Protein AF-0000000073371705 (afdb_homodimer)

Radius of gyration: 41.93 Å; Cα contacts (8 Å, |Δi|>4): 1401; chains: 2; bounding box: 91×128×104 Å

Sequence (944 aa):
MEKTKNKLKYVVRLFSLLFLFGFSTSYGQDFNKEELSYSEFLGYVKKYHPLVKQANLEISNAQAALMAARGGFDPKIEVDYSKKEFKGTEYYSLLNSSFKIPTWYGIEIKAGFDDTDGQYYNPQNRTPEAGLTSLGISVALGQGMFINQRMADVREGKLQLKLSDAQRKLKAIEVLYKASEAYFEWRKSYNEAELYKRYLGFASTRFQGVKKLIELGDAPAIDSVEAGITVRNRELNVENGNLKLAKAQLYLSNYLWIENVPVELGEMVKPEENLILTLEGTLKTDAMMVDVESLESHPKIQALETKMDMLEIGRKLKANSLLPKLNVGYNYISEPAYFDSFNADDYKFNVDFSIPIFLRKERGSLKIAKLKIQDLKFDIEQQRLELKNKIKAQQTEIASLKRQKRVIDNLVKDYTTMLNSEEKLFSFGESSIFLINSRENNLVSAKLSQIGIENQFYISNAELYKILANPDMEKTKNKLKYVVRLFSLLFLFGFSTSYGQDFNKEELSYSEFLGYVKKYHPLVKQANLEISNAQAALMAARGGFDPKIEVDYSKKEFKGTEYYSLLNSSFKIPTWYGIEIKAGFDDTDGQYYNPQNRTPEAGLTSLGISVALGQGMFINQRMADVREGKLQLKLSDAQRKLKAIEVLYKASEAYFEWRKSYNEAELYKRYLGFASTRFQGVKKLIELGDAPAIDSVEAGITVRNRELNVENGNLKLAKAQLYLSNYLWIENVPVELGEMVKPEENLILTLEGTLKTDAMMVDVESLESHPKIQALETKMDMLEIGRKLKANSLLPKLNVGYNYISEPAYFDSFNADDYKFNVDFSIPIFLRKERGSLKIAKLKIQDLKFDIEQQRLELKNKIKAQQTEIASLKRQKRVIDNLVKDYTTMLNSEEKLFSFGESSIFLINSRENNLVSAKLSQIGIENQFYISNAELYKILANPD

Nearest PDB structures (foldseek):
  4k7r-assembly1_A  TM=7.709E-01  e=4.529E-15  Escherichia coli K-12
  5azs-assembly1_B  TM=7.765E-01  e=9.349E-14  Pseudomonas aeruginosa PAO1
  5azs-assembly1_C  TM=7.388E-01  e=6.263E-14  Pseudomonas aeruginosa PAO1
  5azs-assembly1_A  TM=7.423E-01  e=3.252E-13  Pseudomonas aeruginosa PAO1
  7ng9-assembly1_A  TM=7.449E-01  e=7.248E-13  Klebsiella quasipneumoniae

InterPro domains:
  IPR003423 Outer membrane efflux protein [PF02321] (293-469)
  IPR051906 Outer membrane protein TolC-like [PTHR30026] (11-466)

Foldseek 3Di:
DPVVVVVVVVVVVVVVVVVVVPPPPLAFAAPPDLADEPLNQLVQLCPAPVQLVVLVVLLVVLVVQLVVLLCVQDKDKDWDWDWDDDPNFTAKTKIKIKIWGDDAQAKIKMKIWIDMDGDNDDPVRDADHLTKIKIKMKGWPAQRRHHDDSRLSNVLSVLSSQLSVLSSLLSNLVLSLQLLLLLLQLQLLVVQLVLLVVVLVVLVVVLVVQVVCVVVVNDDPVQNVVSVVLNVVSVVSNVVSVVSNVVSQVSSQSSRDDPNRRHGYDPSYHYDDPCVVCQCVSLVLPPVRDDLPDCCPNSVLSSLVSVLVSLVSVLVSLVSLQIKGKMKMKMAMDRPVCPVVDDPVHIDIDIDTDDDDPCCVSVVSSVVSVVVSVVSVVVSVVVSVVLSVLLVVLVVLLVVLVVVLVVLVVVLVVLVVVLVVQVVCVVVVNHDPVSNSVSVVSNSVSVSVSSVSVSVSSSSSSVSSSSSSPDD/DPVVVPVVVVVVVVVVVVVVVPPPPLPFAAPPDLADEPLNQLVQLCPAFVQLVVLVVLLVVLVVQLVVLLCVQDKDKDWDWDWDDDPRFTQKIKIKIKIWGDDAQAKIKMKIWIDMDGDNDDPVRDAPNLTKIKIKMKGWPAQPRHHDDSNLSNVLSVLSSQLSVLSSLLSNLVLSLQLLLLQLLLQLLVVQLVLLVVVLVVLVVVLVVVVVCVVVVNDDPVVNVVSVVLNVVSVVSNVVSVVSNVVSQVSSQSSRDDPNRGHGYDPSYHYDDPCVVCLCVSLVLPPVRDDLPDCCPNSVLSSLVSVLVSLVSVLVSLVSLQIKGKMKMKMAMDRPVCPVVGDPVHIDIDIDTDDDDPCCVSVVSSVVSVVVSVVSVVVSVVVSVVLSVLLVVLVVLLVVLVVVLVVLVVVLVVLVVVLVVQVVCVVVVNHDPVVNSVSVVSNSVSVSVNSVSVSVSSSSSSVSSSSSSPDD

Secondary structure (DSSP, 8-state):
--TTSHHHHHHHHHHHHHHTS-------EEE--SEE-HHHHHHHHHHH-HHHHHHHHHHHHHHHHHHHHHGGG--EEEEEEEEEEETTEEEEEEEEEEEEEE-STTEEEEEEEEEEESSSS-GGG---TT-EEEEEEEEESSTTSS--HHHHHHHHHHHHHHHHHHHHHHHHHHHHHHHHHHHHHHHHHHHHHHHHHHHHHHHHHHHHHHHHHHHTTSS-THHHHHHHHHHHHHHHHHHHHHHHHHHHHHHHHTT-EETTEEEEEPTT-EE-TTHHHHHHHHHT--GGG---S-GGG-HHHHHHHHHHHHHHHHHHHHHHTTS-EEEEEEEEEE-GGGTTS--TT-EEEEEEEEEESS-HHHHHHHHHHHHHHHHHHHHHHHHHHHHHHHHHHHHHHHHHHHHHHHHHHHHHHHHHHHHHHHHHHHHTT-S-HHHHHHHHHHHHHHHHHHHHHHHHHHHHHHHHHHHHT---/-GGGSHHHHHHHHHHHHHHT--------EEE--SEE-HHHHHHHHHHH-HHHHHHHHHHHHHHHHHHHHHGGG--EEEEEEEEEEETTEEEEEEEEEEEEEE-STTEEEEEEEEEEESSSS-GGG---TT-EEEEEEEEESSTTSS--HHHHHHHHHHHHHHHHHHHHHHHHHHHHHHHHHHHHHHHHHHHHHHHHHHHHHHHHHHHHHHHHHHHTTSS-THHHHHHHHHHHHHHHHHHHHHHHHHHHHHHHHTT-EETTEEEEEPTT-EE-TTHHHHHHHHHT--GGG--TT-GGG-HHHHHHHHHHHHHHHHHHHHHHTTS-EEEEEEEEEE-GGGTTS--TT-EEEEEEEE--SS-HHHHHHHHHHHHHHHHHHHHHHHHHHHHHHHHHHHHHHHHHHHHHHHHHHHHHHHHHHHHHHHHHHHHTT---HHHHHHHHHHHHHHHHHHHHHHHHHHHHHHHHHHHHT---

Structure (mmCIF, N/CA/C/O backbone):
data_AF-0000000073371705-model_v1
#
loop_
_entity.id
_entity.type
_entity.pdbx_description
1 polymer 'Outer membrane protein-like protein'
#
loop_
_atom_site.group_PDB
_atom_site.id
_atom_site.type_symbol
_atom_site.label_atom_id
_atom_site.label_alt_id
_atom_site.label_comp_id
_atom_site.label_asym_id
_atom_site.label_entity_id
_atom_site.label_seq_id
_atom_site.pdbx_PDB_ins_code
_atom_site.Cartn_x
_atom_site.Cartn_y
_atom_site.Cartn_z
_atom_site.occupancy
_atom_site.B_iso_or_equiv
_atom_site.auth_seq_id
_atom_site.auth_comp_id
_atom_site.auth_asym_id
_atom_site.auth_atom_id
_atom_site.pdbx_PDB_model_num
ATOM 1 N N . MET A 1 1 ? 61.812 -26.297 17.125 1 28.5 1 MET A N 1
ATOM 2 C CA . MET A 1 1 ? 61.562 -24.969 17.703 1 28.5 1 MET A CA 1
ATOM 3 C C . MET A 1 1 ? 61.688 -23.891 16.641 1 28.5 1 MET A C 1
ATOM 5 O O . MET A 1 1 ? 61.406 -22.719 16.922 1 28.5 1 MET A O 1
ATOM 9 N N . GLU A 1 2 ? 62.219 -24.188 15.461 1 32.72 2 GLU A N 1
ATOM 10 C CA . GLU A 1 2 ? 62.625 -23.188 14.477 1 32.72 2 GLU A CA 1
ATOM 11 C C . GLU A 1 2 ? 61.438 -22.688 13.672 1 32.72 2 GLU A C 1
ATOM 13 O O . GLU A 1 2 ? 61.406 -21.547 13.219 1 32.72 2 GLU A O 1
ATOM 18 N N . LYS A 1 3 ? 60.562 -23.641 13.25 1 38.38 3 LYS A N 1
ATOM 19 C CA . LYS A 1 3 ? 59.594 -23.297 12.203 1 38.38 3 LYS A CA 1
ATOM 20 C C . LYS A 1 3 ? 58.5 -22.359 12.734 1 38.38 3 LYS A C 1
ATOM 22 O O . LYS A 1 3 ? 57.562 -22.031 12.016 1 38.38 3 LYS A O 1
ATOM 27 N N . THR A 1 4 ? 58.5 -22.094 14.062 1 35.97 4 THR A N 1
ATOM 28 C CA . THR A 1 4 ? 57.438 -21.266 14.617 1 35.97 4 THR A CA 1
ATOM 29 C C . THR A 1 4 ? 57.688 -19.781 14.359 1 35.97 4 THR A C 1
ATOM 31 O O . THR A 1 4 ? 56.844 -18.953 14.609 1 35.97 4 THR A O 1
ATOM 34 N N . LYS A 1 5 ? 59.125 -19.438 14.047 1 43.66 5 LYS A N 1
ATOM 35 C CA . LYS A 1 5 ? 59.438 -18.016 14.008 1 43.66 5 LYS A CA 1
ATOM 36 C C . LYS A 1 5 ? 58.938 -17.391 12.711 1 43.66 5 LYS A C 1
ATOM 38 O O . LYS A 1 5 ? 58.688 -16.172 12.648 1 43.66 5 LYS A O 1
ATOM 43 N N . ASN A 1 6 ? 58.875 -18.188 11.609 1 41.41 6 ASN A N 1
ATOM 44 C CA . ASN A 1 6 ? 58.625 -17.547 10.336 1 41.41 6 ASN A CA 1
ATOM 45 C C . ASN A 1 6 ? 57.156 -17.156 10.188 1 41.41 6 ASN A C 1
ATOM 47 O O . ASN A 1 6 ? 56.812 -16.375 9.305 1 41.41 6 ASN A O 1
ATOM 51 N N . LYS A 1 7 ? 56.25 -17.906 10.938 1 46.19 7 LYS A N 1
ATOM 52 C CA . LYS A 1 7 ? 54.844 -17.609 10.82 1 46.19 7 LYS A CA 1
ATOM 53 C C . LYS A 1 7 ? 54.469 -16.312 11.523 1 46.19 7 LYS A C 1
ATOM 55 O O . LYS A 1 7 ? 53.438 -15.695 11.234 1 46.19 7 LYS A O 1
ATOM 60 N N . LEU A 1 8 ? 55.406 -15.867 12.477 1 44 8 LEU A N 1
ATOM 61 C CA . LEU A 1 8 ? 55.062 -14.656 13.219 1 44 8 LEU A CA 1
ATOM 62 C C . LEU A 1 8 ? 55.312 -13.414 12.383 1 44 8 LEU A C 1
ATOM 64 O O . LEU A 1 8 ? 54.594 -12.422 12.477 1 44 8 LEU A O 1
ATOM 68 N N . LYS A 1 9 ? 56.469 -13.523 11.523 1 49.81 9 LYS A N 1
ATOM 69 C CA . LYS A 1 9 ? 56.781 -12.344 10.727 1 49.81 9 LYS A CA 1
ATOM 70 C C . LYS A 1 9 ? 55.688 -12.086 9.68 1 49.81 9 LYS A C 1
ATOM 72 O O . LYS A 1 9 ? 55.344 -10.938 9.391 1 49.81 9 LYS A O 1
ATOM 77 N N . TYR A 1 10 ? 55.125 -13.203 9.078 1 52.78 10 TYR A N 1
ATOM 78 C CA . TYR A 1 10 ? 54.062 -13.008 8.109 1 52.78 10 TYR A CA 1
ATOM 79 C C . TYR A 1 10 ? 52.781 -12.516 8.797 1 52.78 10 TYR A C 1
ATOM 81 O O . TYR A 1 10 ? 52.062 -11.68 8.25 1 52.78 10 TYR A O 1
ATOM 89 N N . VAL A 1 11 ? 52.562 -12.961 10.086 1 53.47 11 VAL A N 1
ATOM 90 C CA . VAL A 1 11 ? 51.375 -12.508 10.812 1 53.47 11 VAL A CA 1
ATOM 91 C C . VAL A 1 11 ? 51.531 -11.047 11.211 1 53.47 11 VAL A C 1
ATOM 93 O O . VAL A 1 11 ? 50.594 -10.25 11.086 1 53.47 11 VAL A O 1
ATOM 96 N N . VAL A 1 12 ? 52.875 -10.664 11.609 1 52.84 12 VAL A N 1
ATOM 97 C CA . VAL A 1 12 ? 53.094 -9.266 11.961 1 52.84 12 VAL A CA 1
ATOM 98 C C . VAL A 1 12 ? 53 -8.391 10.711 1 52.84 12 VAL A C 1
ATOM 100 O O . VAL A 1 12 ? 52.438 -7.289 10.766 1 52.84 12 VAL A O 1
ATOM 103 N N . ARG A 1 13 ? 53.531 -8.828 9.492 1 55.62 13 ARG A N 1
ATOM 104 C CA . ARG A 1 13 ? 53.344 -8.07 8.258 1 55.62 13 ARG A CA 1
ATOM 105 C C . ARG A 1 13 ? 51.875 -8.008 7.84 1 55.62 13 ARG A C 1
ATOM 107 O O . ARG A 1 13 ? 51.406 -6.969 7.367 1 55.62 13 ARG A O 1
ATOM 114 N N . LEU A 1 14 ? 51.156 -9.148 8.086 1 50.59 14 LEU A N 1
ATOM 115 C CA . LEU A 1 14 ? 49.75 -9.102 7.809 1 50.59 14 LEU A CA 1
ATOM 116 C C . LEU A 1 14 ? 49.031 -8.18 8.789 1 50.59 14 LEU A C 1
ATOM 118 O O . LEU A 1 14 ? 48.125 -7.426 8.406 1 50.59 14 LEU A O 1
ATOM 122 N N . PHE A 1 15 ? 49.5 -8.234 10.117 1 52.16 15 PHE A N 1
ATOM 123 C CA . PHE A 1 15 ? 48.875 -7.344 11.078 1 52.16 15 PHE A CA 1
ATOM 124 C C . PHE A 1 15 ? 49.219 -5.891 10.789 1 52.16 15 PHE A C 1
ATOM 126 O O . PHE A 1 15 ? 48.375 -4.996 10.969 1 52.16 15 PHE A O 1
ATOM 133 N N . SER A 1 16 ? 50.5 -5.652 10.297 1 50.31 16 SER A N 1
ATOM 134 C CA . SER A 1 16 ? 50.844 -4.281 9.922 1 50.31 16 SER A CA 1
ATOM 135 C C . SER A 1 16 ? 50.031 -3.836 8.695 1 50.31 16 SER A C 1
ATOM 137 O O . SER A 1 16 ? 49.656 -2.67 8.594 1 50.31 16 SER A O 1
ATOM 139 N N . LEU A 1 17 ? 49.812 -4.754 7.711 1 51.16 17 LEU A N 1
ATOM 140 C CA . LEU A 1 17 ? 48.969 -4.371 6.574 1 51.16 17 LEU A CA 1
ATOM 141 C C . LEU A 1 17 ? 47.531 -4.113 7.016 1 51.16 17 LEU A C 1
ATOM 143 O O . LEU A 1 17 ? 46.875 -3.207 6.5 1 51.16 17 LEU A O 1
ATOM 147 N N . LEU A 1 18 ? 47.062 -4.918 8.016 1 47.97 18 LEU A N 1
ATOM 148 C CA . LEU A 1 18 ? 45.688 -4.656 8.461 1 47.97 18 LEU A CA 1
ATOM 149 C C . LEU A 1 18 ? 45.594 -3.295 9.148 1 47.97 18 LEU A C 1
ATOM 151 O O . LEU A 1 18 ? 44.594 -2.615 9.047 1 47.97 18 LEU A O 1
ATOM 155 N N . PHE A 1 19 ? 46.719 -2.885 9.906 1 46.97 19 PHE A N 1
ATOM 156 C CA . PHE A 1 19 ? 46.625 -1.578 10.547 1 46.97 19 PHE A CA 1
ATOM 157 C C . PHE A 1 19 ? 46.594 -0.465 9.508 1 46.97 19 PHE A C 1
ATOM 159 O O . PHE A 1 19 ? 46.281 0.678 9.828 1 46.97 19 PHE A O 1
ATOM 166 N N . LEU A 1 20 ? 47.25 -0.756 8.336 1 43.28 20 LEU A N 1
ATOM 167 C CA . LEU A 1 20 ? 47.219 0.324 7.355 1 43.28 20 LEU A CA 1
ATOM 168 C C . LEU A 1 20 ? 45.781 0.518 6.824 1 43.28 20 LEU A C 1
ATOM 170 O O . LEU A 1 20 ? 45.531 1.428 6.031 1 43.28 20 LEU A O 1
ATOM 174 N N . PHE A 1 21 ? 45.031 -0.586 6.887 1 43.16 21 PHE A N 1
ATOM 175 C CA . PHE A 1 21 ? 43.688 -0.181 6.453 1 43.16 21 PHE A CA 1
ATOM 176 C C . PHE A 1 21 ? 43.062 0.802 7.441 1 43.16 21 PHE A C 1
ATOM 178 O O . PHE A 1 21 ? 42.438 0.394 8.414 1 43.16 21 PHE A O 1
ATOM 185 N N . GLY A 1 22 ? 43.906 1.743 7.941 1 36.06 22 GLY A N 1
ATOM 186 C CA . GLY A 1 22 ? 43.344 2.883 8.641 1 36.06 22 GLY A CA 1
ATOM 187 C C . GLY A 1 22 ? 42.031 3.357 8.031 1 36.06 22 GLY A C 1
ATOM 188 O O . GLY A 1 22 ? 41.812 3.24 6.816 1 36.06 22 GLY A O 1
ATOM 189 N N . PHE A 1 23 ? 41.031 3.395 8.906 1 39.12 23 PHE A N 1
ATOM 190 C CA . PHE A 1 23 ? 39.719 4.039 8.695 1 39.12 23 PHE A CA 1
ATOM 191 C C . PHE A 1 23 ? 39.906 5.391 8 1 39.12 23 PHE A C 1
ATOM 193 O O . PHE A 1 23 ? 40.438 6.328 8.594 1 39.12 23 PHE A O 1
ATOM 200 N N . SER A 1 24 ? 40.219 5.41 6.734 1 36.81 24 SER A N 1
ATOM 201 C CA . SER A 1 24 ? 39.938 6.688 6.094 1 36.81 24 SER A CA 1
ATOM 202 C C . SER A 1 24 ? 38.625 7.289 6.613 1 36.81 24 SER A C 1
ATOM 204 O O . SER A 1 24 ? 37.562 6.723 6.406 1 36.81 24 SER A O 1
ATOM 206 N N . THR A 1 25 ? 38.656 7.84 7.77 1 39.16 25 THR A N 1
ATOM 207 C CA . THR A 1 25 ? 37.562 8.773 8.047 1 39.16 25 THR A CA 1
ATOM 208 C C . THR A 1 25 ? 37.25 9.625 6.824 1 39.16 25 THR A C 1
ATOM 210 O O . THR A 1 25 ? 38.094 10.391 6.359 1 39.16 25 THR A O 1
ATOM 213 N N . SER A 1 26 ? 36.594 9.086 5.879 1 40.72 26 SER A N 1
ATOM 214 C CA . SER A 1 26 ? 36.031 9.969 4.863 1 40.72 26 SER A CA 1
ATOM 215 C C . SER A 1 26 ? 35.562 11.281 5.473 1 40.72 26 SER A C 1
ATOM 217 O O . SER A 1 26 ? 34.562 11.32 6.18 1 40.72 26 SER A O 1
ATOM 219 N N . TYR A 1 27 ? 36.5 12.109 5.922 1 41.44 27 TYR A N 1
ATOM 220 C CA . TYR A 1 27 ? 36.094 13.477 6.234 1 41.44 27 TYR A CA 1
ATOM 221 C C . TYR A 1 27 ? 35.188 14.055 5.141 1 41.44 27 TYR A C 1
ATOM 223 O O . TYR A 1 27 ? 35.562 14.016 3.959 1 41.44 27 TYR A O 1
ATOM 231 N N . GLY A 1 28 ? 33.938 14.047 5.367 1 48.97 28 GLY A N 1
ATOM 232 C CA . GLY A 1 28 ? 33.094 14.844 4.508 1 48.97 28 GLY A CA 1
ATOM 233 C C . GLY A 1 28 ? 33.719 16.156 4.086 1 48.97 28 GLY A C 1
ATOM 234 O O . GLY A 1 28 ? 34.438 16.797 4.871 1 48.97 28 GLY A O 1
ATOM 235 N N . GLN A 1 29 ? 34.094 16.281 2.842 1 57.56 29 GLN A N 1
ATOM 236 C CA . GLN A 1 29 ? 34.656 17.5 2.275 1 57.56 29 GLN A CA 1
ATOM 237 C C . GLN A 1 29 ? 33.812 18.719 2.621 1 57.56 29 GLN A C 1
ATOM 239 O O . GLN A 1 29 ? 32.562 18.641 2.57 1 57.56 29 GLN A O 1
ATOM 244 N N . ASP A 1 30 ? 34.406 19.672 3.342 1 57.03 30 ASP A N 1
ATOM 245 C CA . ASP A 1 30 ? 33.75 20.922 3.729 1 57.03 30 ASP A CA 1
ATOM 246 C C . ASP A 1 30 ? 33.375 21.75 2.502 1 57.03 30 ASP A C 1
ATOM 248 O O . ASP A 1 30 ? 34.219 21.906 1.591 1 57.03 30 ASP A O 1
ATOM 252 N N . PHE A 1 31 ? 32.156 21.969 2.236 1 59.09 31 PHE A N 1
ATOM 253 C CA . PHE A 1 31 ? 31.688 22.906 1.233 1 59.09 31 PHE A CA 1
ATOM 254 C C . PHE A 1 31 ? 31.922 24.344 1.696 1 59.09 31 PHE A C 1
ATOM 256 O O . PHE A 1 31 ? 31.375 24.766 2.717 1 59.09 31 PHE A O 1
ATOM 263 N N . ASN A 1 32 ? 33.031 25.062 1.223 1 60.81 32 ASN A N 1
ATOM 264 C CA . ASN A 1 32 ? 33.469 26.359 1.749 1 60.81 32 ASN A CA 1
ATOM 265 C C . ASN A 1 32 ? 33.062 27.5 0.81 1 60.81 32 ASN A C 1
ATOM 267 O O . ASN A 1 32 ? 33.906 28.047 0.106 1 60.81 32 ASN A O 1
ATOM 271 N N . LYS A 1 33 ? 31.844 27.531 0.355 1 68.5 33 LYS A N 1
ATOM 272 C CA . LYS A 1 33 ? 31.375 28.734 -0.338 1 68.5 33 LYS A CA 1
ATOM 273 C C . LYS A 1 33 ? 30.656 29.672 0.622 1 68.5 33 LYS A C 1
ATOM 275 O O . LYS A 1 33 ? 30.188 29.25 1.684 1 68.5 33 LYS A O 1
ATOM 280 N N . GLU A 1 34 ? 30.719 30.938 0.308 1 79.25 34 GLU A N 1
ATOM 281 C CA . GLU A 1 34 ? 30.094 31.938 1.167 1 79.25 34 GLU A CA 1
ATOM 282 C C . GLU A 1 34 ? 28.578 31.766 1.21 1 79.25 34 GLU A C 1
ATOM 284 O O . GLU A 1 34 ? 27.969 31.906 2.27 1 79.25 34 GLU A O 1
ATOM 289 N N . GLU A 1 35 ? 27.984 31.375 0.061 1 90.75 35 GLU A N 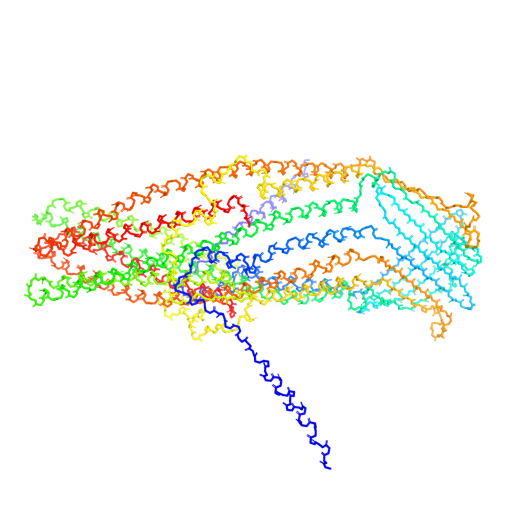1
ATOM 290 C CA . GLU A 1 35 ? 26.531 31.203 -0.01 1 90.75 35 GLU A CA 1
ATOM 291 C C . GLU A 1 35 ? 26.172 29.984 -0.849 1 90.75 35 GLU A C 1
ATOM 293 O O . GLU A 1 35 ? 26.797 29.719 -1.881 1 90.75 35 GLU A O 1
ATOM 298 N N . LEU A 1 36 ? 25.375 29.141 -0.37 1 93.38 36 LEU A N 1
ATOM 299 C CA . LEU A 1 36 ? 24.844 28 -1.107 1 93.38 36 LEU A CA 1
ATOM 300 C C . LEU A 1 36 ? 23.438 28.281 -1.603 1 93.38 36 LEU A C 1
ATOM 302 O O . LEU A 1 36 ? 22.484 28.281 -0.815 1 93.38 36 LEU A O 1
ATOM 306 N N . SER A 1 37 ? 23.281 28.469 -2.871 1 93.94 37 SER A N 1
ATOM 307 C CA . SER A 1 37 ? 21.969 28.75 -3.438 1 93.94 37 SER A CA 1
ATOM 308 C C . SER A 1 37 ? 21.125 27.484 -3.506 1 93.94 37 SER A C 1
ATOM 310 O O . SER A 1 37 ? 21.656 26.375 -3.531 1 93.94 37 SER A O 1
ATOM 312 N N . TYR A 1 38 ? 19.875 27.703 -3.512 1 96 38 TYR A N 1
ATOM 313 C CA . TYR A 1 38 ? 18.938 26.578 -3.562 1 96 38 TYR A CA 1
ATOM 314 C C . TYR A 1 38 ? 19.094 25.797 -4.863 1 96 38 TYR A C 1
ATOM 316 O O . TYR A 1 38 ? 19.109 24.578 -4.859 1 96 38 TYR A O 1
ATOM 324 N N . SER A 1 39 ? 19.219 26.453 -5.996 1 93.81 39 SER A N 1
ATOM 325 C CA . SER A 1 39 ? 19.359 25.797 -7.297 1 93.81 39 SER A CA 1
ATOM 326 C C . SER A 1 39 ? 20.625 24.953 -7.355 1 93.81 39 SER A C 1
ATOM 328 O O . SER A 1 39 ? 20.609 23.844 -7.887 1 93.81 39 SER A O 1
ATOM 330 N N . GLU A 1 40 ? 21.703 25.516 -6.766 1 93.06 40 GLU A N 1
ATOM 331 C CA . GLU A 1 40 ? 22.969 24.766 -6.711 1 93.06 40 GLU A CA 1
ATOM 332 C C . GLU A 1 40 ? 22.828 23.531 -5.836 1 93.06 40 GLU A C 1
ATOM 334 O O . GLU A 1 40 ? 23.281 22.438 -6.219 1 93.06 40 GLU A O 1
ATOM 339 N N . PHE A 1 41 ? 22.266 23.781 -4.699 1 94.69 41 PHE A N 1
ATOM 340 C CA . PHE A 1 41 ? 22.062 22.672 -3.771 1 94.69 41 PHE A CA 1
ATOM 341 C C . PHE A 1 41 ? 21.25 21.562 -4.426 1 94.69 41 PHE A C 1
ATOM 343 O O . PHE A 1 41 ? 21.641 20.391 -4.391 1 94.69 41 PHE A O 1
ATOM 350 N N . LEU A 1 42 ? 20.109 21.938 -5.051 1 94.5 42 LEU A N 1
ATOM 351 C CA . LEU A 1 42 ? 19.234 20.969 -5.699 1 94.5 42 LEU A CA 1
ATOM 352 C C . LEU A 1 42 ? 19.969 20.25 -6.832 1 94.5 42 LEU A C 1
ATOM 354 O O . LEU A 1 42 ? 19.734 19.062 -7.062 1 94.5 42 LEU A O 1
ATOM 358 N N . GLY A 1 43 ? 20.844 20.922 -7.555 1 92.94 43 GLY A N 1
ATOM 359 C CA . GLY A 1 43 ? 21.656 20.328 -8.602 1 92.94 43 GLY A CA 1
ATOM 360 C C . GLY A 1 43 ? 22.594 19.234 -8.086 1 92.94 43 GLY A C 1
ATOM 361 O O . GLY A 1 43 ? 22.719 18.188 -8.703 1 92.94 43 GLY A O 1
ATOM 362 N N . TYR A 1 44 ? 23.188 19.562 -6.914 1 92.88 44 TYR A N 1
ATOM 363 C CA . TYR A 1 44 ? 24.062 18.578 -6.293 1 92.88 44 TYR A CA 1
ATOM 364 C C . TYR A 1 44 ? 23.297 17.312 -5.918 1 92.88 44 TYR A C 1
ATOM 366 O O . TYR A 1 44 ? 23.766 16.203 -6.152 1 92.88 44 TYR A O 1
ATOM 374 N N . VAL A 1 45 ? 22.109 17.5 -5.324 1 94.81 45 VAL A N 1
ATOM 375 C CA . VAL A 1 45 ? 21.312 16.375 -4.883 1 94.81 45 VAL A CA 1
ATOM 376 C C . VAL A 1 45 ? 20.891 15.539 -6.094 1 94.81 45 VAL A C 1
ATOM 378 O O . VAL A 1 45 ? 21.031 14.312 -6.082 1 94.81 45 VAL A O 1
ATOM 381 N N . LYS A 1 46 ? 20.484 16.172 -7.16 1 92.44 46 LYS A N 1
ATOM 382 C CA . LYS A 1 46 ? 20.031 15.5 -8.367 1 92.44 46 LYS A CA 1
ATOM 383 C C . LYS A 1 46 ? 21.156 14.672 -8.992 1 92.44 46 LYS A C 1
ATOM 385 O O . LYS A 1 46 ? 20.938 13.539 -9.43 1 92.44 46 LYS A O 1
ATOM 390 N N . LYS A 1 47 ? 22.312 15.125 -8.906 1 91.69 47 LYS A N 1
ATOM 391 C CA . LYS A 1 47 ? 23.438 14.539 -9.648 1 91.69 47 LYS A CA 1
ATOM 392 C C . LYS A 1 47 ? 24.141 13.484 -8.805 1 91.69 47 LYS A C 1
ATOM 394 O O . LYS A 1 47 ? 24.578 12.453 -9.328 1 91.69 47 LYS A O 1
ATOM 399 N N . TYR A 1 48 ? 24.203 13.75 -7.449 1 92.94 48 TYR A N 1
ATOM 400 C CA . TYR A 1 48 ? 25.188 12.961 -6.711 1 92.94 48 TYR A CA 1
ATOM 401 C C . TYR A 1 48 ? 24.516 12.172 -5.594 1 92.94 48 TYR A C 1
ATOM 403 O O . TYR A 1 48 ? 25.125 11.25 -5.035 1 92.94 48 TYR A O 1
ATOM 411 N N . HIS A 1 49 ? 23.328 12.469 -5.199 1 94.25 49 HIS A N 1
ATOM 412 C CA . HIS A 1 49 ? 22.75 11.812 -4.035 1 94.25 49 HIS A CA 1
ATOM 413 C C . HIS A 1 49 ? 22.5 10.336 -4.301 1 94.25 49 HIS A C 1
ATOM 415 O O . HIS A 1 49 ? 21.906 9.977 -5.324 1 94.25 49 HIS A O 1
ATOM 421 N N . PRO A 1 50 ? 22.812 9.469 -3.35 1 94.06 50 PRO A N 1
ATOM 422 C CA . PRO A 1 50 ? 22.703 8.023 -3.566 1 94.06 50 PRO A CA 1
ATOM 423 C C . PRO A 1 50 ? 21.266 7.559 -3.781 1 94.06 50 PRO A C 1
ATOM 425 O O . PRO A 1 50 ? 21.016 6.629 -4.555 1 94.06 50 PRO A O 1
ATOM 428 N N . LEU A 1 51 ? 20.344 8.141 -3.143 1 92.88 51 LEU A N 1
ATOM 429 C CA . LEU A 1 51 ? 18.969 7.719 -3.279 1 92.88 51 LEU A CA 1
ATOM 430 C C . LEU A 1 51 ? 18.422 8.086 -4.656 1 92.88 51 LEU A C 1
ATOM 432 O O . LEU A 1 51 ? 17.516 7.41 -5.172 1 92.88 51 LEU A O 1
ATOM 436 N N . VAL A 1 52 ? 18.922 9.141 -5.227 1 92.5 52 VAL A N 1
ATOM 437 C CA . VAL A 1 52 ? 18.547 9.461 -6.598 1 92.5 52 VAL A CA 1
ATOM 438 C C . VAL A 1 52 ? 19.156 8.453 -7.559 1 92.5 52 VAL A C 1
ATOM 440 O O . VAL A 1 52 ? 18.5 8 -8.5 1 92.5 52 VAL A O 1
ATOM 443 N N . LYS A 1 53 ? 20.344 8.039 -7.254 1 92 53 LYS A N 1
ATOM 444 C CA . LYS A 1 53 ? 21.016 7.012 -8.047 1 92 53 LYS A CA 1
ATOM 445 C C . LYS A 1 53 ? 20.297 5.672 -7.922 1 92 53 LYS A C 1
ATOM 447 O O . LYS A 1 53 ? 20.203 4.918 -8.891 1 92 53 LYS A O 1
ATOM 452 N N . GLN A 1 54 ? 19.875 5.43 -6.703 1 93.25 54 GLN A N 1
ATOM 453 C CA . GLN A 1 54 ? 19.141 4.203 -6.449 1 93.25 54 GLN A CA 1
ATOM 454 C C . GLN A 1 54 ? 17.859 4.145 -7.289 1 93.25 54 GLN A C 1
ATOM 456 O O . GLN A 1 54 ? 17.453 3.072 -7.738 1 93.25 54 GLN A O 1
ATOM 461 N N . ALA A 1 55 ? 17.219 5.223 -7.523 1 91.81 55 ALA A N 1
ATOM 462 C CA . ALA A 1 55 ? 16.016 5.277 -8.344 1 91.81 55 ALA A CA 1
ATOM 463 C C . ALA A 1 55 ? 16.312 4.832 -9.773 1 91.81 55 ALA A C 1
ATOM 465 O O . ALA A 1 55 ? 15.461 4.195 -10.414 1 91.81 55 ALA A O 1
ATOM 466 N N . ASN A 1 56 ? 17.547 5.078 -10.195 1 90.44 56 ASN A N 1
ATOM 467 C CA . ASN A 1 56 ? 17.922 4.688 -11.555 1 90.44 56 ASN A CA 1
ATOM 468 C C . ASN A 1 56 ? 18.031 3.174 -11.688 1 90.44 56 ASN A C 1
ATOM 470 O O . ASN A 1 56 ? 17.938 2.641 -12.797 1 90.44 56 ASN A O 1
ATOM 474 N N . LEU A 1 57 ? 18.219 2.521 -10.547 1 93.94 57 LEU A N 1
ATOM 475 C CA . LEU A 1 57 ? 18.344 1.068 -10.578 1 93.94 57 LEU A CA 1
ATOM 476 C C . LEU A 1 57 ? 17.016 0.415 -10.93 1 93.94 57 LEU A C 1
ATOM 478 O O . LEU A 1 57 ? 16.984 -0.753 -11.32 1 93.94 57 LEU A O 1
ATOM 482 N N . GLU A 1 58 ? 15.922 1.194 -10.82 1 93.06 58 GLU A N 1
ATOM 483 C CA . GLU A 1 58 ? 14.617 0.675 -11.211 1 93.06 58 GLU A CA 1
ATOM 484 C C . GLU A 1 58 ? 14.609 0.266 -12.68 1 93.06 58 GLU A C 1
ATOM 486 O O . GLU A 1 58 ? 14.086 -0.793 -13.031 1 93.06 58 GLU A O 1
ATOM 491 N N . ILE A 1 59 ? 15.227 1.055 -13.523 1 94.06 59 ILE A N 1
ATOM 492 C CA . ILE A 1 59 ? 15.258 0.79 -14.953 1 94.06 59 ILE A CA 1
ATOM 493 C C . ILE A 1 59 ? 16.172 -0.403 -15.242 1 94.06 59 ILE A C 1
ATOM 495 O O . ILE A 1 59 ? 15.812 -1.3 -16 1 94.06 59 ILE A O 1
ATOM 499 N N . SER A 1 60 ? 17.297 -0.46 -14.508 1 94.81 60 SER A N 1
ATOM 500 C CA . SER A 1 60 ? 18.234 -1.559 -14.688 1 94.81 60 SER A CA 1
ATOM 501 C C . SER A 1 60 ? 17.625 -2.889 -14.266 1 94.81 60 SER A C 1
ATOM 503 O O . SER A 1 60 ? 17.797 -3.904 -14.945 1 94.81 60 SER A O 1
ATOM 505 N N . ASN A 1 61 ? 16.953 -2.82 -13.203 1 95.38 61 ASN A N 1
ATOM 506 C CA . ASN A 1 61 ? 16.266 -4.027 -12.734 1 95.38 61 ASN A CA 1
ATOM 507 C C . ASN A 1 61 ? 15.234 -4.516 -13.742 1 95.38 61 ASN A C 1
ATOM 509 O O . ASN A 1 61 ? 15.141 -5.711 -14.008 1 95.38 61 ASN A O 1
ATOM 513 N N . ALA A 1 62 ? 14.477 -3.586 -14.328 1 96.38 62 ALA A N 1
ATOM 514 C CA . ALA A 1 62 ? 13.453 -3.932 -15.312 1 96.38 62 ALA A CA 1
ATOM 515 C C . ALA A 1 62 ? 14.078 -4.488 -16.594 1 96.38 62 ALA A C 1
ATOM 517 O O . ALA A 1 62 ? 13.562 -5.438 -17.188 1 96.38 62 ALA A O 1
ATOM 518 N N . GLN A 1 63 ? 15.234 -3.938 -16.938 1 96.25 63 GLN A N 1
ATOM 519 C CA . GLN A 1 63 ? 15.953 -4.422 -18.109 1 96.25 63 GLN A CA 1
ATOM 520 C C . GLN A 1 63 ? 16.453 -5.848 -17.891 1 96.25 63 GLN A C 1
ATOM 522 O O . GLN A 1 63 ? 16.359 -6.688 -18.781 1 96.25 63 GLN A O 1
ATOM 527 N N . ALA A 1 64 ? 16.938 -6.113 -16.688 1 96.44 64 ALA A N 1
ATOM 528 C CA . ALA A 1 64 ? 17.422 -7.453 -16.359 1 96.44 64 ALA A CA 1
ATOM 529 C C . ALA A 1 64 ? 16.266 -8.453 -16.328 1 96.44 64 ALA A C 1
ATOM 531 O O . ALA A 1 64 ? 16.406 -9.586 -16.797 1 96.44 64 ALA A O 1
ATOM 532 N N . ALA A 1 65 ? 15.195 -8 -15.836 1 95.19 65 ALA A N 1
ATOM 533 C CA . ALA A 1 65 ? 14.031 -8.875 -15.789 1 95.19 65 ALA A CA 1
ATOM 534 C C . ALA A 1 65 ? 13.523 -9.188 -17.188 1 95.19 65 ALA A C 1
ATOM 536 O O . ALA A 1 65 ? 13.102 -10.312 -17.484 1 95.19 65 ALA A O 1
ATOM 537 N N . LEU A 1 66 ? 13.539 -8.164 -18.094 1 96.44 66 LEU A N 1
ATOM 538 C CA . LEU A 1 66 ? 13.148 -8.367 -19.484 1 96.44 66 LEU A CA 1
ATOM 539 C C . LEU A 1 66 ? 14.094 -9.352 -20.172 1 96.44 66 LEU A C 1
ATOM 541 O O . LEU A 1 66 ? 13.648 -10.219 -20.938 1 96.44 66 LEU A O 1
ATOM 545 N N . MET A 1 67 ? 15.375 -9.25 -19.797 1 96.62 67 MET A N 1
ATOM 546 C CA . MET A 1 67 ? 16.359 -10.188 -20.344 1 96.62 67 MET A CA 1
ATOM 547 C C . MET A 1 67 ? 16.047 -11.617 -19.891 1 96.62 67 MET A C 1
ATOM 549 O O . MET A 1 67 ? 16.109 -12.547 -20.688 1 96.62 67 MET A O 1
ATOM 553 N N . ALA A 1 68 ? 15.711 -11.742 -18.625 1 96.62 68 ALA A N 1
ATOM 554 C CA . ALA A 1 68 ? 15.367 -13.055 -18.109 1 96.62 68 ALA A CA 1
ATOM 555 C C . ALA A 1 68 ? 14.117 -13.609 -18.781 1 96.62 68 ALA A C 1
ATOM 557 O O . ALA A 1 68 ? 14.047 -14.805 -19.094 1 96.62 68 ALA A O 1
ATOM 558 N N . ALA A 1 69 ? 13.133 -12.727 -19.062 1 95.88 69 ALA A N 1
ATOM 559 C CA . ALA A 1 69 ? 11.898 -13.141 -19.734 1 95.88 69 ALA A CA 1
ATOM 560 C C . ALA A 1 69 ? 12.172 -13.602 -21.156 1 95.88 69 ALA A C 1
ATOM 562 O O . ALA A 1 69 ? 11.578 -14.578 -21.625 1 95.88 69 ALA A O 1
ATOM 563 N N . ARG A 1 70 ? 13.078 -12.984 -21.828 1 96.44 70 ARG A N 1
ATOM 564 C CA . ARG A 1 70 ? 13.438 -13.352 -23.188 1 96.44 70 ARG A CA 1
ATOM 565 C C . ARG A 1 70 ? 14.086 -14.727 -23.234 1 96.44 70 ARG A C 1
ATOM 567 O O . ARG A 1 70 ? 14.031 -15.414 -24.266 1 96.44 70 ARG A O 1
ATOM 574 N N . GLY A 1 71 ? 14.641 -15.086 -22.094 1 96.12 71 GLY A N 1
ATOM 575 C CA . GLY A 1 71 ? 15.266 -16.406 -22 1 96.12 71 GLY A CA 1
ATOM 576 C C . GLY A 1 71 ? 14.281 -17.547 -22.188 1 96.12 71 GLY A C 1
ATOM 577 O O . GLY A 1 71 ? 14.68 -18.672 -22.453 1 96.12 71 GLY A O 1
ATOM 578 N N . GLY A 1 72 ? 13.016 -17.266 -22.125 1 94.62 72 GLY A N 1
ATOM 579 C CA . GLY A 1 72 ? 12.008 -18.281 -22.359 1 94.62 72 GLY A CA 1
ATOM 580 C C . GLY A 1 72 ? 11.953 -18.734 -23.812 1 94.62 72 GLY A C 1
ATOM 581 O O . GLY A 1 72 ? 11.406 -19.797 -24.109 1 94.62 72 GLY A O 1
ATOM 582 N N . PHE A 1 73 ? 12.594 -18.031 -24.75 1 95.94 73 PHE A N 1
ATOM 583 C CA . PHE A 1 73 ? 12.594 -18.359 -26.172 1 95.94 73 PHE A CA 1
ATOM 584 C C . PHE A 1 73 ? 13.953 -18.875 -26.609 1 95.94 73 PHE A C 1
ATOM 586 O O . PHE A 1 73 ? 14.195 -19.062 -27.812 1 95.94 73 PHE A O 1
ATOM 593 N N . ASP A 1 74 ? 14.836 -19.156 -25.578 1 96.75 74 ASP A N 1
ATOM 594 C CA . ASP A 1 74 ? 16.172 -19.641 -25.938 1 96.75 74 ASP A CA 1
ATOM 595 C C . ASP A 1 74 ? 16.109 -21.078 -26.453 1 96.75 74 ASP A C 1
ATOM 597 O O . ASP A 1 74 ? 15.422 -21.922 -25.859 1 96.75 74 ASP A O 1
ATOM 601 N N . PRO A 1 75 ? 16.828 -21.391 -27.547 1 96.88 75 PRO A N 1
ATOM 602 C CA . PRO A 1 75 ? 16.969 -22.781 -27.953 1 96.88 75 PRO A CA 1
ATOM 603 C C . PRO A 1 75 ? 17.641 -23.641 -26.875 1 96.88 75 PRO A C 1
ATOM 605 O O . PRO A 1 75 ? 18.469 -23.141 -26.109 1 96.88 75 PRO A O 1
ATOM 608 N N . LYS A 1 76 ? 17.297 -24.875 -26.859 1 96.81 76 LYS A N 1
ATOM 609 C CA . LYS A 1 76 ? 17.859 -25.797 -25.875 1 96.81 76 LYS A CA 1
ATOM 610 C C . LYS A 1 76 ? 18.391 -27.062 -26.531 1 96.81 76 LYS A C 1
ATOM 612 O O . LYS A 1 76 ? 17.766 -27.609 -27.438 1 96.81 76 LYS A O 1
ATOM 617 N N . ILE A 1 77 ? 19.547 -27.516 -26.109 1 96.94 77 ILE A N 1
ATOM 618 C CA . ILE A 1 77 ? 20.141 -28.781 -26.547 1 96.94 77 ILE A CA 1
ATOM 619 C C . ILE A 1 77 ? 20.047 -29.797 -25.406 1 96.94 77 ILE A C 1
ATOM 621 O O . ILE A 1 77 ? 20.375 -29.484 -24.266 1 96.94 77 ILE A O 1
ATOM 625 N N . GLU A 1 78 ? 19.547 -30.953 -25.734 1 96.88 78 GLU A N 1
ATOM 626 C CA . GLU A 1 78 ? 19.453 -32.031 -24.766 1 96.88 78 GLU A CA 1
ATOM 627 C C . GLU A 1 78 ? 20.047 -33.312 -25.312 1 96.88 78 GLU A C 1
ATOM 629 O O . GLU A 1 78 ? 19.766 -33.719 -26.453 1 96.88 78 GLU A O 1
ATOM 634 N N . VAL A 1 79 ? 20.875 -34 -24.469 1 96.75 79 VAL A N 1
ATOM 635 C CA . VAL A 1 79 ? 21.484 -35.281 -24.844 1 96.75 79 VAL A CA 1
ATOM 636 C C . VAL A 1 79 ? 21.312 -36.281 -23.703 1 96.75 79 VAL A C 1
ATOM 638 O O . VAL A 1 79 ? 21.672 -36 -22.562 1 96.75 79 VAL A O 1
ATOM 641 N N . ASP A 1 80 ? 20.688 -37.375 -24.047 1 96.81 80 ASP A N 1
ATOM 642 C CA . ASP A 1 80 ? 20.516 -38.469 -23.094 1 96.81 80 ASP A CA 1
ATOM 643 C C . ASP A 1 80 ? 21.172 -39.75 -23.609 1 96.81 80 ASP A C 1
ATOM 645 O O . ASP A 1 80 ? 20.922 -40.188 -24.734 1 96.81 80 ASP A O 1
ATOM 649 N N . TYR A 1 81 ? 21.953 -40.375 -22.703 1 96.5 81 TYR A N 1
ATOM 650 C CA . TYR A 1 81 ? 22.625 -41.625 -23.047 1 96.5 81 TYR A CA 1
ATOM 651 C C . TYR A 1 81 ? 22.469 -42.656 -21.922 1 96.5 81 TYR A C 1
ATOM 653 O O . TYR A 1 81 ? 22.719 -42.344 -20.75 1 96.5 81 TYR A O 1
ATOM 661 N N . SER A 1 82 ? 21.938 -43.812 -22.344 1 96.75 82 SER A N 1
ATOM 662 C CA . SER A 1 82 ? 21.75 -44.906 -21.391 1 96.75 82 SER A CA 1
ATOM 663 C C . SER A 1 82 ? 22.281 -46.219 -21.938 1 96.75 82 SER A C 1
ATOM 665 O O . SER A 1 82 ? 21.969 -46.594 -23.078 1 96.75 82 SER A O 1
ATOM 667 N N . LYS A 1 83 ? 22.984 -46.938 -21.109 1 96.31 83 LYS A N 1
ATOM 668 C CA . LYS A 1 83 ? 23.547 -48.219 -21.516 1 96.31 83 LYS A CA 1
ATOM 669 C C . LYS A 1 83 ? 23.484 -49.25 -20.375 1 96.31 83 LYS A C 1
ATOM 671 O O . LYS A 1 83 ? 23.688 -48.906 -19.203 1 96.31 83 LYS A O 1
ATOM 676 N N . LYS A 1 84 ? 23.062 -50.438 -20.781 1 96.5 84 LYS A N 1
ATOM 677 C CA . LYS A 1 84 ? 23.031 -51.531 -19.844 1 96.5 84 LYS A CA 1
ATOM 678 C C . LYS A 1 84 ? 23.766 -52.75 -20.391 1 96.5 84 LYS A C 1
ATOM 680 O O . LYS A 1 84 ? 23.406 -53.25 -21.469 1 96.5 84 LYS A O 1
ATOM 685 N N . GLU A 1 85 ? 24.641 -53.25 -19.656 1 95.94 85 GLU A N 1
ATOM 686 C CA . GLU A 1 85 ? 25.406 -54.438 -19.984 1 95.94 85 GLU A CA 1
ATOM 687 C C . GLU A 1 85 ? 25.359 -55.438 -18.844 1 95.94 85 GLU A C 1
ATOM 689 O O . GLU A 1 85 ? 25.609 -55.094 -17.688 1 95.94 85 GLU A O 1
ATOM 694 N N . PHE A 1 86 ? 24.938 -56.625 -19.312 1 96.19 86 PHE A N 1
ATOM 695 C CA . PHE A 1 86 ? 24.859 -57.688 -18.297 1 96.19 86 PHE A CA 1
ATOM 696 C C . PHE A 1 86 ? 25.281 -59.031 -18.844 1 96.19 86 PHE A C 1
ATOM 698 O O . PHE A 1 86 ? 24.797 -59.469 -19.891 1 96.19 86 PHE A O 1
ATOM 705 N N . LYS A 1 87 ? 26.125 -59.781 -18.203 1 96.5 87 LYS A N 1
ATOM 706 C CA . LYS A 1 87 ? 26.641 -61.094 -18.531 1 96.5 87 LYS A CA 1
ATOM 707 C C . LYS A 1 87 ? 27.172 -61.156 -19.953 1 96.5 87 LYS A C 1
ATOM 709 O O . LYS A 1 87 ? 26.828 -62.062 -20.719 1 96.5 87 LYS A O 1
ATOM 714 N N . GLY A 1 88 ? 27.859 -60.031 -20.375 1 93.75 88 GLY A N 1
ATOM 715 C CA . GLY A 1 88 ? 28.516 -60 -21.672 1 93.75 88 GLY A CA 1
ATOM 716 C C . GLY A 1 88 ? 27.578 -59.594 -22.812 1 93.75 88 GLY A C 1
ATOM 717 O O . GLY A 1 88 ? 27.984 -59.562 -23.969 1 93.75 88 GLY A O 1
ATOM 718 N N . THR A 1 89 ? 26.391 -59.438 -22.406 1 95.69 89 THR A N 1
ATOM 719 C CA . THR A 1 89 ? 25.391 -59.062 -23.406 1 95.69 89 THR A CA 1
ATOM 720 C C . THR A 1 89 ? 25.016 -57.594 -23.266 1 95.69 89 THR A C 1
ATOM 722 O O . THR A 1 89 ? 24.719 -57.125 -22.172 1 95.69 89 THR A O 1
ATOM 725 N N . GLU A 1 90 ? 25.109 -56.969 -24.375 1 95.75 90 GLU A N 1
ATOM 726 C CA . GLU A 1 90 ? 24.578 -55.594 -24.406 1 95.75 90 GLU A CA 1
ATOM 727 C C . GLU A 1 90 ? 23.047 -55.594 -24.453 1 95.75 90 GLU A C 1
ATOM 729 O O . GLU A 1 90 ? 22.453 -55.875 -25.5 1 95.75 90 GLU A O 1
ATOM 734 N N . TYR A 1 91 ? 22.562 -55.25 -23.312 1 96.31 91 TYR A N 1
ATOM 735 C CA . TYR A 1 91 ? 21.109 -55.25 -23.25 1 96.31 91 TYR A CA 1
ATOM 736 C C . TYR A 1 91 ? 20.531 -54.125 -24.125 1 96.31 91 TYR A C 1
ATOM 738 O O . TYR A 1 91 ? 19.672 -54.375 -24.969 1 96.31 91 TYR A O 1
ATOM 746 N N . TYR A 1 92 ? 21.078 -52.969 -23.859 1 96 92 TYR A N 1
ATOM 747 C CA . TYR A 1 92 ? 20.672 -51.844 -24.719 1 96 92 TYR A CA 1
ATOM 748 C C . TYR A 1 92 ? 21.688 -50.719 -24.641 1 96 92 TYR A C 1
ATOM 750 O O . TYR A 1 92 ? 22.422 -50.594 -23.656 1 96 92 TYR A O 1
ATOM 758 N N . SER A 1 93 ? 21.75 -49.906 -25.688 1 96.5 93 SER A N 1
ATOM 759 C CA . SER A 1 93 ? 22.438 -48.625 -25.828 1 96.5 93 SER A CA 1
ATOM 760 C C . SER A 1 93 ? 21.578 -47.594 -26.547 1 96.5 93 SER A C 1
ATOM 762 O O . SER A 1 93 ? 21.328 -47.719 -27.75 1 96.5 93 SER A O 1
ATOM 764 N N . LEU A 1 94 ? 21.219 -46.688 -25.766 1 96.94 94 LEU A N 1
ATOM 765 C CA . LEU A 1 94 ? 20.266 -45.719 -26.281 1 96.94 94 LEU A CA 1
ATOM 766 C C . LEU A 1 94 ? 20.844 -44.312 -26.25 1 96.94 94 LEU A C 1
ATOM 768 O O . LEU A 1 94 ? 21.219 -43.812 -25.188 1 96.94 94 LEU A O 1
ATOM 772 N N . LEU A 1 95 ? 20.953 -43.719 -27.422 1 97.06 95 LEU A N 1
ATOM 773 C CA . LEU A 1 95 ? 21.359 -42.344 -27.547 1 97.06 95 LEU A CA 1
ATOM 774 C C . LEU A 1 95 ? 20.219 -41.5 -28.141 1 97.06 95 LEU A C 1
ATOM 776 O O . LEU A 1 95 ? 19.719 -41.781 -29.219 1 97.06 95 LEU A O 1
ATOM 780 N N . ASN A 1 96 ? 19.906 -40.5 -27.391 1 96.44 96 ASN A N 1
ATOM 781 C CA . ASN A 1 96 ? 18.922 -39.562 -27.859 1 96.44 96 ASN A CA 1
ATOM 782 C C . ASN A 1 96 ? 19.438 -38.125 -27.781 1 96.44 96 ASN A C 1
ATOM 784 O O . ASN A 1 96 ? 19.906 -37.688 -26.734 1 96.44 96 ASN A O 1
ATOM 788 N N . SER A 1 97 ? 19.406 -37.406 -28.859 1 95.81 97 SER A N 1
ATOM 789 C CA . SER A 1 97 ? 19.797 -36 -28.906 1 95.81 97 SER A CA 1
ATOM 790 C C . SER A 1 97 ? 18.703 -35.156 -29.547 1 95.81 97 SER A C 1
ATOM 792 O O . SER A 1 97 ? 18.062 -35.562 -30.516 1 95.81 97 SER A O 1
ATOM 794 N N . SER A 1 98 ? 18.547 -34.031 -28.875 1 96.06 98 SER A N 1
ATOM 795 C CA . SER A 1 98 ? 17.516 -33.188 -29.422 1 96.06 98 SER A CA 1
ATOM 796 C C . SER A 1 98 ? 17.891 -31.703 -29.281 1 96.06 98 SER A C 1
ATOM 798 O O . SER A 1 98 ? 18.625 -31.328 -28.359 1 96.06 98 SER A O 1
ATOM 800 N N . PHE A 1 99 ? 17.547 -30.891 -30.297 1 96.75 99 PHE A N 1
ATOM 801 C CA . PHE A 1 99 ? 17.641 -29.438 -30.344 1 96.75 99 PHE A CA 1
ATOM 802 C C . PHE A 1 99 ? 16.266 -28.812 -30.531 1 96.75 99 PHE A C 1
ATOM 804 O O . PHE A 1 99 ? 15.617 -29.016 -31.547 1 96.75 99 PHE A O 1
ATOM 811 N N . LYS A 1 100 ? 15.891 -28.109 -29.5 1 96.81 100 LYS A N 1
ATOM 812 C CA . LYS A 1 100 ? 14.547 -27.531 -29.516 1 96.81 100 LYS A CA 1
ATOM 813 C C . LYS A 1 100 ? 14.594 -26.016 -29.547 1 96.81 100 LYS A C 1
ATOM 815 O O . LYS A 1 100 ? 15.43 -25.391 -28.891 1 96.81 100 LYS A O 1
ATOM 820 N N . ILE A 1 101 ? 13.711 -25.344 -30.344 1 96.88 101 ILE A N 1
ATOM 821 C CA . ILE A 1 101 ? 13.602 -23.891 -30.438 1 96.88 101 ILE A CA 1
ATOM 822 C C . ILE A 1 101 ? 12.148 -23.484 -30.188 1 96.88 101 ILE A C 1
ATOM 824 O O . ILE A 1 101 ? 11.312 -23.547 -31.094 1 96.88 101 ILE A O 1
ATOM 828 N N . PRO A 1 102 ? 11.969 -22.953 -28.969 1 95.88 102 PRO A N 1
ATOM 829 C CA . PRO A 1 102 ? 10.633 -22.391 -28.734 1 95.88 102 PRO A CA 1
ATOM 830 C C . PRO A 1 102 ? 10.398 -21.078 -29.484 1 95.88 102 PRO A C 1
ATOM 832 O O . PRO A 1 102 ? 11.289 -20.219 -29.516 1 95.88 102 PRO A O 1
ATOM 835 N N . THR A 1 103 ? 9.242 -20.938 -30.125 1 95.5 103 THR A N 1
ATOM 836 C CA . THR A 1 103 ? 8.898 -19.719 -30.844 1 95.5 103 THR A CA 1
ATOM 837 C C . THR A 1 103 ? 7.582 -19.141 -30.328 1 95.5 103 THR A C 1
ATOM 839 O O . THR A 1 103 ? 7.059 -19.578 -29.312 1 95.5 103 THR A O 1
ATOM 842 N N . TRP A 1 104 ? 7.086 -18.047 -31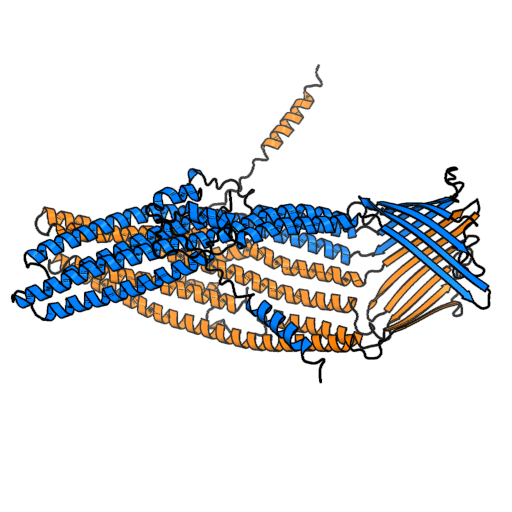.078 1 94.44 104 TRP A N 1
ATOM 843 C CA . TRP A 1 104 ? 5.84 -17.375 -30.703 1 94.44 104 TRP A CA 1
ATOM 844 C C . TRP A 1 104 ? 4.633 -18.188 -31.172 1 94.44 104 TRP A C 1
ATOM 846 O O . TRP A 1 104 ? 4.754 -19.047 -32.062 1 94.44 104 TRP A O 1
ATOM 856 N N . TYR A 1 105 ? 3.5 -18.062 -30.5 1 94.25 105 TYR A N 1
ATOM 857 C CA . TYR A 1 105 ? 2.197 -18.578 -30.891 1 94.25 105 TYR A CA 1
ATOM 858 C C . TYR A 1 105 ? 2.152 -20.094 -30.75 1 94.25 105 TYR A C 1
ATOM 860 O O . TYR A 1 105 ? 1.566 -20.797 -31.578 1 94.25 105 TYR A O 1
ATOM 868 N N . GLY A 1 106 ? 2.965 -20.578 -29.797 1 93.81 106 GLY A N 1
ATOM 869 C CA . GLY A 1 106 ? 2.875 -21.984 -29.422 1 93.81 106 GLY A CA 1
ATOM 870 C C . GLY A 1 106 ? 3.562 -22.922 -30.391 1 93.81 106 GLY A C 1
ATOM 871 O O . GLY A 1 106 ? 3.275 -24.109 -30.422 1 93.81 106 GLY A O 1
ATOM 872 N N . ILE A 1 107 ? 4.391 -22.422 -31.234 1 96.12 107 ILE A N 1
ATOM 873 C CA . ILE A 1 107 ? 5.121 -23.219 -32.219 1 96.12 107 ILE A CA 1
ATOM 874 C C . ILE A 1 107 ? 6.5 -23.578 -31.656 1 96.12 107 ILE A C 1
ATOM 876 O O . ILE A 1 107 ? 7.199 -22.719 -31.125 1 96.12 107 ILE A O 1
ATOM 880 N N . GLU A 1 108 ? 6.816 -24.828 -31.734 1 96.44 108 GLU A N 1
ATOM 881 C CA . GLU A 1 108 ? 8.148 -25.281 -31.359 1 96.44 108 GLU A CA 1
ATOM 882 C C . GLU A 1 108 ? 8.773 -26.125 -32.438 1 96.44 108 GLU A C 1
ATOM 884 O O . GLU A 1 108 ? 8.117 -27 -33.031 1 96.44 108 GLU A O 1
ATOM 889 N N . ILE A 1 109 ? 9.977 -25.812 -32.781 1 97.25 109 ILE A N 1
ATOM 890 C CA . ILE A 1 109 ? 10.742 -26.578 -33.75 1 97.25 109 ILE A CA 1
ATOM 891 C C . ILE A 1 109 ? 11.719 -27.5 -33.031 1 97.25 109 ILE A C 1
ATOM 893 O O . ILE A 1 109 ? 12.359 -27.109 -32.062 1 97.25 109 ILE A O 1
ATOM 897 N N . LYS A 1 110 ? 11.797 -28.672 -33.562 1 96.56 110 LYS A N 1
ATOM 898 C CA . LYS A 1 110 ? 12.656 -29.641 -32.875 1 96.56 110 LYS A CA 1
ATOM 899 C C . LYS A 1 110 ? 13.461 -30.469 -33.906 1 96.56 110 LYS A C 1
ATOM 901 O O . LYS A 1 110 ? 12.93 -30.859 -34.938 1 96.56 110 LYS A O 1
ATOM 906 N N . ALA A 1 111 ? 14.727 -30.547 -33.656 1 95.88 111 ALA A N 1
ATOM 907 C CA . ALA A 1 111 ? 15.617 -31.453 -34.406 1 95.88 111 ALA A CA 1
ATOM 908 C C . ALA A 1 111 ? 16.219 -32.5 -33.469 1 95.88 111 ALA A C 1
ATOM 910 O O . ALA A 1 111 ? 16.516 -32.219 -32.312 1 95.88 111 ALA A O 1
ATOM 911 N N . GLY A 1 112 ? 16.312 -33.719 -34.031 1 95.62 112 GLY A N 1
ATOM 912 C CA . GLY A 1 112 ? 16.812 -34.781 -33.156 1 95.62 112 GLY A CA 1
ATOM 913 C C . GLY A 1 112 ? 17.609 -35.844 -33.906 1 95.62 112 GLY A C 1
ATOM 914 O O . GLY A 1 112 ? 17.641 -35.875 -35.125 1 95.62 112 GLY A O 1
ATOM 915 N N . PHE A 1 113 ? 18.375 -36.594 -33.125 1 96 113 PHE A N 1
ATOM 916 C CA . PHE A 1 113 ? 19.125 -37.75 -33.562 1 96 113 PHE A CA 1
ATOM 917 C C . PHE A 1 113 ? 19.062 -38.875 -32.531 1 96 113 PHE A C 1
ATOM 919 O O . PHE A 1 113 ? 19.422 -38.688 -31.375 1 96 113 PHE A O 1
ATOM 926 N N . ASP A 1 114 ? 18.578 -39.969 -33.031 1 96.5 114 ASP A N 1
ATOM 927 C CA . ASP A 1 114 ? 18.469 -41.156 -32.156 1 96.5 114 ASP A CA 1
ATOM 928 C C . ASP A 1 114 ? 19.328 -42.312 -32.688 1 96.5 114 ASP A C 1
ATOM 930 O O . ASP A 1 114 ? 19.422 -42.5 -33.906 1 96.5 114 ASP A O 1
ATOM 934 N N . ASP A 1 115 ? 19.906 -42.969 -31.719 1 96.19 115 ASP A N 1
ATOM 935 C CA . ASP A 1 115 ? 20.672 -44.156 -32.031 1 96.19 115 ASP A CA 1
ATOM 936 C C . ASP A 1 115 ? 20.453 -45.25 -30.969 1 96.19 115 ASP A C 1
ATOM 938 O O . ASP A 1 115 ? 20.688 -45.031 -29.781 1 96.19 115 ASP A O 1
ATOM 942 N N . THR A 1 116 ? 19.906 -46.312 -31.484 1 96.25 116 THR A N 1
ATOM 943 C CA . THR A 1 116 ? 19.578 -47.406 -30.594 1 96.25 116 THR A CA 1
ATOM 944 C C . THR A 1 116 ? 20.312 -48.688 -31 1 96.25 116 THR A C 1
ATOM 946 O O . THR A 1 116 ? 20.344 -49.031 -32.156 1 96.25 116 THR A O 1
ATOM 949 N N . ASP A 1 117 ? 20.828 -49.375 -29.953 1 95.5 117 ASP A N 1
ATOM 950 C CA . ASP A 1 117 ? 21.516 -50.656 -30.141 1 95.5 117 ASP A CA 1
ATOM 951 C C . ASP A 1 117 ? 21.281 -51.594 -28.969 1 95.5 117 ASP A C 1
ATOM 953 O O . ASP A 1 117 ? 20.781 -51.156 -27.922 1 95.5 117 ASP A O 1
ATOM 957 N N . GLY A 1 118 ? 21.609 -52.906 -29.312 1 95.25 118 GLY A N 1
ATOM 958 C CA . GLY A 1 118 ? 21.484 -53.875 -28.266 1 95.25 118 GLY A CA 1
ATOM 959 C C . GLY A 1 118 ? 20.484 -54.969 -28.594 1 95.25 118 GLY A C 1
ATOM 960 O O . GLY A 1 118 ? 19.812 -54.938 -29.641 1 95.25 118 GLY A O 1
ATOM 961 N N . GLN A 1 119 ? 20.312 -55.844 -27.562 1 94.94 119 GLN A N 1
ATOM 962 C CA . GLN A 1 119 ? 19.5 -57.031 -27.859 1 94.94 119 GLN A CA 1
ATOM 963 C C . GLN A 1 119 ? 18.109 -56.906 -27.25 1 94.94 119 GLN A C 1
ATOM 965 O O . GLN A 1 119 ? 17.156 -57.5 -27.75 1 94.94 119 GLN A O 1
ATOM 970 N N . TYR A 1 120 ? 18 -56.125 -26.125 1 93.94 120 TYR A N 1
ATOM 971 C CA . TYR A 1 120 ? 16.75 -56.156 -25.391 1 93.94 120 TYR A CA 1
ATOM 972 C C . TYR A 1 120 ? 16.188 -54.75 -25.219 1 93.94 120 TYR A C 1
ATOM 974 O O . TYR A 1 120 ? 15.664 -54.406 -24.156 1 93.94 120 TYR A O 1
ATOM 982 N N . TYR A 1 121 ? 16.406 -53.875 -26.188 1 92.56 121 TYR A N 1
ATOM 983 C CA . TYR A 1 121 ? 15.82 -52.531 -26.094 1 92.56 121 TYR A CA 1
ATOM 984 C C . TYR A 1 121 ? 14.336 -52.594 -26.422 1 92.56 121 TYR A C 1
ATOM 986 O O . TYR A 1 121 ? 13.836 -53.562 -26.969 1 92.56 121 TYR A O 1
ATOM 994 N N . ASN A 1 122 ? 13.547 -51.594 -26.031 1 93.31 122 ASN A N 1
ATOM 995 C CA . ASN A 1 122 ? 12.156 -51.438 -26.422 1 93.31 122 ASN A CA 1
ATOM 996 C C . ASN A 1 122 ? 12.008 -51.344 -27.938 1 93.31 122 ASN A C 1
ATOM 998 O O . ASN A 1 122 ? 12.57 -50.438 -28.562 1 93.31 122 ASN A O 1
ATOM 1002 N N . PRO A 1 123 ? 11.211 -52.156 -28.5 1 94.31 123 PRO A N 1
ATOM 1003 C CA . PRO A 1 123 ? 11.125 -52.188 -29.969 1 94.31 123 PRO A CA 1
ATOM 1004 C C . PRO A 1 123 ? 10.664 -50.844 -30.547 1 94.31 123 PRO A C 1
ATOM 1006 O O . PRO A 1 123 ? 10.984 -50.531 -31.703 1 94.31 123 PRO A O 1
ATOM 1009 N N . GLN A 1 124 ? 10.008 -50.188 -29.812 1 92.94 124 GLN A N 1
ATOM 1010 C CA . GLN A 1 124 ? 9.539 -48.875 -30.297 1 92.94 124 GLN A CA 1
ATOM 1011 C C . GLN A 1 124 ? 10.703 -47.938 -30.562 1 92.94 124 GLN A C 1
ATOM 1013 O O . GLN A 1 124 ? 10.562 -46.969 -31.281 1 92.94 124 GLN A O 1
ATOM 1018 N N . ASN A 1 125 ? 11.828 -48.219 -29.969 1 93.12 125 ASN A N 1
ATOM 1019 C CA . ASN A 1 125 ? 13 -47.375 -30.094 1 93.12 125 ASN A CA 1
ATOM 1020 C C . ASN A 1 125 ? 13.906 -47.812 -31.234 1 93.12 125 ASN A C 1
ATOM 1022 O O . ASN A 1 125 ? 14.984 -47.25 -31.438 1 93.12 125 ASN A O 1
ATOM 1026 N N . ARG A 1 126 ? 13.477 -48.656 -31.938 1 93.81 126 ARG A N 1
ATOM 1027 C CA . ARG A 1 126 ? 14.297 -49.25 -33 1 93.81 126 ARG A CA 1
ATOM 1028 C C . ARG A 1 126 ? 14.711 -48.188 -34 1 93.81 126 ARG A C 1
ATOM 1030 O O . ARG A 1 126 ? 13.891 -47.375 -34.406 1 93.81 126 ARG A O 1
ATOM 1037 N N . THR A 1 127 ? 15.992 -48.219 -34.469 1 94.12 127 THR A N 1
ATOM 1038 C CA . THR A 1 127 ? 16.516 -47.344 -35.5 1 94.12 127 THR A CA 1
ATOM 1039 C C . THR A 1 127 ? 17.391 -48.125 -36.5 1 94.12 127 THR A C 1
ATOM 1041 O O . THR A 1 127 ? 17.828 -49.219 -36.188 1 94.12 127 THR A O 1
ATOM 1044 N N . PRO A 1 128 ? 17.609 -47.531 -37.688 1 92.56 128 PRO A N 1
ATOM 1045 C CA . PRO A 1 128 ? 18.609 -48.156 -38.562 1 92.56 128 PRO A CA 1
ATOM 1046 C C . PRO A 1 128 ? 20.031 -48.062 -38 1 92.56 128 PRO A C 1
ATOM 1048 O O . PRO A 1 128 ? 20.266 -47.375 -37.031 1 92.56 128 PRO A O 1
ATOM 1051 N N . GLU A 1 129 ? 20.969 -48.75 -38.656 1 91.44 129 GLU A N 1
ATOM 1052 C CA . GLU A 1 129 ? 22.344 -48.812 -38.156 1 91.44 129 GLU A CA 1
ATOM 1053 C C . GLU A 1 129 ? 22.984 -47.438 -38.094 1 91.44 129 GLU A C 1
ATOM 1055 O O . GLU A 1 129 ? 23.781 -47.156 -37.188 1 91.44 129 GLU A O 1
ATOM 1060 N N . ALA A 1 130 ? 22.578 -46.594 -39 1 91.62 130 ALA A N 1
ATOM 1061 C CA . ALA A 1 130 ? 23.203 -45.281 -39.094 1 91.62 130 ALA A CA 1
ATOM 1062 C C . ALA A 1 130 ? 22.484 -44.281 -38.188 1 91.62 130 ALA A C 1
ATOM 1064 O O . ALA A 1 130 ? 22.828 -43.094 -38.156 1 91.62 130 ALA A O 1
ATOM 1065 N N . GLY A 1 131 ? 21.578 -44.719 -37.5 1 93.75 131 GLY A N 1
ATOM 1066 C CA . GLY A 1 131 ? 20.812 -43.812 -36.688 1 93.75 131 GLY A CA 1
ATOM 1067 C C . GLY A 1 131 ? 19.609 -43.219 -37.406 1 93.75 131 GLY A C 1
ATOM 1068 O O . GLY A 1 131 ? 19.375 -43.5 -38.562 1 93.75 131 GLY A O 1
ATOM 1069 N N . LEU A 1 132 ? 18.922 -42.469 -36.594 1 94.38 132 LEU A N 1
ATOM 1070 C CA . LEU A 1 132 ? 17.703 -41.844 -37.125 1 94.38 132 LEU A CA 1
ATOM 1071 C C . LEU A 1 132 ? 17.656 -40.344 -36.844 1 94.38 132 LEU A C 1
ATOM 1073 O O . LEU A 1 132 ? 17.734 -39.938 -35.656 1 94.38 132 LEU A O 1
ATOM 1077 N N . THR A 1 133 ? 17.609 -39.594 -37.906 1 93.62 133 THR A N 1
ATOM 1078 C CA . THR A 1 133 ? 17.484 -38.156 -37.781 1 93.62 133 THR A CA 1
ATOM 1079 C C . THR A 1 133 ? 16.031 -37.719 -37.875 1 93.62 133 THR A C 1
ATOM 1081 O O . THR A 1 133 ? 15.242 -38.344 -38.594 1 93.62 133 THR A O 1
ATOM 1084 N N . SER A 1 134 ? 15.781 -36.656 -37.125 1 94.19 134 SER A N 1
ATOM 1085 C CA . SER A 1 134 ? 14.406 -36.156 -37.188 1 94.19 134 SER A CA 1
ATOM 1086 C C . SER A 1 134 ? 14.375 -34.656 -37.188 1 94.19 134 SER A C 1
ATOM 1088 O O . SER A 1 134 ? 15.234 -34 -36.594 1 94.19 134 SER A O 1
ATOM 1090 N N . LEU A 1 135 ? 13.453 -34.062 -37.938 1 93.81 135 LEU A N 1
ATOM 1091 C CA . LEU A 1 135 ? 13.102 -32.625 -37.969 1 93.81 135 LEU A CA 1
ATOM 1092 C C . LEU A 1 135 ? 11.594 -32.438 -37.906 1 93.81 135 LEU A C 1
ATOM 1094 O O . LEU A 1 135 ? 10.859 -33 -38.719 1 93.81 135 LEU A O 1
ATOM 1098 N N . GLY A 1 136 ? 11.266 -31.625 -36.875 1 95.75 136 GLY A N 1
ATOM 1099 C CA . GLY A 1 136 ? 9.82 -31.562 -36.719 1 95.75 136 GLY A CA 1
ATOM 1100 C C . GLY A 1 136 ? 9.328 -30.25 -36.156 1 95.75 136 GLY A C 1
ATOM 1101 O O . GLY A 1 136 ? 10.125 -29.344 -35.875 1 95.75 136 GLY A O 1
ATOM 1102 N N . ILE A 1 137 ? 7.926 -30.172 -36.156 1 95.94 137 ILE A N 1
ATOM 1103 C CA . ILE A 1 137 ? 7.219 -29 -35.625 1 95.94 137 ILE A CA 1
ATOM 1104 C C . ILE A 1 137 ? 6.117 -29.453 -34.688 1 95.94 137 ILE A C 1
ATOM 1106 O O . ILE A 1 137 ? 5.461 -30.469 -34.906 1 95.94 137 ILE A O 1
ATOM 1110 N N . SER A 1 138 ? 6.113 -28.812 -33.531 1 96.38 138 SER A N 1
ATOM 1111 C CA . SER A 1 138 ? 5.023 -29.016 -32.594 1 96.38 138 SER A CA 1
ATOM 1112 C C . SER A 1 138 ? 4.234 -27.719 -32.375 1 96.38 138 SER A C 1
ATOM 1114 O O . SER A 1 138 ? 4.82 -26.656 -32.188 1 96.38 138 SER A O 1
ATOM 1116 N N . VAL A 1 139 ? 2.887 -27.828 -32.469 1 96.81 139 VAL A N 1
ATOM 1117 C CA . VAL A 1 139 ? 2.049 -26.641 -32.406 1 96.81 139 VAL A CA 1
ATOM 1118 C C . VAL A 1 139 ? 0.957 -26.844 -31.344 1 96.81 139 VAL A C 1
ATOM 1120 O O . VAL A 1 139 ? 0.326 -27.906 -31.297 1 96.81 139 VAL A O 1
ATOM 1123 N N . ALA A 1 140 ? 0.801 -25.828 -30.531 1 96.31 140 ALA A N 1
ATOM 1124 C CA . ALA A 1 140 ? -0.343 -25.812 -29.625 1 96.31 140 ALA A CA 1
ATOM 1125 C C . ALA A 1 140 ? -1.566 -25.203 -30.297 1 96.31 140 ALA A C 1
ATOM 1127 O O . ALA A 1 140 ? -1.641 -23.984 -30.469 1 96.31 140 ALA A O 1
ATOM 1128 N N . LEU A 1 141 ? -2.584 -25.938 -30.578 1 94.88 141 LEU A N 1
ATOM 1129 C CA . LEU A 1 141 ? -3.734 -25.469 -31.344 1 94.88 141 LEU A CA 1
ATOM 1130 C C . LEU A 1 141 ? -4.828 -24.953 -30.422 1 94.88 141 LEU A C 1
ATOM 1132 O O . LEU A 1 141 ? -5.699 -24.188 -30.844 1 94.88 141 LEU A O 1
ATOM 1136 N N . GLY A 1 142 ? -4.812 -25.141 -29.188 1 94.88 142 GLY A N 1
ATOM 1137 C CA . GLY A 1 142 ? -5.746 -24.641 -28.203 1 94.88 142 GLY A CA 1
ATOM 1138 C C . GLY A 1 142 ? -5.105 -23.672 -27.219 1 94.88 142 GLY A C 1
ATOM 1139 O O . GLY A 1 142 ? -4.695 -22.578 -27.594 1 94.88 142 GLY A O 1
ATOM 1140 N N . GLN A 1 143 ? -4.961 -24.188 -26.016 1 95.81 143 GLN A N 1
ATOM 1141 C CA . GLN A 1 143 ? -4.285 -23.391 -24.984 1 95.81 143 GLN A CA 1
ATOM 1142 C C . GLN A 1 143 ? -2.84 -23.109 -25.375 1 95.81 143 GLN A C 1
ATOM 1144 O O . GLN A 1 143 ? -2.1 -24.031 -25.75 1 95.81 143 GLN A O 1
ATOM 1149 N N . GLY A 1 144 ? -2.469 -21.828 -25.422 1 94.44 144 GLY A N 1
ATOM 1150 C CA . GLY A 1 144 ? -1.085 -21.469 -25.688 1 94.44 144 GLY A CA 1
ATOM 1151 C C . GLY A 1 144 ? -0.87 -20.906 -27.078 1 94.44 144 GLY A C 1
ATOM 115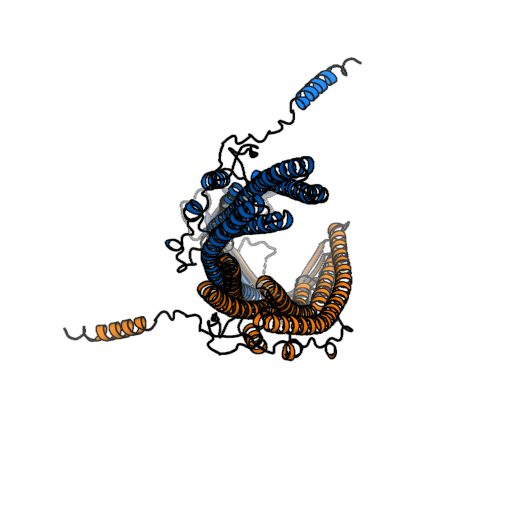2 O O . GLY A 1 144 ? 0.188 -20.359 -27.375 1 94.44 144 GLY A O 1
ATOM 1153 N N . MET A 1 145 ? -1.863 -21.062 -27.906 1 95 145 MET A N 1
ATOM 1154 C CA . MET A 1 145 ? -1.712 -20.656 -29.312 1 95 145 MET A CA 1
ATOM 1155 C C . MET A 1 145 ? -1.607 -19.141 -29.422 1 95 145 MET A C 1
ATOM 1157 O O . MET A 1 145 ? -0.682 -18.625 -30.062 1 95 145 MET A O 1
ATOM 1161 N N . PHE A 1 146 ? -2.529 -18.406 -28.797 1 93.81 146 PHE A N 1
ATOM 1162 C CA . PHE A 1 146 ? -2.602 -16.969 -28.969 1 93.81 146 PHE A CA 1
ATOM 1163 C C . PHE A 1 146 ? -1.748 -16.25 -27.938 1 93.81 146 PHE A C 1
ATOM 1165 O O . PHE A 1 146 ? -1.238 -15.156 -28.188 1 93.81 146 PHE A O 1
ATOM 1172 N N . ILE A 1 147 ? -1.705 -16.891 -26.781 1 95.88 147 ILE A N 1
ATOM 1173 C CA . ILE A 1 147 ? -0.867 -16.375 -25.703 1 95.88 147 ILE A CA 1
ATOM 1174 C C . ILE A 1 147 ? -0.449 -17.516 -24.781 1 95.88 147 ILE A C 1
ATOM 1176 O O . ILE A 1 147 ? -1.227 -18.453 -24.531 1 95.88 147 ILE A O 1
ATOM 1180 N N . ASN A 1 148 ? 0.759 -17.5 -24.328 1 95.94 148 ASN A N 1
ATOM 1181 C CA . ASN A 1 148 ? 1.294 -18.438 -23.344 1 95.94 148 ASN A CA 1
ATOM 1182 C C . ASN A 1 148 ? 2.184 -17.734 -22.328 1 95.94 148 ASN A C 1
ATOM 1184 O O . ASN A 1 148 ? 2.365 -16.516 -22.391 1 95.94 148 ASN A O 1
ATOM 1188 N N . GLN A 1 149 ? 2.645 -18.5 -21.359 1 95.69 149 GLN A N 1
ATOM 1189 C CA . GLN A 1 149 ? 3.367 -17.906 -20.234 1 95.69 149 GLN A CA 1
ATOM 1190 C C . GLN A 1 149 ? 4.621 -17.188 -20.719 1 95.69 149 GLN A C 1
ATOM 1192 O O . GLN A 1 149 ? 4.922 -16.094 -20.25 1 95.69 149 GLN A O 1
ATOM 1197 N N . ARG A 1 150 ? 5.395 -17.75 -21.641 1 95.88 150 ARG A N 1
ATOM 1198 C CA . ARG A 1 150 ? 6.625 -17.125 -22.125 1 95.88 150 ARG A CA 1
ATOM 1199 C C . ARG A 1 150 ? 6.332 -15.805 -22.828 1 95.88 150 ARG A C 1
ATOM 1201 O O . ARG A 1 150 ? 7.035 -14.812 -22.609 1 95.88 150 ARG A O 1
ATOM 1208 N N . MET A 1 151 ? 5.305 -15.82 -23.734 1 96.44 151 MET A N 1
ATOM 1209 C CA . MET A 1 151 ? 4.902 -14.602 -24.422 1 96.44 151 MET A CA 1
ATOM 1210 C C . MET A 1 151 ? 4.453 -13.531 -23.438 1 96.44 151 MET A C 1
ATOM 1212 O O . MET A 1 151 ? 4.84 -12.367 -23.562 1 96.44 151 MET A O 1
ATOM 1216 N N . ALA A 1 152 ? 3.625 -13.945 -22.469 1 97.19 152 ALA A N 1
ATOM 1217 C CA . ALA A 1 152 ? 3.119 -13.023 -21.453 1 97.19 152 ALA A CA 1
ATOM 1218 C C . ALA A 1 152 ? 4.262 -12.422 -20.641 1 97.19 152 ALA A C 1
ATOM 1220 O O . ALA A 1 152 ? 4.254 -11.219 -20.344 1 97.19 152 ALA A O 1
ATOM 1221 N N . ASP A 1 153 ? 5.238 -13.188 -20.312 1 97.19 153 ASP A N 1
ATOM 1222 C CA . ASP A 1 153 ? 6.375 -12.719 -19.531 1 97.19 153 ASP A CA 1
ATOM 1223 C C . ASP A 1 153 ? 7.133 -11.617 -20.266 1 97.19 153 ASP A C 1
ATOM 1225 O O . ASP A 1 153 ? 7.512 -10.602 -19.672 1 97.19 153 ASP A O 1
ATOM 1229 N N . VAL A 1 154 ? 7.379 -11.812 -21.516 1 97.19 154 VAL A N 1
ATOM 1230 C CA . VAL A 1 154 ? 8.109 -10.82 -22.297 1 97.19 154 VAL A CA 1
ATOM 1231 C C . VAL A 1 154 ? 7.277 -9.547 -22.422 1 97.19 154 VAL A C 1
ATOM 1233 O O . VAL A 1 154 ? 7.801 -8.445 -22.25 1 97.19 154 VAL A O 1
ATOM 1236 N N . ARG A 1 155 ? 6.012 -9.766 -22.719 1 97.12 155 ARG A N 1
ATOM 1237 C CA . ARG A 1 155 ? 5.141 -8.594 -22.828 1 97.12 155 ARG A CA 1
ATOM 1238 C C . ARG A 1 155 ? 5.082 -7.836 -21.5 1 97.12 155 ARG A C 1
ATOM 1240 O O . ARG A 1 155 ? 5.145 -6.605 -21.484 1 97.12 155 ARG A O 1
ATOM 1247 N N . GLU A 1 156 ? 4.918 -8.555 -20.422 1 97.19 156 GLU A N 1
ATOM 1248 C CA . GLU A 1 156 ? 4.922 -7.934 -19.094 1 97.19 156 GLU A CA 1
ATOM 1249 C C . GLU A 1 156 ? 6.254 -7.254 -18.812 1 97.19 156 GLU A C 1
ATOM 1251 O O . GLU A 1 156 ? 6.297 -6.195 -18.188 1 97.19 156 GLU A O 1
ATOM 1256 N N . GLY A 1 157 ? 7.316 -7.941 -19.234 1 96.44 157 GLY A N 1
ATOM 1257 C CA . GLY A 1 157 ? 8.633 -7.359 -19.047 1 96.44 157 GLY A CA 1
ATOM 1258 C C . GLY A 1 157 ? 8.797 -6.016 -19.734 1 96.44 157 GLY A C 1
ATOM 1259 O O . GLY A 1 157 ? 9.391 -5.09 -19.188 1 96.44 157 GLY A O 1
ATOM 1260 N N . LYS A 1 158 ? 8.32 -5.875 -20.922 1 97.25 158 LYS A N 1
ATOM 1261 C CA . LYS A 1 158 ? 8.383 -4.613 -21.656 1 97.25 158 LYS A CA 1
ATOM 1262 C C . LYS A 1 158 ? 7.598 -3.52 -20.938 1 97.25 158 LYS A C 1
ATOM 1264 O O . LYS A 1 158 ? 8.055 -2.379 -20.844 1 97.25 158 LYS A O 1
ATOM 1269 N N . LEU A 1 159 ? 6.426 -3.896 -20.469 1 97.44 159 LEU A N 1
ATOM 1270 C CA . LEU A 1 159 ? 5.613 -2.939 -19.719 1 97.44 159 LEU A CA 1
ATOM 1271 C C . LEU A 1 159 ? 6.281 -2.566 -18.406 1 97.44 159 LEU A C 1
ATOM 1273 O O . LEU A 1 159 ? 6.156 -1.431 -17.938 1 97.44 159 LEU A O 1
ATOM 1277 N N . GLN A 1 160 ? 6.977 -3.539 -17.844 1 96.88 160 GLN A N 1
ATOM 1278 C CA . GLN A 1 160 ? 7.688 -3.27 -16.594 1 96.88 160 GLN A CA 1
ATOM 1279 C C . GLN A 1 160 ? 8.758 -2.201 -16.797 1 96.88 160 GLN A C 1
ATOM 1281 O O . GLN A 1 160 ? 9.031 -1.409 -15.891 1 96.88 160 GLN A O 1
ATOM 1286 N N . LEU A 1 161 ? 9.344 -2.203 -17.969 1 95.56 161 LEU A N 1
ATOM 1287 C CA . LEU A 1 161 ? 10.32 -1.17 -18.297 1 95.56 161 LEU A CA 1
ATOM 1288 C C . LEU A 1 161 ? 9.672 0.212 -18.281 1 95.56 161 LEU A C 1
ATOM 1290 O O . LEU A 1 161 ? 10.227 1.154 -17.703 1 95.56 161 LEU A O 1
ATOM 1294 N N . LYS A 1 162 ? 8.531 0.261 -18.859 1 94.06 162 LYS A N 1
ATOM 1295 C CA . LYS A 1 162 ? 7.781 1.515 -18.844 1 94.06 162 LYS A CA 1
ATOM 1296 C C . LYS A 1 162 ? 7.383 1.909 -17.422 1 94.06 162 LYS A C 1
ATOM 1298 O O . LYS A 1 162 ? 7.508 3.074 -17.031 1 94.06 162 LYS A O 1
ATOM 1303 N N . LEU A 1 163 ? 6.895 0.972 -16.656 1 96.25 163 LEU A N 1
ATOM 1304 C CA . LEU A 1 163 ? 6.504 1.188 -15.258 1 96.25 163 LEU A CA 1
ATOM 1305 C C . LEU A 1 163 ? 7.684 1.69 -14.438 1 96.25 163 LEU A C 1
ATOM 1307 O O . LEU A 1 163 ? 7.527 2.584 -13.602 1 96.25 163 LEU A O 1
ATOM 1311 N N . SER A 1 164 ? 8.836 1.128 -14.734 1 95.75 164 SER A N 1
ATOM 1312 C CA . SER A 1 164 ? 10.023 1.469 -13.961 1 95.75 164 SER A CA 1
ATOM 1313 C C . SER A 1 164 ? 10.453 2.912 -14.211 1 95.75 164 SER A C 1
ATOM 1315 O O . SER A 1 164 ? 10.984 3.568 -13.32 1 95.75 164 SER A O 1
ATOM 1317 N N . ASP A 1 165 ? 10.242 3.406 -15.344 1 93.88 165 ASP A N 1
ATOM 1318 C CA . ASP A 1 165 ? 10.547 4.801 -15.641 1 93.88 165 ASP A CA 1
ATOM 1319 C C . ASP A 1 165 ? 9.695 5.742 -14.797 1 93.88 165 ASP A C 1
ATOM 1321 O O . ASP A 1 165 ? 10.203 6.715 -14.234 1 93.88 165 ASP A O 1
ATOM 1325 N N . ALA A 1 166 ? 8.398 5.43 -14.758 1 93.75 166 ALA A N 1
ATOM 1326 C CA . ALA A 1 166 ? 7.5 6.227 -13.93 1 93.75 166 ALA A CA 1
ATOM 1327 C C . ALA A 1 166 ? 7.895 6.137 -12.453 1 93.75 166 ALA A C 1
ATOM 1329 O O . ALA A 1 166 ? 7.902 7.145 -11.75 1 93.75 166 ALA A O 1
ATOM 1330 N N . GLN A 1 167 ? 8.234 5.004 -12.016 1 95.06 167 GLN A N 1
ATOM 1331 C CA . GLN A 1 167 ? 8.609 4.785 -10.625 1 95.06 167 GLN A CA 1
ATOM 1332 C C . GLN A 1 167 ? 9.906 5.516 -10.289 1 95.06 167 GLN A C 1
ATOM 1334 O O . GLN A 1 167 ? 10.047 6.055 -9.188 1 95.06 167 GLN A O 1
ATOM 1339 N N . ARG A 1 168 ? 10.844 5.469 -11.242 1 94.44 168 ARG A N 1
ATOM 1340 C CA . ARG A 1 168 ? 12.094 6.195 -11.062 1 94.44 168 ARG A CA 1
ATOM 1341 C C . ARG A 1 168 ? 11.844 7.68 -10.82 1 94.44 168 ARG A C 1
ATOM 1343 O O . ARG A 1 168 ? 12.398 8.266 -9.898 1 94.44 168 ARG A O 1
ATOM 1350 N N . LYS A 1 169 ? 11.008 8.266 -11.594 1 93.25 169 LYS A N 1
ATOM 1351 C CA . LYS A 1 169 ? 10.68 9.688 -11.461 1 93.25 169 LYS A CA 1
ATOM 1352 C C . LYS A 1 169 ? 10.055 9.984 -10.109 1 93.25 169 LYS A C 1
ATOM 1354 O O . LYS A 1 169 ? 10.414 10.961 -9.453 1 93.25 169 LYS A O 1
ATOM 1359 N N . LEU A 1 170 ? 9.125 9.141 -9.688 1 94.94 170 LEU A N 1
ATOM 1360 C CA . LEU A 1 170 ? 8.43 9.344 -8.422 1 94.94 170 LEU A CA 1
ATOM 1361 C C . LEU A 1 170 ? 9.398 9.227 -7.246 1 94.94 170 LEU A C 1
ATOM 1363 O O . LEU A 1 170 ? 9.328 10.016 -6.301 1 94.94 170 LEU A O 1
ATOM 1367 N N . LYS A 1 171 ? 10.297 8.32 -7.344 1 94.44 171 LYS A N 1
ATOM 1368 C CA . LYS A 1 171 ? 11.281 8.156 -6.277 1 94.44 171 LYS A CA 1
ATOM 1369 C C . LYS A 1 171 ? 12.242 9.336 -6.227 1 94.44 171 LYS A C 1
ATOM 1371 O O . LYS A 1 171 ? 12.57 9.836 -5.148 1 94.44 171 LYS A O 1
ATOM 1376 N N . ALA A 1 172 ? 12.695 9.75 -7.398 1 93.62 172 ALA A N 1
ATOM 1377 C CA . ALA A 1 172 ? 13.617 10.883 -7.473 1 93.62 172 ALA A CA 1
ATOM 1378 C C . ALA A 1 172 ? 12.977 12.148 -6.91 1 93.62 172 ALA A C 1
ATOM 1380 O O . ALA A 1 172 ? 13.609 12.883 -6.145 1 93.62 172 ALA A O 1
ATOM 1381 N N . ILE A 1 173 ? 11.781 12.359 -7.23 1 94.06 173 ILE A N 1
ATOM 1382 C CA . ILE A 1 173 ? 11.086 13.57 -6.812 1 94.06 173 ILE A CA 1
ATOM 1383 C C . ILE A 1 173 ? 10.898 13.555 -5.297 1 94.06 173 ILE A C 1
ATOM 1385 O O . ILE A 1 173 ? 10.961 14.602 -4.648 1 94.06 173 ILE A O 1
ATOM 1389 N N . GLU A 1 174 ? 10.594 12.414 -4.734 1 95.06 174 GLU A N 1
ATOM 1390 C CA . GLU A 1 174 ? 10.445 12.305 -3.287 1 95.06 174 GLU A CA 1
ATOM 1391 C C . GLU A 1 174 ? 11.727 12.719 -2.57 1 95.06 174 GLU A C 1
ATOM 1393 O O . GLU A 1 174 ? 11.68 13.414 -1.553 1 95.06 174 GLU A O 1
ATOM 1398 N N . VAL A 1 175 ? 12.852 12.359 -3.152 1 94.94 175 VAL A N 1
ATOM 1399 C CA . VAL A 1 175 ? 14.141 12.719 -2.57 1 94.94 175 VAL A CA 1
ATOM 1400 C C . VAL A 1 175 ? 14.367 14.227 -2.707 1 94.94 175 VAL A C 1
ATOM 1402 O O . VAL A 1 175 ? 14.789 14.883 -1.755 1 94.94 175 VAL A O 1
ATOM 1405 N N . LEU A 1 176 ? 14.078 14.727 -3.838 1 95.75 176 LEU A N 1
ATOM 1406 C CA . LEU A 1 176 ? 14.266 16.156 -4.086 1 95.75 176 LEU A CA 1
ATOM 1407 C C . LEU A 1 176 ? 13.367 16.984 -3.182 1 95.75 176 LEU A C 1
ATOM 1409 O O . LEU A 1 176 ? 13.766 18.047 -2.709 1 95.75 176 LEU A O 1
ATOM 1413 N N . TYR A 1 177 ? 12.156 16.5 -2.877 1 96.88 177 TYR A N 1
ATOM 1414 C CA . TYR A 1 177 ? 11.25 17.203 -1.974 1 96.88 177 TYR A CA 1
ATOM 1415 C C . TYR A 1 177 ? 11.805 17.219 -0.555 1 96.88 177 TYR A C 1
ATOM 1417 O O . TYR A 1 177 ? 11.852 18.281 0.081 1 96.88 177 TYR A O 1
ATOM 1425 N N . LYS A 1 178 ? 12.258 16.109 -0.106 1 97.12 178 LYS A N 1
ATOM 1426 C CA . LYS A 1 178 ? 12.797 16.031 1.247 1 97.12 178 LYS A CA 1
ATOM 1427 C C . LYS A 1 178 ? 14.055 16.891 1.384 1 97.12 178 LYS A C 1
ATOM 1429 O O . LYS A 1 178 ? 14.258 17.547 2.412 1 97.12 178 LYS A O 1
ATOM 1434 N N . ALA A 1 179 ? 14.852 16.859 0.327 1 97.12 179 ALA A N 1
ATOM 1435 C CA . ALA A 1 179 ? 16.031 17.703 0.315 1 97.12 179 ALA A CA 1
ATOM 1436 C C . ALA A 1 179 ? 15.648 19.188 0.348 1 97.12 179 ALA A C 1
ATOM 1438 O O . ALA A 1 179 ? 16.281 19.984 1.048 1 97.12 179 ALA A O 1
ATOM 1439 N N . SER A 1 180 ? 14.617 19.516 -0.413 1 97.44 180 SER A N 1
ATOM 1440 C CA . SER A 1 180 ? 14.141 20.906 -0.418 1 97.44 180 SER A CA 1
ATOM 1441 C C . SER A 1 180 ? 13.656 21.328 0.964 1 97.44 180 SER A C 1
ATOM 1443 O O . SER A 1 180 ? 13.977 22.422 1.437 1 97.44 180 SER A O 1
ATOM 1445 N N . GLU A 1 181 ? 12.906 20.438 1.604 1 97.62 181 GLU A N 1
ATOM 1446 C CA . GLU A 1 181 ? 12.445 20.719 2.959 1 97.62 181 GLU A CA 1
ATOM 1447 C C . GLU A 1 181 ? 13.617 20.969 3.904 1 97.62 181 GLU A C 1
ATOM 1449 O O . GLU A 1 181 ? 13.562 21.844 4.762 1 97.62 181 GLU A O 1
ATOM 1454 N N . ALA A 1 182 ? 14.641 20.203 3.688 1 97.44 182 ALA A N 1
ATOM 1455 C CA . ALA A 1 182 ? 15.828 20.344 4.527 1 97.44 182 ALA A CA 1
ATOM 1456 C C . ALA A 1 182 ? 16.5 21.703 4.305 1 97.44 182 ALA A C 1
ATOM 1458 O O . ALA A 1 182 ? 16.875 22.375 5.266 1 97.44 182 ALA A O 1
ATOM 1459 N N . TYR A 1 183 ? 16.656 22.109 3.111 1 98 183 TYR A N 1
ATOM 1460 C CA . TYR A 1 183 ? 17.25 23.406 2.795 1 98 183 TYR A CA 1
ATOM 1461 C C . TYR A 1 183 ? 16.438 24.547 3.387 1 98 183 TYR A C 1
ATOM 1463 O O . TYR A 1 183 ? 16.984 25.484 3.969 1 98 183 TYR A O 1
ATOM 1471 N N . PHE A 1 184 ? 15.117 24.438 3.221 1 98.38 184 PHE A N 1
ATOM 1472 C CA . PHE A 1 184 ? 14.25 25.516 3.713 1 98.38 184 PHE A CA 1
ATOM 1473 C C . PHE A 1 184 ? 14.305 25.594 5.234 1 98.38 184 PHE A C 1
ATOM 1475 O O . PHE A 1 184 ? 14.273 26.688 5.805 1 98.38 184 PHE A O 1
ATOM 1482 N N . GLU A 1 185 ? 14.352 24.453 5.863 1 97.88 185 GLU A N 1
ATOM 1483 C CA . GLU A 1 185 ? 14.469 24.438 7.32 1 97.88 185 GLU A CA 1
ATOM 1484 C C . GLU A 1 185 ? 15.797 25.047 7.77 1 97.88 185 GLU A C 1
ATOM 1486 O O . GLU A 1 185 ? 15.844 25.766 8.773 1 97.88 185 GLU A O 1
ATOM 1491 N N . TRP A 1 186 ? 16.844 24.797 7.047 1 97.69 186 TRP A N 1
ATOM 1492 C CA . TRP A 1 186 ? 18.141 25.391 7.336 1 97.69 186 TRP A CA 1
ATOM 1493 C C . TRP A 1 186 ? 18.078 26.906 7.188 1 97.69 186 TRP A C 1
ATOM 1495 O O . TRP A 1 186 ? 18.547 27.641 8.062 1 97.69 186 TRP A O 1
ATOM 1505 N N . ARG A 1 187 ? 17.484 27.344 6.137 1 97.62 187 ARG A N 1
ATOM 1506 C CA . ARG A 1 187 ? 17.359 28.781 5.902 1 97.62 187 ARG A CA 1
ATOM 1507 C C . ARG A 1 187 ? 16.531 29.438 6.996 1 97.62 187 ARG A C 1
ATOM 1509 O O . ARG A 1 187 ? 16.891 30.5 7.5 1 97.62 187 ARG A O 1
ATOM 1516 N N . LYS A 1 188 ? 15.367 28.828 7.34 1 98.12 188 LYS A N 1
ATOM 1517 C CA . LYS A 1 188 ? 14.508 29.344 8.398 1 98.12 188 LYS A CA 1
ATOM 1518 C C . LYS A 1 188 ? 15.266 29.453 9.719 1 98.12 188 LYS A C 1
ATOM 1520 O O . LYS A 1 188 ? 15.25 30.5 10.367 1 98.12 188 LYS A O 1
ATOM 1525 N N . SER A 1 189 ? 15.961 28.391 10.016 1 97.88 189 SER A N 1
ATOM 1526 C CA . SER A 1 189 ? 16.688 28.359 11.281 1 97.88 189 SER A CA 1
ATOM 1527 C C . SER A 1 189 ? 17.828 29.375 11.281 1 97.88 189 SER A C 1
ATOM 1529 O O . SER A 1 189 ? 18.125 29.984 12.312 1 97.88 189 SER A O 1
ATOM 1531 N N . TYR A 1 190 ? 18.469 29.547 10.188 1 97.31 190 TYR A N 1
ATOM 1532 C CA . TYR A 1 190 ? 19.531 30.531 10.055 1 97.31 190 TYR A CA 1
ATOM 1533 C C . TYR A 1 190 ? 19 31.938 10.305 1 97.31 190 TYR A C 1
ATOM 1535 O O . TYR A 1 190 ? 19.578 32.719 11.078 1 97.31 190 TYR A O 1
ATOM 1543 N N . ASN A 1 191 ? 17.891 32.219 9.648 1 97.44 191 ASN A N 1
ATOM 1544 C CA . ASN A 1 191 ? 17.297 33.562 9.797 1 97.44 191 ASN A CA 1
ATOM 1545 C C . ASN A 1 191 ? 16.812 33.812 11.227 1 97.44 191 ASN A C 1
ATOM 1547 O O . ASN A 1 191 ? 16.938 34.906 11.742 1 97.44 191 ASN A O 1
ATOM 1551 N N . GLU A 1 192 ? 16.266 32.781 11.844 1 97.75 192 GLU A N 1
ATOM 1552 C CA . GLU A 1 192 ? 15.82 32.906 13.234 1 97.75 192 GLU A CA 1
ATOM 1553 C C . GLU A 1 192 ? 17 33.125 14.164 1 97.75 192 GLU A C 1
ATOM 1555 O O . GLU A 1 192 ? 16.953 33.969 15.055 1 97.75 192 GLU A O 1
ATOM 1560 N N . ALA A 1 193 ? 18.062 32.406 13.945 1 97 193 ALA A N 1
ATOM 1561 C CA . ALA A 1 193 ? 19.25 32.562 14.789 1 97 193 ALA A CA 1
ATOM 1562 C C . ALA A 1 193 ? 19.859 33.938 14.648 1 97 193 ALA A C 1
ATOM 1564 O O . ALA A 1 193 ? 20.25 34.562 15.641 1 97 193 ALA A O 1
ATOM 1565 N N . GLU A 1 194 ? 19.906 34.375 13.445 1 96.75 194 GLU A N 1
ATOM 1566 C CA . GLU A 1 194 ? 20.438 35.719 13.203 1 96.75 194 GLU A CA 1
ATOM 1567 C C . GLU A 1 194 ? 19.562 36.781 13.883 1 96.75 194 GLU A C 1
ATOM 1569 O O . GLU A 1 194 ? 20.094 37.75 14.43 1 96.75 194 GLU A O 1
ATOM 1574 N N . LEU A 1 195 ? 18.281 36.562 13.789 1 97.38 195 LEU A N 1
ATOM 1575 C CA . LEU A 1 195 ? 17.344 37.469 14.414 1 97.38 195 LEU A CA 1
ATOM 1576 C C . LEU A 1 195 ? 17.547 37.5 15.93 1 97.38 195 LEU A C 1
ATOM 1578 O O . LEU A 1 195 ? 17.625 38.594 16.516 1 97.38 195 LEU A O 1
ATOM 1582 N N . TYR A 1 196 ? 17.656 36.375 16.578 1 97.5 196 TYR A N 1
ATOM 1583 C CA . TYR A 1 196 ? 17.844 36.281 18.016 1 97.5 196 TYR A CA 1
ATOM 1584 C C . TYR A 1 196 ? 19.156 36.938 18.438 1 97.5 196 TYR A C 1
ATOM 1586 O O . TYR A 1 196 ? 19.234 37.625 19.453 1 97.5 196 TYR A O 1
ATOM 1594 N N . LYS A 1 197 ? 20.188 36.719 17.641 1 96.69 197 LYS A N 1
ATOM 1595 C CA . LYS A 1 197 ? 21.484 37.281 17.953 1 96.69 197 LYS A CA 1
ATOM 1596 C C . LYS A 1 197 ? 21.438 38.812 17.906 1 96.69 197 LYS A C 1
ATOM 1598 O O . LYS A 1 197 ? 21.984 39.469 18.797 1 96.69 197 LYS A O 1
ATOM 1603 N N . ARG A 1 198 ? 20.766 39.312 16.922 1 96.44 198 ARG A N 1
ATOM 1604 C CA . ARG A 1 198 ? 20.625 40.75 16.766 1 96.44 198 ARG A CA 1
ATOM 1605 C C . ARG A 1 198 ? 19.906 41.344 17.969 1 96.44 198 ARG A C 1
ATOM 1607 O O . ARG A 1 198 ? 20.328 42.375 18.5 1 96.44 198 ARG A O 1
ATOM 1614 N N . TYR A 1 199 ? 18.906 40.75 18.422 1 95.94 199 TYR A N 1
ATOM 1615 C CA . TYR A 1 199 ? 18.078 41.375 19.469 1 95.94 199 TYR A CA 1
ATOM 1616 C C . TYR A 1 199 ? 18.688 41.125 20.844 1 95.94 199 TYR A C 1
ATOM 1618 O O . TYR A 1 199 ? 18.359 41.812 21.812 1 95.94 199 TYR A O 1
ATOM 1626 N N . LEU A 1 200 ? 19.516 40.094 20.953 1 96.44 200 LEU A N 1
ATOM 1627 C CA . LEU A 1 200 ? 20.344 40.031 22.156 1 96.44 200 LEU A CA 1
ATOM 1628 C C . LEU A 1 200 ? 21.297 41.219 22.234 1 96.44 200 LEU A C 1
ATOM 1630 O O . LEU A 1 200 ? 21.5 41.781 23.328 1 96.44 200 LEU A O 1
ATOM 1634 N N . GLY A 1 201 ? 21.844 41.594 21.141 1 95.62 201 GLY A N 1
ATOM 1635 C CA . GLY A 1 201 ? 22.672 42.781 21.094 1 95.62 201 GLY A CA 1
ATOM 1636 C C . GLY A 1 201 ? 21.953 44.031 21.562 1 95.62 201 GLY A C 1
ATOM 1637 O O . GLY A 1 201 ? 22.484 44.812 22.359 1 95.62 201 GLY A O 1
ATOM 1638 N N . PHE A 1 202 ? 20.734 44.188 21.109 1 92.94 202 PHE A N 1
ATOM 1639 C CA . PHE A 1 202 ? 19.938 45.312 21.5 1 92.94 202 PHE A CA 1
ATOM 1640 C C . PHE A 1 202 ? 19.656 45.312 23 1 92.94 202 PHE A C 1
ATOM 1642 O O . PHE A 1 202 ? 19.781 46.312 23.672 1 92.94 202 PHE A O 1
ATOM 1649 N N . ALA A 1 203 ? 19.266 44.125 23.469 1 94 203 ALA A N 1
ATOM 1650 C CA . ALA A 1 203 ? 18.953 44 24.891 1 94 203 ALA A CA 1
ATOM 1651 C C . ALA A 1 203 ? 20.188 44.25 25.766 1 94 203 ALA A C 1
ATOM 1653 O O . ALA A 1 203 ? 20.078 44.875 26.812 1 94 203 ALA A O 1
ATOM 1654 N N . SER A 1 204 ? 21.328 43.844 25.344 1 95.06 204 SER A N 1
ATOM 1655 C CA . SER A 1 204 ? 22.562 44.031 26.094 1 95.06 204 SER A CA 1
ATOM 1656 C C . SER A 1 204 ? 22.953 45.5 26.125 1 95.06 204 SER A C 1
ATOM 1658 O O . SER A 1 204 ? 23.375 46 27.172 1 95.06 204 SER A O 1
ATOM 1660 N N . THR A 1 205 ? 22.797 46.156 25.062 1 93.94 205 THR A N 1
ATOM 1661 C CA . THR A 1 205 ? 23.094 47.562 25 1 93.94 205 THR A CA 1
ATOM 1662 C C . THR A 1 205 ? 22.156 48.375 25.906 1 93.94 205 THR A C 1
ATOM 1664 O O . THR A 1 205 ? 22.594 49.281 26.594 1 93.94 205 THR A O 1
ATOM 1667 N N . ARG A 1 206 ? 20.953 47.969 25.891 1 92.12 206 ARG A N 1
ATOM 1668 C CA . ARG A 1 206 ? 19.969 48.625 26.734 1 92.12 206 ARG A CA 1
ATOM 1669 C C . ARG A 1 206 ? 20.25 48.406 28.219 1 92.12 206 ARG A C 1
ATOM 1671 O O . ARG A 1 206 ? 20.094 49.312 29.031 1 92.12 206 ARG A O 1
ATOM 1678 N N . PHE A 1 207 ? 20.609 47.188 28.547 1 94.06 207 PHE A N 1
ATOM 1679 C CA . PHE A 1 207 ? 20.953 46.844 29.922 1 94.06 207 PHE A CA 1
ATOM 1680 C C . PHE A 1 207 ? 22.094 47.75 30.438 1 94.06 207 PHE A C 1
ATOM 1682 O O . PHE A 1 207 ? 22.016 48.281 31.531 1 94.06 207 PHE A O 1
ATOM 1689 N N . GLN A 1 208 ? 23.094 47.938 29.625 1 93.88 208 GLN A N 1
ATOM 1690 C CA . GLN A 1 208 ? 24.219 48.781 29.984 1 93.88 208 GLN A CA 1
ATOM 1691 C C . GLN A 1 208 ? 23.781 50.25 30.141 1 93.88 208 GLN A C 1
ATOM 1693 O O . GLN A 1 208 ? 24.25 50.969 31.016 1 93.88 208 GLN A O 1
ATOM 1698 N N . GLY A 1 209 ? 22.875 50.656 29.281 1 90.06 209 GLY A N 1
ATOM 1699 C CA . GLY A 1 209 ? 22.328 52 29.375 1 90.06 209 GLY A CA 1
ATOM 1700 C C . GLY A 1 209 ? 21.547 52.25 30.656 1 90.06 209 GLY A C 1
ATOM 1701 O O . GLY A 1 209 ? 21.688 53.281 31.281 1 90.06 209 GLY A O 1
ATOM 1702 N N . VAL A 1 210 ? 20.75 51.281 31.047 1 91 210 VAL A N 1
ATOM 1703 C CA . VAL A 1 210 ? 19.938 51.375 32.25 1 91 210 VAL A CA 1
ATOM 1704 C C . VAL A 1 210 ? 20.859 51.406 33.5 1 91 210 VAL A C 1
ATOM 1706 O O . VAL A 1 210 ? 20.609 52.156 34.438 1 91 210 VAL A O 1
ATOM 1709 N N . LYS A 1 211 ? 21.891 50.656 33.5 1 92 211 LYS A N 1
ATOM 1710 C CA . LYS A 1 211 ? 22.859 50.656 34.594 1 92 211 LYS A CA 1
ATOM 1711 C C . LYS A 1 211 ? 23.484 52.031 34.781 1 92 211 LYS A C 1
ATOM 1713 O O . LYS A 1 211 ? 23.672 52.5 35.906 1 92 211 LYS A O 1
ATOM 1718 N N . LYS A 1 212 ? 23.766 52.656 33.688 1 91.62 212 LYS A N 1
ATOM 1719 C CA . LYS A 1 212 ? 24.359 54 33.719 1 91.62 212 LYS A CA 1
ATOM 1720 C C . LYS A 1 212 ? 23.359 55.031 34.281 1 91.62 212 LYS A C 1
ATOM 1722 O O . LYS A 1 212 ? 23.734 55.938 35.031 1 91.62 212 LYS A O 1
ATOM 1727 N N . LEU A 1 213 ? 22.109 54.938 33.875 1 89.56 213 LEU A N 1
ATOM 1728 C CA . LEU A 1 213 ? 21.062 55.844 34.375 1 89.56 213 LEU A CA 1
ATOM 1729 C C . LEU A 1 213 ? 20.891 55.688 35.875 1 89.56 213 LEU A C 1
ATOM 1731 O O . LEU A 1 213 ? 20.656 56.688 36.562 1 89.56 213 LEU A O 1
ATOM 1735 N N . ILE A 1 214 ? 20.984 54.5 36.344 1 90.06 214 ILE A N 1
ATOM 1736 C CA . ILE A 1 214 ? 20.844 54.25 37.781 1 90.06 214 ILE A CA 1
ATOM 1737 C C . ILE A 1 214 ? 22.016 54.875 38.531 1 90.06 214 ILE A C 1
ATOM 1739 O O . ILE A 1 214 ? 21.828 55.469 39.562 1 90.06 214 ILE A O 1
ATOM 1743 N N . GLU A 1 215 ? 23.141 54.719 37.969 1 91 215 GLU A N 1
ATOM 1744 C CA . GLU A 1 215 ? 24.328 55.312 38.594 1 91 215 GLU A CA 1
ATOM 1745 C C . GLU A 1 215 ? 24.234 56.844 38.656 1 91 215 GLU A C 1
ATOM 1747 O O . GLU A 1 215 ? 24.719 57.438 39.625 1 91 215 GLU A O 1
ATOM 1752 N N . LEU A 1 216 ? 23.438 57.406 37.75 1 90.56 216 LEU A N 1
ATOM 1753 C CA . LEU A 1 216 ? 23.266 58.875 37.688 1 90.56 216 LEU A CA 1
ATOM 1754 C C . LEU A 1 216 ? 22.062 59.312 38.531 1 90.56 216 LEU A C 1
ATOM 1756 O O . LEU A 1 216 ? 21.828 60.5 38.688 1 90.56 216 LEU A O 1
ATOM 1760 N N . GLY A 1 217 ? 21.219 58.344 39.062 1 87.38 217 GLY A N 1
ATOM 1761 C CA . GLY A 1 217 ? 20.062 58.625 39.906 1 87.38 217 GLY A CA 1
ATOM 1762 C C . GLY A 1 217 ? 18.797 58.875 39.094 1 87.38 217 GLY A C 1
ATOM 1763 O O . GLY A 1 217 ? 17.781 59.312 39.656 1 87.38 217 GLY A O 1
ATOM 1764 N N . ASP A 1 218 ? 18.844 58.594 37.781 1 85.69 218 ASP A N 1
ATOM 1765 C CA . ASP A 1 218 ? 17.734 58.938 36.906 1 85.69 218 ASP A CA 1
ATOM 1766 C C . ASP A 1 218 ? 16.797 57.781 36.688 1 85.69 218 ASP A C 1
ATOM 1768 O O . ASP A 1 218 ? 15.844 57.875 35.906 1 85.69 218 ASP A O 1
ATOM 1772 N N . ALA A 1 219 ? 17.188 56.594 37.312 1 86.19 219 ALA A N 1
ATOM 1773 C CA . ALA A 1 219 ? 16.328 55.406 37.219 1 86.19 219 ALA A CA 1
ATOM 1774 C C . ALA A 1 219 ? 16.359 54.594 38.469 1 86.19 219 ALA A C 1
ATOM 1776 O O . ALA A 1 219 ? 17.375 54.562 39.188 1 86.19 219 ALA A O 1
ATOM 1777 N N . PRO A 1 220 ? 15.258 54 38.781 1 88.56 220 PRO A N 1
ATOM 1778 C CA . PRO A 1 220 ? 15.266 53.156 39.969 1 88.56 220 PRO A CA 1
ATOM 1779 C C . PRO A 1 220 ? 16.109 51.906 39.812 1 88.56 220 PRO A C 1
ATOM 1781 O O . PRO A 1 220 ? 16.266 51.406 38.688 1 88.56 220 PRO A O 1
ATOM 1784 N N . ALA A 1 221 ? 16.484 51.281 40.875 1 87.88 221 ALA A N 1
ATOM 1785 C CA . ALA A 1 221 ? 17.359 50.094 40.875 1 87.88 221 ALA A CA 1
ATOM 1786 C C . ALA A 1 221 ? 16.656 48.875 40.312 1 87.88 221 ALA A C 1
ATOM 1788 O O . ALA A 1 221 ? 17.297 48.031 39.688 1 87.88 221 ALA A O 1
ATOM 1789 N N . ILE A 1 222 ? 15.359 48.844 40.438 1 89.62 222 ILE A N 1
ATOM 1790 C CA . ILE A 1 222 ? 14.578 47.688 40.031 1 89.62 222 ILE A CA 1
ATOM 1791 C C . ILE A 1 222 ? 14.586 47.562 38.531 1 89.62 222 ILE A C 1
ATOM 1793 O O . ILE A 1 222 ? 14.375 46.469 37.969 1 89.62 222 ILE A O 1
ATOM 1797 N N . ASP A 1 223 ? 14.922 48.656 37.875 1 89 223 ASP A N 1
ATOM 1798 C CA . ASP A 1 223 ? 14.961 48.625 36.406 1 89 223 ASP A CA 1
ATOM 1799 C C . ASP A 1 223 ? 16.109 47.781 35.875 1 89 223 ASP A C 1
ATOM 1801 O O . ASP A 1 223 ? 16.047 47.219 34.781 1 89 223 ASP A O 1
ATOM 1805 N N . SER A 1 224 ? 17.109 47.656 36.688 1 90.62 224 SER A N 1
ATOM 1806 C CA . SER A 1 224 ? 18.234 46.812 36.312 1 90.62 224 SER A CA 1
ATOM 1807 C C . SER A 1 224 ? 17.859 45.344 36.312 1 90.62 224 SER A C 1
ATOM 1809 O O . SER A 1 224 ? 18.312 44.562 35.469 1 90.62 224 SER A O 1
ATOM 1811 N N . VAL A 1 225 ? 17 44.969 37.188 1 91.81 225 VAL A N 1
ATOM 1812 C CA . VAL A 1 225 ? 16.516 43.594 37.25 1 91.81 225 VAL A CA 1
ATOM 1813 C C . VAL A 1 225 ? 15.641 43.312 36.062 1 91.81 225 VAL A C 1
ATOM 1815 O O . VAL A 1 225 ? 15.781 42.25 35.406 1 91.81 225 VAL A O 1
ATOM 1818 N N . GLU A 1 226 ? 14.82 44.188 35.688 1 90.75 226 GLU A N 1
ATOM 1819 C CA . GLU A 1 226 ? 13.938 44.031 34.531 1 90.75 226 GLU A CA 1
ATOM 1820 C C . GLU A 1 226 ? 14.742 43.906 33.25 1 90.75 226 GLU A C 1
ATOM 1822 O O . GLU A 1 226 ? 14.469 43.031 32.406 1 90.75 226 GLU A O 1
ATOM 1827 N N . ALA A 1 227 ? 15.656 44.781 33.094 1 91.31 227 ALA A N 1
ATOM 1828 C CA . ALA A 1 227 ? 16.5 44.75 31.906 1 91.31 227 ALA A CA 1
ATOM 1829 C C . ALA A 1 227 ? 17.328 43.469 31.875 1 91.31 227 ALA A C 1
ATOM 1831 O O . ALA A 1 227 ? 17.562 42.906 30.797 1 91.31 227 ALA A O 1
ATOM 1832 N N . GLY A 1 228 ? 17.75 43.062 33.062 1 93.31 228 GLY A N 1
ATOM 1833 C CA . GLY A 1 228 ? 18.5 41.812 33.156 1 93.31 228 GLY A CA 1
ATOM 1834 C C . GLY A 1 228 ? 17.688 40.594 32.75 1 93.31 228 GLY A C 1
ATOM 1835 O O . GLY A 1 228 ? 18.219 39.688 32.094 1 93.31 228 GLY A O 1
ATOM 1836 N N . ILE A 1 229 ? 16.469 40.5 33.094 1 93.69 229 ILE A N 1
ATOM 1837 C CA . ILE A 1 229 ? 15.547 39.438 32.719 1 93.69 229 ILE A CA 1
ATOM 1838 C C . ILE A 1 229 ? 15.422 39.375 31.219 1 93.69 229 ILE A C 1
ATOM 1840 O O . ILE A 1 229 ? 15.438 38.281 30.625 1 93.69 229 ILE A O 1
ATOM 1844 N N . THR A 1 230 ? 15.328 40.469 30.578 1 93.94 230 THR A N 1
ATOM 1845 C CA . THR A 1 230 ? 15.211 40.531 29.125 1 93.94 230 THR A CA 1
ATOM 1846 C C . THR A 1 230 ? 16.469 39.969 28.469 1 93.94 230 THR A C 1
ATOM 1848 O O . THR A 1 230 ? 16.359 39.219 27.5 1 93.94 230 THR A O 1
ATOM 1851 N N . VAL A 1 231 ? 17.625 40.375 29.016 1 94.69 231 VAL A N 1
ATOM 1852 C CA . VAL A 1 231 ? 18.875 39.875 28.469 1 94.69 231 VAL A CA 1
ATOM 1853 C C . VAL A 1 231 ? 18.938 38.344 28.609 1 94.69 231 VAL A C 1
ATOM 1855 O O . VAL A 1 231 ? 19.297 37.656 27.656 1 94.69 231 VAL A O 1
ATOM 1858 N N . ARG A 1 232 ? 18.547 37.812 29.734 1 96.12 232 ARG A N 1
ATOM 1859 C CA . ARG A 1 232 ? 18.578 36.375 29.969 1 96.12 232 ARG A CA 1
ATOM 1860 C C . ARG A 1 232 ? 17.578 35.656 29.062 1 96.12 232 ARG A C 1
ATOM 1862 O O . ARG A 1 232 ? 17.875 34.562 28.562 1 96.12 232 ARG A O 1
ATOM 1869 N N . ASN A 1 233 ? 16.406 36.188 28.875 1 94 233 ASN A N 1
ATOM 1870 C CA . ASN A 1 233 ? 15.43 35.625 27.953 1 94 233 ASN A CA 1
ATOM 1871 C C . ASN A 1 233 ? 15.984 35.562 26.531 1 94 233 ASN A C 1
ATOM 1873 O O . ASN A 1 233 ? 15.789 34.594 25.812 1 94 233 ASN A O 1
ATOM 1877 N N . ARG A 1 234 ? 16.656 36.656 26.109 1 96.62 234 ARG A N 1
ATOM 1878 C CA . ARG A 1 234 ? 17.234 36.688 24.766 1 96.62 234 ARG A CA 1
ATOM 1879 C C . ARG A 1 234 ? 18.375 35.688 24.641 1 96.62 234 ARG A C 1
ATOM 1881 O O . ARG A 1 234 ? 18.562 35.094 23.562 1 96.62 234 ARG A O 1
ATOM 1888 N N . GLU A 1 235 ? 19.062 35.5 25.734 1 96.38 235 GLU A N 1
ATOM 1889 C CA . GLU A 1 235 ? 20.125 34.5 25.734 1 96.38 235 GLU A CA 1
ATOM 1890 C C . GLU A 1 235 ? 19.562 33.125 25.516 1 96.38 235 GLU A C 1
ATOM 1892 O O . GLU A 1 235 ? 20.141 32.312 24.766 1 96.38 235 GLU A O 1
ATOM 1897 N N . LEU A 1 236 ? 18.5 32.844 26.156 1 96.19 236 LEU A N 1
ATOM 1898 C CA . LEU A 1 236 ? 17.828 31.562 25.953 1 96.19 236 LEU A CA 1
ATOM 1899 C C . LEU A 1 236 ? 17.359 31.406 24.516 1 96.19 236 LEU A C 1
ATOM 1901 O O . LEU A 1 236 ? 17.484 30.312 23.938 1 96.19 236 LEU A O 1
ATOM 1905 N N . ASN A 1 237 ? 16.812 32.406 23.938 1 96.5 237 ASN A N 1
ATOM 1906 C CA . ASN A 1 237 ? 16.359 32.375 22.547 1 96.5 237 ASN A CA 1
ATOM 1907 C C . ASN A 1 237 ? 17.531 32.125 21.578 1 96.5 237 ASN A C 1
ATOM 1909 O O . ASN A 1 237 ? 17.375 31.344 20.641 1 96.5 237 ASN A O 1
ATOM 1913 N N . VAL A 1 238 ? 18.641 32.781 21.844 1 97.06 238 VAL A N 1
ATOM 1914 C CA . VAL A 1 238 ? 19.812 32.625 21 1 97.06 238 VAL A CA 1
ATOM 1915 C C . VAL A 1 238 ? 20.312 31.172 21.078 1 97.06 238 VAL A C 1
ATOM 1917 O O . VAL A 1 238 ? 20.609 30.547 20.062 1 97.06 238 VAL A O 1
ATOM 1920 N N . GLU A 1 239 ? 20.312 30.641 22.297 1 96.94 239 GLU A N 1
ATOM 1921 C CA . GLU A 1 239 ? 20.75 29.266 22.484 1 96.94 239 GLU A CA 1
ATOM 1922 C C . GLU A 1 239 ? 19.812 28.297 21.766 1 96.94 239 GLU A C 1
ATOM 1924 O O . GLU A 1 239 ? 20.266 27.359 21.109 1 96.94 239 GLU A O 1
ATOM 1929 N N . ASN A 1 240 ? 18.578 28.469 21.891 1 96.25 240 ASN A N 1
ATOM 1930 C CA . ASN A 1 240 ? 17.594 27.641 21.203 1 96.25 240 ASN A CA 1
ATOM 1931 C C . ASN A 1 240 ? 17.703 27.797 19.688 1 96.25 240 ASN A C 1
ATOM 1933 O O . ASN A 1 240 ? 17.594 26.797 18.953 1 96.25 240 ASN A O 1
ATOM 1937 N N . GLY A 1 241 ? 17.812 29 19.219 1 97 241 GLY A N 1
ATOM 1938 C CA . GLY A 1 241 ? 18 29.25 17.797 1 97 241 GLY A CA 1
ATOM 1939 C C . GLY A 1 241 ? 19.234 28.578 17.219 1 97 241 GLY A C 1
ATOM 1940 O O . GLY A 1 241 ? 19.188 27.984 16.141 1 97 241 GLY A O 1
ATOM 1941 N N . ASN A 1 242 ? 20.297 28.688 18.031 1 96.12 242 ASN A N 1
ATOM 1942 C CA . ASN A 1 242 ? 21.531 28.047 17.609 1 96.12 242 ASN A CA 1
ATOM 1943 C C . ASN A 1 242 ? 21.406 26.531 17.562 1 96.12 242 ASN A C 1
ATOM 1945 O O . ASN A 1 242 ? 21.969 25.875 16.688 1 96.12 242 ASN A O 1
ATOM 1949 N N . LEU A 1 243 ? 20.75 26 18.5 1 96.62 243 LEU A N 1
ATOM 1950 C CA . LEU A 1 243 ? 20.5 24.562 18.516 1 96.62 243 LEU A CA 1
ATOM 1951 C C . LEU A 1 243 ? 19.719 24.125 17.281 1 96.62 243 LEU A C 1
ATOM 1953 O O . LEU A 1 243 ? 20.078 23.156 16.609 1 96.62 243 LEU A O 1
ATOM 1957 N N . LYS A 1 244 ? 18.641 24.766 16.969 1 96.81 244 LYS A N 1
ATOM 1958 C CA . LYS A 1 244 ? 17.828 24.453 15.797 1 96.81 244 LYS A CA 1
ATOM 1959 C C . LYS A 1 244 ? 18.656 24.578 14.516 1 96.81 244 LYS A C 1
ATOM 1961 O O . LYS A 1 244 ? 18.516 23.75 13.602 1 96.81 244 LYS A O 1
ATOM 1966 N N . LEU A 1 245 ? 19.453 25.609 14.461 1 96.88 245 LEU A N 1
ATOM 1967 C CA . LEU A 1 245 ? 20.312 25.812 13.297 1 96.88 245 LEU A CA 1
ATOM 1968 C C . LEU A 1 245 ? 21.297 24.672 13.133 1 96.88 245 LEU A C 1
ATOM 1970 O O . LEU A 1 245 ? 21.469 24.141 12.031 1 96.88 245 LEU A O 1
ATOM 1974 N N . ALA A 1 246 ? 21.891 24.281 14.242 1 95.44 246 ALA A N 1
ATOM 1975 C CA . ALA A 1 246 ? 22.859 23.188 14.203 1 95.44 246 ALA A CA 1
ATOM 1976 C C . ALA A 1 246 ? 22.188 21.891 13.742 1 95.44 246 ALA A C 1
ATOM 1978 O O . ALA A 1 246 ? 22.75 21.156 12.914 1 95.44 246 ALA A O 1
ATOM 1979 N N . LYS A 1 247 ? 21.047 21.609 14.266 1 95.69 247 LYS A N 1
ATOM 1980 C CA . LYS A 1 247 ? 20.297 20.422 13.875 1 95.69 247 LYS A CA 1
ATOM 1981 C C . LYS A 1 247 ? 19.922 20.469 12.391 1 95.69 247 LYS A C 1
ATOM 1983 O O . LYS A 1 247 ? 20.016 19.453 11.688 1 95.69 247 LYS A O 1
ATOM 1988 N N . ALA A 1 248 ? 19.422 21.594 11.922 1 96.88 248 ALA A N 1
ATOM 1989 C CA . ALA A 1 248 ? 19.031 21.75 10.523 1 96.88 248 ALA A CA 1
ATOM 1990 C C . ALA A 1 248 ? 20.219 21.562 9.586 1 96.88 248 ALA A C 1
ATOM 1992 O O . ALA A 1 248 ? 20.078 20.984 8.516 1 96.88 248 ALA A O 1
ATOM 1993 N N . GLN A 1 249 ? 21.391 22.078 10.023 1 94.81 249 GLN A N 1
ATOM 1994 C CA . GLN A 1 249 ? 22.594 21.938 9.227 1 94.81 249 GLN A CA 1
ATOM 1995 C C . GLN A 1 249 ? 23 20.484 9.086 1 94.81 249 GLN A C 1
ATOM 1997 O O . GLN A 1 249 ? 23.375 20.031 7.996 1 94.81 249 GLN A O 1
ATOM 2002 N N . LEU A 1 250 ? 22.891 19.812 10.156 1 93.75 250 LEU A N 1
ATOM 2003 C CA . LEU A 1 250 ? 23.219 18.391 10.133 1 93.75 250 LEU A CA 1
ATOM 2004 C C . LEU A 1 250 ? 22.219 17.625 9.258 1 93.75 250 LEU A C 1
ATOM 2006 O O . LEU A 1 250 ? 22.609 16.734 8.508 1 93.75 250 LEU A O 1
ATOM 2010 N N . TYR A 1 251 ? 21.016 17.906 9.414 1 95.06 251 TYR A N 1
ATOM 2011 C CA . TYR A 1 251 ? 19.984 17.234 8.625 1 95.06 251 TYR A CA 1
ATOM 2012 C C . TYR A 1 251 ? 20.172 17.5 7.137 1 95.06 251 TYR A C 1
ATOM 2014 O O . TYR A 1 251 ? 20.016 16.594 6.316 1 95.06 251 TYR A O 1
ATOM 2022 N N . LEU A 1 252 ? 20.484 18.734 6.758 1 95.75 252 LEU A N 1
ATOM 2023 C CA . LEU A 1 252 ? 20.75 19.109 5.367 1 95.75 252 LEU A CA 1
ATOM 2024 C C . LEU A 1 252 ? 21.938 18.328 4.812 1 95.75 252 LEU A C 1
ATOM 2026 O O . LEU A 1 252 ? 21.938 17.938 3.641 1 95.75 252 LEU A O 1
ATOM 2030 N N . SER A 1 253 ? 22.875 18.078 5.641 1 93.19 253 SER A N 1
ATOM 2031 C CA . SER A 1 253 ? 24.109 17.406 5.223 1 93.19 253 SER A CA 1
ATOM 2032 C C . SER A 1 253 ? 23.828 15.969 4.773 1 93.19 253 SER A C 1
ATOM 2034 O O . SER A 1 253 ? 24.609 15.391 4.016 1 93.19 253 SER A O 1
ATOM 2036 N N . ASN A 1 254 ? 22.703 15.398 5.234 1 93.44 254 ASN A N 1
ATOM 2037 C CA . ASN A 1 254 ? 22.312 14.062 4.785 1 93.44 254 ASN A CA 1
ATOM 2038 C C . ASN A 1 254 ? 22.047 14.031 3.283 1 93.44 254 ASN A C 1
ATOM 2040 O O . ASN A 1 254 ? 22.094 12.969 2.66 1 93.44 254 ASN A O 1
ATOM 2044 N N . TYR A 1 255 ? 21.828 15.188 2.65 1 95.5 255 TYR A N 1
ATOM 2045 C CA . TYR A 1 255 ? 21.422 15.242 1.249 1 95.5 255 TYR A CA 1
ATOM 2046 C C . TYR A 1 255 ? 22.531 15.82 0.383 1 95.5 255 TYR A C 1
ATOM 2048 O O . TYR A 1 255 ? 22.422 15.828 -0.846 1 95.5 255 TYR A O 1
ATOM 2056 N N . LEU A 1 256 ? 23.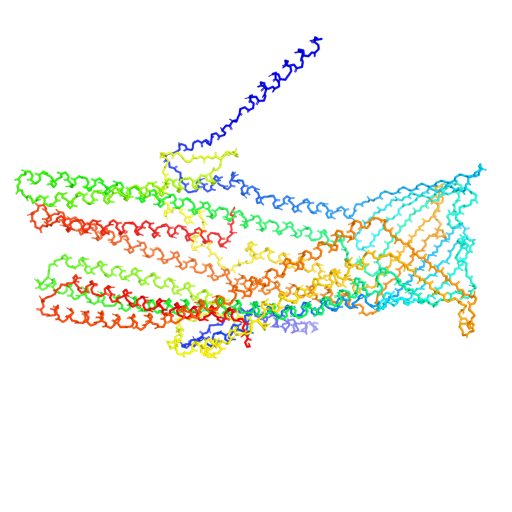547 16.281 1.017 1 93 256 LEU A N 1
ATOM 2057 C CA . LEU A 1 256 ? 24.625 16.938 0.285 1 93 256 LEU A CA 1
ATOM 2058 C C . LEU A 1 256 ? 25.75 15.938 -0.021 1 93 256 LEU A C 1
ATOM 2060 O O . LEU A 1 256 ? 26.484 15.531 0.879 1 93 256 LEU A O 1
ATOM 2064 N N . TRP A 1 257 ? 25.828 15.555 -1.252 1 91.56 257 TRP A N 1
ATOM 2065 C CA . TRP A 1 257 ? 26.844 14.633 -1.761 1 91.56 257 TRP A CA 1
ATOM 2066 C C . TRP A 1 257 ? 27.562 15.234 -2.961 1 91.56 257 TRP A C 1
ATOM 2068 O O . TRP A 1 257 ? 26.953 15.906 -3.791 1 91.56 257 TRP A O 1
ATOM 2078 N N . ILE A 1 258 ? 28.938 15.078 -3.021 1 87.44 258 ILE A N 1
ATOM 2079 C CA . ILE A 1 258 ? 29.719 15.484 -4.18 1 87.44 258 ILE A CA 1
ATOM 2080 C C . ILE A 1 258 ? 30.656 14.352 -4.602 1 87.44 258 ILE A C 1
ATOM 2082 O O . ILE A 1 258 ? 31.469 13.883 -3.809 1 87.44 258 ILE A O 1
ATOM 2086 N N . GLU A 1 259 ? 30.516 13.961 -5.812 1 86.56 259 GLU A N 1
ATOM 2087 C CA . GLU A 1 259 ? 31.297 12.883 -6.406 1 86.56 259 GLU A CA 1
ATOM 2088 C C . GLU A 1 259 ? 31.297 11.641 -5.523 1 86.56 259 GLU A C 1
ATOM 2090 O O . GLU A 1 259 ? 32.344 11.094 -5.207 1 86.56 259 GLU A O 1
ATOM 2095 N N . ASN A 1 260 ? 30.25 11.297 -4.949 1 81.62 260 ASN A N 1
ATOM 2096 C CA . ASN A 1 260 ? 29.953 10.062 -4.223 1 81.62 260 ASN A CA 1
ATOM 2097 C C . ASN A 1 260 ? 30.5 10.102 -2.803 1 81.62 260 ASN A C 1
ATOM 2099 O O . ASN A 1 260 ? 30.688 9.062 -2.176 1 81.62 260 ASN A O 1
ATOM 2103 N N . VAL A 1 261 ? 30.812 11.344 -2.367 1 89.75 261 VAL A N 1
ATOM 2104 C CA . VAL A 1 261 ? 31.266 11.547 -0.995 1 89.75 261 VAL A CA 1
ATOM 2105 C C . VAL A 1 261 ? 30.328 12.516 -0.275 1 89.75 261 VAL A C 1
ATOM 2107 O O . VAL A 1 261 ? 29.969 13.562 -0.816 1 89.75 261 VAL A O 1
ATOM 2110 N N . PRO A 1 262 ? 29.828 12.031 0.852 1 91 262 PRO A N 1
ATOM 2111 C CA . PRO A 1 262 ? 29.016 12.977 1.617 1 91 262 PRO A CA 1
ATOM 2112 C C . PRO A 1 262 ? 29.812 14.195 2.076 1 91 262 PRO A C 1
ATOM 2114 O O . PRO A 1 262 ? 30.984 14.086 2.428 1 91 262 PRO A O 1
ATOM 2117 N N . VAL A 1 263 ? 29.156 15.414 1.979 1 88.06 263 VAL A N 1
ATOM 2118 C CA . VAL A 1 263 ? 29.797 16.672 2.334 1 88.06 263 VAL A CA 1
ATOM 2119 C C . VAL A 1 263 ? 29.031 17.344 3.469 1 88.06 263 VAL A C 1
ATOM 2121 O O . VAL A 1 263 ? 27.797 17.219 3.557 1 88.06 263 VAL A O 1
ATOM 2124 N N . GLU A 1 264 ? 29.766 17.906 4.375 1 87 264 GLU A N 1
ATOM 2125 C CA . GLU A 1 264 ? 29.156 18.688 5.445 1 87 264 GLU A CA 1
ATOM 2126 C C . GLU A 1 264 ? 29.234 20.188 5.16 1 87 264 GLU A C 1
ATOM 2128 O O . GLU A 1 264 ? 30.203 20.656 4.566 1 87 264 GLU A O 1
ATOM 2133 N N . LEU A 1 265 ? 28.156 20.875 5.562 1 87.75 265 LEU A N 1
ATOM 2134 C CA . LEU A 1 265 ? 28.109 22.312 5.355 1 87.75 265 LEU A CA 1
ATOM 2135 C C . LEU A 1 265 ? 29.094 23.031 6.27 1 87.75 265 LEU A C 1
ATOM 2137 O O . LEU A 1 265 ? 29.172 22.734 7.465 1 87.75 265 LEU A O 1
ATOM 2141 N N . GLY A 1 266 ? 29.844 23.938 5.719 1 84.75 266 GLY A N 1
ATOM 2142 C CA . GLY A 1 266 ? 30.75 24.734 6.527 1 84.75 266 GLY A CA 1
ATOM 2143 C C . GLY A 1 266 ? 30.031 25.688 7.453 1 84.75 266 GLY A C 1
ATOM 2144 O O . GLY A 1 266 ? 28.906 26.125 7.16 1 84.75 266 GLY A O 1
ATOM 2145 N N . GLU A 1 267 ? 30.688 26.094 8.43 1 81.62 267 GLU A N 1
ATOM 2146 C CA . GLU A 1 267 ? 30.094 26.953 9.453 1 81.62 267 GLU A CA 1
ATOM 2147 C C . GLU A 1 267 ? 29.844 28.359 8.906 1 81.62 267 GLU A C 1
ATOM 2149 O O . GLU A 1 267 ? 28.938 29.047 9.375 1 81.62 267 GLU A O 1
ATOM 2154 N N . MET A 1 268 ? 30.547 28.672 7.863 1 86.31 268 MET A N 1
ATOM 2155 C CA . MET A 1 268 ? 30.453 30.047 7.395 1 86.31 268 MET A CA 1
ATOM 2156 C C . MET A 1 268 ? 29.547 30.156 6.176 1 86.31 268 MET A C 1
ATOM 2158 O O . MET A 1 268 ? 29.281 31.25 5.676 1 86.31 268 MET A O 1
ATOM 2162 N N . VAL A 1 269 ? 29.047 29.031 5.793 1 91.81 269 VAL A N 1
ATOM 2163 C CA . VAL A 1 269 ? 28.203 29.031 4.609 1 91.81 269 VAL A CA 1
ATOM 2164 C C . VAL A 1 269 ? 26.812 29.547 4.973 1 91.81 269 VAL A C 1
ATOM 2166 O O . VAL A 1 269 ? 26.25 29.156 6 1 91.81 269 VAL A O 1
ATOM 2169 N N . LYS A 1 270 ? 26.25 30.469 4.188 1 94.31 270 LYS A N 1
ATOM 2170 C CA . LYS A 1 270 ? 24.906 31.016 4.426 1 94.31 270 LYS A CA 1
ATOM 2171 C C . LYS A 1 270 ? 23.938 30.609 3.322 1 94.31 270 LYS A C 1
ATOM 2173 O O . LYS A 1 270 ? 24.359 30.328 2.197 1 94.31 270 LYS A O 1
ATOM 2178 N N . PRO A 1 271 ? 22.672 30.469 3.672 1 96 271 PRO A N 1
ATOM 2179 C CA . PRO A 1 271 ? 21.672 30.188 2.635 1 96 271 PRO A CA 1
ATOM 2180 C C . PRO A 1 271 ? 21.406 31.391 1.731 1 96 271 PRO A C 1
ATOM 2182 O O . PRO A 1 271 ? 21.875 32.5 2.016 1 96 271 PRO A O 1
ATOM 2185 N N . GLU A 1 272 ? 20.688 31.125 0.692 1 94.25 272 GLU A N 1
ATOM 2186 C CA . GLU A 1 272 ? 20.359 32.156 -0.281 1 94.25 272 GLU A CA 1
ATOM 2187 C C . GLU A 1 272 ? 19.453 33.219 0.334 1 94.25 272 GLU A C 1
ATOM 2189 O O . GLU A 1 272 ? 18.438 32.906 0.948 1 94.25 272 GLU A O 1
ATOM 2194 N N . GLU A 1 273 ? 19.797 34.469 0.135 1 90.38 273 GLU A N 1
ATOM 2195 C CA . GLU A 1 273 ? 19.078 35.594 0.762 1 90.38 273 GLU A CA 1
ATOM 2196 C C . GLU A 1 273 ? 17.781 35.906 0.021 1 90.38 273 GLU A C 1
ATOM 2198 O O . GLU A 1 273 ? 16.719 36.062 0.643 1 90.38 273 GLU A O 1
ATOM 2203 N N . ASN A 1 274 ? 17.797 35.906 -1.323 1 90.81 274 ASN A N 1
ATOM 2204 C CA . ASN A 1 274 ? 16.625 36.312 -2.098 1 90.81 274 ASN A CA 1
ATOM 2205 C C . ASN A 1 274 ? 15.945 35.094 -2.727 1 90.81 274 ASN A C 1
ATOM 2207 O O . ASN A 1 274 ? 15.617 35.094 -3.914 1 90.81 274 ASN A O 1
ATOM 2211 N N . LEU A 1 275 ? 15.758 34.062 -1.912 1 93.5 275 LEU A N 1
ATOM 2212 C CA . LEU A 1 275 ? 15.164 32.812 -2.369 1 93.5 275 LEU A CA 1
ATOM 2213 C C . LEU A 1 275 ? 13.758 33.062 -2.912 1 93.5 275 LEU A C 1
ATOM 2215 O O . LEU A 1 275 ? 13.336 32.375 -3.857 1 93.5 275 LEU A O 1
ATOM 2219 N N . ILE A 1 276 ? 12.992 34 -2.385 1 91.69 276 ILE A N 1
ATOM 2220 C CA . ILE A 1 276 ? 11.594 34.281 -2.717 1 91.69 276 ILE A CA 1
ATOM 2221 C C . ILE A 1 276 ? 11.477 34.656 -4.195 1 91.69 276 ILE A C 1
ATOM 2223 O O . ILE A 1 276 ? 10.461 34.344 -4.832 1 91.69 276 ILE A O 1
ATOM 2227 N N . LEU A 1 277 ? 12.5 35.156 -4.777 1 89.75 277 LEU A N 1
ATOM 2228 C CA . LEU A 1 277 ? 12.469 35.656 -6.156 1 89.75 277 LEU A CA 1
ATOM 2229 C C . LEU A 1 277 ? 12.859 34.531 -7.125 1 89.75 277 LEU A C 1
ATOM 2231 O O . LEU A 1 277 ? 12.445 34.562 -8.289 1 89.75 277 LEU A O 1
ATOM 2235 N N . THR A 1 278 ? 13.578 33.531 -6.688 1 91.12 278 THR A N 1
ATOM 2236 C CA . THR A 1 278 ? 14.164 32.562 -7.602 1 91.12 278 THR A CA 1
ATOM 2237 C C . THR A 1 278 ? 13.469 31.219 -7.465 1 91.12 278 THR A C 1
ATOM 2239 O O . THR A 1 278 ? 13.539 30.391 -8.367 1 91.12 278 THR A O 1
ATOM 2242 N N . LEU A 1 279 ? 12.773 30.969 -6.449 1 93.25 279 LEU A N 1
ATOM 2243 C CA . LEU A 1 279 ? 12.281 29.656 -6.074 1 93.25 279 LEU A CA 1
ATOM 2244 C C . LEU A 1 279 ? 11.297 29.125 -7.117 1 93.25 279 LEU A C 1
ATOM 2246 O O . LEU A 1 279 ? 11.438 28 -7.59 1 93.25 279 LEU A O 1
ATOM 2250 N N . GLU A 1 280 ? 10.305 29.938 -7.496 1 90.38 280 GLU A N 1
ATOM 2251 C CA . GLU A 1 280 ? 9.258 29.484 -8.414 1 90.38 280 GLU A CA 1
ATOM 2252 C C . GLU A 1 280 ? 9.836 29.172 -9.797 1 90.38 280 GLU A C 1
ATOM 2254 O O . GLU A 1 280 ? 9.336 28.297 -10.5 1 90.38 280 GLU A O 1
ATOM 2259 N N . GLY A 1 281 ? 10.922 29.891 -10.125 1 86.06 281 GLY A N 1
ATOM 2260 C CA . GLY A 1 281 ? 11.617 29.594 -11.367 1 86.06 281 GLY A CA 1
ATOM 2261 C C . GLY A 1 281 ? 12.391 28.281 -11.32 1 86.06 281 GLY A C 1
ATOM 2262 O O . GLY A 1 281 ? 12.391 27.516 -12.289 1 86.06 281 GLY A O 1
ATOM 2263 N N . THR A 1 282 ? 12.961 28.047 -10.195 1 88.88 282 THR A N 1
ATOM 2264 C CA . THR A 1 282 ? 13.766 26.844 -10.023 1 88.88 282 THR A CA 1
ATOM 2265 C C . THR A 1 282 ? 12.883 25.594 -10.016 1 88.88 282 THR A C 1
ATOM 2267 O O . THR A 1 282 ? 13.219 24.594 -10.648 1 88.88 282 THR A O 1
ATOM 2270 N N . LEU A 1 283 ? 11.727 25.719 -9.359 1 90.12 283 LEU A N 1
ATOM 2271 C CA . LEU A 1 283 ? 10.844 24.562 -9.219 1 90.12 283 LEU A CA 1
ATOM 2272 C C . LEU A 1 283 ? 9.805 24.531 -10.328 1 90.12 283 LEU A C 1
ATOM 2274 O O . LEU A 1 283 ? 9.047 23.562 -10.445 1 90.12 283 LEU A O 1
ATOM 2278 N N . LYS A 1 284 ? 9.758 25.609 -11.195 1 84.31 284 LYS A N 1
ATOM 2279 C CA . LYS A 1 284 ? 8.789 25.719 -12.281 1 84.31 284 LYS A CA 1
ATOM 2280 C C . LYS A 1 284 ? 7.363 25.625 -11.758 1 84.31 284 LYS A C 1
ATOM 2282 O O . LYS A 1 284 ? 6.539 24.891 -12.297 1 84.31 284 LYS A O 1
ATOM 2287 N N . THR A 1 285 ? 7.012 26.25 -10.672 1 82.88 285 THR A N 1
ATOM 2288 C CA . THR A 1 285 ? 5.699 26.203 -10.031 1 82.88 285 THR A CA 1
ATOM 2289 C C . THR A 1 285 ? 4.918 27.484 -10.297 1 82.88 285 THR A C 1
ATOM 2291 O O . THR A 1 285 ? 3.822 27.672 -9.758 1 82.88 285 THR A O 1
ATOM 2294 N N . ASP A 1 286 ? 5.523 28.234 -11.148 1 75.5 286 ASP A N 1
ATOM 2295 C CA . ASP A 1 286 ? 4.793 29.453 -11.5 1 75.5 286 ASP A CA 1
ATOM 2296 C C . ASP A 1 286 ? 3.484 29.125 -12.211 1 75.5 286 ASP A C 1
ATOM 2298 O O . ASP A 1 286 ? 3.414 28.156 -12.977 1 75.5 286 ASP A O 1
ATOM 2302 N N . ALA A 1 287 ? 2.398 29.688 -11.773 1 63.28 287 ALA A N 1
ATOM 2303 C CA . ALA A 1 287 ? 1.031 29.453 -12.227 1 63.28 287 ALA A CA 1
ATOM 2304 C C . ALA A 1 287 ? 0.982 29.234 -13.734 1 63.28 287 ALA A C 1
ATOM 2306 O O . ALA A 1 287 ? 0.214 28.406 -14.234 1 63.28 287 ALA A O 1
ATOM 2307 N N . MET A 1 288 ? 1.763 29.984 -14.391 1 50.88 288 MET A N 1
ATOM 2308 C CA . MET A 1 288 ? 1.763 29.938 -15.852 1 50.88 288 MET A CA 1
ATOM 2309 C C . MET A 1 288 ? 2.289 28.609 -16.359 1 50.88 288 MET A C 1
ATOM 2311 O O . MET A 1 288 ? 1.981 28.203 -17.484 1 50.88 288 MET A O 1
ATOM 2315 N N . MET A 1 289 ? 2.926 27.922 -15.531 1 56.72 289 MET A N 1
ATOM 2316 C CA . MET A 1 289 ? 3.613 26.719 -15.977 1 56.72 289 MET A CA 1
ATOM 2317 C C . MET A 1 289 ? 2.865 25.469 -15.539 1 56.72 289 MET A C 1
ATOM 2319 O O . MET A 1 289 ? 3.207 24.359 -15.945 1 56.72 289 MET A O 1
ATOM 2323 N N . VAL A 1 290 ? 1.871 25.703 -14.656 1 62.06 290 VAL A N 1
ATOM 2324 C CA . VAL A 1 290 ? 1.204 24.516 -14.125 1 62.06 290 VAL A CA 1
ATOM 2325 C C . VAL A 1 290 ? -0.139 24.328 -14.828 1 62.06 290 VAL A C 1
ATOM 2327 O O . VAL A 1 290 ? -1.042 25.156 -14.695 1 62.06 290 VAL A O 1
ATOM 2330 N N . ASP A 1 291 ? -0.057 23.688 -16.094 1 59.16 291 ASP A N 1
ATOM 2331 C CA . ASP A 1 291 ? -1.294 23.297 -16.75 1 59.16 291 ASP A CA 1
ATOM 2332 C C . ASP A 1 291 ? -1.881 22.031 -16.125 1 59.16 291 ASP A C 1
ATOM 2334 O O . ASP A 1 291 ? -1.239 20.984 -16.125 1 59.16 291 ASP A O 1
ATOM 2338 N N . VAL A 1 292 ? -2.98 22.203 -15.305 1 58.91 292 VAL A N 1
ATOM 2339 C CA . VAL A 1 292 ? -3.643 21.109 -14.609 1 58.91 292 VAL A CA 1
ATOM 2340 C C . VAL A 1 292 ? -4.32 20.188 -15.617 1 58.91 292 VAL A C 1
ATOM 2342 O O . VAL A 1 292 ? -4.785 19.094 -15.266 1 58.91 292 VAL A O 1
ATOM 2345 N N . GLU A 1 293 ? -4.395 20.516 -16.938 1 58.03 293 GLU A N 1
ATOM 2346 C CA . GLU A 1 293 ? -5.402 19.875 -17.781 1 58.03 293 GLU A CA 1
ATOM 2347 C C . GLU A 1 293 ? -5.035 18.422 -18.062 1 58.03 293 GLU A C 1
ATOM 2349 O O . GLU A 1 293 ? -5.914 17.578 -18.219 1 58.03 293 GLU A O 1
ATOM 2354 N N . SER A 1 294 ? -3.742 18.141 -18.172 1 67.44 294 SER A N 1
ATOM 2355 C CA . SER A 1 294 ? -3.674 16.734 -18.578 1 67.44 294 SER A CA 1
ATOM 2356 C C . SER A 1 294 ? -2.814 15.922 -17.609 1 67.44 294 SER A C 1
ATOM 2358 O O . SER A 1 294 ? -1.601 16.125 -17.531 1 67.44 294 SER A O 1
ATOM 2360 N N . LEU A 1 295 ? -3.566 15.18 -16.594 1 82.75 295 LEU A N 1
ATOM 2361 C CA . LEU A 1 295 ? -2.918 14.328 -15.594 1 82.75 295 LEU A CA 1
ATOM 2362 C C . LEU A 1 295 ? -2.48 13.008 -16.219 1 82.75 295 LEU A C 1
ATOM 2364 O O . LEU A 1 295 ? -1.879 12.164 -15.539 1 82.75 295 LEU A O 1
ATOM 2368 N N . GLU A 1 296 ? -2.693 12.914 -17.562 1 83.38 296 GLU A N 1
ATOM 2369 C CA . GLU A 1 296 ? -2.398 11.641 -18.219 1 83.38 296 GLU A CA 1
ATOM 2370 C C . GLU A 1 296 ? -0.895 11.383 -18.25 1 83.38 296 GLU A C 1
ATOM 2372 O O . GLU A 1 296 ? -0.46 10.227 -18.219 1 83.38 296 GLU A O 1
ATOM 2377 N N . SER A 1 297 ? -0.163 12.422 -18.234 1 85.06 297 SER A N 1
ATOM 2378 C CA . SER A 1 297 ? 1.283 12.258 -18.328 1 85.06 297 SER A CA 1
ATOM 2379 C C . SER A 1 297 ? 1.925 12.203 -16.938 1 85.06 297 SER A C 1
ATOM 2381 O O . SER A 1 297 ? 3.145 12.055 -16.828 1 85.06 297 SER A O 1
ATOM 2383 N N . HIS A 1 298 ? 1.073 12.336 -15.906 1 91.5 298 HIS A N 1
ATOM 2384 C CA . HIS A 1 298 ? 1.609 12.273 -14.555 1 91.5 298 HIS A CA 1
ATOM 2385 C C . HIS A 1 298 ? 2.195 10.891 -14.266 1 91.5 298 HIS A C 1
ATOM 2387 O O . HIS A 1 298 ? 1.552 9.875 -14.516 1 91.5 298 HIS A O 1
ATOM 2393 N N . PRO A 1 299 ? 3.408 10.852 -13.719 1 92.38 299 PRO A N 1
ATOM 2394 C CA . PRO A 1 299 ? 4.086 9.57 -13.508 1 92.38 299 PRO A CA 1
ATOM 2395 C C . PRO A 1 299 ? 3.258 8.602 -12.664 1 92.38 299 PRO A C 1
ATOM 2397 O O . PRO A 1 299 ? 3.268 7.391 -12.922 1 92.38 299 PRO A O 1
ATOM 2400 N N . LYS A 1 300 ? 2.564 9.023 -11.695 1 94.06 300 LYS A N 1
ATOM 2401 C CA . LYS A 1 300 ? 1.746 8.148 -10.867 1 94.06 300 LYS A CA 1
ATOM 2402 C C . LYS A 1 300 ? 0.614 7.523 -11.68 1 94.06 300 LYS A C 1
ATOM 2404 O O . LYS A 1 300 ? 0.331 6.332 -11.539 1 94.06 300 LYS A O 1
ATOM 2409 N N . ILE A 1 301 ? -0.038 8.359 -12.492 1 94.31 301 ILE A N 1
ATOM 2410 C CA . ILE A 1 301 ? -1.127 7.871 -13.328 1 94.31 301 ILE A CA 1
ATOM 2411 C C . ILE A 1 301 ? -0.574 6.918 -14.391 1 94.31 301 ILE A C 1
ATOM 2413 O O . ILE A 1 301 ? -1.161 5.867 -14.656 1 94.31 301 ILE A O 1
ATOM 2417 N N . GLN A 1 302 ? 0.594 7.281 -14.922 1 93.69 302 GLN A N 1
ATOM 2418 C CA . GLN A 1 302 ? 1.246 6.41 -15.891 1 93.69 302 GLN A CA 1
ATOM 2419 C C . GLN A 1 302 ? 1.592 5.059 -15.273 1 93.69 302 GLN A C 1
ATOM 2421 O O . GLN A 1 302 ? 1.421 4.016 -15.906 1 93.69 302 GLN A O 1
ATOM 2426 N N . ALA A 1 303 ? 2.068 5.066 -14.078 1 95.81 303 ALA A N 1
ATOM 2427 C CA . ALA A 1 303 ? 2.4 3.83 -13.367 1 95.81 303 ALA A CA 1
ATOM 2428 C C . ALA A 1 303 ? 1.164 2.955 -13.18 1 95.81 303 ALA A C 1
ATOM 2430 O O . ALA A 1 303 ? 1.193 1.757 -13.469 1 95.81 303 ALA A O 1
ATOM 2431 N N . LEU A 1 304 ? 0.054 3.578 -12.797 1 96.62 304 LEU A N 1
ATOM 2432 C CA . LEU A 1 304 ? -1.175 2.834 -12.547 1 96.62 304 LEU A CA 1
ATOM 2433 C C . LEU A 1 304 ? -1.758 2.295 -13.852 1 96.62 304 LEU A C 1
ATOM 2435 O O . LEU A 1 304 ? -2.219 1.152 -13.906 1 96.62 304 LEU A O 1
ATOM 2439 N N . GLU A 1 305 ? -1.695 3.115 -14.875 1 96.12 305 GLU A N 1
ATOM 2440 C CA . GLU A 1 305 ? -2.201 2.682 -16.172 1 96.12 305 GLU A CA 1
ATOM 2441 C C . GLU A 1 305 ? -1.358 1.543 -16.734 1 96.12 305 GLU A C 1
ATOM 2443 O O . GLU A 1 305 ? -1.894 0.603 -17.328 1 96.12 305 GLU A O 1
ATOM 2448 N N . THR A 1 306 ? -0.063 1.643 -16.594 1 97.25 306 THR A N 1
ATOM 2449 C CA . THR A 1 306 ? 0.813 0.566 -17.047 1 97.25 306 THR A CA 1
ATOM 2450 C C . THR A 1 306 ? 0.535 -0.718 -16.266 1 97.25 306 THR A C 1
ATOM 2452 O O . THR A 1 306 ? 0.522 -1.808 -16.844 1 97.25 306 THR A O 1
ATOM 2455 N N . LYS A 1 307 ? 0.311 -0.595 -14.984 1 97.19 307 LYS A N 1
ATOM 2456 C CA . LYS A 1 307 ? -0.061 -1.751 -14.18 1 97.19 307 LYS A CA 1
ATOM 2457 C C . LYS A 1 307 ? -1.367 -2.369 -14.672 1 97.19 307 LYS A C 1
ATOM 2459 O O . LYS A 1 307 ? -1.52 -3.594 -14.664 1 97.19 307 LYS A O 1
ATOM 2464 N N . MET A 1 308 ? -2.281 -1.529 -15.086 1 97.25 308 MET A N 1
ATOM 2465 C CA . MET A 1 308 ? -3.539 -2.01 -15.648 1 97.25 308 MET A CA 1
ATOM 2466 C C . MET A 1 308 ? -3.295 -2.82 -16.922 1 97.25 308 MET A C 1
ATOM 2468 O O . MET A 1 308 ? -3.885 -3.885 -17.094 1 97.25 308 MET A O 1
ATOM 2472 N N . ASP A 1 309 ? -2.355 -2.342 -17.703 1 97.56 309 ASP A N 1
ATOM 2473 C CA . ASP A 1 309 ? -1.99 -3.057 -18.922 1 97.56 309 ASP A CA 1
ATOM 2474 C C . ASP A 1 309 ? -1.37 -4.414 -18.594 1 97.56 309 ASP A C 1
ATOM 2476 O O . ASP A 1 309 ? -1.616 -5.398 -19.297 1 97.56 309 ASP A O 1
ATOM 2480 N N . MET A 1 310 ? -0.605 -4.41 -17.609 1 97.56 310 MET A N 1
ATOM 2481 C CA . MET A 1 310 ? 0.001 -5.664 -17.188 1 97.56 310 MET A CA 1
ATOM 2482 C C . MET A 1 310 ? -1.066 -6.652 -16.719 1 97.56 310 MET A C 1
ATOM 2484 O O . MET A 1 310 ? -1.007 -7.84 -17.062 1 97.56 310 MET A O 1
ATOM 2488 N N . LEU A 1 311 ? -2.08 -6.152 -15.961 1 97.62 311 LEU A N 1
ATOM 2489 C CA . LEU A 1 311 ? -3.174 -7.004 -15.508 1 97.62 311 LEU A CA 1
ATOM 2490 C C . LEU A 1 311 ? -3.99 -7.52 -16.688 1 97.62 311 LEU A C 1
ATOM 2492 O O . LEU A 1 311 ? -4.504 -8.641 -16.656 1 97.62 311 LEU A O 1
ATOM 2496 N N . GLU A 1 312 ? -4.055 -6.723 -17.75 1 98.06 312 GLU A N 1
ATOM 2497 C CA . GLU A 1 312 ? -4.781 -7.137 -18.938 1 98.06 312 GLU A CA 1
ATOM 2498 C C . GLU A 1 312 ? -4.09 -8.32 -19.625 1 98.06 312 GLU A C 1
ATOM 2500 O O . GLU A 1 312 ? -4.754 -9.203 -20.156 1 98.06 312 GLU A O 1
ATOM 2505 N N . ILE A 1 313 ? -2.785 -8.312 -19.578 1 97.5 313 ILE A N 1
ATOM 2506 C CA . ILE A 1 313 ? -2.043 -9.461 -20.094 1 97.5 313 ILE A CA 1
ATOM 2507 C C . ILE A 1 313 ? -2.367 -10.703 -19.281 1 97.5 313 ILE A C 1
ATOM 2509 O O . ILE A 1 313 ? -2.613 -11.773 -19.828 1 97.5 313 ILE A O 1
ATOM 2513 N N . GLY A 1 314 ? -2.367 -10.539 -17.969 1 97.12 314 GLY A N 1
ATOM 2514 C CA . GLY A 1 314 ? -2.746 -11.633 -17.078 1 97.12 314 GLY A CA 1
ATOM 2515 C C . GLY A 1 314 ? -4.152 -12.141 -17.344 1 97.12 314 GLY A C 1
ATOM 2516 O O . GLY A 1 314 ? -4.391 -13.352 -17.328 1 97.12 314 GLY A O 1
ATOM 2517 N N . ARG A 1 315 ? -5.07 -11.227 -17.625 1 98 315 ARG A N 1
ATOM 2518 C CA . ARG A 1 315 ? -6.449 -11.594 -17.938 1 98 315 ARG A CA 1
ATOM 2519 C C . ARG A 1 315 ? -6.52 -12.414 -19.219 1 98 315 ARG A C 1
ATOM 2521 O O . ARG A 1 315 ? -7.227 -13.422 -19.281 1 98 315 ARG A O 1
ATOM 2528 N N . LYS A 1 316 ? -5.766 -12.031 -20.203 1 97.75 316 LYS A N 1
ATOM 2529 C CA . LYS A 1 316 ? -5.73 -12.766 -21.453 1 97.75 316 LYS A CA 1
ATOM 2530 C C . LYS A 1 316 ? -5.164 -14.164 -21.266 1 97.75 316 LYS A C 1
ATOM 2532 O O . LYS A 1 316 ? -5.652 -15.125 -21.875 1 97.75 316 LYS A O 1
ATOM 2537 N N . LEU A 1 317 ? -4.16 -14.242 -20.453 1 97.25 317 LEU A N 1
ATOM 2538 C CA . LEU A 1 317 ? -3.574 -15.539 -20.156 1 97.25 317 LEU A CA 1
ATOM 2539 C C . LEU A 1 317 ? -4.586 -16.453 -19.469 1 97.25 317 LEU A C 1
ATOM 2541 O O . LEU A 1 317 ? -4.703 -17.625 -19.812 1 97.25 317 LEU A O 1
ATOM 2545 N N . LYS A 1 318 ? -5.32 -15.898 -18.516 1 97.5 318 LYS A N 1
ATOM 2546 C CA . LYS A 1 318 ? -6.348 -16.672 -17.828 1 97.5 318 LYS A CA 1
ATOM 2547 C C . LYS A 1 318 ? -7.48 -17.047 -18.766 1 97.5 318 LYS A C 1
ATOM 2549 O O . LYS A 1 318 ? -8.031 -18.156 -18.672 1 97.5 318 LYS A O 1
ATOM 2554 N N . ALA A 1 319 ? -7.824 -16.188 -19.719 1 97.69 319 ALA A N 1
ATOM 2555 C CA . ALA A 1 319 ? -8.836 -16.484 -20.719 1 97.69 319 ALA A CA 1
ATOM 2556 C C . ALA A 1 319 ? -8.383 -17.625 -21.625 1 97.69 319 ALA A C 1
ATOM 2558 O O . ALA A 1 319 ? -9.18 -18.5 -21.984 1 97.69 319 ALA A O 1
ATOM 2559 N N . ASN A 1 320 ? -7.129 -17.562 -21.906 1 96.69 320 ASN A N 1
ATOM 2560 C CA . ASN A 1 320 ? -6.57 -18.625 -22.75 1 96.69 320 ASN A CA 1
ATOM 2561 C C . ASN A 1 320 ? -6.629 -19.984 -22.047 1 96.69 320 ASN A C 1
ATOM 2563 O O . ASN A 1 320 ? -6.691 -21.016 -22.719 1 96.69 320 ASN A O 1
ATOM 2567 N N . SER A 1 321 ? -6.648 -20 -20.766 1 96.06 321 SER A N 1
ATOM 2568 C CA . SER A 1 321 ? -6.668 -21.25 -20 1 96.06 321 SER A CA 1
ATOM 2569 C C . SER A 1 321 ? -8.023 -21.938 -20.109 1 96.06 321 SER A C 1
ATOM 2571 O O . SER A 1 321 ? -8.156 -23.109 -19.75 1 96.06 321 SER A O 1
ATOM 2573 N N . LEU A 1 322 ? -9.047 -21.25 -20.688 1 96.75 322 LEU A N 1
ATOM 2574 C CA . LEU A 1 322 ? -10.367 -21.844 -20.906 1 96.75 322 LEU A CA 1
ATOM 2575 C C . LEU A 1 322 ? -10.352 -22.797 -22.094 1 96.75 322 LEU A C 1
ATOM 2577 O O . LEU A 1 322 ? -11.242 -23.625 -22.234 1 96.75 322 LEU A O 1
ATOM 2581 N N . LEU A 1 323 ? -9.344 -22.656 -22.906 1 96.75 323 LEU A N 1
ATOM 2582 C CA . LEU A 1 323 ? -9.242 -23.484 -24.094 1 96.75 323 LEU A CA 1
ATOM 2583 C C . LEU A 1 323 ? -8.648 -24.844 -23.75 1 96.75 323 LEU A C 1
ATOM 2585 O O . LEU A 1 323 ? -7.875 -24.969 -22.797 1 96.75 323 LEU A O 1
ATOM 2589 N N . PRO A 1 324 ? -9.055 -25.906 -24.547 1 96.5 324 PRO A N 1
ATOM 2590 C CA . PRO A 1 324 ? -8.438 -27.219 -24.312 1 96.5 324 PRO A CA 1
ATOM 2591 C C . PRO A 1 324 ? -6.949 -27.234 -24.656 1 96.5 324 PRO A C 1
ATOM 2593 O O . PRO A 1 324 ? -6.5 -26.469 -25.516 1 96.5 324 PRO A O 1
ATOM 2596 N N . LYS A 1 325 ? -6.25 -28 -23.922 1 96.88 325 LYS A N 1
ATOM 2597 C CA . LYS A 1 325 ? -4.867 -28.25 -24.328 1 96.88 325 LYS A CA 1
ATOM 2598 C C . LYS A 1 325 ? -4.801 -29.234 -25.484 1 96.88 325 LYS A C 1
ATOM 2600 O O . LYS A 1 325 ? -5.152 -30.406 -25.328 1 96.88 325 LYS A O 1
ATOM 2605 N N . LEU A 1 326 ? -4.5 -28.766 -26.656 1 97.38 326 LEU A N 1
ATOM 2606 C CA . LEU A 1 326 ? -4.383 -29.578 -27.859 1 97.38 326 LEU A CA 1
ATOM 2607 C C . LEU A 1 326 ? -3.025 -29.359 -28.531 1 97.38 326 LEU A C 1
ATOM 2609 O O . LEU A 1 326 ? -2.812 -28.344 -29.203 1 97.38 326 LEU A O 1
ATOM 2613 N N . ASN A 1 327 ? -2.143 -30.266 -28.344 1 96.69 327 ASN A N 1
ATOM 2614 C CA . ASN A 1 327 ? -0.812 -30.203 -28.938 1 96.69 327 ASN A CA 1
ATOM 2615 C C . ASN A 1 327 ? -0.658 -31.203 -30.078 1 96.69 327 ASN A C 1
ATOM 2617 O O . ASN A 1 327 ? -0.956 -32.375 -29.906 1 96.69 327 ASN A O 1
ATOM 2621 N N . VAL A 1 328 ? -0.219 -30.719 -31.219 1 97.44 328 VAL A N 1
ATOM 2622 C CA . VAL A 1 328 ? -0.015 -31.547 -32.406 1 97.44 328 VAL A CA 1
ATOM 2623 C C . VAL A 1 328 ? 1.442 -31.469 -32.844 1 97.44 328 VAL A C 1
ATOM 2625 O O . VAL A 1 328 ? 2.006 -30.375 -32.938 1 97.44 328 VAL A O 1
ATOM 2628 N N . GLY A 1 329 ? 2.002 -32.625 -33.031 1 96.69 329 GLY A N 1
ATOM 2629 C CA . GLY A 1 329 ? 3.391 -32.656 -33.469 1 96.69 329 GLY A CA 1
ATOM 2630 C C . GLY A 1 329 ? 3.611 -33.531 -34.688 1 96.69 329 GLY A C 1
ATOM 2631 O O . GLY A 1 329 ? 2.988 -34.594 -34.844 1 96.69 329 GLY A O 1
ATOM 2632 N N . TYR A 1 330 ? 4.395 -33.031 -35.562 1 95.81 330 TYR A N 1
ATOM 2633 C CA . TYR A 1 330 ? 4.812 -33.781 -36.75 1 95.81 330 TYR A CA 1
ATOM 2634 C C . TYR A 1 330 ? 6.328 -33.719 -36.906 1 95.81 330 TYR A C 1
ATOM 2636 O O . TYR A 1 330 ? 6.938 -32.656 -36.875 1 95.81 330 TYR A O 1
ATOM 2644 N N . ASN A 1 331 ? 6.891 -34.875 -37.031 1 94.38 331 ASN A N 1
ATOM 2645 C CA . ASN A 1 331 ? 8.328 -35 -37.25 1 94.38 331 ASN A CA 1
ATOM 2646 C C . ASN A 1 331 ? 8.656 -35.812 -38.469 1 94.38 331 ASN A C 1
ATOM 2648 O O . ASN A 1 331 ? 8.297 -37 -38.562 1 94.38 331 ASN A O 1
ATOM 2652 N N . TYR A 1 332 ? 9.383 -35.219 -39.344 1 94.25 332 TYR A N 1
ATOM 2653 C CA . TYR A 1 332 ? 9.969 -35.969 -40.469 1 94.25 332 TYR A CA 1
ATOM 2654 C C . TYR A 1 332 ? 11.195 -36.75 -40 1 94.25 332 TYR A C 1
ATOM 2656 O O . TYR A 1 332 ? 12.031 -36.25 -39.25 1 94.25 332 TYR A O 1
ATOM 2664 N N . ILE A 1 333 ? 11.258 -37.969 -40.375 1 93.25 333 ILE A N 1
ATOM 2665 C CA . ILE A 1 333 ? 12.391 -38.781 -39.938 1 93.25 333 ILE A CA 1
ATOM 2666 C C . ILE A 1 333 ? 13.094 -39.375 -41.156 1 93.25 333 ILE A C 1
ATOM 2668 O O . ILE A 1 333 ? 12.469 -39.625 -42.188 1 93.25 333 ILE A O 1
ATOM 2672 N N . SER A 1 334 ? 14.406 -39.594 -41 1 91.56 334 SER A N 1
ATOM 2673 C CA . SER A 1 334 ? 15.219 -40.156 -42.062 1 91.56 334 SER A CA 1
ATOM 2674 C C . SER A 1 334 ? 16.578 -40.625 -41.531 1 91.56 334 SER A C 1
ATOM 2676 O O . SER A 1 334 ? 16.984 -40.25 -40.438 1 91.56 334 SER A O 1
ATOM 2678 N N . GLU A 1 335 ? 17.125 -41.5 -42.312 1 90.81 335 GLU A N 1
ATOM 2679 C CA . GLU A 1 335 ? 18.531 -41.75 -42.031 1 90.81 335 GLU A CA 1
ATOM 2680 C C . GLU A 1 335 ? 19.391 -40.562 -42.375 1 90.81 335 GLU A C 1
ATOM 2682 O O . GLU A 1 335 ? 19.078 -39.812 -43.312 1 90.81 335 GLU A O 1
ATOM 2687 N N . PRO A 1 336 ? 20.5 -40.5 -41.75 1 85.88 336 PRO A N 1
ATOM 2688 C CA . PRO A 1 336 ? 21.328 -39.312 -41.969 1 85.88 336 PRO A CA 1
ATOM 2689 C C . PRO A 1 336 ? 21.781 -39.156 -43.406 1 85.88 336 PRO A C 1
ATOM 2691 O O . PRO A 1 336 ? 21.828 -38.062 -43.938 1 85.88 336 PRO A O 1
ATOM 2694 N N . ALA A 1 337 ? 22.094 -40.25 -44.062 1 78.81 337 ALA A N 1
ATOM 2695 C CA . ALA A 1 337 ? 22.625 -40.219 -45.438 1 78.81 337 ALA A CA 1
ATOM 2696 C C . ALA A 1 337 ? 21.562 -39.844 -46.438 1 78.81 337 ALA A C 1
ATOM 2698 O O . ALA A 1 337 ? 21.859 -39.344 -47.531 1 78.81 337 ALA A O 1
ATOM 2699 N N . TYR A 1 338 ? 20.406 -40.031 -46.125 1 75.38 338 TYR A N 1
ATOM 2700 C CA . TYR A 1 338 ? 19.328 -39.844 -47.094 1 75.38 338 TYR A CA 1
ATOM 2701 C C . TYR A 1 338 ? 18.453 -38.656 -46.656 1 75.38 338 TYR A C 1
ATOM 2703 O O . TYR A 1 338 ? 17.281 -38.594 -47.062 1 75.38 338 TYR A O 1
ATOM 2711 N N . PHE A 1 339 ? 18.969 -37.812 -46 1 72.38 339 PHE A N 1
ATOM 2712 C CA . PHE A 1 339 ? 18.156 -36.75 -45.438 1 72.38 339 PHE A CA 1
ATOM 2713 C C . PHE A 1 339 ? 17.656 -35.812 -46.531 1 72.38 339 PHE A C 1
ATOM 2715 O O . PHE A 1 339 ? 16.562 -35.25 -46.406 1 72.38 339 PHE A O 1
ATOM 2722 N N . ASP A 1 340 ? 18.422 -35.875 -47.688 1 70.25 340 ASP A N 1
ATOM 2723 C CA . ASP A 1 340 ? 18.078 -34.969 -48.781 1 70.25 340 ASP A CA 1
ATOM 2724 C C . ASP A 1 340 ? 17 -35.594 -49.688 1 70.25 340 ASP A C 1
ATOM 2726 O O . ASP A 1 340 ? 16.422 -34.906 -50.531 1 70.25 340 ASP A O 1
ATOM 2730 N N . SER A 1 341 ? 16.859 -36.875 -49.531 1 73.69 341 SER A N 1
ATOM 2731 C CA . SER A 1 341 ? 15.805 -37.531 -50.312 1 73.69 341 SER A CA 1
ATOM 2732 C C . SER A 1 341 ? 14.484 -37.562 -49.562 1 73.69 341 SER A C 1
ATOM 2734 O O . SER A 1 341 ? 14.156 -38.531 -48.875 1 73.69 341 SER A O 1
ATOM 2736 N N . PHE A 1 342 ? 13.867 -36.438 -49.531 1 75.19 342 PHE A N 1
ATOM 2737 C CA . PHE A 1 342 ? 12.656 -36.25 -48.75 1 75.19 342 PHE A CA 1
ATOM 2738 C C . PHE A 1 342 ? 11.609 -37.312 -49.094 1 75.19 342 PHE A C 1
ATOM 2740 O O . PHE A 1 342 ? 11.273 -37.469 -50.281 1 75.19 342 PHE A O 1
ATOM 2747 N N . ASN A 1 343 ? 11.32 -38.156 -48.156 1 78.62 343 ASN A N 1
ATOM 2748 C CA . ASN A 1 343 ? 10.211 -39.094 -48.25 1 78.62 343 ASN A CA 1
ATOM 2749 C C . ASN A 1 343 ? 9.117 -38.781 -47.219 1 78.62 343 ASN A C 1
ATOM 2751 O O . ASN A 1 343 ? 9.281 -39.031 -46.031 1 78.62 343 ASN A O 1
ATOM 2755 N N . ALA A 1 344 ? 7.996 -38.375 -47.625 1 82 344 ALA A N 1
ATOM 2756 C CA . ALA A 1 344 ? 6.902 -37.906 -46.781 1 82 344 ALA A CA 1
ATOM 2757 C C . ALA A 1 344 ? 6.285 -39.062 -46 1 82 344 ALA A C 1
ATOM 2759 O O . ALA A 1 344 ? 5.578 -38.844 -45.031 1 82 344 ALA A O 1
ATOM 2760 N N . ASP A 1 345 ? 6.645 -40.25 -46.375 1 85.5 345 ASP A N 1
ATOM 2761 C CA . ASP A 1 345 ? 5.988 -41.406 -45.781 1 85.5 345 ASP A CA 1
ATOM 2762 C C . ASP A 1 345 ? 6.703 -41.812 -44.5 1 85.5 345 ASP A C 1
ATOM 2764 O O . ASP A 1 345 ? 6.195 -42.656 -43.75 1 85.5 345 ASP A O 1
ATOM 2768 N N . ASP A 1 346 ? 7.844 -41.219 -44.156 1 91.25 346 ASP A N 1
ATOM 2769 C CA . ASP A 1 346 ? 8.586 -41.469 -42.938 1 91.25 346 ASP A CA 1
ATOM 2770 C C . ASP A 1 346 ? 8.398 -40.344 -41.938 1 91.25 346 ASP A C 1
ATOM 2772 O O . ASP A 1 346 ? 8.977 -39.281 -42.062 1 91.25 346 ASP A O 1
ATOM 2776 N N . TYR A 1 347 ? 7.504 -40.656 -40.969 1 93.56 347 TYR A N 1
ATOM 2777 C CA . TYR A 1 347 ? 7.168 -39.562 -40.031 1 93.56 347 TYR A CA 1
ATOM 2778 C C . TYR A 1 347 ? 6.777 -40.094 -38.688 1 93.56 347 TYR A C 1
ATOM 2780 O O . TYR A 1 347 ? 6.492 -41.281 -38.531 1 93.56 347 TYR A O 1
ATOM 2788 N N . LYS A 1 348 ? 6.902 -39.219 -37.719 1 94.94 348 LYS A N 1
ATOM 2789 C CA . LYS A 1 348 ? 6.281 -39.375 -36.406 1 94.94 348 LYS A CA 1
ATOM 2790 C C . LYS A 1 348 ? 5.203 -38.312 -36.188 1 94.94 348 LYS A C 1
ATOM 2792 O O . LYS A 1 348 ? 5.406 -37.156 -36.469 1 94.94 348 LYS A O 1
ATOM 2797 N N . PHE A 1 349 ? 4.023 -38.812 -35.75 1 95.56 349 PHE A N 1
ATOM 2798 C CA . PHE A 1 349 ? 2.889 -37.938 -35.531 1 95.56 349 PHE A CA 1
ATOM 2799 C C . PHE A 1 349 ? 2.342 -38.125 -34.125 1 95.56 349 PHE A C 1
ATOM 2801 O O . PHE A 1 349 ? 2.264 -39.25 -33.625 1 95.56 349 PHE A O 1
ATOM 2808 N N . ASN A 1 350 ? 2.094 -37.031 -33.438 1 96.31 350 ASN A N 1
ATOM 2809 C CA . ASN A 1 350 ? 1.55 -37.125 -32.094 1 96.31 350 ASN A CA 1
ATOM 2810 C C . ASN A 1 350 ? 0.481 -36.062 -31.844 1 96.31 350 ASN A C 1
ATOM 2812 O O . ASN A 1 350 ? 0.593 -34.938 -32.344 1 96.31 350 ASN A O 1
ATOM 2816 N N . VAL A 1 351 ? -0.533 -36.469 -31.078 1 96.94 351 VAL A N 1
ATOM 2817 C CA . VAL A 1 351 ? -1.603 -35.562 -30.641 1 96.94 351 VAL A CA 1
ATOM 2818 C C . VAL A 1 351 ? -1.863 -35.75 -29.156 1 96.94 351 VAL A C 1
ATOM 2820 O O . VAL A 1 351 ? -2.037 -36.875 -28.688 1 96.94 351 VAL A O 1
ATOM 2823 N N . ASP A 1 352 ? -1.823 -34.688 -28.422 1 96.75 352 ASP A N 1
ATOM 2824 C CA . ASP A 1 352 ? -2.16 -34.688 -27 1 96.75 352 ASP A CA 1
ATOM 2825 C C . ASP A 1 352 ? -3.311 -33.719 -26.703 1 96.75 352 ASP A C 1
ATOM 2827 O O . ASP A 1 352 ? -3.199 -32.5 -26.953 1 96.75 352 ASP A O 1
ATOM 2831 N N . PHE A 1 353 ? -4.387 -34.281 -26.203 1 97 353 PHE A N 1
ATOM 2832 C CA . PHE A 1 353 ? -5.574 -33.5 -25.906 1 97 353 PHE A CA 1
ATOM 2833 C C . PHE A 1 353 ? -5.977 -33.656 -24.453 1 97 353 PHE A C 1
ATOM 2835 O O . PHE A 1 353 ? -5.926 -34.75 -23.891 1 97 353 PHE A O 1
ATOM 2842 N N . SER A 1 354 ? -6.27 -32.562 -23.75 1 96.94 354 SER A N 1
ATOM 2843 C CA . SER A 1 354 ? -6.742 -32.594 -22.375 1 96.94 354 SER A CA 1
ATOM 2844 C C . SER A 1 354 ? -7.637 -31.406 -22.062 1 96.94 354 SER A C 1
ATOM 2846 O O . SER A 1 354 ? -7.375 -30.297 -22.5 1 96.94 354 SER A O 1
ATOM 2848 N N . ILE A 1 355 ? -8.727 -31.656 -21.297 1 95.69 355 ILE A N 1
ATOM 2849 C CA . ILE A 1 355 ? -9.617 -30.562 -20.938 1 95.69 355 ILE A CA 1
ATOM 2850 C C . ILE A 1 355 ? -10.461 -30.969 -19.719 1 95.69 355 ILE A C 1
ATOM 2852 O O . ILE A 1 355 ? -10.969 -32.094 -19.656 1 95.69 355 ILE A O 1
ATOM 2856 N N . PRO A 1 356 ? -10.539 -30.109 -18.781 1 94.94 356 PRO A N 1
ATOM 2857 C CA . PRO A 1 356 ? -11.531 -30.359 -17.734 1 94.94 356 PRO A CA 1
ATOM 2858 C C . PRO A 1 356 ? -12.953 -30.016 -18.188 1 94.94 356 PRO A C 1
ATOM 2860 O O . PRO A 1 356 ? -13.156 -29.078 -18.969 1 94.94 356 PRO A O 1
ATOM 2863 N N . ILE A 1 357 ? -13.938 -30.672 -17.734 1 94.38 357 ILE A N 1
ATOM 2864 C CA . ILE A 1 357 ? -15.297 -30.594 -18.281 1 94.38 357 ILE A CA 1
ATOM 2865 C C . ILE A 1 357 ? -15.984 -29.328 -17.781 1 94.38 357 ILE A C 1
ATOM 2867 O O . ILE A 1 357 ? -16.609 -28.609 -18.547 1 94.38 357 ILE A O 1
ATOM 2871 N N . PHE A 1 358 ? -15.922 -28.875 -16.5 1 94.75 358 PHE A N 1
ATOM 2872 C CA . PHE A 1 358 ? -16.688 -27.734 -15.992 1 94.75 358 PHE A CA 1
ATOM 2873 C C . PHE A 1 358 ? -15.828 -26.469 -15.992 1 94.75 358 PHE A C 1
ATOM 2875 O O . PHE A 1 358 ? -16.359 -25.359 -15.93 1 94.75 358 PHE A O 1
ATOM 2882 N N . LEU A 1 359 ? -14.578 -26.594 -16.125 1 97 359 LEU A N 1
ATOM 2883 C CA . LEU A 1 359 ? -13.641 -25.484 -16.234 1 97 359 LEU A CA 1
ATOM 2884 C C . LEU A 1 359 ? -13.82 -24.516 -15.07 1 97 359 LEU A C 1
ATOM 2886 O O . LEU A 1 359 ? -13.648 -23.297 -15.242 1 97 359 LEU A O 1
ATOM 2890 N N . ARG A 1 360 ? -14.234 -24.969 -13.867 1 94.5 360 ARG A N 1
ATOM 2891 C CA . ARG A 1 360 ? -14.531 -24.078 -12.75 1 94.5 360 ARG A CA 1
ATOM 2892 C C . ARG A 1 360 ? -13.273 -23.375 -12.273 1 94.5 360 ARG A C 1
ATOM 2894 O O . ARG A 1 360 ? -13.32 -22.188 -11.898 1 94.5 360 ARG A O 1
ATOM 2901 N N . LYS A 1 361 ? -12.094 -24.047 -12.266 1 96.94 361 LYS A N 1
ATOM 2902 C CA . LYS A 1 361 ? -10.828 -23.438 -11.883 1 96.94 361 LYS A CA 1
ATOM 2903 C C . LYS A 1 361 ? -10.469 -22.281 -12.812 1 96.94 361 LYS A C 1
ATOM 2905 O O . LYS A 1 361 ? -10.102 -21.203 -12.359 1 96.94 361 LYS A O 1
ATOM 2910 N N . GLU A 1 362 ? -10.602 -22.531 -14.125 1 97.38 362 GLU A N 1
ATOM 2911 C CA . GLU A 1 362 ? -10.234 -21.547 -15.141 1 97.38 362 GLU A CA 1
ATOM 2912 C C . GLU A 1 362 ? -11.195 -20.359 -15.117 1 97.38 362 GLU A C 1
ATOM 2914 O O . GLU A 1 362 ? -10.758 -19.219 -15.211 1 97.38 362 GLU A O 1
ATOM 2919 N N . ARG A 1 363 ? -12.453 -20.688 -14.938 1 97.62 363 ARG A N 1
ATOM 2920 C CA . ARG A 1 363 ? -13.453 -19.625 -14.883 1 97.62 363 ARG A CA 1
ATOM 2921 C C . ARG A 1 363 ? -13.258 -18.766 -13.633 1 97.62 363 ARG A C 1
ATOM 2923 O O . ARG A 1 363 ? -13.367 -17.531 -13.695 1 97.62 363 ARG A O 1
ATOM 2930 N N . GLY A 1 364 ? -13.047 -19.453 -12.562 1 97.56 364 GLY A N 1
ATOM 2931 C CA . GLY A 1 364 ? -12.773 -18.719 -11.336 1 97.56 364 GLY A CA 1
ATOM 2932 C C . GLY A 1 364 ? -11.547 -17.812 -11.438 1 97.56 364 GLY A C 1
ATOM 2933 O O . GLY A 1 364 ? -11.586 -16.656 -11.023 1 97.56 364 GLY A O 1
ATOM 2934 N N . SER A 1 365 ? -10.547 -18.297 -12.008 1 97.44 365 SER A N 1
ATOM 2935 C CA . SER A 1 365 ? -9.312 -17.547 -12.156 1 97.44 365 SER A CA 1
ATOM 2936 C C . SER A 1 365 ? -9.5 -16.344 -13.078 1 97.44 365 SER A C 1
ATOM 2938 O O . SER A 1 365 ? -8.938 -15.281 -12.836 1 97.44 365 SER A O 1
ATOM 2940 N N . LEU A 1 366 ? -10.203 -16.578 -14.164 1 97.94 366 LEU A N 1
ATOM 2941 C CA . LEU A 1 366 ? -10.492 -15.484 -15.078 1 97.94 366 LEU A CA 1
ATOM 2942 C C . LEU A 1 366 ? -11.312 -14.398 -14.391 1 97.94 366 LEU A C 1
ATOM 2944 O O . LEU A 1 366 ? -11.039 -13.203 -14.562 1 97.94 366 LEU A O 1
ATOM 2948 N N . LYS A 1 367 ? -12.273 -14.836 -13.586 1 97.56 367 LYS A N 1
ATOM 2949 C CA . LYS A 1 367 ? -13.102 -13.875 -12.859 1 97.56 367 LYS A CA 1
ATOM 2950 C C . LYS A 1 367 ? -12.266 -13.07 -11.867 1 97.56 367 LYS A C 1
ATOM 2952 O O . LYS A 1 367 ? -12.438 -11.852 -11.742 1 97.56 367 LYS A O 1
ATOM 2957 N N . ILE A 1 368 ? -11.375 -13.719 -11.156 1 97.44 368 ILE A N 1
ATOM 2958 C CA . ILE A 1 368 ? -10.484 -13.031 -10.227 1 97.44 368 ILE A CA 1
ATOM 2959 C C . ILE A 1 368 ? -9.672 -11.977 -10.969 1 97.44 368 ILE A C 1
ATOM 2961 O O . ILE A 1 368 ? -9.508 -10.852 -10.492 1 97.44 368 ILE A O 1
ATOM 2965 N N . ALA A 1 369 ? -9.148 -12.352 -12.141 1 97.56 369 ALA A N 1
ATOM 2966 C CA . ALA A 1 369 ? -8.352 -11.422 -12.938 1 97.56 369 ALA A CA 1
ATOM 2967 C C . ALA A 1 369 ? -9.172 -10.203 -13.344 1 97.56 369 ALA A C 1
ATOM 2969 O O . ALA A 1 369 ? -8.68 -9.07 -13.297 1 97.56 369 ALA A O 1
ATOM 2970 N N . LYS A 1 370 ? -10.367 -10.453 -13.711 1 97.62 370 LYS A N 1
ATOM 2971 C CA . LYS A 1 370 ? -11.25 -9.359 -14.094 1 97.62 370 LYS A CA 1
ATOM 2972 C C . LYS A 1 370 ? -11.531 -8.43 -12.914 1 97.62 370 LYS A C 1
ATOM 2974 O O . LYS A 1 370 ? -11.555 -7.211 -13.07 1 97.62 370 LYS A O 1
ATOM 2979 N N . LEU A 1 371 ? -11.758 -9 -11.789 1 97 371 LEU A N 1
ATOM 2980 C CA . LEU A 1 371 ? -12.055 -8.227 -10.586 1 97 371 LEU A CA 1
ATOM 2981 C C . LEU A 1 371 ? -10.844 -7.387 -10.18 1 97 371 LEU A C 1
ATOM 2983 O O . LEU A 1 371 ? -11 -6.262 -9.695 1 97 371 LEU A O 1
ATOM 2987 N N . LYS A 1 372 ? -9.664 -7.844 -10.383 1 96.38 372 LYS A N 1
ATOM 2988 C CA . LYS A 1 372 ? -8.453 -7.078 -10.094 1 96.38 372 LYS A CA 1
ATOM 2989 C C . LYS A 1 372 ? -8.359 -5.84 -10.977 1 96.38 372 LYS A C 1
ATOM 2991 O O . LYS A 1 372 ? -7.949 -4.773 -10.516 1 96.38 372 LYS A O 1
ATOM 2996 N N . ILE A 1 373 ? -8.688 -6.039 -12.219 1 97.25 373 ILE A N 1
ATOM 2997 C CA . ILE A 1 373 ? -8.68 -4.918 -13.156 1 97.25 373 ILE A CA 1
ATOM 2998 C C . ILE A 1 373 ? -9.719 -3.881 -12.734 1 97.25 373 ILE A C 1
ATOM 3000 O O . ILE A 1 373 ? -9.438 -2.68 -12.727 1 97.25 373 ILE A O 1
ATOM 3004 N N . GLN A 1 374 ? -10.867 -4.359 -12.328 1 95.69 374 GLN A N 1
ATOM 3005 C CA . GLN A 1 374 ? -11.914 -3.459 -11.875 1 95.69 374 GLN A CA 1
ATOM 3006 C C . GLN A 1 374 ? -11.477 -2.689 -10.633 1 95.69 374 GLN A C 1
ATOM 3008 O O . GLN A 1 374 ? -11.719 -1.485 -10.523 1 95.69 374 GLN A O 1
ATOM 3013 N N . ASP A 1 375 ? -10.875 -3.377 -9.75 1 95.31 375 ASP A N 1
ATOM 3014 C CA . ASP A 1 375 ? -10.344 -2.768 -8.531 1 95.31 375 ASP A CA 1
ATOM 3015 C C . ASP A 1 375 ? -9.359 -1.649 -8.867 1 95.31 375 ASP A C 1
ATOM 3017 O O . ASP A 1 375 ? -9.461 -0.547 -8.32 1 95.31 375 ASP A O 1
ATOM 3021 N N . LEU A 1 376 ? -8.461 -1.885 -9.781 1 95.19 376 LEU A N 1
ATOM 3022 C CA . LEU A 1 376 ? -7.441 -0.908 -10.156 1 95.19 376 LEU A CA 1
ATOM 3023 C C . LEU A 1 376 ? -8.07 0.281 -10.875 1 95.19 376 LEU A C 1
ATOM 3025 O O . LEU A 1 376 ? -7.602 1.414 -10.734 1 95.19 376 LEU A O 1
ATOM 3029 N N . LYS A 1 377 ? -9.094 0.005 -11.562 1 94.44 377 LYS A N 1
ATOM 3030 C CA . LYS A 1 377 ? -9.805 1.095 -12.234 1 94.44 377 LYS A CA 1
ATOM 3031 C C . LYS A 1 377 ? -10.383 2.076 -11.219 1 94.44 377 LYS A C 1
ATOM 3033 O O . LYS A 1 377 ? -10.281 3.291 -11.391 1 94.44 377 LYS A O 1
ATOM 3038 N N . PHE A 1 378 ? -10.953 1.576 -10.125 1 92.5 378 PHE A N 1
ATOM 3039 C CA . PHE A 1 378 ? -11.461 2.422 -9.047 1 92.5 378 PHE A CA 1
ATOM 3040 C C . PHE A 1 378 ? -10.328 3.234 -8.43 1 92.5 378 PHE A C 1
ATOM 3042 O O . PHE A 1 378 ? -10.492 4.426 -8.156 1 92.5 378 PHE A O 1
ATOM 3049 N N . ASP A 1 379 ? -9.234 2.631 -8.305 1 93.06 379 ASP A N 1
ATOM 3050 C CA . ASP A 1 379 ? -8.078 3.307 -7.723 1 93.06 379 ASP A CA 1
ATOM 3051 C C . ASP A 1 379 ? -7.613 4.457 -8.609 1 93.06 379 ASP A C 1
ATOM 3053 O O . ASP A 1 379 ? -7.281 5.535 -8.117 1 93.06 379 ASP A O 1
ATOM 3057 N N . ILE A 1 380 ? -7.551 4.172 -9.906 1 93.56 380 ILE A N 1
ATOM 3058 C CA . ILE A 1 380 ? -7.09 5.176 -10.859 1 93.56 380 ILE A CA 1
ATOM 3059 C C . ILE A 1 380 ? -8.031 6.383 -10.836 1 93.56 380 ILE A C 1
ATOM 3061 O O . ILE A 1 380 ? -7.574 7.527 -10.797 1 93.56 380 ILE A O 1
ATOM 3065 N N . GLU A 1 381 ? -9.297 6.117 -10.766 1 91 381 GLU A N 1
ATOM 3066 C CA . GLU A 1 381 ? -10.266 7.203 -10.727 1 91 381 GLU A CA 1
ATOM 3067 C C . GLU A 1 381 ? -10.125 8.023 -9.445 1 91 381 GLU A C 1
ATOM 3069 O O . GLU A 1 381 ? -10.125 9.258 -9.492 1 91 381 GLU A O 1
ATOM 3074 N N . GLN A 1 382 ? -10.008 7.34 -8.375 1 92.44 382 GLN A N 1
ATOM 3075 C CA . GLN A 1 382 ? -9.836 8.016 -7.09 1 92.44 382 GLN A CA 1
ATOM 3076 C C . GLN A 1 382 ? -8.547 8.828 -7.062 1 92.44 382 GLN A C 1
ATOM 3078 O O . GLN A 1 382 ? -8.531 9.961 -6.59 1 92.44 382 GLN A O 1
ATOM 3083 N N . GLN A 1 383 ? -7.492 8.305 -7.602 1 92.88 383 GLN A N 1
ATOM 3084 C CA . GLN A 1 383 ? -6.199 8.977 -7.598 1 92.88 383 GLN A CA 1
ATOM 3085 C C . GLN A 1 383 ? -6.215 10.211 -8.492 1 92.88 383 GLN A C 1
ATOM 3087 O O . GLN A 1 383 ? -5.609 11.227 -8.164 1 92.88 383 GLN A O 1
ATOM 3092 N N . ARG A 1 384 ? -6.848 10.109 -9.609 1 91.12 384 ARG A N 1
ATOM 3093 C CA . ARG A 1 384 ? -6.977 11.25 -10.508 1 91.12 384 ARG A CA 1
ATOM 3094 C C . ARG A 1 384 ? -7.66 12.422 -9.805 1 91.12 384 ARG A C 1
ATOM 3096 O O . ARG A 1 384 ? -7.191 13.555 -9.883 1 91.12 384 ARG A O 1
ATOM 3103 N N . LEU A 1 385 ? -8.75 12.078 -9.109 1 91.31 385 LEU A N 1
ATOM 3104 C CA . LEU A 1 385 ? -9.492 13.102 -8.391 1 91.31 385 LEU A CA 1
ATOM 3105 C C . LEU A 1 385 ? -8.648 13.703 -7.27 1 91.31 385 LEU A C 1
ATOM 3107 O O . LEU A 1 385 ? -8.57 14.93 -7.133 1 91.31 385 LEU A O 1
ATOM 3111 N N . GLU A 1 386 ? -7.996 12.867 -6.543 1 93.19 386 GLU A N 1
ATOM 3112 C CA . GLU A 1 386 ? -7.184 13.328 -5.422 1 93.19 386 GLU A CA 1
ATOM 3113 C C . GLU A 1 386 ? -6.035 14.211 -5.906 1 93.19 386 GLU A C 1
ATOM 3115 O O . GLU A 1 386 ? -5.711 15.219 -5.273 1 93.19 386 GLU A O 1
ATOM 3120 N N . LEU A 1 387 ? -5.402 13.844 -7.027 1 92.25 387 LEU A N 1
ATOM 3121 C CA . LEU A 1 387 ? -4.309 14.633 -7.582 1 92.25 387 LEU A CA 1
ATOM 3122 C C . LEU A 1 387 ? -4.797 16 -8.031 1 92.25 387 LEU A C 1
ATOM 3124 O O . LEU A 1 387 ? -4.16 17.016 -7.742 1 92.25 387 LEU A O 1
ATOM 3128 N N . LYS A 1 388 ? -5.902 16.016 -8.633 1 90.56 388 LYS A N 1
ATOM 3129 C CA . LYS A 1 388 ? -6.488 17.266 -9.086 1 90.56 388 LYS A CA 1
ATOM 3130 C C . LYS A 1 388 ? -6.766 18.203 -7.91 1 90.56 388 LYS A C 1
ATOM 3132 O O . LYS A 1 388 ? -6.383 19.375 -7.934 1 90.56 388 LYS A O 1
ATOM 3137 N N . ASN A 1 389 ? -7.402 17.672 -6.859 1 91.38 389 ASN A N 1
ATOM 3138 C CA . ASN A 1 389 ? -7.746 18.469 -5.688 1 91.38 389 ASN A CA 1
ATOM 3139 C C . ASN A 1 389 ? -6.504 18.906 -4.914 1 91.38 389 ASN A C 1
ATOM 3141 O O . ASN A 1 389 ? -6.445 20.016 -4.391 1 91.38 389 ASN A O 1
ATOM 3145 N N . LYS A 1 390 ? -5.527 18.078 -4.875 1 92.19 390 LYS A N 1
ATOM 3146 C CA . LYS A 1 390 ? -4.285 18.422 -4.188 1 92.19 390 LYS A CA 1
ATOM 3147 C C . LYS A 1 390 ? -3.559 19.547 -4.895 1 92.19 390 LYS A C 1
ATOM 3149 O O . LYS A 1 390 ? -2.998 20.438 -4.246 1 92.19 390 LYS A O 1
ATOM 3154 N N . ILE A 1 391 ? -3.51 19.484 -6.238 1 91.06 391 ILE A N 1
ATOM 3155 C CA . ILE A 1 391 ? -2.877 20.547 -7.016 1 91.06 391 ILE A CA 1
ATOM 3156 C C . ILE A 1 391 ? -3.6 21.875 -6.77 1 91.06 391 ILE A C 1
ATOM 3158 O O . ILE A 1 391 ? -2.965 22.875 -6.461 1 91.06 391 ILE A O 1
ATOM 3162 N N . LYS A 1 392 ? -4.922 21.828 -6.773 1 90.56 392 LYS A N 1
ATOM 3163 C CA . LYS A 1 392 ? -5.711 23.031 -6.539 1 90.56 392 LYS A CA 1
ATOM 3164 C C . LYS A 1 392 ? -5.504 23.562 -5.125 1 90.56 392 LYS A C 1
ATOM 3166 O O . LYS A 1 392 ? -5.371 24.766 -4.922 1 90.56 392 LYS A O 1
ATOM 3171 N N . ALA A 1 393 ? -5.469 22.656 -4.195 1 92.81 393 ALA A N 1
ATOM 3172 C CA . ALA A 1 393 ? -5.262 23.031 -2.801 1 92.81 393 ALA A CA 1
ATOM 3173 C C . ALA A 1 393 ? -3.9 23.703 -2.611 1 92.81 393 ALA A C 1
ATOM 3175 O O . ALA A 1 393 ? -3.789 24.719 -1.916 1 92.81 393 ALA A O 1
ATOM 3176 N N . GLN A 1 394 ? -2.922 23.156 -3.234 1 93.19 394 GLN A N 1
ATOM 3177 C CA . GLN A 1 394 ? -1.575 23.703 -3.098 1 93.19 394 GLN A CA 1
ATOM 3178 C C . GLN A 1 394 ? -1.454 25.047 -3.795 1 93.19 394 GLN A C 1
ATOM 3180 O O . GLN A 1 394 ? -0.791 25.953 -3.289 1 93.19 394 GLN A O 1
ATOM 3185 N N . GLN A 1 395 ? -2.045 25.219 -4.926 1 91.94 395 GLN A N 1
ATOM 3186 C CA . GLN A 1 395 ? -2.061 26.516 -5.609 1 91.94 395 GLN A CA 1
ATOM 3187 C C . GLN A 1 395 ? -2.777 27.562 -4.777 1 91.94 395 GLN A C 1
ATOM 3189 O O . GLN A 1 395 ? -2.316 28.703 -4.684 1 91.94 395 GLN A O 1
ATOM 3194 N N . THR A 1 396 ? -3.875 27.141 -4.16 1 93.06 396 THR A N 1
ATOM 3195 C CA . THR A 1 396 ? -4.617 28.031 -3.281 1 93.06 396 THR A CA 1
ATOM 3196 C C . THR A 1 396 ? -3.766 28.453 -2.088 1 93.06 396 THR A C 1
ATOM 3198 O O . THR A 1 396 ? -3.766 29.625 -1.693 1 93.06 396 THR A O 1
ATOM 3201 N N . GLU A 1 397 ? -3.035 27.484 -1.596 1 95.12 397 GLU A N 1
ATOM 3202 C CA . GLU A 1 397 ? -2.17 27.781 -0.456 1 95.12 397 GLU A CA 1
ATOM 3203 C C . GLU A 1 397 ? -1.064 28.75 -0.833 1 95.12 397 GLU A C 1
ATOM 3205 O O . GLU A 1 397 ? -0.801 29.719 -0.103 1 95.12 397 GLU A O 1
ATOM 3210 N N . ILE A 1 398 ? -0.462 28.594 -1.98 1 94.81 398 ILE A N 1
ATOM 3211 C CA . ILE A 1 398 ? 0.617 29.469 -2.443 1 94.81 398 ILE A CA 1
ATOM 3212 C C . ILE A 1 398 ? 0.089 30.875 -2.646 1 94.81 398 ILE A C 1
ATOM 3214 O O . ILE A 1 398 ? 0.708 31.859 -2.205 1 94.81 398 ILE A O 1
ATOM 3218 N N . ALA A 1 399 ? -1.062 31.031 -3.191 1 93.94 399 ALA A N 1
ATOM 3219 C CA . ALA A 1 399 ? -1.667 32.344 -3.416 1 93.94 399 ALA A CA 1
ATOM 3220 C C . ALA A 1 399 ? -1.99 33.031 -2.094 1 93.94 399 ALA A C 1
ATOM 3222 O O . ALA A 1 399 ? -1.75 34.219 -1.938 1 93.94 399 ALA A O 1
ATOM 3223 N N . SER A 1 400 ? -2.504 32.219 -1.206 1 95.88 400 SER A N 1
ATOM 3224 C CA . SER A 1 400 ? -2.846 32.75 0.104 1 95.88 400 SER A CA 1
ATOM 3225 C C . SER A 1 400 ? -1.6 33.219 0.857 1 95.88 400 SER A C 1
ATOM 3227 O O . SER A 1 400 ? -1.597 34.281 1.482 1 95.88 400 SER A O 1
ATOM 3229 N N . LEU A 1 401 ? -0.559 32.469 0.77 1 96.31 401 LEU A N 1
ATOM 3230 C CA . LEU A 1 401 ? 0.672 32.781 1.483 1 96.31 401 LEU A CA 1
ATOM 3231 C C . LEU A 1 401 ? 1.313 34.062 0.917 1 96.31 401 LEU A C 1
ATOM 3233 O O . LEU A 1 401 ? 1.926 34.812 1.655 1 96.31 401 LEU A O 1
ATOM 3237 N N . LYS A 1 402 ? 1.167 34.312 -0.362 1 95 402 LYS A N 1
ATOM 3238 C CA . LYS A 1 402 ? 1.633 35.562 -0.952 1 95 402 LYS A CA 1
ATOM 3239 C C . LYS A 1 402 ? 0.883 36.75 -0.37 1 95 402 LYS A C 1
ATOM 3241 O O . LYS A 1 402 ? 1.49 37.781 -0.047 1 95 402 LYS A O 1
ATOM 3246 N N . ARG A 1 403 ? -0.404 36.594 -0.137 1 95.94 403 ARG A N 1
ATOM 3247 C CA . ARG A 1 403 ? -1.202 37.656 0.465 1 95.94 403 ARG A CA 1
ATOM 3248 C C . ARG A 1 403 ? -0.833 37.844 1.932 1 95.94 403 ARG A C 1
ATOM 3250 O O . ARG A 1 403 ? -0.716 38.969 2.4 1 95.94 403 ARG A O 1
ATOM 3257 N N . GLN A 1 404 ? -0.617 36.719 2.594 1 96.44 404 GLN A N 1
ATOM 3258 C CA . GLN A 1 404 ? -0.228 36.812 3.998 1 96.44 404 GLN A CA 1
ATOM 3259 C C . GLN A 1 404 ? 1.126 37.5 4.156 1 96.44 404 GLN A C 1
ATOM 3261 O O . GLN A 1 404 ? 1.334 38.25 5.102 1 96.44 404 GLN A O 1
ATOM 3266 N N . LYS A 1 405 ? 2.01 37.219 3.227 1 96.19 405 LYS A N 1
ATOM 3267 C CA . LYS A 1 405 ? 3.336 37.844 3.254 1 96.19 405 LYS A CA 1
ATOM 3268 C C . LYS A 1 405 ? 3.244 39.344 3.143 1 96.19 405 LYS A C 1
ATOM 3270 O O . LYS A 1 405 ? 3.932 40.062 3.867 1 96.19 405 LYS A O 1
ATOM 3275 N N . ARG A 1 406 ? 2.367 39.844 2.35 1 95.31 406 ARG A N 1
ATOM 3276 C CA . ARG A 1 406 ? 2.184 41.281 2.201 1 95.31 406 ARG A CA 1
ATOM 3277 C C . ARG A 1 406 ? 1.654 41.906 3.49 1 95.31 406 ARG A C 1
ATOM 3279 O O . ARG A 1 406 ? 2.141 42.938 3.928 1 95.31 406 ARG A O 1
ATOM 3286 N N . VAL A 1 407 ? 0.732 41.188 4.086 1 95.62 407 VAL A N 1
ATOM 3287 C CA . VAL A 1 407 ? 0.119 41.688 5.309 1 95.62 407 VAL A CA 1
ATOM 3288 C C . VAL A 1 407 ? 1.148 41.688 6.434 1 95.62 407 VAL A C 1
ATOM 3290 O O . VAL A 1 407 ? 1.293 42.688 7.141 1 95.62 407 VAL A O 1
ATOM 3293 N N . ILE A 1 408 ? 1.894 40.625 6.562 1 96 408 ILE A N 1
ATOM 3294 C CA . ILE A 1 408 ? 2.836 40.5 7.672 1 96 408 ILE A CA 1
ATOM 3295 C C . ILE A 1 408 ? 3.988 41.5 7.469 1 96 408 ILE A C 1
ATOM 3297 O O . ILE A 1 408 ? 4.52 42.031 8.438 1 96 408 ILE A O 1
ATOM 3301 N N . ASP A 1 409 ? 4.406 41.75 6.211 1 95.94 409 ASP A N 1
ATOM 3302 C CA . ASP A 1 409 ? 5.426 42.75 5.941 1 95.94 409 ASP A CA 1
ATOM 3303 C C . ASP A 1 409 ? 4.988 44.125 6.441 1 95.94 409 ASP A C 1
ATOM 3305 O O . ASP A 1 409 ? 5.781 44.875 7.039 1 95.94 409 ASP A O 1
ATOM 3309 N N . ASN A 1 410 ? 3.764 44.406 6.27 1 94.75 410 ASN A N 1
ATOM 3310 C CA . ASN A 1 410 ? 3.225 45.688 6.746 1 94.75 410 ASN A CA 1
ATOM 3311 C C . ASN A 1 410 ? 3.133 45.719 8.273 1 94.75 410 ASN A C 1
ATOM 3313 O O . ASN A 1 410 ? 3.357 46.75 8.891 1 94.75 410 ASN A O 1
ATOM 3317 N N . LEU A 1 411 ? 2.818 44.594 8.828 1 94.5 411 LEU A N 1
ATOM 3318 C CA . LEU A 1 411 ? 2.76 44.5 10.281 1 94.5 411 LEU A CA 1
ATOM 3319 C C . LEU A 1 411 ? 4.133 44.75 10.898 1 94.5 411 LEU A C 1
ATOM 3321 O O . LEU A 1 411 ? 4.246 45.438 11.906 1 94.5 411 LEU A O 1
ATOM 3325 N N . VAL A 1 412 ? 5.113 44.188 10.289 1 95.25 412 VAL A N 1
ATOM 3326 C CA . VAL A 1 412 ? 6.477 44.406 10.773 1 95.25 412 VAL A CA 1
ATOM 3327 C C . VAL A 1 412 ? 6.844 45.875 10.695 1 95.25 412 VAL A C 1
ATOM 3329 O O . VAL A 1 412 ? 7.441 46.438 11.625 1 95.25 412 VAL A O 1
ATOM 3332 N N . LYS A 1 413 ? 6.457 46.562 9.664 1 95.12 413 LYS A N 1
ATOM 3333 C CA . LYS A 1 413 ? 6.703 48 9.516 1 95.12 413 LYS A CA 1
ATOM 3334 C C . LYS A 1 413 ? 5.988 48.812 10.609 1 95.12 413 LYS A C 1
ATOM 3336 O O . LYS A 1 413 ? 6.562 49.719 11.195 1 95.12 413 LYS A O 1
ATOM 3341 N N . ASP A 1 414 ? 4.766 48.375 10.875 1 92.62 414 ASP A N 1
ATOM 3342 C CA . ASP A 1 414 ? 3.979 49.062 11.898 1 92.62 414 ASP A CA 1
ATOM 3343 C C . ASP A 1 414 ? 4.605 48.875 13.281 1 92.62 414 ASP A C 1
ATOM 3345 O O . ASP A 1 414 ? 4.73 49.844 14.039 1 92.62 414 ASP A O 1
ATOM 3349 N N . TYR A 1 415 ? 4.969 47.656 13.609 1 94.31 415 TYR A N 1
ATOM 3350 C CA . TYR A 1 415 ? 5.578 47.375 14.906 1 94.31 415 TYR A CA 1
ATOM 3351 C C . TYR A 1 415 ? 6.914 48.094 15.039 1 94.31 415 TYR A C 1
ATOM 3353 O O . TYR A 1 415 ? 7.285 48.531 16.125 1 94.31 415 TYR A O 1
ATOM 3361 N N . THR A 1 416 ? 7.684 48.219 13.906 1 94.12 416 THR A N 1
ATOM 3362 C CA . THR A 1 416 ? 8.93 49 13.914 1 94.12 416 THR A CA 1
ATOM 3363 C C . THR A 1 416 ? 8.672 50.469 14.211 1 94.12 416 THR A C 1
ATOM 3365 O O . THR A 1 416 ? 9.383 51.062 15.016 1 94.12 416 THR A O 1
ATOM 3368 N N . THR A 1 417 ? 7.641 50.969 13.617 1 92.25 417 THR A N 1
ATOM 3369 C CA . THR A 1 417 ? 7.262 52.375 13.859 1 92.25 417 THR A CA 1
ATOM 3370 C C . THR A 1 417 ? 6.879 52.594 15.32 1 92.25 417 THR A C 1
ATOM 3372 O O . THR A 1 417 ? 7.27 53.562 15.93 1 92.25 417 THR A O 1
ATOM 3375 N N . MET A 1 418 ? 6.145 51.594 15.891 1 90.56 418 MET A N 1
ATOM 3376 C CA . MET A 1 418 ? 5.734 51.688 17.297 1 90.56 418 MET A CA 1
ATOM 3377 C C . MET A 1 418 ? 6.945 51.656 18.219 1 90.56 418 MET A C 1
ATOM 3379 O O . MET A 1 418 ? 7 52.406 19.188 1 90.56 418 MET A O 1
ATOM 3383 N N . LEU A 1 419 ? 7.883 50.812 17.875 1 92.31 419 LEU A N 1
ATOM 3384 C CA . LEU A 1 419 ? 9.086 50.688 18.703 1 92.31 419 LEU A CA 1
ATOM 3385 C C . LEU A 1 419 ? 9.914 51.969 18.625 1 92.31 419 LEU A C 1
ATOM 3387 O O . LEU A 1 419 ? 10.375 52.469 19.641 1 92.31 419 LEU A O 1
ATOM 3391 N N . ASN A 1 420 ? 10.102 52.562 17.438 1 91.94 420 ASN A N 1
ATOM 3392 C CA . ASN A 1 420 ? 10.867 53.781 17.25 1 91.94 420 ASN A CA 1
ATOM 3393 C C . ASN A 1 420 ? 10.242 54.938 18.016 1 91.94 420 ASN A C 1
ATOM 3395 O O . ASN A 1 420 ? 10.953 55.75 18.625 1 91.94 420 ASN A O 1
ATOM 3399 N N . SER A 1 421 ? 8.922 55 17.969 1 89.56 421 SER A N 1
ATOM 3400 C CA . SER A 1 421 ? 8.211 56.062 18.688 1 89.56 421 SER A CA 1
ATOM 3401 C C . SER A 1 421 ? 8.383 55.906 20.188 1 89.56 421 SER A C 1
ATOM 3403 O O . SER A 1 421 ? 8.539 56.906 20.891 1 89.56 421 SER A O 1
ATOM 3405 N N . GLU A 1 422 ? 8.406 54.656 20.656 1 89.75 422 GLU A N 1
ATOM 3406 C CA . GLU A 1 422 ? 8.562 54.406 22.094 1 89.75 422 GLU A CA 1
ATOM 3407 C C . GLU A 1 422 ? 9.977 54.75 22.562 1 89.75 422 GLU A C 1
ATOM 3409 O O . GLU A 1 422 ? 10.164 55.25 23.672 1 89.75 422 GLU A O 1
ATOM 3414 N N . GLU A 1 423 ? 10.883 54.5 21.75 1 89.5 423 GLU A N 1
ATOM 3415 C CA . GLU A 1 423 ? 12.266 54.844 22.078 1 89.5 423 GLU A CA 1
ATOM 3416 C C . GLU A 1 423 ? 12.477 56.344 22.156 1 89.5 423 GLU A C 1
ATOM 3418 O O . GLU A 1 423 ? 13.211 56.812 23.016 1 89.5 423 GLU A O 1
ATOM 3423 N N . LYS A 1 424 ? 11.789 57.031 21.312 1 89.94 424 LYS A N 1
ATOM 3424 C CA . LYS A 1 424 ? 11.852 58.469 21.344 1 89.94 424 LYS A CA 1
ATOM 3425 C C . LYS A 1 424 ? 11.227 59.031 22.641 1 89.94 424 LYS A C 1
ATOM 3427 O O . LYS A 1 424 ? 11.805 59.875 23.297 1 89.94 424 LYS A O 1
ATOM 3432 N N . LEU A 1 425 ? 10.117 58.5 23.031 1 89.81 425 LEU A N 1
ATOM 3433 C CA . LEU A 1 425 ? 9.453 58.906 24.25 1 89.81 425 LEU A CA 1
ATOM 3434 C C . LEU A 1 425 ? 10.312 58.594 25.484 1 89.81 425 LEU A C 1
ATOM 3436 O O . LEU A 1 425 ? 10.352 59.375 26.422 1 89.81 425 LEU A O 1
ATOM 3440 N N . PHE A 1 426 ? 10.922 57.469 25.469 1 86.12 426 PHE A N 1
ATOM 3441 C CA . PHE A 1 426 ? 11.789 57.062 26.562 1 86.12 426 PHE A CA 1
ATOM 3442 C C . PHE A 1 426 ? 12.961 58.031 26.719 1 86.12 426 PHE A C 1
ATOM 3444 O O . PHE A 1 426 ? 13.375 58.344 27.828 1 86.12 426 PHE A O 1
ATOM 3451 N N . SER A 1 427 ? 13.438 58.531 25.609 1 85.44 427 SER A N 1
ATOM 3452 C CA . SER A 1 427 ? 14.555 59.469 25.641 1 85.44 427 SER A CA 1
ATOM 3453 C C . SER A 1 427 ? 14.148 60.781 26.281 1 85.44 427 SER A C 1
ATOM 3455 O O . SER A 1 427 ? 14.984 61.5 26.844 1 85.44 427 SER A O 1
ATOM 3457 N N . PHE A 1 428 ? 12.781 61.062 26.312 1 86.06 428 PHE A N 1
ATOM 3458 C CA . PHE A 1 428 ? 12.258 62.281 26.922 1 86.06 428 PHE A CA 1
ATOM 3459 C C . PHE A 1 428 ? 11.812 62 28.359 1 86.06 428 PHE A C 1
ATOM 3461 O O . PHE A 1 428 ? 11.336 62.906 29.031 1 86.06 428 PHE A O 1
ATOM 3468 N N . GLY A 1 429 ? 11.961 60.75 28.812 1 82.56 429 GLY A N 1
ATOM 3469 C CA . GLY A 1 429 ? 11.555 60.406 30.156 1 82.56 429 GLY A CA 1
ATOM 3470 C C . GLY A 1 429 ? 10.062 60.156 30.281 1 82.56 429 GLY A C 1
ATOM 3471 O O . GLY A 1 429 ? 9.531 60.094 31.391 1 82.56 429 GLY A O 1
ATOM 3472 N N . GLU A 1 430 ? 9.406 59.938 29.141 1 83.75 430 GLU A N 1
ATOM 3473 C CA . GLU A 1 430 ? 7.949 59.812 29.125 1 83.75 430 GLU A CA 1
ATOM 3474 C C . GLU A 1 430 ? 7.516 58.375 28.891 1 83.75 430 GLU A C 1
ATOM 3476 O O . GLU A 1 430 ? 6.355 58.125 28.547 1 83.75 430 GLU A O 1
ATOM 3481 N N . SER A 1 431 ? 8.531 57.469 28.875 1 86.75 431 SER A N 1
ATOM 3482 C CA . SER A 1 431 ? 8.234 56.031 28.719 1 86.75 431 SER A CA 1
ATOM 3483 C C . SER A 1 431 ? 8.984 55.188 29.734 1 86.75 431 SER A C 1
ATOM 3485 O O . SER A 1 431 ? 9.68 55.719 30.594 1 86.75 431 SER A O 1
ATOM 3487 N N . SER A 1 432 ? 8.602 53.875 29.719 1 86.12 432 SER A N 1
ATOM 3488 C CA . SER A 1 432 ? 9.242 52.969 30.656 1 86.12 432 SER A CA 1
ATOM 3489 C C . SER A 1 432 ? 9.93 51.812 29.922 1 86.12 432 SER A C 1
ATOM 3491 O O . SER A 1 432 ? 9.609 51.531 28.766 1 86.12 432 SER A O 1
ATOM 3493 N N . ILE A 1 433 ? 10.766 51.219 30.578 1 85.69 433 ILE A N 1
ATOM 3494 C CA . ILE A 1 433 ? 11.492 50.094 30.031 1 85.69 433 ILE A CA 1
ATOM 3495 C C . ILE A 1 433 ? 10.516 48.938 29.75 1 85.69 433 ILE A C 1
ATOM 3497 O O . ILE A 1 433 ? 10.711 48.156 28.812 1 85.69 433 ILE A O 1
ATOM 3501 N N . PHE A 1 434 ? 9.562 48.875 30.547 1 85.44 434 PHE A N 1
ATOM 3502 C CA . PHE A 1 434 ? 8.547 47.844 30.359 1 85.44 434 PHE A CA 1
ATOM 3503 C C . PHE A 1 434 ? 7.867 48 29 1 85.44 434 PHE A C 1
ATOM 3505 O O . PHE A 1 434 ? 7.684 47 28.281 1 85.44 434 PHE A O 1
ATOM 3512 N N . LEU A 1 435 ? 7.555 49.188 28.625 1 88.06 435 LEU A N 1
ATOM 3513 C CA . LEU A 1 435 ? 6.855 49.438 27.359 1 88.06 435 LEU A CA 1
ATOM 3514 C C . LEU A 1 435 ? 7.77 49.188 26.172 1 88.06 435 LEU A C 1
ATOM 3516 O O . LEU A 1 435 ? 7.34 48.625 25.156 1 88.06 435 LEU A O 1
ATOM 3520 N N . ILE A 1 436 ? 8.977 49.531 26.281 1 89.25 436 ILE A N 1
ATOM 3521 C CA . ILE A 1 436 ? 9.945 49.281 25.219 1 89.25 436 ILE A CA 1
ATOM 3522 C C . ILE A 1 436 ? 10.109 47.781 25.016 1 89.25 436 ILE A C 1
ATOM 3524 O O . ILE A 1 436 ? 10.094 47.312 23.875 1 89.25 436 ILE A O 1
ATOM 3528 N N . ASN A 1 437 ? 10.195 47.094 26.109 1 88.38 437 ASN A N 1
ATOM 3529 C CA . ASN A 1 437 ? 10.344 45.625 26.016 1 88.38 437 ASN A CA 1
ATOM 3530 C C . ASN A 1 437 ? 9.117 45 25.375 1 88.38 437 ASN A C 1
ATOM 3532 O O . ASN A 1 437 ? 9.25 44.062 24.578 1 88.38 437 ASN A O 1
ATOM 3536 N N . SER A 1 438 ? 8.039 45.469 25.766 1 88.94 438 SER A N 1
ATOM 3537 C CA . SER A 1 438 ? 6.797 44.938 25.203 1 88.94 438 SER A CA 1
ATOM 3538 C C . SER A 1 438 ? 6.715 45.156 23.703 1 88.94 438 SER A C 1
ATOM 3540 O O . SER A 1 438 ? 6.371 44.25 22.938 1 88.94 438 SER A O 1
ATOM 3542 N N . ARG A 1 439 ? 7.059 46.375 23.25 1 90.88 439 ARG A N 1
ATOM 3543 C CA . ARG A 1 439 ? 7.047 46.719 21.828 1 90.88 439 ARG A CA 1
ATOM 3544 C C . ARG A 1 439 ? 8.086 45.906 21.062 1 90.88 439 ARG A C 1
ATOM 3546 O O . ARG A 1 439 ? 7.82 45.406 19.969 1 90.88 439 ARG A O 1
ATOM 3553 N N . GLU A 1 440 ? 9.203 45.75 21.672 1 92.88 440 GLU A N 1
ATOM 3554 C CA . GLU A 1 440 ? 10.266 44.969 21.031 1 92.88 440 GLU A CA 1
ATOM 3555 C C . GLU A 1 440 ? 9.875 43.5 20.891 1 92.88 440 GLU A C 1
ATOM 3557 O O . GLU A 1 440 ? 10.148 42.875 19.875 1 92.88 440 GLU A O 1
ATOM 3562 N N . ASN A 1 441 ? 9.234 43.031 21.969 1 92.88 441 ASN A N 1
ATOM 3563 C CA . ASN A 1 441 ? 8.773 41.625 21.922 1 92.88 441 ASN A CA 1
ATOM 3564 C C . ASN A 1 441 ? 7.742 41.438 20.812 1 92.88 441 ASN A C 1
ATOM 3566 O O . ASN A 1 441 ? 7.766 40.406 20.125 1 92.88 441 ASN A O 1
ATOM 3570 N N . ASN A 1 442 ? 6.891 42.344 20.641 1 92.19 442 ASN A N 1
ATOM 3571 C CA . ASN A 1 442 ? 5.895 42.25 19.578 1 92.19 442 ASN A CA 1
ATOM 3572 C C . ASN A 1 442 ? 6.543 42.312 18.203 1 92.19 442 ASN A C 1
ATOM 3574 O O . ASN A 1 442 ? 6.129 41.594 17.281 1 92.19 442 ASN A O 1
ATOM 3578 N N . LEU A 1 443 ? 7.543 43.156 18.062 1 93.81 443 LEU A N 1
ATOM 3579 C CA . LEU A 1 443 ? 8.258 43.25 16.797 1 93.81 443 LEU A CA 1
ATOM 3580 C C . LEU A 1 443 ? 8.984 41.938 16.5 1 93.81 443 LEU A C 1
ATOM 3582 O O . LEU A 1 443 ? 8.906 41.406 15.375 1 93.81 443 LEU A O 1
ATOM 3586 N N . VAL A 1 444 ? 9.633 41.375 17.5 1 95 444 VAL A N 1
ATOM 3587 C CA . VAL A 1 444 ? 10.352 40.125 17.328 1 95 444 VAL A CA 1
ATOM 3588 C C . VAL A 1 444 ? 9.375 39 16.938 1 95 444 VAL A C 1
ATOM 3590 O O . VAL A 1 444 ? 9.641 38.219 16.016 1 95 444 VAL A O 1
ATOM 3593 N N . SER A 1 445 ? 8.234 39 17.625 1 94.94 445 SER A N 1
ATOM 3594 C CA . SER A 1 445 ? 7.207 38 17.312 1 94.94 445 SER A CA 1
ATOM 3595 C C . SER A 1 445 ? 6.715 38.156 15.875 1 94.94 445 SER A C 1
ATOM 3597 O O . SER A 1 445 ? 6.512 37.156 15.18 1 94.94 445 SER A O 1
ATOM 3599 N N . ALA A 1 446 ? 6.508 39.281 15.438 1 94.88 446 ALA A N 1
ATOM 3600 C CA . ALA A 1 446 ? 6.062 39.562 14.07 1 94.88 446 ALA A CA 1
ATOM 3601 C C . ALA A 1 446 ? 7.117 39.125 13.062 1 94.88 446 ALA A C 1
ATOM 3603 O O . ALA A 1 446 ? 6.789 38.531 12.023 1 94.88 446 ALA A O 1
ATOM 3604 N N . LYS A 1 447 ? 8.359 39.438 13.383 1 96.75 447 LYS A N 1
ATOM 3605 C CA . LYS A 1 447 ? 9.453 39.062 12.492 1 96.75 447 LYS A CA 1
ATOM 3606 C C . LYS A 1 447 ? 9.578 37.531 12.398 1 96.75 447 LYS A C 1
ATOM 3608 O O . LYS A 1 447 ? 9.844 37 11.328 1 96.75 447 LYS A O 1
ATOM 3613 N N . LEU A 1 448 ? 9.422 36.875 13.531 1 97 448 LEU A N 1
ATOM 3614 C CA . LEU A 1 448 ? 9.438 35.406 13.531 1 97 448 LEU A CA 1
ATOM 3615 C C . LEU A 1 448 ? 8.289 34.844 12.688 1 97 448 LEU A C 1
ATOM 3617 O O . LEU A 1 448 ? 8.477 33.906 11.945 1 97 448 LEU A O 1
ATOM 3621 N N . SER A 1 449 ? 7.113 35.438 12.789 1 96.31 449 SER A N 1
ATOM 3622 C CA . SER A 1 449 ? 5.969 35.031 11.969 1 96.31 449 SER A CA 1
ATOM 3623 C C . SER A 1 449 ? 6.242 35.281 10.492 1 96.31 449 SER A C 1
ATOM 3625 O O . SER A 1 449 ? 5.84 34.469 9.648 1 96.31 449 SER A O 1
ATOM 3627 N N . GLN A 1 450 ? 6.91 36.406 10.211 1 96.44 450 GLN A N 1
ATOM 3628 C CA . GLN A 1 450 ? 7.301 36.719 8.836 1 96.44 450 GLN A CA 1
ATOM 3629 C C . GLN A 1 450 ? 8.211 35.625 8.273 1 96.44 450 GLN A C 1
ATOM 3631 O O . GLN A 1 450 ? 7.977 35.125 7.176 1 96.44 450 GLN A O 1
ATOM 3636 N N . ILE A 1 451 ? 9.18 35.156 9.07 1 96.94 451 ILE A N 1
ATOM 3637 C CA . ILE A 1 451 ? 10.086 34.094 8.688 1 96.94 451 ILE A CA 1
ATOM 3638 C C . ILE A 1 451 ? 9.305 32.781 8.5 1 96.94 451 ILE A C 1
ATOM 3640 O O . ILE A 1 451 ? 9.539 32.062 7.539 1 96.94 451 ILE A O 1
ATOM 3644 N N . GLY A 1 452 ? 8.391 32.531 9.352 1 97.12 452 GLY A N 1
ATOM 3645 C CA . GLY A 1 452 ? 7.559 31.359 9.281 1 97.12 452 GLY A CA 1
ATOM 3646 C C . GLY A 1 452 ? 6.707 31.297 8.031 1 97.12 452 GLY A C 1
ATOM 3647 O O . GLY A 1 452 ? 6.641 30.266 7.367 1 97.12 452 GLY A O 1
ATOM 3648 N N . ILE A 1 453 ? 6.039 32.406 7.707 1 96.88 453 ILE A N 1
ATOM 3649 C CA . ILE A 1 453 ? 5.176 32.469 6.531 1 96.88 453 ILE A CA 1
ATOM 3650 C C . ILE A 1 453 ? 6.012 32.281 5.266 1 96.88 453 ILE A C 1
ATOM 3652 O O . ILE A 1 453 ? 5.59 31.594 4.336 1 96.88 453 ILE A O 1
ATOM 3656 N N . GLU A 1 454 ? 7.199 32.906 5.234 1 96.44 454 GLU A N 1
ATOM 3657 C CA . GLU A 1 454 ? 8.102 32.75 4.098 1 96.44 454 GLU A CA 1
ATOM 3658 C C . GLU A 1 454 ? 8.5 31.281 3.924 1 96.44 454 GLU A C 1
ATOM 3660 O O . GLU A 1 454 ? 8.477 30.75 2.809 1 96.44 454 GLU A O 1
ATOM 3665 N N . ASN A 1 455 ? 8.844 30.688 5 1 97.5 455 ASN A N 1
ATOM 3666 C CA . ASN A 1 455 ? 9.227 29.281 4.941 1 97.5 455 ASN A CA 1
ATOM 3667 C C . ASN A 1 455 ? 8.07 28.406 4.465 1 97.5 455 ASN A C 1
ATOM 3669 O O . ASN A 1 455 ? 8.273 27.469 3.686 1 97.5 455 ASN A O 1
ATOM 3673 N N . GLN A 1 456 ? 6.859 28.688 4.973 1 97.31 456 GLN A N 1
ATOM 3674 C CA . GLN A 1 456 ? 5.688 27.953 4.52 1 97.31 456 GLN A CA 1
ATOM 3675 C C . GLN A 1 456 ? 5.477 28.109 3.018 1 97.31 456 GLN A C 1
ATOM 3677 O O . GLN A 1 456 ? 5.059 27.172 2.336 1 97.31 456 GLN A O 1
ATOM 3682 N N . PHE A 1 457 ? 5.707 29.359 2.568 1 96.56 457 PHE A N 1
ATOM 3683 C CA . PHE A 1 457 ? 5.621 29.625 1.14 1 96.56 457 PHE A CA 1
ATOM 3684 C C . PHE A 1 457 ? 6.586 28.75 0.359 1 96.56 457 PHE A C 1
ATOM 3686 O O . PHE A 1 457 ? 6.215 28.156 -0.659 1 96.56 457 PHE A O 1
ATOM 3693 N N . TYR A 1 458 ? 7.824 28.578 0.826 1 97.38 458 TYR A N 1
ATOM 3694 C CA . TYR A 1 458 ? 8.828 27.75 0.171 1 97.38 458 TYR A CA 1
ATOM 3695 C C . TYR A 1 458 ? 8.406 26.281 0.187 1 97.38 458 TYR A C 1
ATOM 3697 O O . TYR A 1 458 ? 8.438 25.609 -0.846 1 97.38 458 TYR A O 1
ATOM 3705 N N . ILE A 1 459 ? 7.965 25.797 1.321 1 97.25 459 ILE A N 1
ATOM 3706 C CA . ILE A 1 459 ? 7.574 24.391 1.482 1 97.25 459 ILE A CA 1
ATOM 3707 C C . ILE A 1 459 ? 6.379 24.094 0.582 1 97.25 459 ILE A C 1
ATOM 3709 O O . ILE A 1 459 ? 6.32 23.016 -0.038 1 97.25 459 ILE A O 1
ATOM 3713 N N . SER A 1 460 ? 5.449 25.016 0.514 1 95.94 460 SER A N 1
ATOM 3714 C CA . SER A 1 460 ? 4.258 24.812 -0.306 1 95.94 460 SER A CA 1
ATOM 3715 C C . SER A 1 460 ? 4.617 24.703 -1.783 1 95.94 460 SER A C 1
ATOM 3717 O O . SER A 1 460 ? 4.027 23.891 -2.506 1 95.94 460 SER A O 1
ATOM 3719 N N . ASN A 1 461 ? 5.539 25.531 -2.211 1 94.44 461 ASN A N 1
ATOM 3720 C CA . ASN A 1 461 ? 6.008 25.422 -3.59 1 94.44 461 ASN A CA 1
ATOM 3721 C C . ASN A 1 461 ? 6.688 24.078 -3.846 1 94.44 461 ASN A C 1
ATOM 3723 O O . ASN A 1 461 ? 6.473 23.453 -4.891 1 94.44 461 ASN A O 1
ATOM 3727 N N . ALA A 1 462 ? 7.504 23.625 -2.904 1 95.38 462 ALA A N 1
ATOM 3728 C CA . ALA A 1 462 ? 8.148 22.328 -3.035 1 95.38 462 ALA A CA 1
ATOM 3729 C C . ALA A 1 462 ? 7.121 21.203 -3.07 1 95.38 462 ALA A C 1
ATOM 3731 O O . ALA A 1 462 ? 7.285 20.219 -3.803 1 95.38 462 ALA A O 1
ATOM 3732 N N . GLU A 1 463 ? 6.074 21.344 -2.262 1 95.19 463 GLU A N 1
ATOM 3733 C CA . GLU A 1 463 ? 5.004 20.344 -2.256 1 95.19 463 GLU A CA 1
ATOM 3734 C C . GLU A 1 463 ? 4.301 20.281 -3.609 1 95.19 463 GLU A C 1
ATOM 3736 O O . GLU A 1 463 ? 3.971 19.203 -4.094 1 95.19 463 GLU A O 1
ATOM 3741 N N . LEU A 1 464 ? 4.043 21.469 -4.168 1 92.88 464 LEU A N 1
ATOM 3742 C CA . LEU A 1 464 ? 3.443 21.516 -5.496 1 92.88 464 LEU A CA 1
ATOM 3743 C C . LEU A 1 464 ? 4.344 20.828 -6.52 1 92.88 464 LEU A C 1
ATOM 3745 O O . LEU A 1 464 ? 3.863 20.047 -7.355 1 92.88 464 LEU A O 1
ATOM 3749 N N . TYR A 1 465 ? 5.645 21.109 -6.41 1 91.31 465 TYR A N 1
ATOM 3750 C CA . TYR A 1 465 ? 6.637 20.453 -7.262 1 91.31 465 TYR A CA 1
ATOM 3751 C C . TYR A 1 465 ? 6.551 18.938 -7.133 1 91.31 465 TYR A C 1
ATOM 3753 O O . TYR A 1 465 ? 6.566 18.234 -8.141 1 91.31 465 TYR A O 1
ATOM 3761 N N . LYS A 1 466 ? 6.406 18.453 -5.961 1 93.06 466 LYS A N 1
ATOM 3762 C CA . LYS A 1 466 ? 6.297 17.031 -5.684 1 93.06 466 LYS A CA 1
ATOM 3763 C C . LYS A 1 466 ? 5.016 16.453 -6.273 1 93.06 466 LYS A C 1
ATOM 3765 O O . LYS A 1 466 ? 5.035 15.391 -6.898 1 93.06 466 LYS A O 1
ATOM 3770 N N . ILE A 1 467 ? 3.916 17.188 -6.098 1 92 467 ILE A N 1
ATOM 3771 C CA . ILE A 1 467 ? 2.611 16.719 -6.559 1 92 467 ILE A CA 1
ATOM 3772 C C . ILE A 1 467 ? 2.6 16.656 -8.086 1 92 467 ILE A C 1
ATOM 3774 O O . ILE A 1 467 ? 2.037 15.727 -8.664 1 92 467 ILE A O 1
ATOM 3778 N N . LEU A 1 468 ? 3.219 17.609 -8.742 1 87.88 468 LEU A N 1
ATOM 3779 C CA . LEU A 1 468 ? 3.24 17.656 -10.195 1 87.88 468 LEU A CA 1
ATOM 3780 C C . LEU A 1 468 ? 4.145 16.562 -10.766 1 87.88 468 LEU A C 1
ATOM 3782 O O . LEU A 1 468 ? 3.922 16.094 -11.883 1 87.88 468 LEU A O 1
ATOM 3786 N N . ALA A 1 469 ? 5.168 16.172 -9.977 1 82.12 469 ALA A N 1
ATOM 3787 C CA . ALA A 1 469 ? 6.094 15.086 -10.281 1 82.12 469 ALA A CA 1
ATOM 3788 C C . ALA A 1 469 ? 6.68 15.25 -11.68 1 82.12 469 ALA A C 1
ATOM 3790 O O . ALA A 1 469 ? 6.77 14.273 -12.438 1 82.12 469 ALA A O 1
ATOM 3791 N N . ASN A 1 470 ? 6.914 16.422 -12.266 1 69.69 470 ASN A N 1
ATOM 3792 C CA . ASN A 1 470 ? 7.566 16.609 -13.555 1 69.69 470 ASN A CA 1
ATOM 3793 C C . ASN A 1 470 ? 9.062 16.891 -13.391 1 69.69 470 ASN A C 1
ATOM 3795 O O . ASN A 1 470 ? 9.492 18.047 -13.461 1 69.69 470 ASN A O 1
ATOM 3799 N N . PRO A 1 471 ? 9.852 15.766 -13 1 56.34 471 PRO A N 1
ATOM 3800 C CA . PRO A 1 471 ? 11.266 16.094 -12.805 1 56.34 471 PRO A CA 1
ATOM 3801 C C . PRO A 1 471 ? 11.977 16.438 -14.117 1 56.34 471 PRO A C 1
ATOM 3803 O O . PRO A 1 471 ? 11.625 15.906 -15.172 1 56.34 471 PRO A O 1
ATOM 3806 N N . ASP A 1 472 ? 12.109 17.656 -14.531 1 53.16 472 ASP A N 1
ATOM 3807 C CA . ASP A 1 472 ? 12.969 17.828 -15.695 1 53.16 472 ASP A CA 1
ATOM 3808 C C . ASP A 1 472 ? 14.172 16.891 -15.633 1 53.16 472 ASP A C 1
ATOM 3810 O O . ASP A 1 472 ? 14.594 16.469 -14.555 1 53.16 472 ASP A O 1
ATOM 3814 N N . MET B 1 1 ? -24.922 9.422 -63.844 1 24.61 1 MET B N 1
ATOM 3815 C CA . MET B 1 1 ? -24.578 10.508 -62.938 1 24.61 1 MET B CA 1
ATOM 3816 C C . MET B 1 1 ? -25.375 10.406 -61.656 1 24.61 1 MET B C 1
ATOM 3818 O O . MET B 1 1 ? -25.094 11.109 -60.688 1 24.61 1 MET B O 1
ATOM 3822 N N . GLU B 1 2 ? -26.469 9.648 -61.594 1 28.09 2 GLU B N 1
ATOM 3823 C CA . GLU B 1 2 ? -27.469 9.836 -60.562 1 28.09 2 GLU B CA 1
ATOM 3824 C C . GLU B 1 2 ? -27.094 9.094 -59.281 1 28.09 2 GLU B C 1
ATOM 3826 O O . GLU B 1 2 ? -27.609 9.398 -58.219 1 28.09 2 GLU B O 1
ATOM 3831 N N . LYS B 1 3 ? -26.453 7.906 -59.438 1 35 3 LYS B N 1
ATOM 3832 C CA . LYS B 1 3 ? -26.375 6.984 -58.281 1 35 3 LYS B CA 1
ATOM 3833 C C . LYS B 1 3 ? -25.391 7.484 -57.25 1 35 3 LYS B C 1
ATOM 3835 O O . LYS B 1 3 ? -25.094 6.77 -56.281 1 35 3 LYS B O 1
ATOM 3840 N N . THR B 1 4 ? -24.734 8.672 -57.469 1 32.31 4 THR B N 1
ATOM 3841 C CA . THR B 1 4 ? -23.734 9.195 -56.562 1 32.31 4 THR B CA 1
ATOM 3842 C C . THR B 1 4 ? -24.406 9.859 -55.344 1 32.31 4 THR B C 1
ATOM 3844 O O . THR B 1 4 ? -23.734 10.367 -54.469 1 32.31 4 THR B O 1
ATOM 3847 N N . LYS B 1 5 ? -25.844 10.188 -55.531 1 41.34 5 LYS B N 1
ATOM 3848 C CA . LYS B 1 5 ? -26.453 11.047 -54.531 1 41.34 5 LYS B CA 1
ATOM 3849 C C . LYS B 1 5 ? -26.703 10.273 -53.219 1 41.34 5 LYS B C 1
ATOM 3851 O O . LYS B 1 5 ? -26.875 10.883 -52.156 1 41.34 5 LYS B O 1
ATOM 3856 N N . ASN B 1 6 ? -26.891 8.898 -53.312 1 37.59 6 ASN B N 1
ATOM 3857 C CA . ASN B 1 6 ? -27.406 8.227 -52.125 1 37.59 6 ASN B CA 1
ATOM 3858 C C . ASN B 1 6 ? -26.312 8.008 -51.094 1 37.59 6 ASN B C 1
ATOM 3860 O O . ASN B 1 6 ? -26.594 7.656 -49.938 1 37.59 6 ASN B O 1
ATOM 3864 N N . LYS B 1 7 ? -25.016 7.918 -51.562 1 43.66 7 LYS B N 1
ATOM 3865 C CA . LYS B 1 7 ? -23.938 7.613 -50.625 1 43.66 7 LYS B CA 1
ATOM 3866 C C . LYS B 1 7 ? -23.625 8.805 -49.719 1 43.66 7 LYS B C 1
ATOM 3868 O O . LYS B 1 7 ? -22.969 8.656 -48.688 1 43.66 7 LYS B O 1
ATOM 3873 N N . LEU B 1 8 ? -24.047 10.055 -50.219 1 41.16 8 LEU B N 1
ATOM 3874 C CA . LEU B 1 8 ? -23.672 11.227 -49.438 1 41.16 8 LEU B CA 1
ATOM 3875 C C . LEU B 1 8 ? -24.562 11.367 -48.219 1 41.16 8 LEU B C 1
ATOM 3877 O O . LEU B 1 8 ? -24.125 11.852 -47.156 1 41.16 8 LEU B O 1
ATOM 3881 N N . LYS B 1 9 ? -25.922 10.898 -48.406 1 47.84 9 LYS B N 1
ATOM 3882 C CA . LYS B 1 9 ? -26.812 11.078 -47.25 1 47.84 9 LYS B CA 1
ATOM 3883 C C . LYS B 1 9 ? -26.422 10.172 -46.094 1 47.84 9 LYS B C 1
ATOM 3885 O O . LYS B 1 9 ? -26.547 10.562 -44.938 1 47.84 9 LYS B O 1
ATOM 3890 N N . TYR B 1 10 ? -25.938 8.898 -46.469 1 49.19 10 TYR B N 1
ATOM 3891 C CA . TYR B 1 10 ? -25.547 8.023 -45.344 1 49.19 10 TYR B CA 1
ATOM 3892 C C . TYR B 1 10 ? -24.297 8.539 -44.656 1 49.19 10 TYR B C 1
ATOM 3894 O O . TYR B 1 10 ? -24.156 8.438 -43.438 1 49.19 10 TYR B O 1
ATOM 3902 N N . VAL B 1 11 ? -23.344 9.18 -45.5 1 49.28 11 VAL B N 1
ATOM 3903 C CA . VAL B 1 11 ? -22.125 9.688 -44.875 1 49.28 11 VAL B CA 1
ATOM 3904 C C . VAL B 1 11 ? -22.438 10.891 -44 1 49.28 11 VAL B C 1
ATOM 3906 O O . VAL B 1 11 ? -21.906 11.023 -42.906 1 49.28 11 VAL B O 1
ATOM 3909 N N . VAL B 1 12 ? -23.453 11.766 -44.5 1 50.12 12 VAL B N 1
ATOM 3910 C CA . VAL B 1 12 ? -23.812 12.914 -43.688 1 50.12 12 VAL B CA 1
ATOM 3911 C C . VAL B 1 12 ? -24.516 12.445 -42.406 1 50.12 12 VAL B C 1
ATOM 3913 O O . VAL B 1 12 ? -24.297 12.992 -41.344 1 50.12 12 VAL B O 1
ATOM 3916 N N . ARG B 1 13 ? -25.406 11.352 -42.469 1 53.22 13 ARG B N 1
ATOM 3917 C CA . ARG B 1 13 ? -26.047 10.828 -41.25 1 53.22 13 ARG B CA 1
ATOM 3918 C C . ARG B 1 13 ? -25.016 10.203 -40.312 1 53.22 13 ARG B C 1
ATOM 3920 O O . ARG B 1 13 ? -25.109 10.336 -39.094 1 53.22 13 ARG B O 1
ATOM 3927 N N . LEU B 1 14 ? -23.984 9.516 -41 1 47.06 14 LEU B N 1
ATOM 3928 C CA . LEU B 1 14 ? -22.938 8.969 -40.125 1 47.06 14 LEU B CA 1
ATOM 3929 C C . LEU B 1 14 ? -22.109 10.086 -39.5 1 47.06 14 LEU B C 1
ATOM 3931 O O . LEU B 1 14 ? -21.766 10.008 -38.312 1 47.06 14 LEU B O 1
ATOM 3935 N N . PHE B 1 15 ? -21.812 11.188 -40.375 1 48.19 15 PHE B N 1
ATOM 3936 C CA . PHE B 1 15 ? -21.031 12.258 -39.781 1 48.19 15 PHE B CA 1
ATOM 3937 C C . PHE B 1 15 ? -21.828 12.992 -38.719 1 48.19 15 PHE B C 1
ATOM 3939 O O . PHE B 1 15 ? -21.266 13.469 -37.719 1 48.19 15 PHE B O 1
ATOM 3946 N N . SER B 1 16 ? -23.219 13.102 -38.938 1 46.88 16 SER B N 1
ATOM 3947 C CA . SER B 1 16 ? -24 13.742 -37.875 1 46.88 16 SER B CA 1
ATOM 3948 C C . SER B 1 16 ? -24.016 12.883 -36.594 1 46.88 16 SER B C 1
ATOM 3950 O O . SER B 1 16 ? -24.094 13.414 -35.5 1 46.88 16 SER B O 1
ATOM 3952 N N . LEU B 1 17 ? -24.016 11.523 -36.719 1 47.75 17 LEU B N 1
ATOM 3953 C CA . LEU B 1 17 ? -24 10.695 -35.531 1 47.75 17 LEU B CA 1
ATOM 3954 C C . LEU B 1 17 ? -22.672 10.82 -34.812 1 47.75 17 LEU B C 1
ATOM 3956 O O . LEU B 1 17 ? -22.625 10.797 -33.562 1 47.75 17 LEU B O 1
ATOM 3960 N N . LEU B 1 18 ? -21.578 11.016 -35.594 1 43.78 18 LEU B N 1
ATOM 3961 C CA . LEU B 1 18 ? -20.297 11.141 -34.906 1 43.78 18 LEU B CA 1
ATOM 3962 C C . LEU B 1 18 ? -20.219 12.43 -34.094 1 43.78 18 LEU B C 1
ATOM 3964 O O . LEU B 1 18 ? -19.531 12.5 -33.094 1 43.78 18 LEU B O 1
ATOM 3968 N N . PHE B 1 19 ? -20.891 13.539 -34.594 1 43.5 19 PHE B N 1
ATOM 3969 C CA . PHE B 1 19 ? -20.812 14.781 -33.844 1 43.5 19 PHE B CA 1
ATOM 3970 C C . PHE B 1 19 ? -21.516 14.641 -32.5 1 43.5 19 PHE B C 1
ATOM 3972 O O . PHE B 1 19 ? -21.391 15.492 -31.625 1 43.5 19 PHE B O 1
ATOM 3979 N N . LEU B 1 20 ? -22.516 13.703 -32.469 1 39.69 20 LEU B N 1
ATOM 3980 C CA . LEU B 1 20 ? -23.234 13.672 -31.203 1 39.69 20 LEU B CA 1
ATOM 3981 C C . LEU B 1 20 ? -22.375 13.047 -30.109 1 39.69 20 LEU B C 1
ATOM 3983 O O . LEU B 1 20 ? -22.812 12.93 -28.953 1 39.69 20 LEU B O 1
ATOM 3987 N N . PHE B 1 21 ? -21.375 12.258 -30.547 1 40.12 21 PHE B N 1
ATOM 3988 C CA . PHE B 1 21 ? -20.656 11.789 -29.375 1 40.12 21 PHE B CA 1
ATOM 3989 C C . PHE B 1 21 ? -19.906 12.93 -28.703 1 40.12 21 PHE B C 1
ATOM 3991 O O . PHE B 1 21 ? -18.766 13.234 -29.062 1 40.12 21 PHE B O 1
ATOM 3998 N N . GLY B 1 22 ? -20.578 14.086 -28.594 1 34.03 22 GLY B N 1
ATOM 3999 C CA . GLY B 1 22 ? -20.016 15.109 -27.734 1 34.03 22 GLY B CA 1
ATOM 4000 C C . GLY B 1 22 ? -19.453 14.555 -26.438 1 34.03 22 GLY B C 1
ATOM 4001 O O . GLY B 1 22 ? -20 13.609 -25.875 1 34.03 22 GLY B O 1
ATOM 4002 N N . PHE B 1 23 ? -18.172 14.75 -26.281 1 36.16 23 PHE B N 1
ATOM 4003 C CA . PHE B 1 23 ? -17.406 14.57 -25.047 1 36.16 23 PHE B CA 1
ATOM 4004 C C . PHE B 1 23 ? -18.172 15.125 -23.859 1 36.16 23 PHE B C 1
ATOM 4006 O O . PHE B 1 23 ? -18.422 16.328 -23.766 1 36.16 23 PHE B O 1
ATOM 4013 N N . SER B 1 24 ? -19.156 14.375 -23.391 1 34.62 24 SER B N 1
ATOM 4014 C CA . SER B 1 24 ? -19.625 14.758 -22.062 1 34.62 24 SER B CA 1
ATOM 4015 C C . SER B 1 24 ? -18.469 15.031 -21.125 1 34.62 24 SER B C 1
ATOM 4017 O O . SER B 1 24 ? -17.688 14.125 -20.797 1 34.62 24 SER B O 1
ATOM 4019 N N . THR B 1 25 ? -17.812 16.125 -21.266 1 37.56 25 THR B N 1
ATOM 4020 C CA . THR B 1 25 ? -17.016 16.578 -20.141 1 37.56 25 THR B CA 1
ATOM 4021 C C . THR B 1 25 ? -17.766 16.375 -18.828 1 37.56 25 THR B C 1
ATOM 4023 O O . THR B 1 25 ? -18.844 16.922 -18.625 1 37.56 25 THR B O 1
ATOM 4026 N N . SER B 1 26 ? -17.734 15.227 -18.328 1 38.03 26 SER B N 1
ATOM 4027 C CA . SER B 1 26 ? -18.234 15 -16.984 1 38.03 26 SER B CA 1
ATOM 4028 C C . SER B 1 26 ? -17.812 16.141 -16.047 1 38.03 26 SER B C 1
ATOM 4030 O O . SER B 1 26 ? -16.656 16.219 -15.656 1 38.03 26 SER B O 1
ATOM 4032 N N . TYR B 1 27 ? -18.312 17.328 -16.312 1 39.72 27 TYR B N 1
ATOM 4033 C CA . TYR B 1 27 ? -18.203 18.344 -15.273 1 39.72 27 TYR B CA 1
ATOM 4034 C C . TYR B 1 27 ? -18.641 17.797 -13.922 1 39.72 27 TYR B C 1
ATOM 4036 O O . TYR B 1 27 ? -19.641 17.078 -13.836 1 39.72 27 TYR B O 1
ATOM 4044 N N . GLY B 1 28 ? -17.734 17.594 -13.078 1 47.53 28 GLY B N 1
ATOM 4045 C CA . GLY B 1 28 ? -18.156 17.375 -11.703 1 47.53 28 GLY B CA 1
ATOM 4046 C C . GLY B 1 28 ? -19.391 18.172 -11.312 1 47.53 28 GLY B C 1
ATOM 4047 O O . GLY B 1 28 ? -19.516 19.344 -11.68 1 47.53 28 GLY B O 1
ATOM 4048 N N . GLN B 1 29 ? -20.5 17.547 -11.258 1 57.56 29 GLN B N 1
ATOM 4049 C CA . GLN B 1 29 ? -21.766 18.141 -10.875 1 57.56 29 GLN B CA 1
ATOM 4050 C C . GLN B 1 29 ? -21.641 18.891 -9.547 1 57.56 29 GLN B C 1
ATOM 4052 O O . GLN B 1 29 ? -21.031 18.391 -8.602 1 57.56 29 GLN B O 1
ATOM 4057 N N . ASP B 1 30 ? -21.891 20.25 -9.586 1 58.34 30 ASP B N 1
ATOM 4058 C CA . ASP B 1 30 ? -21.906 21.094 -8.406 1 58.34 30 ASP B CA 1
ATOM 4059 C C . ASP B 1 30 ? -23.078 20.734 -7.488 1 58.34 30 ASP B C 1
ATOM 4061 O O . ASP B 1 30 ? -24.203 20.562 -7.957 1 58.34 30 ASP B O 1
ATOM 4065 N N . PHE B 1 31 ? -22.766 20.266 -6.328 1 62.25 31 PHE B N 1
ATOM 4066 C CA . PHE B 1 31 ? -23.797 20.125 -5.293 1 62.25 31 PHE B CA 1
ATOM 4067 C C . PHE B 1 31 ? -24.281 21.484 -4.812 1 62.25 31 PHE B C 1
ATOM 4069 O O . PHE B 1 31 ? -23.5 22.266 -4.273 1 62.25 31 PHE B O 1
ATOM 4076 N N . ASN B 1 32 ? -25.469 22.031 -5.27 1 62.5 32 ASN B N 1
ATOM 4077 C CA . ASN B 1 32 ? -25.891 23.406 -5.043 1 62.5 32 ASN B CA 1
ATOM 4078 C C . ASN B 1 32 ? -27.016 23.484 -3.998 1 62.5 32 ASN B C 1
ATOM 4080 O O . ASN B 1 32 ? -27.781 24.438 -3.975 1 62.5 32 ASN B O 1
ATOM 4084 N N . LYS B 1 33 ? -26.969 22.625 -3.061 1 70.19 33 LYS B N 1
ATOM 4085 C CA . LYS B 1 33 ? -27.906 22.812 -1.958 1 70.19 33 LYS B CA 1
ATOM 4086 C C . LYS B 1 33 ? -27.391 23.844 -0.958 1 70.19 33 LYS B C 1
ATOM 4088 O O . LYS B 1 33 ? -26.188 24.109 -0.908 1 70.19 33 LYS B O 1
ATOM 4093 N N . GLU B 1 34 ? -28.281 24.5 -0.283 1 80.5 34 GLU B N 1
ATOM 4094 C CA . GLU B 1 34 ? -27.906 25.531 0.68 1 80.5 34 GLU B CA 1
ATOM 4095 C C . GLU B 1 34 ? -27.141 24.938 1.854 1 80.5 34 GLU B C 1
ATOM 4097 O O . GLU B 1 34 ? -26.188 25.547 2.346 1 80.5 34 GLU B O 1
ATOM 4102 N N . GLU B 1 35 ? -27.516 23.719 2.234 1 91.25 35 GLU B N 1
ATOM 4103 C CA . GLU B 1 35 ? -26.844 23.062 3.363 1 91.25 35 GLU B CA 1
ATOM 4104 C C . GLU B 1 35 ? -26.641 21.578 3.1 1 91.25 35 GLU B C 1
ATOM 4106 O O . GLU B 1 35 ? -27.5 20.922 2.523 1 91.25 35 GLU B O 1
ATOM 4111 N N . LEU B 1 36 ? -25.516 21.078 3.334 1 94.06 36 LEU B N 1
ATOM 4112 C CA . LEU B 1 36 ? -25.203 19.656 3.25 1 94.06 36 LEU B CA 1
ATOM 4113 C C . LEU B 1 36 ? -25.125 19.031 4.641 1 94.06 36 LEU B C 1
ATOM 4115 O O . LEU B 1 36 ? -24.156 19.25 5.367 1 94.06 36 LEU B O 1
ATOM 4119 N N . SER B 1 37 ? -26.125 18.25 5 1 94.5 37 SER B N 1
ATOM 4120 C CA . SER B 1 37 ? -26.141 17.625 6.316 1 94.5 37 SER B CA 1
ATOM 4121 C C . SER B 1 37 ? -25.141 16.469 6.375 1 94.5 37 SER B C 1
ATOM 4123 O O . SER B 1 37 ? -24.781 15.898 5.344 1 94.5 37 SER B O 1
ATOM 4125 N N . TYR B 1 38 ? -24.703 16.203 7.52 1 96.25 38 TYR B N 1
ATOM 4126 C CA . TYR B 1 38 ? -23.75 15.117 7.723 1 96.25 38 TYR B CA 1
ATOM 4127 C C . TYR B 1 38 ? -24.344 13.781 7.309 1 96.25 38 TYR B C 1
ATOM 4129 O O . TYR B 1 38 ? -23.688 12.977 6.645 1 96.25 38 TYR B O 1
ATOM 4137 N N . SER B 1 39 ? -25.578 13.5 7.684 1 94.25 39 SER B N 1
ATOM 4138 C CA . SER B 1 39 ? -26.25 12.242 7.355 1 94.25 39 SER B CA 1
ATOM 4139 C C . SER B 1 39 ? -26.359 12.055 5.844 1 94.25 39 SER B C 1
ATOM 4141 O O . SER B 1 39 ? -26.141 10.961 5.328 1 94.25 39 SER B O 1
ATOM 4143 N N . GLU B 1 40 ? -26.719 13.156 5.18 1 93.62 40 GLU B N 1
ATOM 4144 C CA . GLU B 1 40 ? -26.797 13.109 3.723 1 93.62 40 GLU B CA 1
ATOM 4145 C C . GLU B 1 40 ? -25.438 12.836 3.09 1 93.62 40 GLU B C 1
ATOM 4147 O O . GLU B 1 40 ? -25.328 12.008 2.188 1 93.62 40 GLU B O 1
ATOM 4152 N N . PHE B 1 41 ? -24.5 13.586 3.535 1 94.88 41 PHE B N 1
ATOM 4153 C CA . PHE B 1 41 ? -23.156 13.422 3.031 1 94.88 41 PHE B CA 1
ATOM 4154 C C . PHE B 1 41 ? -22.688 11.977 3.197 1 94.88 41 PHE B C 1
ATOM 4156 O O . PHE B 1 41 ? -22.203 11.367 2.244 1 94.88 41 PHE B O 1
ATOM 4163 N N . LEU B 1 42 ? -22.875 11.43 4.441 1 94.81 42 LEU B N 1
ATOM 4164 C CA . LEU B 1 42 ? -22.453 10.062 4.738 1 94.81 42 LEU B CA 1
ATOM 4165 C C . LEU B 1 42 ? -23.203 9.062 3.867 1 94.81 42 LEU B C 1
ATOM 4167 O O . LEU B 1 42 ? -22.641 8.047 3.449 1 94.81 42 LEU B O 1
ATOM 4171 N N . GLY B 1 43 ? -24.453 9.305 3.586 1 93.62 43 GLY B N 1
ATOM 4172 C CA . GLY B 1 43 ? -25.25 8.469 2.693 1 93.62 43 GLY B CA 1
ATOM 4173 C C . GLY B 1 43 ? -24.688 8.414 1.282 1 93.62 43 GLY B C 1
ATOM 4174 O O . GLY B 1 43 ? -24.641 7.34 0.672 1 93.62 43 GLY B O 1
ATOM 4175 N N . TYR B 1 44 ? -24.266 9.602 0.795 1 93.44 44 TYR B N 1
ATOM 4176 C CA . TYR B 1 44 ? -23.656 9.656 -0.529 1 93.44 44 TYR B CA 1
ATOM 4177 C C . TYR B 1 44 ? -22.375 8.828 -0.578 1 93.44 44 TYR B C 1
ATOM 4179 O O . TYR B 1 44 ? -22.141 8.086 -1.535 1 93.44 44 TYR B O 1
ATOM 4187 N N . VAL B 1 45 ? -21.547 8.945 0.464 1 94.69 45 VAL B N 1
ATOM 4188 C CA . VAL B 1 45 ? -20.266 8.227 0.512 1 94.69 45 VAL B CA 1
ATOM 4189 C C . VAL B 1 45 ? -20.531 6.723 0.536 1 94.69 45 VAL B C 1
ATOM 4191 O O . VAL B 1 45 ? -19.922 5.969 -0.232 1 94.69 45 VAL B O 1
ATOM 4194 N N . LYS B 1 46 ? -21.5 6.305 1.313 1 92.94 46 LYS B N 1
ATOM 4195 C CA . LYS B 1 46 ? -21.828 4.891 1.448 1 92.94 46 LYS B CA 1
ATOM 4196 C C . LYS B 1 46 ? -22.312 4.309 0.124 1 92.94 46 LYS B C 1
ATOM 4198 O O . LYS B 1 46 ? -21.938 3.197 -0.249 1 92.94 46 LYS B O 1
ATOM 4203 N N . LYS B 1 47 ? -22.969 5.043 -0.607 1 92.25 47 LYS B N 1
ATOM 4204 C CA . LYS B 1 47 ? -23.672 4.531 -1.783 1 92.25 47 LYS B CA 1
ATOM 4205 C C . LYS B 1 47 ? -22.797 4.641 -3.031 1 92.25 47 LYS B C 1
ATOM 4207 O O . LYS B 1 47 ? -22.812 3.762 -3.893 1 92.25 47 LYS B O 1
ATOM 4212 N N . TYR B 1 48 ? -21.969 5.73 -3.084 1 92.69 48 TYR B N 1
ATOM 4213 C CA . TYR B 1 48 ? -21.438 6.043 -4.406 1 92.69 48 TYR B CA 1
ATOM 4214 C C . TYR B 1 48 ? -19.922 6.051 -4.387 1 92.69 48 TYR B C 1
ATOM 4216 O O . TYR B 1 48 ? -19.281 6.02 -5.438 1 92.69 48 TYR B O 1
ATOM 4224 N N . HIS B 1 49 ? -19.281 6.141 -3.262 1 93.69 49 HIS B N 1
ATOM 4225 C CA . HIS B 1 49 ? -17.828 6.312 -3.227 1 93.69 49 HIS B CA 1
ATOM 4226 C C . HIS B 1 49 ? -17.125 5.078 -3.77 1 93.69 49 HIS B C 1
ATOM 4228 O O . HIS B 1 49 ? -17.422 3.953 -3.357 1 93.69 49 HIS B O 1
ATOM 4234 N N . PRO B 1 50 ? -16.109 5.266 -4.633 1 92.69 50 PRO B N 1
ATOM 4235 C CA . PRO B 1 50 ? -15.445 4.141 -5.289 1 92.69 50 PRO B CA 1
ATOM 4236 C C . PRO B 1 50 ? -14.766 3.197 -4.293 1 92.69 50 PRO B C 1
ATOM 4238 O O . PRO B 1 50 ? -14.781 1.979 -4.492 1 92.69 50 PRO B O 1
ATOM 4241 N N . LEU B 1 51 ? -14.211 3.684 -3.277 1 91.44 51 LEU B N 1
ATOM 4242 C CA . LEU B 1 51 ? -13.492 2.844 -2.324 1 91.44 51 LEU B CA 1
ATOM 4243 C C . LEU B 1 51 ? -14.461 1.994 -1.512 1 91.44 51 LEU B C 1
ATOM 4245 O O . LEU B 1 51 ? -14.094 0.926 -1.017 1 91.44 51 LEU B O 1
ATOM 4249 N N . VAL B 1 52 ? -15.68 2.482 -1.324 1 91.94 52 VAL B N 1
ATOM 4250 C CA . VAL B 1 52 ? -16.688 1.65 -0.687 1 91.94 52 VAL B CA 1
ATOM 4251 C C . VAL B 1 52 ? -17.125 0.536 -1.64 1 91.94 52 VAL B C 1
ATOM 4253 O O . VAL B 1 52 ? -17.297 -0.611 -1.223 1 91.94 52 VAL B O 1
ATOM 4256 N N . LYS B 1 53 ? -17.172 0.863 -2.881 1 91.56 53 LYS B N 1
ATOM 4257 C CA . LYS B 1 53 ? -17.484 -0.139 -3.895 1 91.56 53 LYS B CA 1
ATOM 4258 C C . LYS B 1 53 ? -16.375 -1.188 -3.992 1 91.56 53 LYS B C 1
ATOM 4260 O O . LYS B 1 53 ? -16.656 -2.373 -4.191 1 91.56 53 LYS B O 1
ATOM 4265 N N . GLN B 1 54 ? -15.211 -0.668 -3.887 1 92.31 54 GLN B N 1
ATOM 4266 C CA . GLN B 1 54 ? -14.047 -1.55 -3.906 1 92.31 54 GLN B CA 1
ATOM 4267 C C . GLN B 1 54 ? -14.117 -2.57 -2.773 1 92.31 54 GLN B C 1
ATOM 4269 O O . GLN B 1 54 ? -13.703 -3.721 -2.943 1 92.31 54 GLN B O 1
ATOM 4274 N N . ALA B 1 55 ? -14.617 -2.223 -1.68 1 91.56 55 ALA B N 1
ATOM 4275 C CA . ALA B 1 55 ? -14.734 -3.125 -0.538 1 91.56 55 ALA B CA 1
ATOM 4276 C C . ALA B 1 55 ? -15.664 -4.297 -0.858 1 91.56 55 ALA B C 1
ATOM 4278 O O . ALA B 1 55 ? -15.422 -5.422 -0.416 1 91.56 55 ALA B O 1
ATOM 4279 N N . ASN B 1 56 ? -16.625 -4.059 -1.702 1 90.38 56 ASN B N 1
ATOM 4280 C CA . ASN B 1 56 ? -17.562 -5.113 -2.078 1 90.38 56 ASN B CA 1
ATOM 4281 C C . ASN B 1 56 ? -16.891 -6.164 -2.961 1 90.38 56 ASN B C 1
ATOM 4283 O O . ASN B 1 56 ? -17.391 -7.293 -3.064 1 90.38 56 ASN B O 1
ATOM 4287 N N . LEU B 1 57 ? -15.828 -5.738 -3.592 1 94.19 57 LEU B N 1
ATOM 4288 C CA . LEU B 1 57 ? -15.133 -6.668 -4.469 1 94.19 57 LEU B CA 1
ATOM 4289 C C . LEU B 1 57 ? -14.461 -7.777 -3.662 1 94.19 57 LEU B C 1
ATOM 4291 O O . LEU B 1 57 ? -14.102 -8.82 -4.211 1 94.19 57 LEU B O 1
ATOM 4295 N N . GLU B 1 58 ? -14.367 -7.59 -2.342 1 93.25 58 GLU B N 1
ATOM 4296 C CA . GLU B 1 58 ? -13.789 -8.617 -1.479 1 93.25 58 GLU B CA 1
ATOM 4297 C C . GLU B 1 58 ? -14.617 -9.898 -1.513 1 93.25 58 GLU B C 1
ATOM 4299 O O . GLU B 1 58 ? -14.07 -11 -1.617 1 93.25 58 GLU B O 1
ATOM 4304 N N . ILE B 1 59 ? -15.906 -9.734 -1.508 1 94.38 59 ILE B N 1
ATOM 4305 C CA . ILE B 1 59 ? -16.812 -10.875 -1.518 1 94.38 59 ILE B CA 1
ATOM 4306 C C . ILE B 1 59 ? -16.766 -11.555 -2.885 1 94.38 59 ILE B C 1
ATOM 4308 O O . ILE B 1 59 ? -16.672 -12.781 -2.975 1 94.38 59 ILE B O 1
ATOM 4312 N N . SER B 1 60 ? -16.734 -10.75 -3.918 1 95.12 60 SER B N 1
ATOM 4313 C CA . SER B 1 60 ? -16.688 -11.289 -5.273 1 95.12 60 SER B CA 1
ATOM 4314 C C . SER B 1 60 ? -15.391 -12.055 -5.508 1 95.12 60 SER B C 1
ATOM 4316 O O . SER B 1 60 ? -15.398 -13.125 -6.129 1 95.12 60 SER B O 1
ATOM 4318 N N . ASN B 1 61 ? -14.336 -11.516 -4.996 1 95.94 61 ASN B N 1
ATOM 4319 C CA . ASN B 1 61 ? -13.047 -12.195 -5.113 1 95.94 61 ASN B CA 1
ATOM 4320 C C . ASN B 1 61 ? -13.047 -13.531 -4.387 1 95.94 61 ASN B C 1
ATOM 4322 O O . ASN B 1 61 ? -12.555 -14.531 -4.914 1 95.94 61 ASN B O 1
ATOM 4326 N N . ALA B 1 62 ? -13.617 -13.539 -3.215 1 96.5 62 ALA B N 1
ATOM 4327 C CA . ALA B 1 62 ? -13.68 -14.766 -2.428 1 96.5 62 ALA B CA 1
ATOM 4328 C C . ALA B 1 62 ? -14.562 -15.812 -3.105 1 96.5 62 ALA B C 1
ATOM 4330 O O . ALA B 1 62 ? -14.234 -17 -3.111 1 96.5 62 ALA B O 1
ATOM 4331 N N . GLN B 1 63 ? -15.641 -15.367 -3.727 1 96.69 63 GLN B N 1
ATOM 4332 C CA . GLN B 1 63 ? -16.531 -16.266 -4.453 1 96.69 63 GLN B CA 1
ATOM 4333 C C . GLN B 1 63 ? -15.82 -16.875 -5.664 1 96.69 63 GLN B C 1
ATOM 4335 O O . GLN B 1 63 ? -15.953 -18.078 -5.926 1 96.69 63 GLN B O 1
ATOM 4340 N N . ALA B 1 64 ? -15.117 -16.031 -6.316 1 96.88 64 ALA B N 1
ATOM 4341 C CA . ALA B 1 64 ? -14.367 -16.516 -7.473 1 96.88 64 ALA B CA 1
ATOM 4342 C C . ALA B 1 64 ? -13.281 -17.484 -7.051 1 96.88 64 ALA B C 1
ATOM 4344 O O . ALA B 1 64 ? -13.055 -18.5 -7.715 1 96.88 64 ALA B O 1
ATOM 4345 N N . ALA B 1 65 ? -12.617 -17.234 -5.98 1 95.88 65 ALA B N 1
ATOM 4346 C CA . ALA B 1 65 ? -11.586 -18.125 -5.465 1 95.88 65 ALA B CA 1
ATOM 4347 C C . ALA B 1 65 ? -12.18 -19.469 -5.043 1 95.88 65 ALA B C 1
ATOM 4349 O O . ALA B 1 65 ? -11.57 -20.516 -5.258 1 95.88 65 ALA B O 1
ATOM 4350 N N . LEU B 1 66 ? -13.406 -19.438 -4.438 1 96.75 66 LEU B N 1
ATOM 4351 C CA . LEU B 1 66 ? -14.094 -20.672 -4.07 1 96.75 66 LEU B CA 1
ATOM 4352 C C . LEU B 1 66 ? -14.461 -21.484 -5.309 1 96.75 66 LEU B C 1
ATOM 4354 O O . LEU B 1 66 ? -14.305 -22.703 -5.32 1 96.75 66 LEU B O 1
ATOM 4358 N N . MET B 1 67 ? -14.852 -20.766 -6.293 1 96.69 67 MET B N 1
ATOM 4359 C CA . MET B 1 67 ? -15.141 -21.438 -7.555 1 96.69 67 MET B CA 1
ATOM 4360 C C . MET B 1 67 ? -13.898 -22.109 -8.117 1 96.69 67 MET B C 1
ATOM 4362 O O . MET B 1 67 ? -13.945 -23.266 -8.555 1 96.69 67 MET B O 1
ATOM 4366 N N . ALA B 1 68 ? -12.758 -21.406 -8.102 1 96.62 68 ALA B N 1
ATOM 4367 C CA . ALA B 1 68 ? -11.5 -21.969 -8.578 1 96.62 68 ALA B CA 1
ATOM 4368 C C . ALA B 1 68 ? -11.109 -23.203 -7.762 1 96.62 68 ALA B C 1
ATOM 4370 O O . ALA B 1 68 ? -10.641 -24.203 -8.312 1 96.62 68 ALA B O 1
ATOM 4371 N N . ALA B 1 69 ? -11.359 -23.094 -6.484 1 96.38 69 ALA B N 1
ATOM 4372 C CA . ALA B 1 69 ? -11.039 -24.219 -5.605 1 96.38 69 ALA B CA 1
ATOM 4373 C C . ALA B 1 69 ? -11.898 -25.438 -5.918 1 96.38 69 ALA B C 1
ATOM 4375 O O . ALA B 1 69 ? -11.414 -26.562 -5.926 1 96.38 69 ALA B O 1
ATOM 4376 N N . ARG B 1 70 ? -13.125 -25.234 -6.23 1 96.56 70 ARG B N 1
ATOM 4377 C CA . ARG B 1 70 ? -14.039 -26.328 -6.574 1 96.56 70 ARG B CA 1
ATOM 4378 C C . ARG B 1 70 ? -13.617 -27 -7.875 1 96.56 70 ARG B C 1
ATOM 4380 O O . ARG B 1 70 ? -13.961 -28.156 -8.117 1 96.56 70 ARG B O 1
ATOM 4387 N N . GLY B 1 71 ? -12.836 -26.25 -8.609 1 96.38 71 GLY B N 1
ATOM 4388 C CA . GLY B 1 71 ? -12.352 -26.797 -9.859 1 96.38 71 GLY B CA 1
ATOM 4389 C C . GLY B 1 71 ? -11.383 -27.938 -9.68 1 96.38 71 GLY B C 1
ATOM 4390 O O . GLY B 1 71 ? -11.117 -28.703 -10.617 1 96.38 71 GLY B O 1
ATOM 4391 N N . GLY B 1 72 ? -10.883 -28.109 -8.492 1 95 72 GLY B N 1
ATOM 4392 C CA . GLY B 1 72 ? -10.016 -29.25 -8.195 1 95 72 GLY B CA 1
ATOM 4393 C C . GLY B 1 72 ? -10.734 -30.578 -8.266 1 95 72 GLY B C 1
ATOM 4394 O O . GLY B 1 72 ? -10.094 -31.625 -8.367 1 95 72 GLY B O 1
ATOM 4395 N N . PHE B 1 73 ? -12.117 -30.609 -8.32 1 96.31 73 PHE B N 1
ATOM 4396 C CA . PHE B 1 73 ? -12.93 -31.812 -8.359 1 96.31 73 PHE B CA 1
ATOM 4397 C C . PHE B 1 73 ? -13.562 -32 -9.734 1 96.31 73 PHE B C 1
ATOM 4399 O O . PHE B 1 73 ? -14.398 -32.875 -9.922 1 96.31 73 PHE B O 1
ATOM 4406 N N . ASP B 1 74 ? -13.109 -31.234 -10.727 1 96.69 74 ASP B N 1
ATOM 4407 C CA . ASP B 1 74 ? -13.688 -31.359 -12.062 1 96.69 74 ASP B CA 1
ATOM 4408 C C . ASP B 1 74 ? -13.188 -32.625 -12.766 1 96.69 74 ASP B C 1
ATOM 4410 O O . ASP B 1 74 ? -11.992 -32.906 -12.742 1 96.69 74 ASP B O 1
ATOM 4414 N N . PRO B 1 75 ? -14.102 -33.312 -13.438 1 97.38 75 PRO B N 1
ATOM 4415 C CA . PRO B 1 75 ? -13.641 -34.438 -14.289 1 97.38 75 PRO B CA 1
ATOM 4416 C C . PRO B 1 75 ? -12.742 -33.969 -15.43 1 97.38 75 PRO B C 1
ATOM 4418 O O . PRO B 1 75 ? -12.914 -32.844 -15.945 1 97.38 75 PRO B O 1
ATOM 4421 N N . LYS B 1 76 ? -11.828 -34.844 -15.797 1 96.62 76 LYS B N 1
ATOM 4422 C CA . LYS B 1 76 ? -10.883 -34.5 -16.844 1 96.62 76 LYS B CA 1
ATOM 4423 C C . LYS B 1 76 ? -10.828 -35.562 -17.938 1 96.62 76 LYS B C 1
ATOM 4425 O O . LYS B 1 76 ? -10.844 -36.75 -17.625 1 96.62 76 LYS B O 1
ATOM 4430 N N . ILE B 1 77 ? -10.805 -35.094 -19.156 1 97.62 77 ILE B N 1
ATOM 4431 C CA . ILE B 1 77 ? -10.648 -35.969 -20.312 1 97.62 77 ILE B CA 1
ATOM 4432 C C . ILE B 1 77 ? -9.242 -35.812 -20.891 1 97.62 77 ILE B C 1
ATOM 4434 O O . ILE B 1 77 ? -8.75 -34.688 -21.047 1 97.62 77 ILE B O 1
ATOM 4438 N N . GLU B 1 78 ? -8.625 -36.906 -21.156 1 97.12 78 GLU B N 1
ATOM 4439 C CA . GLU B 1 78 ? -7.293 -36.906 -21.75 1 97.12 78 GLU B CA 1
ATOM 4440 C C . GLU B 1 78 ? -7.207 -37.906 -22.906 1 97.12 78 GLU B C 1
ATOM 4442 O O . GLU B 1 78 ? -7.695 -39.031 -22.797 1 97.12 78 GLU B O 1
ATOM 4447 N N . VAL B 1 79 ? -6.676 -37.469 -24.016 1 97.31 79 VAL B N 1
ATOM 4448 C CA . VAL B 1 79 ? -6.484 -38.312 -25.188 1 97.31 79 VAL B CA 1
ATOM 4449 C C . VAL B 1 79 ? -5.062 -38.125 -25.719 1 97.31 79 VAL B C 1
ATOM 4451 O O . VAL B 1 79 ? -4.625 -37 -25.984 1 97.31 79 VAL B O 1
ATOM 4454 N N . ASP B 1 80 ? -4.367 -39.188 -25.812 1 97.06 80 ASP B N 1
ATOM 4455 C CA . ASP B 1 80 ? -3.021 -39.188 -26.375 1 97.06 80 ASP B CA 1
ATOM 4456 C C . ASP B 1 80 ? -2.938 -40.125 -27.578 1 97.06 80 ASP B C 1
ATOM 4458 O O . ASP B 1 80 ? -3.314 -41.312 -27.484 1 97.06 80 ASP B O 1
ATOM 4462 N N . TYR B 1 81 ? -2.438 -39.656 -28.672 1 97.44 81 TYR B N 1
ATOM 4463 C CA . TYR B 1 81 ? -2.26 -40.438 -29.891 1 97.44 81 TYR B CA 1
ATOM 4464 C C . TYR B 1 81 ? -0.846 -40.281 -30.438 1 97.44 81 TYR B C 1
ATOM 4466 O O . TYR B 1 81 ? -0.333 -39.156 -30.531 1 97.44 81 TYR B O 1
ATOM 4474 N N . SER B 1 82 ? -0.2 -41.375 -30.688 1 96.44 82 SER B N 1
ATOM 4475 C CA . SER B 1 82 ? 1.147 -41.375 -31.234 1 96.44 82 SER B CA 1
ATOM 4476 C C . SER B 1 82 ? 1.289 -42.406 -32.344 1 96.44 82 SER B C 1
ATOM 4478 O O . SER B 1 82 ? 0.908 -43.562 -32.156 1 96.44 82 SER B O 1
ATOM 4480 N N . LYS B 1 83 ? 1.896 -42 -33.5 1 96.5 83 LYS B N 1
ATOM 4481 C CA . LYS B 1 83 ? 2.098 -42.875 -34.625 1 96.5 83 LYS B CA 1
ATOM 4482 C C . LYS B 1 83 ? 3.477 -42.688 -35.25 1 96.5 83 LYS B C 1
ATOM 4484 O O . LYS B 1 83 ? 3.959 -41.531 -35.344 1 96.5 83 LYS B O 1
ATOM 4489 N N . LYS B 1 84 ? 4.133 -43.719 -35.562 1 95.12 84 LYS B N 1
ATOM 4490 C CA . LYS B 1 84 ? 5.418 -43.688 -36.25 1 95.12 84 LYS B CA 1
ATOM 4491 C C . LYS B 1 84 ? 5.406 -44.594 -37.469 1 95.12 84 LYS B C 1
ATOM 4493 O O . LYS B 1 84 ? 5.082 -45.781 -37.375 1 95.12 84 LYS B O 1
ATOM 4498 N N . GLU B 1 85 ? 5.75 -44.062 -38.625 1 94.88 85 GLU B N 1
ATOM 4499 C CA . GLU B 1 85 ? 5.883 -44.781 -39.875 1 94.88 85 GLU B CA 1
ATOM 4500 C C . GLU B 1 85 ? 7.27 -44.594 -40.5 1 94.88 85 GLU B C 1
ATOM 4502 O O . GLU B 1 85 ? 7.738 -43.469 -40.625 1 94.88 85 GLU B O 1
ATOM 4507 N N . PHE B 1 86 ? 7.875 -45.719 -40.781 1 92.25 86 PHE B N 1
ATOM 4508 C CA . PHE B 1 86 ? 9.227 -45.594 -41.312 1 92.25 86 PHE B CA 1
ATOM 4509 C C . PHE B 1 86 ? 9.477 -46.688 -42.344 1 92.25 86 PHE B C 1
ATOM 4511 O O . PHE B 1 86 ? 9.273 -47.875 -42.094 1 92.25 86 PHE B O 1
ATOM 4518 N N . LYS B 1 87 ? 9.836 -46.375 -43.594 1 89.69 87 LYS B N 1
ATOM 4519 C CA . LYS B 1 87 ? 10.195 -47.25 -44.719 1 89.69 87 LYS B CA 1
ATOM 4520 C C . LYS B 1 87 ? 9.055 -48.188 -45.062 1 89.69 87 LYS B C 1
ATOM 4522 O O . LYS B 1 87 ? 9.266 -49.406 -45.188 1 89.69 87 LYS B O 1
ATOM 4527 N N . GLY B 1 88 ? 7.898 -47.688 -44.969 1 89.25 88 GLY B N 1
ATOM 4528 C CA . GLY B 1 88 ? 6.711 -48.438 -45.375 1 89.25 88 GLY B CA 1
ATOM 4529 C C . GLY B 1 88 ? 6.148 -49.312 -44.281 1 89.25 88 GLY B C 1
ATOM 4530 O O . GLY B 1 88 ? 5.148 -50 -44.469 1 89.25 88 GLY B O 1
ATOM 4531 N N . THR B 1 89 ? 6.746 -49.219 -43.156 1 93 89 THR B N 1
ATOM 4532 C CA . THR B 1 89 ? 6.301 -50.031 -42.031 1 93 89 THR B CA 1
ATOM 4533 C C . THR B 1 89 ? 5.688 -49.156 -40.938 1 93 89 THR B C 1
ATOM 4535 O O . THR B 1 89 ? 6.266 -48.125 -40.562 1 93 89 THR B O 1
ATOM 4538 N N . GLU B 1 90 ? 4.535 -49.625 -40.562 1 94.62 90 GLU B N 1
ATOM 4539 C CA . GLU B 1 90 ? 3.961 -49 -39.375 1 94.62 90 GLU B CA 1
ATOM 4540 C C . GLU B 1 90 ? 4.629 -49.5 -38.094 1 94.62 90 GLU B C 1
ATOM 4542 O O . GLU B 1 90 ? 4.332 -50.594 -37.625 1 94.62 90 GLU B O 1
ATOM 4547 N N . TYR B 1 91 ? 5.41 -48.656 -37.562 1 94.62 91 TYR B N 1
ATOM 4548 C CA . TYR B 1 91 ? 6.125 -49.062 -36.375 1 94.62 91 TYR B CA 1
ATOM 4549 C C . TYR B 1 91 ? 5.164 -49.25 -35.188 1 94.62 91 TYR B C 1
ATOM 4551 O O . TYR B 1 91 ? 5.129 -50.312 -34.562 1 94.62 91 TYR B O 1
ATOM 4559 N N . TYR B 1 92 ? 4.41 -48.188 -35.031 1 95 92 TYR B N 1
ATOM 4560 C CA . TYR B 1 92 ? 3.389 -48.281 -34 1 95 92 TYR B CA 1
ATOM 4561 C C . TYR B 1 92 ? 2.314 -47.219 -34.188 1 95 92 TYR B C 1
ATOM 4563 O O . TYR B 1 92 ? 2.561 -46.188 -34.812 1 95 92 TYR B O 1
ATOM 4571 N N . SER B 1 93 ? 1.103 -47.438 -33.656 1 96 93 SER B N 1
ATOM 4572 C CA . SER B 1 93 ? -0.047 -46.562 -33.5 1 96 93 SER B CA 1
ATOM 4573 C C . SER B 1 93 ? -0.697 -46.75 -32.125 1 96 93 SER B C 1
ATOM 4575 O O . SER B 1 93 ? -1.321 -47.781 -31.875 1 96 93 SER B O 1
ATOM 4577 N N . LEU B 1 94 ? -0.526 -45.812 -31.375 1 96.81 94 LEU B N 1
ATOM 4578 C CA . LEU B 1 94 ? -0.975 -45.906 -30 1 96.81 94 LEU B CA 1
ATOM 4579 C C . LEU B 1 94 ? -2.029 -44.844 -29.688 1 96.81 94 LEU B C 1
ATOM 4581 O O . LEU B 1 94 ? -1.775 -43.656 -29.828 1 96.81 94 LEU B O 1
ATOM 4585 N N . LEU B 1 95 ? -3.193 -45.281 -29.297 1 97.31 95 LEU B N 1
ATOM 4586 C CA . LEU B 1 95 ? -4.262 -44.406 -28.828 1 97.31 95 LEU B CA 1
ATOM 4587 C C . LEU B 1 95 ? -4.594 -44.688 -27.359 1 97.31 95 LEU B C 1
ATOM 4589 O O . LEU B 1 95 ? -4.902 -45.812 -27 1 97.31 95 LEU B O 1
ATOM 4593 N N . ASN B 1 96 ? -4.496 -43.688 -26.594 1 96.69 96 ASN B N 1
ATOM 4594 C CA . ASN B 1 96 ? -4.891 -43.781 -25.188 1 96.69 96 ASN B CA 1
ATOM 4595 C C . ASN B 1 96 ? -5.887 -42.688 -24.828 1 96.69 96 ASN B C 1
ATOM 4597 O O . ASN B 1 96 ? -5.625 -41.5 -25.047 1 96.69 96 ASN B O 1
ATOM 4601 N N . SER B 1 97 ? -7.02 -43.062 -24.328 1 96.25 97 SER B N 1
ATOM 4602 C CA . SER B 1 97 ? -8.031 -42.125 -23.844 1 96.25 97 SER B CA 1
ATOM 4603 C C . SER B 1 97 ? -8.43 -42.438 -22.406 1 96.25 97 SER B C 1
ATOM 4605 O O . SER B 1 97 ? -8.547 -43.594 -22.016 1 96.25 97 SER B O 1
ATOM 4607 N N . SER B 1 98 ? -8.539 -41.344 -21.672 1 96.44 98 SER B N 1
ATOM 4608 C CA . SER B 1 98 ? -8.898 -41.562 -20.281 1 96.44 98 SER B CA 1
ATOM 4609 C C . SER B 1 98 ? -9.836 -40.469 -19.781 1 96.44 98 SER B C 1
ATOM 4611 O O . SER B 1 98 ? -9.75 -39.312 -20.234 1 96.44 98 SER B O 1
ATOM 4613 N N . PHE B 1 99 ? -10.789 -40.844 -18.953 1 96.69 99 PHE B N 1
ATOM 4614 C CA . PHE B 1 99 ? -11.703 -39.969 -18.234 1 96.69 99 PHE B CA 1
ATOM 4615 C C . PHE B 1 99 ? -11.547 -40.156 -16.734 1 96.69 99 PHE B C 1
ATOM 4617 O O . PHE B 1 99 ? -11.828 -41.219 -16.203 1 96.69 99 PHE B O 1
ATOM 4624 N N . LYS B 1 100 ? -11.086 -39.094 -16.078 1 96.62 100 LYS B N 1
ATOM 4625 C CA . LYS B 1 100 ? -10.797 -39.188 -14.656 1 96.62 100 LYS B CA 1
ATOM 4626 C C . LYS B 1 100 ? -11.727 -38.281 -13.844 1 96.62 100 LYS B C 1
ATOM 4628 O O . LYS B 1 100 ? -12 -37.156 -14.242 1 96.62 100 LYS B O 1
ATOM 4633 N N . ILE B 1 101 ? -12.219 -38.719 -12.711 1 96.88 101 ILE B N 1
ATOM 4634 C CA . ILE B 1 101 ? -13.086 -37.969 -11.812 1 96.88 101 ILE B CA 1
ATOM 4635 C C . ILE B 1 101 ? -12.5 -37.969 -10.406 1 96.88 101 ILE B C 1
ATOM 4637 O O . ILE B 1 101 ? -12.68 -38.938 -9.656 1 96.88 101 ILE B O 1
ATOM 4641 N N . PRO B 1 102 ? -11.898 -36.844 -10.086 1 95.62 102 PRO B N 1
ATOM 4642 C CA . PRO B 1 102 ? -11.445 -36.75 -8.695 1 95.62 102 PRO B CA 1
ATOM 4643 C C . PRO B 1 102 ? -12.586 -36.562 -7.707 1 95.62 102 PRO B C 1
ATOM 4645 O O . PRO B 1 102 ? -13.492 -35.75 -7.961 1 95.62 102 PRO B O 1
ATOM 4648 N N . THR B 1 103 ? -12.594 -37.281 -6.609 1 95.62 103 THR B N 1
ATOM 4649 C CA . THR B 1 103 ? -13.633 -37.156 -5.59 1 95.62 103 THR B CA 1
ATOM 4650 C C . THR B 1 103 ? -13.023 -36.844 -4.227 1 95.62 103 THR B C 1
ATOM 4652 O O . THR B 1 103 ? -11.836 -36.531 -4.133 1 95.62 103 THR B O 1
ATOM 4655 N N . TRP B 1 104 ? -13.914 -36.906 -3.133 1 94.69 104 TRP B N 1
ATOM 4656 C CA . TRP B 1 104 ? -13.477 -36.625 -1.768 1 94.69 104 TRP B CA 1
ATOM 4657 C C . TRP B 1 104 ? -12.781 -37.844 -1.157 1 94.69 104 TRP B C 1
ATOM 4659 O O . TRP B 1 104 ? -12.938 -38.969 -1.641 1 94.69 104 TRP B O 1
ATOM 4669 N N . TYR B 1 105 ? -11.898 -37.625 -0.208 1 94.44 105 TYR B N 1
ATOM 4670 C CA . TYR B 1 105 ? -11.266 -38.656 0.627 1 94.44 105 TYR B CA 1
ATOM 4671 C C . TYR B 1 105 ? -10.281 -39.5 -0.179 1 94.44 105 TYR B C 1
ATOM 4673 O O . TYR B 1 105 ? -10.203 -40.719 0.001 1 94.44 105 TYR B O 1
ATOM 4681 N N . GLY B 1 106 ? -9.695 -38.844 -1.184 1 93.75 106 GLY B N 1
ATOM 4682 C CA . GLY B 1 106 ? -8.602 -39.469 -1.909 1 93.75 106 GLY B CA 1
ATOM 4683 C C . GLY B 1 106 ? -9.055 -40.531 -2.893 1 93.75 106 GLY B C 1
ATOM 4684 O O . GLY B 1 106 ? -8.258 -41.344 -3.326 1 93.75 106 GLY B O 1
ATOM 4685 N N . ILE B 1 107 ? -10.336 -40.531 -3.254 1 96.12 107 ILE B N 1
ATOM 4686 C CA . ILE B 1 107 ? -10.883 -41.5 -4.199 1 96.12 107 ILE B CA 1
ATOM 4687 C C . ILE B 1 107 ? -10.938 -40.875 -5.594 1 96.12 107 ILE B C 1
ATOM 4689 O O . ILE B 1 107 ? -11.383 -39.719 -5.754 1 96.12 107 ILE B O 1
ATOM 4693 N N . GLU B 1 108 ? -10.375 -41.625 -6.559 1 96.38 108 GLU B N 1
ATOM 4694 C CA . GLU B 1 108 ? -10.461 -41.219 -7.953 1 96.38 108 GLU B CA 1
ATOM 4695 C C . GLU B 1 108 ? -11 -42.344 -8.836 1 96.38 108 GLU B C 1
ATOM 4697 O O . GLU B 1 108 ? -10.586 -43.5 -8.703 1 96.38 108 GLU B O 1
ATOM 4702 N N . ILE B 1 109 ? -11.977 -41.969 -9.648 1 97.19 109 ILE B N 1
ATOM 4703 C CA . ILE B 1 109 ? -12.539 -42.906 -10.609 1 97.19 109 ILE B CA 1
ATOM 4704 C C . ILE B 1 109 ? -11.969 -42.625 -11.992 1 97.19 109 ILE B C 1
ATOM 4706 O O . ILE B 1 109 ? -11.828 -41.469 -12.398 1 97.19 109 ILE B O 1
ATOM 4710 N N . LYS B 1 110 ? -11.641 -43.719 -12.664 1 96.38 110 LYS B N 1
ATOM 4711 C CA . LYS B 1 110 ? -11.031 -43.531 -13.977 1 96.38 110 LYS B CA 1
ATOM 4712 C C . LYS B 1 110 ? -11.617 -44.531 -14.992 1 96.38 110 LYS B C 1
ATOM 4714 O O . LYS B 1 110 ? -11.844 -45.688 -14.68 1 96.38 110 LYS B O 1
ATOM 4719 N N . ALA B 1 111 ? -11.992 -43.969 -16.125 1 95.81 111 ALA B N 1
ATOM 4720 C CA . ALA B 1 111 ? -12.375 -44.781 -17.281 1 95.81 111 ALA B CA 1
ATOM 4721 C C . ALA B 1 111 ? -11.422 -44.531 -18.453 1 95.81 111 ALA B C 1
ATOM 4723 O O . ALA B 1 111 ? -10.961 -43.406 -18.672 1 95.81 111 ALA B O 1
ATOM 4724 N N . GLY B 1 112 ? -11.133 -45.688 -19.156 1 95.62 112 GLY B N 1
ATOM 4725 C CA . GLY B 1 112 ? -10.164 -45.531 -20.234 1 95.62 112 GLY B CA 1
ATOM 4726 C C . GLY B 1 112 ? -10.43 -46.438 -21.422 1 95.62 112 GLY B C 1
ATOM 4727 O O . GLY B 1 112 ? -11.25 -47.344 -21.328 1 95.62 112 GLY B O 1
ATOM 4728 N N . PHE B 1 113 ? -9.844 -46.125 -22.547 1 96.06 113 PHE B N 1
ATOM 4729 C CA . PHE B 1 113 ? -9.844 -46.906 -23.766 1 96.06 113 PHE B CA 1
ATOM 4730 C C . PHE B 1 113 ? -8.484 -46.844 -24.453 1 96.06 113 PHE B C 1
ATOM 4732 O O . PHE B 1 113 ? -7.988 -45.781 -24.781 1 96.06 113 PHE B O 1
ATOM 4739 N N . ASP B 1 114 ? -7.918 -48 -24.656 1 96.56 114 ASP B N 1
ATOM 4740 C CA . ASP B 1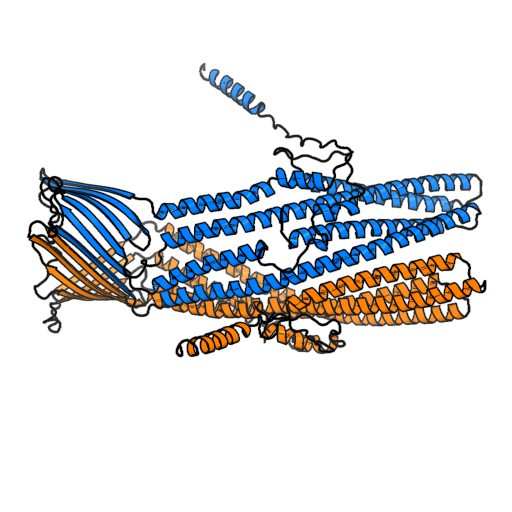 114 ? -6.617 -48.094 -25.312 1 96.56 114 ASP B CA 1
ATOM 4741 C C . ASP B 1 114 ? -6.719 -48.906 -26.609 1 96.56 114 ASP B C 1
ATOM 4743 O O . ASP B 1 114 ? -7.469 -49.875 -26.688 1 96.56 114 ASP B O 1
ATOM 4747 N N . ASP B 1 115 ? -6.012 -48.438 -27.578 1 96.69 115 ASP B N 1
ATOM 4748 C CA . ASP B 1 115 ? -5.918 -49.125 -28.875 1 96.69 115 ASP B CA 1
ATOM 4749 C C . ASP B 1 115 ? -4.492 -49.062 -29.422 1 96.69 115 ASP B C 1
ATOM 4751 O O . ASP B 1 115 ? -3.934 -48 -29.609 1 96.69 115 ASP B O 1
ATOM 4755 N N . THR B 1 116 ? -3.91 -50.188 -29.609 1 96.19 116 THR B N 1
ATOM 4756 C CA . THR B 1 116 ? -2.527 -50.312 -30.062 1 96.19 116 THR B CA 1
ATOM 4757 C C . THR B 1 116 ? -2.436 -51.125 -31.344 1 96.19 116 THR B C 1
ATOM 4759 O O . THR B 1 116 ? -3.045 -52.188 -31.438 1 96.19 116 THR B O 1
ATOM 4762 N N . ASP B 1 117 ? -1.654 -50.688 -32.281 1 95.94 117 ASP B N 1
ATOM 4763 C CA . ASP B 1 117 ? -1.391 -51.375 -33.531 1 95.94 117 ASP B CA 1
ATOM 4764 C C . ASP B 1 117 ? 0.042 -51.125 -34 1 95.94 117 ASP B C 1
ATOM 4766 O O . ASP B 1 117 ? 0.736 -50.25 -33.5 1 95.94 117 ASP B O 1
ATOM 4770 N N . GLY B 1 118 ? 0.488 -52.031 -35 1 95.5 118 GLY B N 1
ATOM 4771 C CA . GLY B 1 118 ? 1.821 -51.875 -35.562 1 95.5 118 GLY B CA 1
ATOM 4772 C C . GLY B 1 118 ? 2.711 -53.094 -35.312 1 95.5 118 GLY B C 1
ATOM 4773 O O . GLY B 1 118 ? 2.303 -54.031 -34.625 1 95.5 118 GLY B O 1
ATOM 4774 N N . GLN B 1 119 ? 4.016 -52.906 -35.75 1 95.38 119 GLN B N 1
ATOM 4775 C CA . GLN B 1 119 ? 4.902 -54.062 -35.688 1 95.38 119 GLN B CA 1
ATOM 4776 C C . GLN B 1 119 ? 5.867 -53.969 -34.5 1 95.38 119 GLN B C 1
ATOM 4778 O O . GLN B 1 119 ? 6.293 -55 -33.969 1 95.38 119 GLN B O 1
ATOM 4783 N N . TYR B 1 120 ? 6.207 -52.75 -34.156 1 95.25 120 TYR B N 1
ATOM 4784 C CA . TYR B 1 120 ? 7.301 -52.625 -33.219 1 95.25 120 TYR B CA 1
ATOM 4785 C C . TYR B 1 120 ? 6.844 -51.875 -31.953 1 95.25 120 TYR B C 1
ATOM 4787 O O . TYR B 1 120 ? 7.586 -51.031 -31.422 1 95.25 120 TYR B O 1
ATOM 4795 N N . TYR B 1 121 ? 5.578 -52 -31.625 1 93.81 121 TYR B N 1
ATOM 4796 C CA . TYR B 1 121 ? 5.125 -51.375 -30.391 1 93.81 121 TYR B CA 1
ATOM 4797 C C . TYR B 1 121 ? 5.664 -52.125 -29.172 1 93.81 121 TYR B C 1
ATOM 4799 O O . TYR B 1 121 ? 6.117 -53.281 -29.297 1 93.81 121 TYR B O 1
ATOM 4807 N N . ASN B 1 122 ? 5.777 -51.469 -28.047 1 93.5 122 ASN B N 1
ATOM 4808 C CA . ASN B 1 122 ? 6.121 -52.125 -26.797 1 93.5 122 ASN B CA 1
ATOM 4809 C C . ASN B 1 122 ? 5.137 -53.25 -26.453 1 93.5 122 ASN B C 1
ATOM 4811 O O . ASN B 1 122 ? 3.936 -53 -26.328 1 93.5 122 ASN B O 1
ATOM 4815 N N . PRO B 1 123 ? 5.594 -54.344 -26.234 1 94.12 123 PRO B N 1
ATOM 4816 C CA . PRO B 1 123 ? 4.684 -55.469 -25.984 1 94.12 123 PRO B CA 1
ATOM 4817 C C . PRO B 1 123 ? 3.795 -55.25 -24.766 1 94.12 123 PRO B C 1
ATOM 4819 O O . PRO B 1 123 ? 2.721 -55.844 -24.672 1 94.12 123 PRO B O 1
ATOM 4822 N N . GLN B 1 124 ? 4.172 -54.438 -23.906 1 92.06 124 GLN B N 1
ATOM 4823 C CA . GLN B 1 124 ? 3.359 -54.156 -22.734 1 92.06 124 GLN B CA 1
ATOM 4824 C C . GLN B 1 124 ? 2.1 -53.375 -23.109 1 92.06 124 GLN B C 1
ATOM 4826 O O . GLN B 1 124 ? 1.15 -53.312 -22.328 1 92.06 124 GLN B O 1
ATOM 4831 N N . ASN B 1 125 ? 2.059 -52.875 -24.328 1 93.44 125 ASN B N 1
ATOM 4832 C CA . ASN B 1 125 ? 0.936 -52.062 -24.766 1 93.44 125 ASN B CA 1
ATOM 4833 C C . ASN B 1 125 ? -0.03 -52.844 -25.641 1 93.44 125 ASN B C 1
ATOM 4835 O O . ASN B 1 125 ? -0.969 -52.281 -26.203 1 93.44 125 ASN B O 1
ATOM 4839 N N . ARG B 1 126 ? 0.136 -54.062 -25.734 1 94.06 126 ARG B N 1
ATOM 4840 C CA . ARG B 1 126 ? -0.667 -54.906 -26.641 1 94.06 126 ARG B CA 1
ATOM 4841 C C . ARG B 1 126 ? -2.137 -54.875 -26.234 1 94.06 126 ARG B C 1
ATOM 4843 O O . ARG B 1 126 ? -2.461 -54.938 -25.047 1 94.06 126 ARG B O 1
ATOM 4850 N N . THR B 1 127 ? -2.998 -54.781 -27.234 1 94.75 127 THR B N 1
ATOM 4851 C CA . THR B 1 127 ? -4.441 -54.812 -27.047 1 94.75 127 THR B CA 1
ATOM 4852 C C . THR B 1 127 ? -5.102 -55.75 -28.062 1 94.75 127 THR B C 1
ATOM 4854 O O . THR B 1 127 ? -4.52 -56.031 -29.109 1 94.75 127 THR B O 1
ATOM 4857 N N . PRO B 1 128 ? -6.391 -56.188 -27.719 1 93.81 128 PRO B N 1
ATOM 4858 C CA . PRO B 1 128 ? -7.137 -56.906 -28.75 1 93.81 128 PRO B CA 1
ATOM 4859 C C . PRO B 1 128 ? -7.496 -56.031 -29.938 1 93.81 128 PRO B C 1
ATOM 4861 O O . PRO B 1 128 ? -7.312 -54.812 -29.875 1 93.81 128 PRO B O 1
ATOM 4864 N N . GLU B 1 129 ? -7.941 -56.562 -31.031 1 91.94 129 GLU B N 1
ATOM 4865 C CA . GLU B 1 129 ? -8.227 -55.844 -32.25 1 91.94 129 GLU B CA 1
ATOM 4866 C C . GLU B 1 129 ? -9.266 -54.75 -32.031 1 91.94 129 GLU B C 1
ATOM 4868 O O . GLU B 1 129 ? -9.18 -53.688 -32.656 1 91.94 129 GLU B O 1
ATOM 4873 N N . ALA B 1 130 ? -10.133 -55.062 -31.109 1 92.44 130 ALA B N 1
ATOM 4874 C CA . ALA B 1 130 ? -11.219 -54.125 -30.891 1 92.44 130 ALA B CA 1
ATOM 4875 C C . ALA B 1 130 ? -10.828 -53.094 -29.844 1 92.44 130 ALA B C 1
ATOM 4877 O O . ALA B 1 130 ? -11.633 -52.219 -29.484 1 92.44 130 ALA B O 1
ATOM 4878 N N . GLY B 1 131 ? -9.688 -53.156 -29.328 1 93.94 131 GLY B N 1
ATOM 4879 C CA . GLY B 1 131 ? -9.266 -52.25 -28.281 1 93.94 131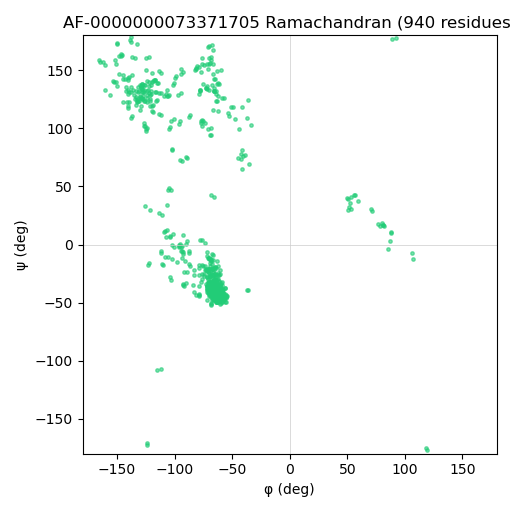 GLY B CA 1
ATOM 4880 C C . GLY B 1 131 ? -9.523 -52.781 -26.891 1 93.94 131 GLY B C 1
ATOM 4881 O O . GLY B 1 131 ? -10.047 -53.875 -26.734 1 93.94 131 GLY B O 1
ATOM 4882 N N . LEU B 1 132 ? -9.07 -51.938 -25.922 1 94.31 132 LEU B N 1
ATOM 4883 C CA . LEU B 1 132 ? -9.188 -52.344 -24.516 1 94.31 132 LEU B CA 1
ATOM 4884 C C . LEU B 1 132 ? -9.82 -51.25 -23.672 1 94.31 132 LEU B C 1
ATOM 4886 O O . LEU B 1 132 ? -9.297 -50.156 -23.609 1 94.31 132 LEU B O 1
ATOM 4890 N N . THR B 1 133 ? -11.023 -51.594 -23.125 1 93.56 133 THR B N 1
ATOM 4891 C CA . THR B 1 133 ? -11.695 -50.656 -22.219 1 93.56 133 THR B CA 1
ATOM 4892 C C . THR B 1 133 ? -11.328 -50.938 -20.766 1 93.56 133 THR B C 1
ATOM 4894 O O . THR B 1 133 ? -11.102 -52.094 -20.391 1 93.56 133 THR B O 1
ATOM 4897 N N . SER B 1 134 ? -11.305 -49.875 -20.016 1 93.88 134 SER B N 1
ATOM 4898 C CA . SER B 1 134 ? -10.984 -50.062 -18.609 1 93.88 134 SER B CA 1
ATOM 4899 C C . SER B 1 134 ? -11.844 -49.156 -17.719 1 93.88 134 SER B C 1
ATOM 4901 O O . SER B 1 134 ? -12.203 -48.062 -18.125 1 93.88 134 SER B O 1
ATOM 4903 N N . LEU B 1 135 ? -12.281 -49.625 -16.578 1 93.56 135 LEU B N 1
ATOM 4904 C CA . LEU B 1 135 ? -12.969 -48.906 -15.508 1 93.56 135 LEU B CA 1
ATOM 4905 C C . LEU B 1 135 ? -12.336 -49.219 -14.156 1 93.56 135 LEU B C 1
ATOM 4907 O O . LEU B 1 135 ? -12.219 -50.406 -13.789 1 93.56 135 LEU B O 1
ATOM 4911 N N . GLY B 1 136 ? -11.922 -48.125 -13.484 1 95.44 136 GLY B N 1
ATOM 4912 C CA . GLY B 1 136 ? -11.188 -48.438 -12.266 1 95.44 136 GLY B CA 1
ATOM 4913 C C . GLY B 1 136 ? -11.344 -47.375 -11.188 1 95.44 136 GLY B C 1
ATOM 4914 O O . GLY B 1 136 ? -12.031 -46.375 -11.391 1 95.44 136 GLY B O 1
ATOM 4915 N N . ILE B 1 137 ? -10.789 -47.75 -9.992 1 95.75 137 ILE B N 1
ATOM 4916 C CA . ILE B 1 137 ? -10.797 -46.875 -8.82 1 95.75 137 ILE B CA 1
ATOM 4917 C C . ILE B 1 137 ? -9.383 -46.812 -8.234 1 95.75 137 ILE B C 1
ATOM 4919 O O . ILE B 1 137 ? -8.656 -47.781 -8.211 1 95.75 137 ILE B O 1
ATOM 4923 N N . SER B 1 138 ? -8.977 -45.594 -7.977 1 96.19 138 SER B N 1
ATOM 4924 C CA . SER B 1 138 ? -7.719 -45.375 -7.27 1 96.19 138 SER B CA 1
ATOM 4925 C C . SER B 1 138 ? -7.961 -44.688 -5.926 1 96.19 138 SER B C 1
ATOM 4927 O O . SER B 1 138 ? -8.703 -43.719 -5.84 1 96.19 138 SER B O 1
ATOM 4929 N N . VAL B 1 139 ? -7.352 -45.25 -4.848 1 96.5 139 VAL B N 1
ATOM 4930 C CA . VAL B 1 139 ? -7.602 -44.75 -3.508 1 96.5 139 VAL B CA 1
ATOM 4931 C C . VAL B 1 139 ? -6.273 -44.469 -2.811 1 96.5 139 VAL B C 1
ATOM 4933 O O . VAL B 1 139 ? -5.344 -45.25 -2.873 1 96.5 139 VAL B O 1
ATOM 4936 N N . ALA B 1 140 ? -6.215 -43.344 -2.209 1 96.12 140 ALA B N 1
ATOM 4937 C CA . ALA B 1 140 ? -5.086 -43.031 -1.333 1 96.12 140 ALA B CA 1
ATOM 4938 C C . ALA B 1 140 ? -5.348 -43.531 0.088 1 96.12 140 ALA B C 1
ATOM 4940 O O . ALA B 1 140 ? -6.105 -42.906 0.837 1 96.12 140 ALA B O 1
ATOM 4941 N N . LEU B 1 141 ? -4.719 -44.5 0.569 1 94.25 141 LEU B N 1
ATOM 4942 C CA . LEU B 1 141 ? -4.996 -45.125 1.856 1 94.25 141 LEU B CA 1
ATOM 4943 C C . LEU B 1 141 ? -4.172 -44.469 2.965 1 94.25 141 LEU B C 1
ATOM 4945 O O . LEU B 1 141 ? -4.523 -44.562 4.145 1 94.25 141 LEU B O 1
ATOM 4949 N N . GLY B 1 142 ? -3.199 -43.719 2.713 1 94.5 142 GLY B N 1
ATOM 4950 C CA . GLY B 1 142 ? -2.385 -42.969 3.666 1 94.5 142 GLY B CA 1
ATOM 4951 C C . GLY B 1 142 ? -2.555 -41.469 3.562 1 94.5 142 GLY B C 1
ATOM 4952 O O . GLY B 1 142 ? -3.635 -40.938 3.83 1 94.5 142 GLY B O 1
ATOM 4953 N N . GLN B 1 143 ? -1.485 -40.875 3.016 1 95.38 143 GLN B N 1
ATOM 4954 C CA . GLN B 1 143 ? -1.538 -39.438 2.797 1 95.38 143 GLN B CA 1
ATOM 4955 C C . GLN B 1 143 ? -2.625 -39.094 1.787 1 95.38 143 GLN B C 1
ATOM 4957 O O . GLN B 1 143 ? -2.686 -39.656 0.699 1 95.38 143 GLN B O 1
ATOM 4962 N N . GLY B 1 144 ? -3.568 -38.219 2.213 1 94.44 144 GLY B N 1
ATOM 4963 C CA . GLY B 1 144 ? -4.582 -37.719 1.284 1 94.44 144 GLY B CA 1
ATOM 4964 C C . GLY B 1 144 ? -5.949 -38.344 1.538 1 94.44 144 GLY B C 1
ATOM 4965 O O . GLY B 1 144 ? -6.949 -37.875 0.985 1 94.44 144 GLY B O 1
ATOM 4966 N N . MET B 1 145 ? -6.027 -39.312 2.395 1 94.69 145 MET B N 1
ATOM 4967 C CA . MET B 1 145 ? -7.281 -40.031 2.629 1 94.69 145 MET B CA 1
ATOM 4968 C C . MET B 1 145 ? -8.273 -39.156 3.381 1 94.69 145 MET B C 1
ATOM 4970 O O . MET B 1 145 ? -9.422 -39 2.967 1 94.69 145 MET B O 1
ATOM 4974 N N . PHE B 1 146 ? -7.805 -38.531 4.43 1 93.38 146 PHE B N 1
ATOM 4975 C CA . PHE B 1 146 ? -8.711 -37.781 5.297 1 93.38 146 PHE B CA 1
ATOM 4976 C C . PHE B 1 146 ? -8.781 -36.312 4.875 1 93.38 146 PHE B C 1
ATOM 4978 O O . PHE B 1 146 ? -9.812 -35.656 5.066 1 93.38 146 PHE B O 1
ATOM 4985 N N . ILE B 1 147 ? -7.652 -35.875 4.41 1 95.88 147 ILE B N 1
ATOM 4986 C CA . ILE B 1 147 ? -7.578 -34.531 3.895 1 95.88 147 ILE B CA 1
ATOM 4987 C C . ILE B 1 147 ? -6.48 -34.438 2.834 1 95.88 147 ILE B C 1
ATOM 4989 O O . ILE B 1 147 ? -5.441 -35.094 2.947 1 95.88 147 ILE B O 1
ATOM 4993 N N . ASN B 1 148 ? -6.699 -33.75 1.802 1 95.62 148 ASN B N 1
ATOM 4994 C CA . ASN B 1 148 ? -5.73 -33.438 0.75 1 95.62 148 ASN B CA 1
ATOM 4995 C C . ASN B 1 148 ? -5.824 -31.984 0.297 1 95.62 148 ASN B C 1
ATOM 4997 O O . ASN B 1 148 ? -6.629 -31.219 0.822 1 95.62 148 ASN B O 1
ATOM 5001 N N . GLN B 1 149 ? -4.953 -31.672 -0.611 1 95.38 149 GLN B N 1
ATOM 5002 C CA . GLN B 1 149 ? -4.836 -30.266 -0.998 1 95.38 149 GLN B CA 1
ATOM 5003 C C . GLN B 1 149 ? -6.145 -29.75 -1.586 1 95.38 149 GLN B C 1
ATOM 5005 O O . GLN B 1 149 ? -6.57 -28.625 -1.278 1 95.38 149 GLN B O 1
ATOM 5010 N N . ARG B 1 150 ? -6.848 -30.5 -2.436 1 95.69 150 ARG B N 1
ATOM 5011 C CA . ARG B 1 150 ? -8.086 -30.062 -3.07 1 95.69 150 ARG B CA 1
ATOM 5012 C C . ARG B 1 150 ? -9.18 -29.844 -2.033 1 95.69 150 ARG B C 1
ATOM 5014 O O . ARG B 1 150 ? -9.914 -28.844 -2.102 1 95.69 150 ARG B O 1
ATOM 5021 N N . MET B 1 151 ? -9.32 -30.797 -1.069 1 96.38 151 MET B N 1
ATOM 5022 C CA . MET B 1 151 ? -10.305 -30.656 0.001 1 96.38 151 MET B CA 1
ATOM 5023 C C . MET B 1 151 ? -10.016 -29.422 0.851 1 96.38 151 MET B C 1
ATOM 5025 O O . MET B 1 151 ? -10.93 -28.656 1.17 1 96.38 151 MET B O 1
ATOM 5029 N N . ALA B 1 152 ? -8.75 -29.266 1.179 1 96.94 152 ALA B N 1
ATOM 5030 C CA . ALA B 1 152 ? -8.32 -28.125 1.99 1 96.94 152 ALA B CA 1
ATOM 5031 C C . ALA B 1 152 ? -8.617 -26.812 1.28 1 96.94 152 ALA B C 1
ATOM 5033 O O . ALA B 1 152 ? -9.078 -25.844 1.905 1 96.94 152 ALA B O 1
ATOM 5034 N N . ASP B 1 153 ? -8.43 -26.734 -0.003 1 96.88 153 ASP B N 1
ATOM 5035 C CA . ASP B 1 153 ? -8.664 -25.531 -0.786 1 96.88 153 ASP B CA 1
ATOM 5036 C C . ASP B 1 153 ? -10.133 -25.109 -0.731 1 96.88 153 ASP B C 1
ATOM 5038 O O . ASP B 1 153 ? -10.438 -23.938 -0.572 1 96.88 153 ASP B O 1
ATOM 5042 N N . VAL B 1 154 ? -11.031 -26.062 -0.89 1 97.12 154 VAL B N 1
ATOM 5043 C CA . VAL B 1 154 ? -12.453 -25.766 -0.866 1 97.12 154 VAL B CA 1
ATOM 5044 C C . VAL B 1 154 ? -12.859 -25.297 0.531 1 97.12 154 VAL B C 1
ATOM 5046 O O . VAL B 1 154 ? -13.594 -24.312 0.677 1 97.12 154 VAL B O 1
ATOM 5049 N N . ARG B 1 155 ? -12.359 -26.016 1.527 1 97.19 155 ARG B N 1
ATOM 5050 C CA . ARG B 1 155 ? -12.68 -25.625 2.896 1 97.19 155 ARG B CA 1
ATOM 5051 C C . ARG B 1 155 ? -12.148 -24.234 3.209 1 97.19 155 ARG B C 1
ATOM 5053 O O . ARG B 1 155 ? -12.852 -23.422 3.812 1 97.19 155 ARG B O 1
ATOM 5060 N N . GLU B 1 156 ? -10.953 -24 2.83 1 96.81 156 GLU B N 1
ATOM 5061 C CA . GLU B 1 156 ? -10.367 -22.688 3.01 1 96.81 156 GLU B CA 1
ATOM 5062 C C . GLU B 1 156 ? -11.148 -21.625 2.232 1 96.81 156 GLU B C 1
ATOM 5064 O O . GLU B 1 156 ? -11.312 -20.5 2.701 1 96.81 156 GLU B O 1
ATOM 5069 N N . GLY B 1 157 ? -11.531 -22.016 1.011 1 96.62 157 GLY B N 1
ATOM 5070 C CA . GLY B 1 157 ? -12.312 -21.109 0.2 1 96.62 157 GLY B CA 1
ATOM 5071 C C . GLY B 1 157 ? -13.609 -20.672 0.866 1 96.62 157 GLY B C 1
ATOM 5072 O O . GLY B 1 157 ? -13.992 -19.516 0.8 1 96.62 157 GLY B O 1
ATOM 5073 N N . LYS B 1 158 ? -14.289 -21.594 1.494 1 97.12 158 LYS B N 1
ATOM 5074 C CA . LYS B 1 158 ? -15.531 -21.281 2.203 1 97.12 158 LYS B CA 1
ATOM 5075 C C . LYS B 1 158 ? -15.273 -20.328 3.367 1 97.12 158 LYS B C 1
ATOM 5077 O O . LYS B 1 158 ? -16.047 -19.391 3.588 1 97.12 158 LYS B O 1
ATOM 5082 N N . LEU B 1 159 ? -14.219 -20.609 4.074 1 97.38 159 LEU B N 1
ATOM 5083 C CA . LEU B 1 159 ? -13.859 -19.734 5.184 1 97.38 159 LEU B CA 1
ATOM 5084 C C . LEU B 1 159 ? -13.438 -18.359 4.676 1 97.38 159 LEU B C 1
ATOM 5086 O O . LEU B 1 159 ? -13.672 -17.344 5.336 1 97.38 159 LEU B O 1
ATOM 5090 N N . GLN B 1 160 ? -12.82 -18.344 3.498 1 96.5 160 GLN B N 1
ATOM 5091 C CA . GLN B 1 160 ? -12.414 -17.078 2.9 1 96.5 160 GLN B CA 1
ATOM 5092 C C . GLN B 1 160 ? -13.625 -16.188 2.604 1 96.5 160 GLN B C 1
ATOM 5094 O O . GLN B 1 160 ? -13.547 -14.969 2.701 1 96.5 160 GLN B O 1
ATOM 5099 N N . LEU B 1 161 ? -14.703 -16.859 2.25 1 95.19 161 LEU B N 1
ATOM 5100 C CA . LEU B 1 161 ? -15.938 -16.109 2.021 1 95.19 161 LEU B CA 1
ATOM 5101 C C . LEU B 1 161 ? -16.406 -15.422 3.301 1 95.19 161 LEU B C 1
ATOM 5103 O O . LEU B 1 161 ? -16.766 -14.242 3.275 1 95.19 161 LEU B O 1
ATOM 5107 N N . LYS B 1 162 ? -16.297 -16.141 4.363 1 93.81 162 LYS B N 1
ATOM 5108 C CA . LYS B 1 162 ? -16.641 -15.57 5.66 1 93.81 162 LYS B CA 1
ATOM 5109 C C . LYS B 1 162 ? -15.68 -14.453 6.043 1 93.81 162 LYS B C 1
ATOM 5111 O O . LYS B 1 162 ? -16.094 -13.391 6.5 1 93.81 162 LYS B O 1
ATOM 5116 N N . LEU B 1 163 ? -14.461 -14.68 5.832 1 96 163 LEU B N 1
ATOM 5117 C CA . LEU B 1 163 ? -13.414 -13.711 6.125 1 96 163 LEU B CA 1
ATOM 5118 C C . LEU B 1 163 ? -13.625 -12.43 5.312 1 96 163 LEU B C 1
ATOM 5120 O O . LEU B 1 163 ? -13.438 -11.328 5.824 1 96 163 LEU B O 1
ATOM 5124 N N . SER B 1 164 ? -14.016 -12.602 4.035 1 95.81 164 SER B N 1
ATOM 5125 C CA . SER B 1 164 ? -14.172 -11.469 3.131 1 95.81 164 SER B CA 1
ATOM 5126 C C . SER B 1 164 ? -15.312 -10.555 3.572 1 95.81 164 SER B C 1
ATOM 5128 O O . SER B 1 164 ? -15.266 -9.344 3.367 1 95.81 164 SER B O 1
ATOM 5130 N N . ASP B 1 165 ? -16.281 -11.133 4.188 1 93.62 165 ASP B N 1
ATOM 5131 C CA . ASP B 1 165 ? -17.375 -10.32 4.703 1 93.62 165 ASP B CA 1
ATOM 5132 C C . ASP B 1 165 ? -16.906 -9.398 5.824 1 93.62 165 ASP B C 1
ATOM 5134 O O . ASP B 1 165 ? -17.234 -8.211 5.836 1 93.62 165 ASP B O 1
ATOM 5138 N N . ALA B 1 166 ? -16.141 -9.945 6.715 1 93.44 166 ALA B N 1
ATOM 5139 C CA . ALA B 1 166 ? -15.578 -9.148 7.793 1 93.44 166 ALA B CA 1
ATOM 5140 C C . ALA B 1 166 ? -14.641 -8.07 7.242 1 93.44 166 ALA B C 1
ATOM 5142 O O . ALA B 1 166 ? -14.672 -6.922 7.688 1 93.44 166 ALA B O 1
ATOM 5143 N N . GLN B 1 167 ? -13.867 -8.383 6.312 1 94.5 167 GLN B N 1
ATOM 5144 C CA . GLN B 1 167 ? -12.914 -7.457 5.715 1 94.5 167 GLN B CA 1
ATOM 5145 C C . GLN B 1 167 ? -13.633 -6.328 4.977 1 94.5 167 GLN B C 1
ATOM 5147 O O . GLN B 1 167 ? -13.188 -5.18 5.02 1 94.5 167 GLN B O 1
ATOM 5152 N N . ARG B 1 168 ? -14.68 -6.715 4.266 1 94.38 168 ARG B N 1
ATOM 5153 C CA . ARG B 1 168 ? -15.492 -5.715 3.572 1 94.38 168 ARG B CA 1
ATOM 5154 C C . ARG B 1 168 ? -16 -4.66 4.543 1 94.38 168 ARG B C 1
ATOM 5156 O O . ARG B 1 168 ? -15.891 -3.461 4.281 1 94.38 168 ARG B O 1
ATOM 5163 N N . LYS B 1 169 ? -16.5 -5.094 5.656 1 93.12 169 LYS B N 1
ATOM 5164 C CA . LYS B 1 169 ? -17.016 -4.184 6.672 1 93.12 169 LYS B CA 1
ATOM 5165 C C . LYS B 1 169 ? -15.922 -3.268 7.207 1 93.12 169 LYS B C 1
ATOM 5167 O O . LYS B 1 169 ? -16.125 -2.059 7.336 1 93.12 169 LYS B O 1
ATOM 5172 N N . LEU B 1 170 ? -14.805 -3.801 7.48 1 94.56 170 LEU B N 1
ATOM 5173 C CA . LEU B 1 170 ? -13.688 -3.033 8.031 1 94.56 170 LEU B CA 1
ATOM 5174 C C . LEU B 1 170 ? -13.195 -1.996 7.027 1 94.56 170 LEU B C 1
ATOM 5176 O O . LEU B 1 170 ? -12.898 -0.857 7.398 1 94.56 170 LEU B O 1
ATOM 5180 N N . LYS B 1 171 ? -13.125 -2.354 5.77 1 94 171 LYS B N 1
ATOM 5181 C CA . LYS B 1 171 ? -12.688 -1.421 4.734 1 94 171 LYS B CA 1
ATOM 5182 C C . LYS B 1 171 ? -13.695 -0.295 4.543 1 94 171 LYS B C 1
ATOM 5184 O O . LYS B 1 171 ? -13.32 0.873 4.43 1 94 171 LYS B O 1
ATOM 5189 N N . ALA B 1 172 ? -14.953 -0.673 4.527 1 93.56 172 ALA B N 1
ATOM 5190 C CA . ALA B 1 172 ? -16 0.321 4.355 1 93.56 172 ALA B CA 1
ATOM 5191 C C . ALA B 1 172 ? -16.016 1.324 5.504 1 93.56 172 ALA B C 1
ATOM 5193 O O . ALA B 1 172 ? -16.109 2.533 5.281 1 93.56 172 ALA B O 1
ATOM 5194 N N . ILE B 1 173 ? -15.828 0.846 6.691 1 93.75 173 ILE B N 1
ATOM 5195 C CA . ILE B 1 173 ? -15.875 1.701 7.871 1 93.75 173 ILE B CA 1
ATOM 5196 C C . ILE B 1 173 ? -14.688 2.658 7.859 1 93.75 173 ILE B C 1
ATOM 5198 O O . ILE B 1 173 ? -14.805 3.814 8.273 1 93.75 173 ILE B O 1
ATOM 5202 N N . GLU B 1 174 ? -13.539 2.223 7.422 1 94.81 174 GLU B N 1
ATOM 5203 C CA . GLU B 1 174 ? -12.367 3.082 7.336 1 94.81 174 GLU B CA 1
ATOM 5204 C C . GLU B 1 174 ? -12.609 4.262 6.398 1 94.81 174 GLU B C 1
ATOM 5206 O O . GLU B 1 174 ? -12.234 5.395 6.707 1 94.81 174 GLU B O 1
ATOM 5211 N N . VAL B 1 175 ? -13.281 3.975 5.262 1 94.56 175 VAL B N 1
ATOM 5212 C CA . VAL B 1 175 ? -13.594 5.031 4.305 1 94.56 175 VAL B CA 1
ATOM 5213 C C . VAL B 1 175 ? -14.602 6 4.918 1 94.56 175 VAL B C 1
ATOM 5215 O O . VAL B 1 175 ? -14.445 7.219 4.809 1 94.56 175 VAL B O 1
ATOM 5218 N N . LEU B 1 176 ? -15.57 5.477 5.641 1 95.56 176 LEU B N 1
ATOM 5219 C CA . LEU B 1 176 ? -16.594 6.309 6.258 1 95.56 176 LEU B CA 1
ATOM 5220 C C . LEU B 1 176 ? -16 7.18 7.359 1 95.56 176 LEU B C 1
ATOM 5222 O O . LEU B 1 176 ? -16.391 8.336 7.523 1 95.56 176 LEU B O 1
ATOM 5226 N N . TYR B 1 177 ? -15.039 6.629 8.086 1 96.19 177 TYR B N 1
ATOM 5227 C CA . TYR B 1 177 ? -14.359 7.398 9.125 1 96.19 177 TYR B CA 1
ATOM 5228 C C . TYR B 1 177 ? -13.578 8.562 8.531 1 96.19 177 TYR B C 1
ATOM 5230 O O . TYR B 1 177 ? -13.711 9.703 8.977 1 96.19 177 TYR B O 1
ATOM 5238 N N . LYS B 1 178 ? -12.805 8.289 7.496 1 97 178 LYS B N 1
ATOM 5239 C CA . LYS B 1 178 ? -12.016 9.336 6.863 1 97 178 LYS B CA 1
ATOM 5240 C C . LYS B 1 178 ? -12.914 10.406 6.242 1 97 178 LYS B C 1
ATOM 5242 O O . LYS B 1 178 ? -12.602 11.602 6.301 1 97 178 LYS B O 1
ATOM 5247 N N . ALA B 1 179 ? -13.992 9.93 5.676 1 96.94 179 ALA B N 1
ATOM 5248 C CA . ALA B 1 179 ? -14.961 10.875 5.125 1 96.94 179 ALA B CA 1
ATOM 5249 C C . ALA B 1 179 ? -15.562 11.742 6.223 1 96.94 179 ALA B C 1
ATOM 5251 O O . ALA B 1 179 ? -15.75 12.953 6.035 1 96.94 179 ALA B O 1
ATOM 5252 N N . SER B 1 180 ? -15.875 11.117 7.363 1 97.31 180 SER B N 1
ATOM 5253 C CA . SER B 1 180 ? -16.406 11.875 8.492 1 97.31 180 SER B CA 1
ATOM 5254 C C . SER B 1 180 ? -15.414 12.93 8.977 1 97.31 180 SER B C 1
ATOM 5256 O O . SER B 1 180 ? -15.789 14.078 9.219 1 97.31 180 SER B O 1
ATOM 5258 N N . GLU B 1 181 ? -14.18 12.539 9.07 1 97.44 181 GLU B N 1
ATOM 5259 C CA . GLU B 1 181 ? -13.141 13.492 9.453 1 97.44 181 GLU B CA 1
ATOM 5260 C C . GLU B 1 181 ? -13.086 14.672 8.492 1 97.44 181 GLU B C 1
ATOM 5262 O O . GLU B 1 181 ? -12.922 15.82 8.922 1 97.44 181 GLU B O 1
ATOM 5267 N N . ALA B 1 182 ? -13.195 14.344 7.227 1 97.38 182 ALA B N 1
ATOM 5268 C CA . ALA B 1 182 ? -13.164 15.398 6.215 1 97.38 182 ALA B CA 1
ATOM 5269 C C . ALA B 1 182 ? -14.336 16.359 6.387 1 97.38 182 ALA B C 1
ATOM 5271 O O . ALA B 1 182 ? -14.164 17.578 6.309 1 97.38 182 ALA B O 1
ATOM 5272 N N . TYR B 1 183 ? -15.523 15.859 6.68 1 98 183 TYR B N 1
ATOM 5273 C CA . TYR B 1 183 ? -16.703 16.703 6.883 1 98 183 TYR B CA 1
ATOM 5274 C C . TYR B 1 183 ? -16.531 17.578 8.109 1 98 183 TYR B C 1
ATOM 5276 O O . TYR B 1 183 ? -16.828 18.781 8.062 1 98 183 TYR B O 1
ATOM 5284 N N . PHE B 1 184 ? -16.062 17 9.188 1 98.31 184 PHE B N 1
ATOM 5285 C CA . PHE B 1 184 ? -15.906 17.75 10.43 1 98.31 184 PHE B CA 1
ATOM 5286 C C . PHE B 1 184 ? -14.859 18.844 10.273 1 98.31 184 PHE B C 1
ATOM 5288 O O . PHE B 1 184 ? -15.016 19.953 10.797 1 98.31 184 PHE B O 1
ATOM 5295 N N . GLU B 1 185 ? -13.797 18.531 9.57 1 97.69 185 GLU B N 1
ATOM 5296 C CA . GLU B 1 185 ? -12.773 19.531 9.305 1 97.69 185 GLU B CA 1
ATOM 5297 C C . GLU B 1 185 ? -13.336 20.688 8.469 1 97.69 185 GLU B C 1
ATOM 5299 O O . GLU B 1 185 ? -12.992 21.844 8.703 1 97.69 185 GLU B O 1
ATOM 5304 N N . TRP B 1 186 ? -14.156 20.359 7.547 1 97.62 186 TRP B N 1
ATOM 5305 C CA . TRP B 1 186 ? -14.812 21.375 6.734 1 97.62 186 TRP B CA 1
ATOM 5306 C C . TRP B 1 186 ? -15.711 22.266 7.59 1 97.62 186 TRP B C 1
ATOM 5308 O O . TRP B 1 186 ? -15.656 23.5 7.496 1 97.62 186 TRP B O 1
ATOM 5318 N N . ARG B 1 187 ? -16.5 21.672 8.438 1 97.44 187 ARG B N 1
ATOM 5319 C CA . ARG B 1 187 ? -17.375 22.422 9.32 1 97.44 187 ARG B CA 1
ATOM 5320 C C . ARG B 1 187 ? -16.578 23.312 10.266 1 97.44 187 ARG B C 1
ATOM 5322 O O . ARG B 1 187 ? -16.922 24.484 10.461 1 97.44 187 ARG B O 1
ATOM 5329 N N . LYS B 1 188 ? -15.508 22.75 10.859 1 97.88 188 LYS B N 1
ATOM 5330 C CA . LYS B 1 188 ? -14.648 23.516 11.758 1 97.88 188 LYS B CA 1
ATOM 5331 C C . LYS B 1 188 ? -14.055 24.734 11.047 1 97.88 188 LYS B C 1
ATOM 5333 O O . LYS B 1 188 ? -14.141 25.859 11.547 1 97.88 188 LYS B O 1
ATOM 5338 N N . SER B 1 189 ? -13.508 24.469 9.883 1 97.75 189 SER B N 1
ATOM 5339 C CA . SER B 1 189 ? -12.875 25.531 9.125 1 97.75 189 SER B CA 1
ATOM 5340 C C . SER B 1 189 ? -13.891 26.578 8.688 1 97.75 189 SER B C 1
ATOM 5342 O O . SER B 1 189 ? -13.578 27.781 8.656 1 97.75 189 SER B O 1
ATOM 5344 N N . TYR B 1 190 ? -15.078 26.156 8.391 1 97.25 190 TYR B N 1
ATOM 5345 C CA . TYR B 1 190 ? -16.141 27.062 8.023 1 97.25 190 TYR B CA 1
ATOM 5346 C C . TYR B 1 190 ? -16.484 28 9.18 1 97.25 190 TYR B C 1
ATOM 5348 O O . TYR B 1 190 ? -16.562 29.219 9.008 1 97.25 190 TYR B O 1
ATOM 5356 N N . ASN B 1 191 ? -16.688 27.422 10.344 1 97.31 191 ASN B N 1
ATOM 5357 C CA . ASN B 1 191 ? -17.031 28.203 11.531 1 97.31 191 ASN B CA 1
ATOM 5358 C C . ASN B 1 191 ? -15.914 29.156 11.914 1 97.31 191 ASN B C 1
ATOM 5360 O O . ASN B 1 191 ? -16.172 30.297 12.328 1 97.31 191 ASN B O 1
ATOM 5364 N N . GLU B 1 192 ? -14.68 28.703 11.766 1 97.44 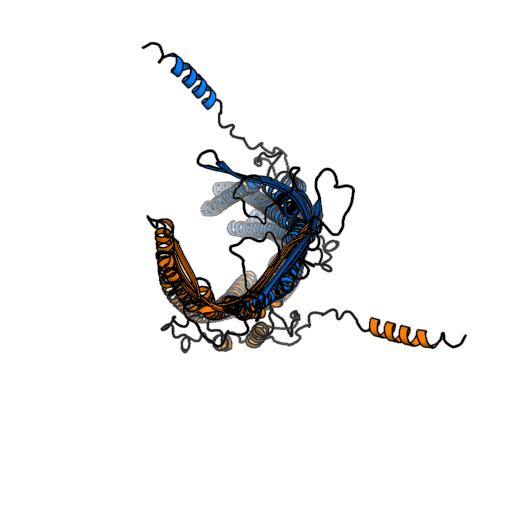192 GLU B N 1
ATOM 5365 C CA . GLU B 1 192 ? -13.547 29.562 12.07 1 97.44 192 GLU B CA 1
ATOM 5366 C C . GLU B 1 192 ? -13.469 30.734 11.094 1 97.44 192 GLU B C 1
ATOM 5368 O O . GLU B 1 192 ? -13.242 31.875 11.5 1 97.44 192 GLU B O 1
ATOM 5373 N N . ALA B 1 193 ? -13.648 30.438 9.836 1 97 193 ALA B N 1
ATOM 5374 C CA . ALA B 1 193 ? -13.594 31.5 8.828 1 97 193 ALA B CA 1
ATOM 5375 C C . ALA B 1 193 ? -14.688 32.531 9.055 1 97 193 ALA B C 1
ATOM 5377 O O . ALA B 1 193 ? -14.445 33.75 8.961 1 97 193 ALA B O 1
ATOM 5378 N N . GLU B 1 194 ? -15.867 32.062 9.406 1 96.56 194 GLU B N 1
ATOM 5379 C CA . GLU B 1 194 ? -16.969 32.969 9.688 1 96.56 194 GLU B CA 1
ATOM 5380 C C . GLU B 1 194 ? -16.672 33.844 10.906 1 96.56 194 GLU B C 1
ATOM 5382 O O . GLU B 1 194 ? -16.984 35.031 10.914 1 96.56 194 GLU B O 1
ATOM 5387 N N . LEU B 1 195 ? -16.078 33.219 11.875 1 97.06 195 LEU B N 1
ATOM 5388 C CA . LEU B 1 195 ? -15.711 33.938 13.086 1 97.06 195 LEU B CA 1
ATOM 5389 C C . LEU B 1 195 ? -14.703 35.031 12.781 1 97.06 195 LEU B C 1
ATOM 5391 O O . LEU B 1 195 ? -14.875 36.188 13.219 1 97.06 195 LEU B O 1
ATOM 5395 N N . TYR B 1 196 ? -13.641 34.719 12.062 1 97.12 196 TYR B N 1
ATOM 5396 C CA . TYR B 1 196 ? -12.609 35.688 11.719 1 97.12 196 TYR B CA 1
ATOM 5397 C C . TYR B 1 196 ? -13.18 36.844 10.891 1 97.12 196 TYR B C 1
ATOM 5399 O O . TYR B 1 196 ? -12.82 38 11.094 1 97.12 196 TYR B O 1
ATOM 5407 N N . LYS B 1 197 ? -14.039 36.5 9.977 1 96.69 197 LYS B N 1
ATOM 5408 C CA . LYS B 1 197 ? -14.656 37.531 9.133 1 96.69 197 LYS B CA 1
ATOM 5409 C C . LYS B 1 197 ? -15.461 38.531 9.969 1 96.69 197 LYS B C 1
ATOM 5411 O O . LYS B 1 197 ? -15.367 39.719 9.758 1 96.69 197 LYS B O 1
ATOM 5416 N N . ARG B 1 198 ? -16.219 38.031 10.922 1 95.94 198 ARG B N 1
ATOM 5417 C CA . ARG B 1 198 ? -17.031 38.875 11.797 1 95.94 198 ARG B CA 1
ATOM 5418 C C . ARG B 1 198 ? -16.156 39.812 12.602 1 95.94 198 ARG B C 1
ATOM 5420 O O . ARG B 1 198 ? -16.453 41 12.711 1 95.94 198 ARG B O 1
ATOM 5427 N N . TYR B 1 199 ? -15.094 39.375 13.086 1 95.19 199 TYR B N 1
ATOM 5428 C CA . TYR B 1 199 ? -14.281 40.188 13.992 1 95.19 199 TYR B CA 1
ATOM 5429 C C . TYR B 1 199 ? -13.375 41.125 13.211 1 95.19 199 TYR B C 1
ATOM 5431 O O . TYR B 1 199 ? -12.883 42.125 13.75 1 95.19 199 TYR B O 1
ATOM 5439 N N . LEU B 1 200 ? -13.039 40.75 11.977 1 95.75 200 LEU B N 1
ATOM 5440 C CA . LEU B 1 200 ? -12.438 41.75 11.109 1 95.75 200 LEU B CA 1
ATOM 5441 C C . LEU B 1 200 ? -13.383 42.938 10.906 1 95.75 200 LEU B C 1
ATOM 5443 O O . LEU B 1 200 ? -12.953 44.094 10.922 1 95.75 200 LEU B O 1
ATOM 5447 N N . GLY B 1 201 ? -14.703 42.688 10.781 1 94.94 201 GLY B N 1
ATOM 5448 C CA . GLY B 1 201 ? -15.695 43.719 10.688 1 94.94 201 GLY B CA 1
ATOM 5449 C C . GLY B 1 201 ? -15.711 44.656 11.898 1 94.94 201 GLY B C 1
ATOM 5450 O O . GLY B 1 201 ? -15.734 45.875 11.758 1 94.94 201 GLY B O 1
ATOM 5451 N N . PHE B 1 202 ? -15.609 44.062 13.086 1 92.06 202 PHE B N 1
ATOM 5452 C CA . PHE B 1 202 ? -15.578 44.844 14.32 1 92.06 202 PHE B CA 1
ATOM 5453 C C . PHE B 1 202 ? -14.336 45.719 14.391 1 92.06 202 PHE B C 1
ATOM 5455 O O . PHE B 1 202 ? -14.414 46.906 14.734 1 92.06 202 PHE B O 1
ATOM 5462 N N . ALA B 1 203 ? -13.188 45.062 14.031 1 93 203 ALA B N 1
ATOM 5463 C CA . ALA B 1 203 ? -11.922 45.812 14.086 1 93 203 ALA B CA 1
ATOM 5464 C C . ALA B 1 203 ? -11.906 46.938 13.078 1 93 203 ALA B C 1
ATOM 5466 O O . ALA B 1 203 ? -11.406 48.031 13.375 1 93 203 ALA B O 1
ATOM 5467 N N . SER B 1 204 ? -12.43 46.781 11.922 1 94.62 204 SER B N 1
ATOM 5468 C CA . SER B 1 204 ? -12.477 47.781 10.891 1 94.62 204 SER B CA 1
ATOM 5469 C C . SER B 1 204 ? -13.375 48.969 11.305 1 94.62 204 SER B C 1
ATOM 5471 O O . SER B 1 204 ? -13.023 50.125 11.094 1 94.62 204 SER B O 1
ATOM 5473 N N . THR B 1 205 ? -14.492 48.688 11.93 1 93.25 205 THR B N 1
ATOM 5474 C CA . THR B 1 205 ? -15.406 49.719 12.422 1 93.25 205 THR B CA 1
ATOM 5475 C C . THR B 1 205 ? -14.758 50.531 13.531 1 93.25 205 THR B C 1
ATOM 5477 O O . THR B 1 205 ? -14.875 51.75 13.562 1 93.25 205 THR B O 1
ATOM 5480 N N . ARG B 1 206 ? -14.07 49.844 14.344 1 91.12 206 ARG B N 1
ATOM 5481 C CA . ARG B 1 206 ? -13.391 50.531 15.445 1 91.12 206 ARG B CA 1
ATOM 5482 C C . ARG B 1 206 ? -12.273 51.438 14.922 1 91.12 206 ARG B C 1
ATOM 5484 O O . ARG B 1 206 ? -12.062 52.531 15.43 1 91.12 206 ARG B O 1
ATOM 5491 N N . PHE B 1 207 ? -11.508 50.938 13.977 1 93.38 207 PHE B N 1
ATOM 5492 C CA . PHE B 1 207 ? -10.438 51.688 13.367 1 93.38 207 PHE B CA 1
ATOM 5493 C C . PHE B 1 207 ? -10.969 53 12.797 1 93.38 207 PHE B C 1
ATOM 5495 O O . PHE B 1 207 ? -10.391 54.062 13.016 1 93.38 207 PHE B O 1
ATOM 5502 N N . GLN B 1 208 ? -12.125 52.969 12.117 1 93.38 208 GLN B N 1
ATOM 5503 C CA . GLN B 1 208 ? -12.75 54.156 11.562 1 93.38 208 GLN B CA 1
ATOM 5504 C C . GLN B 1 208 ? -13.211 55.125 12.672 1 93.38 208 GLN B C 1
ATOM 5506 O O . GLN B 1 208 ? -13.109 56.344 12.539 1 93.38 208 GLN B O 1
ATOM 5511 N N . GLY B 1 209 ? -13.688 54.531 13.766 1 88.81 209 GLY B N 1
ATOM 5512 C CA . GLY B 1 209 ? -14.086 55.344 14.922 1 88.81 209 GLY B CA 1
ATOM 5513 C C . GLY B 1 209 ? -12.922 56.062 15.562 1 88.81 209 GLY B C 1
ATOM 5514 O O . GLY B 1 209 ? -13.047 57.25 15.906 1 88.81 209 GLY B O 1
ATOM 5515 N N . VAL B 1 210 ? -11.781 55.375 15.672 1 89.06 210 VAL B N 1
ATOM 5516 C CA . VAL B 1 210 ? -10.594 55.969 16.266 1 89.06 210 VAL B CA 1
ATOM 5517 C C . VAL B 1 210 ? -10.07 57.094 15.375 1 89.06 210 VAL B C 1
ATOM 5519 O O . VAL B 1 210 ? -9.633 58.156 15.867 1 89.06 210 VAL B O 1
ATOM 5522 N N . LYS B 1 211 ? -10.062 56.938 14.109 1 91.5 211 LYS B N 1
ATOM 5523 C CA . LYS B 1 211 ? -9.633 57.969 13.172 1 91.5 211 LYS B CA 1
ATOM 5524 C C . LYS B 1 211 ? -10.469 59.219 13.328 1 91.5 211 LYS B C 1
ATOM 5526 O O . LYS B 1 211 ? -9.93 60.344 13.273 1 91.5 211 LYS B O 1
ATOM 5531 N N . LYS B 1 212 ? -11.766 59.062 13.555 1 90.94 212 LYS B N 1
ATOM 5532 C CA . LYS B 1 212 ? -12.664 60.219 13.742 1 90.94 212 LYS B CA 1
ATOM 5533 C C . LYS B 1 212 ? -12.359 60.938 15.055 1 90.94 212 LYS B C 1
ATOM 5535 O O . LYS B 1 212 ? -12.398 62.156 15.109 1 90.94 212 LYS B O 1
ATOM 5540 N N . LEU B 1 213 ? -12.016 60.219 16.109 1 87.62 213 LEU B N 1
ATOM 5541 C CA . LEU B 1 213 ? -11.672 60.812 17.406 1 87.62 213 LEU B CA 1
ATOM 5542 C C . LEU B 1 213 ? -10.398 61.656 17.297 1 87.62 213 LEU B C 1
ATOM 5544 O O . LEU B 1 213 ? -10.289 62.719 17.922 1 87.62 213 LEU B O 1
ATOM 5548 N N . ILE B 1 214 ? -9.492 61.156 16.5 1 89.38 214 ILE B N 1
ATOM 5549 C CA . ILE B 1 214 ? -8.219 61.844 16.312 1 89.38 214 ILE B CA 1
ATOM 5550 C C . ILE B 1 214 ? -8.453 63.156 15.547 1 89.38 214 ILE B C 1
ATOM 5552 O O . ILE B 1 214 ? -7.887 64.188 15.891 1 89.38 214 ILE B O 1
ATOM 5556 N N . GLU B 1 215 ? -9.281 63.094 14.609 1 90.88 215 GLU B N 1
ATOM 5557 C CA . GLU B 1 215 ? -9.609 64.312 13.828 1 90.88 215 GLU B CA 1
ATOM 5558 C C . GLU B 1 215 ? -10.273 65.375 14.695 1 90.88 215 GLU B C 1
ATOM 5560 O O . GLU B 1 215 ? -10.062 66.562 14.492 1 90.88 215 GLU B O 1
ATOM 5565 N N . LEU B 1 216 ? -10.922 64.875 15.766 1 90.19 216 LEU B N 1
ATOM 5566 C CA . LEU B 1 216 ? -11.625 65.812 16.672 1 90.19 216 LEU B CA 1
ATOM 5567 C C . LEU B 1 216 ? -10.727 66.25 17.828 1 90.19 216 LEU B C 1
ATOM 5569 O O . LEU B 1 216 ? -11.109 67.062 18.625 1 90.19 216 LEU B O 1
ATOM 5573 N N . GLY B 1 217 ? -9.5 65.625 17.938 1 86.94 217 GLY B N 1
ATOM 5574 C CA . GLY B 1 217 ? -8.531 66 18.969 1 86.94 217 GLY B CA 1
ATOM 5575 C C . GLY B 1 217 ? -8.727 65.25 20.266 1 86.94 217 GLY B C 1
ATOM 5576 O O . GLY B 1 217 ? -8.078 65.562 21.266 1 86.94 217 GLY B O 1
ATOM 5577 N N . ASP B 1 218 ? -9.555 64.25 20.266 1 83.12 218 ASP B N 1
ATOM 5578 C CA . ASP B 1 218 ? -9.93 63.531 21.484 1 83.12 218 ASP B CA 1
ATOM 5579 C C . ASP B 1 218 ? -9.062 62.281 21.703 1 83.12 218 ASP B C 1
ATOM 5581 O O . ASP B 1 218 ? -9.258 61.562 22.656 1 83.12 218 ASP B O 1
ATOM 5585 N N . ALA B 1 219 ? -8.102 62.031 20.688 1 82.88 219 ALA B N 1
ATOM 5586 C CA . ALA B 1 219 ? -7.207 60.875 20.828 1 82.88 219 ALA B CA 1
ATOM 5587 C C . ALA B 1 219 ? -5.848 61.156 20.188 1 82.88 219 ALA B C 1
ATOM 5589 O O . ALA B 1 219 ? -5.754 61.906 19.219 1 82.88 219 ALA B O 1
ATOM 5590 N N . PRO B 1 220 ? -4.867 60.625 20.734 1 84.75 220 PRO B N 1
ATOM 5591 C CA . PRO B 1 220 ? -3.545 60.844 20.141 1 84.75 220 PRO B CA 1
ATOM 5592 C C . PRO B 1 220 ? -3.389 60.125 18.797 1 84.75 220 PRO B C 1
ATOM 5594 O O . PRO B 1 220 ? -4.059 59.125 18.531 1 84.75 220 PRO B O 1
ATOM 5597 N N . ALA B 1 221 ? -2.441 60.531 17.984 1 84.12 221 ALA B N 1
ATOM 5598 C CA . ALA B 1 221 ? -2.215 60.031 16.641 1 84.12 221 ALA B CA 1
ATOM 5599 C C . ALA B 1 221 ? -1.717 58.594 16.672 1 84.12 221 ALA B C 1
ATOM 5601 O O . ALA B 1 221 ? -2.014 57.781 15.773 1 84.12 221 ALA B O 1
ATOM 5602 N N . ILE B 1 222 ? -1.138 58.156 17.672 1 84.81 222 ILE B N 1
ATOM 5603 C CA . ILE B 1 222 ? -0.506 56.844 17.797 1 84.81 222 ILE B CA 1
ATOM 5604 C C . ILE B 1 222 ? -1.578 55.781 17.922 1 84.81 222 ILE B C 1
ATOM 5606 O O . ILE B 1 222 ? -1.328 54.594 17.625 1 84.81 222 ILE B O 1
ATOM 5610 N N . ASP B 1 223 ? -2.732 56.219 18.344 1 83.25 223 ASP B N 1
ATOM 5611 C CA . ASP B 1 223 ? -3.838 55.281 18.5 1 83.25 223 ASP B CA 1
ATOM 5612 C C . ASP B 1 223 ? -4.266 54.719 17.141 1 83.25 223 ASP B C 1
ATOM 5614 O O . ASP B 1 223 ? -4.785 53.625 17.062 1 83.25 223 ASP B O 1
ATOM 5618 N N . SER B 1 224 ? -4.016 55.469 16.125 1 88.62 224 SER B N 1
ATOM 5619 C CA . SER B 1 224 ? -4.352 55 14.789 1 88.62 224 SER B CA 1
ATOM 5620 C C . SER B 1 224 ? -3.443 53.875 14.352 1 88.62 224 SER B C 1
ATOM 5622 O O . SER B 1 224 ? -3.887 52.938 13.68 1 88.62 224 SER B O 1
ATOM 5624 N N . VAL B 1 225 ? -2.223 53.875 14.781 1 88.25 225 VAL B N 1
ATOM 5625 C CA . VAL B 1 225 ? -1.281 52.812 14.461 1 88.25 225 VAL B CA 1
ATOM 5626 C C . VAL B 1 225 ? -1.673 51.531 15.211 1 88.25 225 VAL B C 1
ATOM 5628 O O . VAL B 1 225 ? -1.682 50.438 14.633 1 88.25 225 VAL B O 1
ATOM 5631 N N . GLU B 1 226 ? -2.102 51.688 16.375 1 86.56 226 GLU B N 1
ATOM 5632 C CA . GLU B 1 226 ? -2.514 50.531 17.188 1 86.56 226 GLU B CA 1
ATOM 5633 C C . GLU B 1 226 ? -3.77 49.875 16.625 1 86.56 226 GLU B C 1
ATOM 5635 O O . GLU B 1 226 ? -3.834 48.656 16.5 1 86.56 226 GLU B O 1
ATOM 5640 N N . ALA B 1 227 ? -4.691 50.75 16.344 1 89.12 227 ALA B N 1
ATOM 5641 C CA . ALA B 1 227 ? -5.922 50.219 15.75 1 89.12 227 ALA B CA 1
ATOM 5642 C C . ALA B 1 227 ? -5.645 49.562 14.391 1 89.12 227 ALA B C 1
ATOM 5644 O O . ALA B 1 227 ? -6.262 48.562 14.039 1 89.12 227 ALA B O 1
ATOM 5645 N N . GLY B 1 228 ? -4.711 50.156 13.664 1 91.19 228 GLY B N 1
ATOM 5646 C CA . GLY B 1 228 ? -4.312 49.594 12.383 1 91.19 228 GLY B CA 1
ATOM 5647 C C . GLY B 1 228 ? -3.648 48.25 12.5 1 91.19 228 GLY B C 1
ATOM 5648 O O . GLY B 1 228 ? -3.875 47.375 11.672 1 91.19 228 GLY B O 1
ATOM 5649 N N . ILE B 1 229 ? -2.887 48 13.5 1 91.62 229 ILE B N 1
ATOM 5650 C CA . ILE B 1 229 ? -2.234 46.75 13.789 1 91.62 229 ILE B CA 1
ATOM 5651 C C . ILE B 1 229 ? -3.289 45.656 14.047 1 91.62 229 ILE B C 1
ATOM 5653 O O . ILE B 1 229 ? -3.18 44.531 13.547 1 91.62 229 ILE B O 1
ATOM 5657 N N . THR B 1 230 ? -4.309 46 14.758 1 92.06 230 THR B N 1
ATOM 5658 C CA . THR B 1 230 ? -5.383 45.062 15.047 1 92.06 230 THR B CA 1
ATOM 5659 C C . THR B 1 230 ? -6.086 44.625 13.766 1 92.06 230 THR B C 1
ATOM 5661 O O . THR B 1 230 ? -6.352 43.438 13.555 1 92.06 230 THR B O 1
ATOM 5664 N N . VAL B 1 231 ? -6.367 45.625 12.93 1 94 231 VAL B N 1
ATOM 5665 C CA . VAL B 1 231 ? -7.027 45.344 11.656 1 94 231 VAL B CA 1
ATOM 5666 C C . VAL B 1 231 ? -6.152 44.406 10.82 1 94 231 VAL B C 1
ATOM 5668 O O . VAL B 1 231 ? -6.641 43.406 10.273 1 94 231 VAL B O 1
ATOM 5671 N N . ARG B 1 232 ? -4.879 44.656 10.742 1 93.94 232 ARG B N 1
ATOM 5672 C CA . ARG B 1 232 ? -3.975 43.844 9.938 1 93.94 232 ARG B CA 1
ATOM 5673 C C . ARG B 1 232 ? -3.848 42.438 10.523 1 93.94 232 ARG B C 1
ATOM 5675 O O . ARG B 1 232 ? -3.762 41.438 9.781 1 93.94 232 ARG B O 1
ATOM 5682 N N . ASN B 1 233 ? -3.818 42.312 11.82 1 93.44 233 ASN B N 1
ATOM 5683 C CA . ASN B 1 233 ? -3.811 41 12.453 1 93.44 233 ASN B CA 1
ATOM 5684 C C . ASN B 1 233 ? -5.07 40.219 12.117 1 93.44 233 ASN B C 1
ATOM 5686 O O . ASN B 1 233 ? -4.996 39 11.836 1 93.44 233 ASN B O 1
ATOM 5690 N N . ARG B 1 234 ? -6.188 40.938 12.156 1 95.31 234 ARG B N 1
ATOM 5691 C CA . ARG B 1 234 ? -7.445 40.281 11.82 1 95.31 234 ARG B CA 1
ATOM 5692 C C . ARG B 1 234 ? -7.484 39.875 10.344 1 95.31 234 ARG B C 1
ATOM 5694 O O . ARG B 1 234 ? -8.062 38.844 9.984 1 95.31 234 ARG B O 1
ATOM 5701 N N . GLU B 1 235 ? -6.883 40.719 9.531 1 95 235 GLU B N 1
ATOM 5702 C CA . GLU B 1 235 ? -6.785 40.406 8.117 1 95 235 GLU B CA 1
ATOM 5703 C C . GLU B 1 235 ? -5.98 39.125 7.898 1 95 235 GLU B C 1
ATOM 5705 O O . GLU B 1 235 ? -6.352 38.281 7.07 1 95 235 GLU B O 1
ATOM 5710 N N . LEU B 1 236 ? -4.953 38.938 8.617 1 94.81 236 LEU B N 1
ATOM 5711 C CA . LEU B 1 236 ? -4.145 37.719 8.547 1 94.81 236 LEU B CA 1
ATOM 5712 C C . LEU B 1 236 ? -4.953 36.5 8.984 1 94.81 236 LEU B C 1
ATOM 5714 O O . LEU B 1 236 ? -4.879 35.438 8.359 1 94.81 236 LEU B O 1
ATOM 5718 N N . ASN B 1 237 ? -5.699 36.688 10 1 95.19 237 ASN B N 1
ATOM 5719 C CA . ASN B 1 237 ? -6.531 35.594 10.508 1 95.19 237 ASN B CA 1
ATOM 5720 C C . ASN B 1 237 ? -7.578 35.156 9.484 1 95.19 237 ASN B C 1
ATOM 5722 O O . ASN B 1 237 ? -7.805 33.969 9.273 1 95.19 237 ASN B O 1
ATOM 5726 N N . VAL B 1 238 ? -8.203 36.156 8.891 1 96.19 238 VAL B N 1
ATOM 5727 C CA . VAL B 1 238 ? -9.227 35.875 7.883 1 96.19 238 VAL B CA 1
ATOM 5728 C C . VAL B 1 238 ? -8.594 35.156 6.703 1 96.19 238 VAL B C 1
ATOM 5730 O O . VAL B 1 238 ? -9.141 34.156 6.227 1 96.19 238 VAL B O 1
ATOM 5733 N N . GLU B 1 239 ? -7.426 35.625 6.27 1 95.56 239 GLU B N 1
ATOM 5734 C CA . GLU B 1 239 ? -6.742 34.969 5.16 1 95.56 239 GLU B CA 1
ATOM 5735 C C . GLU B 1 239 ? -6.375 33.531 5.508 1 95.56 239 GLU B C 1
ATOM 5737 O O . GLU B 1 239 ? -6.562 32.625 4.691 1 95.56 239 GLU B O 1
ATOM 5742 N N . ASN B 1 240 ? -5.902 33.312 6.637 1 95.5 240 ASN B N 1
ATOM 5743 C CA . ASN B 1 240 ? -5.562 31.953 7.094 1 95.5 240 ASN B CA 1
ATOM 5744 C C . ASN B 1 240 ? -6.801 31.078 7.23 1 95.5 240 ASN B C 1
ATOM 5746 O O . ASN B 1 240 ? -6.781 29.906 6.859 1 95.5 240 ASN B O 1
ATOM 5750 N N . GLY B 1 241 ? -7.824 31.609 7.809 1 96.44 241 GLY B N 1
ATOM 5751 C CA . GLY B 1 241 ? -9.078 30.891 7.922 1 96.44 241 GLY B CA 1
ATOM 5752 C C . GLY B 1 241 ? -9.664 30.484 6.582 1 96.44 241 GLY B C 1
ATOM 5753 O O . GLY B 1 241 ? -10.117 29.359 6.406 1 96.44 241 GLY B O 1
ATOM 5754 N N . ASN B 1 242 ? -9.617 31.453 5.66 1 96.06 242 ASN B N 1
ATOM 5755 C CA . ASN B 1 242 ? -10.109 31.172 4.316 1 96.06 242 ASN B CA 1
ATOM 5756 C C . ASN B 1 242 ? -9.289 30.094 3.631 1 96.06 242 ASN B C 1
ATOM 5758 O O . ASN B 1 242 ? -9.828 29.266 2.896 1 96.06 242 ASN B O 1
ATOM 5762 N N . LEU B 1 243 ? -8.062 30.125 3.818 1 96 243 LEU B N 1
ATOM 5763 C CA . LEU B 1 243 ? -7.176 29.109 3.266 1 96 243 LEU B CA 1
ATOM 5764 C C . LEU B 1 243 ? -7.535 27.719 3.812 1 96 243 LEU B C 1
ATOM 5766 O O . LEU B 1 243 ? -7.703 26.766 3.045 1 96 243 LEU B O 1
ATOM 5770 N N . LYS B 1 244 ? -7.633 27.594 5.102 1 96.56 244 LYS B N 1
ATOM 5771 C CA . LYS B 1 244 ? -7.988 26.328 5.727 1 96.56 244 LYS B CA 1
ATOM 5772 C C . LYS B 1 244 ? -9.336 25.828 5.219 1 96.56 244 LYS B C 1
ATOM 5774 O O . LYS B 1 244 ? -9.508 24.625 4.98 1 96.56 244 LYS B O 1
ATOM 5779 N N . LEU B 1 245 ? -10.258 26.75 5.078 1 96.81 245 LEU B N 1
ATOM 5780 C CA . LEU B 1 245 ? -11.586 26.406 4.578 1 96.81 245 LEU B CA 1
ATOM 5781 C C . LEU B 1 245 ? -11.5 25.875 3.152 1 96.81 245 LEU B C 1
ATOM 5783 O O . LEU B 1 245 ? -12.086 24.828 2.84 1 96.81 245 LEU B O 1
ATOM 5787 N N . ALA B 1 246 ? -10.781 26.547 2.332 1 95.5 246 ALA B N 1
ATOM 5788 C CA . ALA B 1 246 ? -10.633 26.141 0.939 1 95.5 246 ALA B CA 1
ATOM 5789 C C . ALA B 1 246 ? -10 24.75 0.846 1 95.5 246 ALA B C 1
ATOM 5791 O O . ALA B 1 246 ? -10.461 23.906 0.077 1 95.5 246 ALA B O 1
ATOM 5792 N N . LYS B 1 247 ? -8.977 24.5 1.61 1 95.25 247 LYS B N 1
ATOM 5793 C CA . LYS B 1 247 ? -8.305 23.203 1.618 1 95.25 247 LYS B CA 1
ATOM 5794 C C . LYS B 1 247 ? -9.242 22.109 2.129 1 95.25 247 LYS B C 1
ATOM 5796 O O . LYS B 1 247 ? -9.25 20.984 1.597 1 95.25 247 LYS B O 1
ATOM 5801 N N . ALA B 1 248 ? -9.945 22.406 3.164 1 96.44 248 ALA B N 1
ATOM 5802 C CA . ALA B 1 248 ? -10.883 21.438 3.725 1 96.44 248 ALA B CA 1
ATOM 5803 C C . ALA B 1 248 ? -11.969 21.078 2.715 1 96.44 248 ALA B C 1
ATOM 5805 O O . ALA B 1 248 ? -12.375 19.922 2.615 1 96.44 248 ALA B O 1
ATOM 5806 N N . GLN B 1 249 ? -12.43 22.094 1.97 1 95.38 249 GLN B N 1
ATOM 5807 C CA . GLN B 1 249 ? -13.461 21.859 0.96 1 95.38 249 GLN B CA 1
ATOM 5808 C C . GLN B 1 249 ? -12.953 20.953 -0.147 1 95.38 249 GLN B C 1
ATOM 5810 O O . GLN B 1 249 ? -13.656 20.016 -0.566 1 95.38 249 GLN B O 1
ATOM 5815 N N . LEU B 1 250 ? -11.797 21.203 -0.554 1 93.75 250 LEU B N 1
ATOM 5816 C CA . LEU B 1 250 ? -11.195 20.359 -1.588 1 93.75 250 LEU B CA 1
ATOM 5817 C C . LEU B 1 250 ? -10.969 18.953 -1.079 1 93.75 250 LEU B C 1
ATOM 5819 O O . LEU B 1 250 ? -11.188 17.984 -1.811 1 93.75 250 LEU B O 1
ATOM 5823 N N . TYR B 1 251 ? -10.531 18.781 0.128 1 94.88 251 TYR B N 1
ATOM 5824 C CA . TYR B 1 251 ? -10.32 17.469 0.72 1 94.88 251 TYR B CA 1
ATOM 5825 C C . TYR B 1 251 ? -11.633 16.703 0.845 1 94.88 251 TYR B C 1
ATOM 5827 O O . TYR B 1 251 ? -11.695 15.516 0.55 1 94.88 251 TYR B O 1
ATOM 5835 N N . LEU B 1 252 ? -12.656 17.406 1.255 1 96 252 LEU B N 1
ATOM 5836 C CA . LEU B 1 252 ? -13.977 16.797 1.36 1 96 252 LEU B CA 1
ATOM 5837 C C . LEU B 1 252 ? -14.461 16.297 -0.001 1 96 252 LEU B C 1
ATOM 5839 O O . LEU B 1 252 ? -15.094 15.25 -0.095 1 96 252 LEU B O 1
ATOM 5843 N N . SER B 1 253 ? -14.117 17.016 -1.001 1 93.81 253 SER B N 1
ATOM 5844 C CA . SER B 1 253 ? -14.57 16.703 -2.354 1 93.81 253 SER B CA 1
ATOM 5845 C C . SER B 1 253 ? -14.008 15.375 -2.84 1 93.81 253 SER B C 1
ATOM 5847 O O . SER B 1 253 ? -14.547 14.773 -3.77 1 93.81 253 SER B O 1
ATOM 5849 N N . ASN B 1 254 ? -12.945 14.922 -2.213 1 93.44 254 ASN B N 1
ATOM 5850 C CA . ASN B 1 254 ? -12.391 13.609 -2.551 1 93.44 254 ASN B CA 1
ATOM 5851 C C . ASN B 1 254 ? -13.367 12.484 -2.217 1 93.44 254 ASN B C 1
ATOM 5853 O O . ASN B 1 254 ? -13.242 11.383 -2.746 1 93.44 254 ASN B O 1
ATOM 5857 N N . TYR B 1 255 ? -14.344 12.773 -1.351 1 95.56 255 TYR B N 1
ATOM 5858 C CA . TYR B 1 255 ? -15.219 11.719 -0.85 1 95.56 255 TYR B CA 1
ATOM 5859 C C . TYR B 1 255 ? -16.641 11.891 -1.388 1 95.56 255 TYR B C 1
ATOM 5861 O O . TYR B 1 255 ? -17.484 11.023 -1.183 1 95.56 255 TYR B O 1
ATOM 5869 N N . LEU B 1 256 ? -16.891 12.977 -2.086 1 93.38 256 LEU B N 1
ATOM 5870 C CA . LEU B 1 256 ? -18.234 13.266 -2.564 1 93.38 256 LEU B CA 1
ATOM 5871 C C . LEU B 1 256 ? -18.406 12.797 -4 1 93.38 256 LEU B C 1
ATOM 5873 O O . LEU B 1 256 ? -17.891 13.406 -4.934 1 93.38 256 LEU B O 1
ATOM 5877 N N . TRP B 1 257 ? -19.078 11.719 -4.133 1 91.94 257 TRP B N 1
ATOM 5878 C CA . TRP B 1 257 ? -19.391 11.109 -5.426 1 91.94 257 TRP B CA 1
ATOM 5879 C C . TRP B 1 257 ? -20.906 10.93 -5.59 1 91.94 257 TRP B C 1
ATOM 5881 O O . TRP B 1 257 ? -21.609 10.594 -4.633 1 91.94 257 TRP B O 1
ATOM 5891 N N . ILE B 1 258 ? -21.438 11.18 -6.844 1 88.94 258 ILE B N 1
ATOM 5892 C CA . ILE B 1 258 ? -22.844 10.914 -7.164 1 88.94 258 ILE B CA 1
ATOM 5893 C C . ILE B 1 258 ? -22.938 10.188 -8.5 1 88.94 258 ILE B C 1
ATOM 5895 O O . ILE B 1 258 ? -22.469 10.688 -9.523 1 88.94 258 ILE B O 1
ATOM 5899 N N . GLU B 1 259 ? -23.484 9.039 -8.477 1 87.38 259 GLU B N 1
ATOM 5900 C CA . GLU B 1 259 ? -23.672 8.188 -9.648 1 87.38 259 GLU B CA 1
ATOM 5901 C C . GLU B 1 259 ? -22.359 7.977 -10.398 1 87.38 259 GLU B C 1
ATOM 5903 O O . GLU B 1 259 ? -22.297 8.172 -11.609 1 87.38 259 GLU B O 1
ATOM 5908 N N . ASN B 1 260 ? -21.344 7.793 -9.742 1 81.62 260 ASN B N 1
ATOM 5909 C CA . ASN B 1 260 ? -20.031 7.379 -10.234 1 81.62 260 ASN B CA 1
ATOM 5910 C C . ASN B 1 260 ? -19.266 8.555 -10.828 1 81.62 260 ASN B C 1
ATOM 5912 O O . ASN B 1 260 ? -18.359 8.359 -11.641 1 81.62 260 ASN B O 1
ATOM 5916 N N . VAL B 1 261 ? -19.766 9.773 -10.43 1 89.75 261 VAL B N 1
ATOM 5917 C CA . VAL B 1 261 ? -19.062 10.984 -10.852 1 89.75 261 VAL B CA 1
ATOM 5918 C C . VAL B 1 261 ? -18.688 11.812 -9.633 1 89.75 261 VAL B C 1
ATOM 5920 O O . VAL B 1 261 ? -19.516 12.039 -8.742 1 89.75 261 VAL B O 1
ATOM 5923 N N . PRO B 1 262 ? -17.406 12.172 -9.586 1 90.88 262 PRO B N 1
ATOM 5924 C CA . PRO B 1 262 ? -17.031 13.039 -8.469 1 90.88 262 PRO B CA 1
ATOM 5925 C C . PRO B 1 262 ? -17.703 14.414 -8.531 1 90.88 262 PRO B C 1
ATOM 5927 O O . PRO B 1 262 ? -17.906 14.961 -9.625 1 90.88 262 PRO B O 1
ATOM 5930 N N . VAL B 1 263 ? -18.078 14.898 -7.309 1 89.5 263 VAL B N 1
ATOM 5931 C CA . VAL B 1 263 ? -18.781 16.172 -7.227 1 89.5 263 VAL B CA 1
ATOM 5932 C C . VAL B 1 263 ? -18 17.141 -6.336 1 89.5 263 VAL B C 1
ATOM 5934 O O . VAL B 1 263 ? -17.375 16.719 -5.355 1 89.5 263 VAL B O 1
ATOM 5937 N N . GLU B 1 264 ? -17.969 18.406 -6.781 1 87.81 264 GLU B N 1
ATOM 5938 C CA . GLU B 1 264 ? -17.328 19.438 -5.977 1 87.81 264 GLU B CA 1
ATOM 5939 C C . GLU B 1 264 ? -18.375 20.234 -5.191 1 87.81 264 GLU B C 1
ATOM 5941 O O . GLU B 1 264 ? -19.484 20.453 -5.668 1 87.81 264 GLU B O 1
ATOM 5946 N N . LEU B 1 265 ? -17.953 20.609 -4 1 88.12 265 LEU B N 1
ATOM 5947 C CA . LEU B 1 265 ? -18.844 21.391 -3.162 1 88.12 265 LEU B CA 1
ATOM 5948 C C . LEU B 1 265 ? -18.984 22.812 -3.701 1 88.12 265 LEU B C 1
ATOM 5950 O O . LEU B 1 265 ? -17.984 23.469 -4.012 1 88.12 265 LEU B O 1
ATOM 5954 N N . GLY B 1 266 ? -20.156 23.297 -3.771 1 85.69 266 GLY B N 1
ATOM 5955 C CA . GLY B 1 266 ? -20.375 24.672 -4.172 1 85.69 266 GLY B CA 1
ATOM 5956 C C . GLY B 1 266 ? -19.922 25.672 -3.133 1 85.69 266 GLY B C 1
ATOM 5957 O O . GLY B 1 266 ? -19.906 25.375 -1.938 1 85.69 266 GLY B O 1
ATOM 5958 N N . GLU B 1 267 ? -19.625 26.828 -3.562 1 82.44 267 GLU B N 1
ATOM 5959 C CA . GLU B 1 267 ? -19.094 27.875 -2.693 1 82.44 267 GLU B CA 1
ATOM 5960 C C . GLU B 1 267 ? -20.156 28.344 -1.688 1 82.44 267 GLU B C 1
ATOM 5962 O O . GLU B 1 267 ? -19.812 28.797 -0.594 1 82.44 267 GLU B O 1
ATOM 5967 N N . MET B 1 268 ? -21.375 28.094 -2.029 1 87.5 268 MET B N 1
ATOM 5968 C CA . MET B 1 268 ? -22.438 28.641 -1.18 1 87.5 268 MET B CA 1
ATOM 5969 C C . MET B 1 268 ? -23 27.578 -0.246 1 87.5 268 MET B C 1
ATOM 5971 O O . MET B 1 268 ? -23.844 27.875 0.601 1 87.5 268 MET B O 1
ATOM 5975 N N . VAL B 1 269 ? -22.484 26.406 -0.393 1 92.69 269 VAL B N 1
ATOM 5976 C CA . VAL B 1 269 ? -23 25.328 0.441 1 92.69 269 VAL B CA 1
ATOM 5977 C C . VAL B 1 269 ? -22.422 25.438 1.85 1 92.69 269 VAL B C 1
ATOM 5979 O O . VAL B 1 269 ? -21.219 25.688 2.018 1 92.69 269 VAL B O 1
ATOM 5982 N N . LYS B 1 270 ? -23.281 25.344 2.881 1 94.94 270 LYS B N 1
ATOM 5983 C CA . LYS B 1 270 ? -22.844 25.422 4.27 1 94.94 270 LYS B CA 1
ATOM 5984 C C . LYS B 1 270 ? -23.016 24.078 4.98 1 94.94 270 LYS B C 1
ATOM 5986 O O . LYS B 1 270 ? -23.859 23.266 4.586 1 94.94 270 LYS B O 1
ATOM 5991 N N . PRO B 1 271 ? -22.109 23.812 5.938 1 96.19 271 PRO B N 1
ATOM 5992 C CA . PRO B 1 271 ? -22.297 22.578 6.727 1 96.19 271 PRO B CA 1
ATOM 5993 C C . PRO B 1 271 ? -23.5 22.672 7.676 1 96.19 271 PRO B C 1
ATOM 5995 O O . PRO B 1 271 ? -24.078 23.75 7.844 1 96.19 271 PRO B O 1
ATOM 5998 N N . GLU B 1 272 ? -23.828 21.547 8.266 1 94.69 272 GLU B N 1
ATOM 5999 C CA . GLU B 1 272 ? -24.969 21.469 9.18 1 94.69 272 GLU B CA 1
ATOM 6000 C C . GLU B 1 272 ? -24.719 22.297 10.438 1 94.69 272 GLU B C 1
ATOM 6002 O O . GLU B 1 272 ? -23.672 22.156 11.078 1 94.69 272 GLU B O 1
ATOM 6007 N N . GLU B 1 273 ? -25.656 23.094 10.828 1 90.88 273 GLU B N 1
ATOM 6008 C CA . GLU B 1 273 ? -25.5 24.016 11.961 1 90.88 273 GLU B CA 1
ATOM 6009 C C . GLU B 1 273 ? -25.656 23.281 13.289 1 90.88 273 GLU B C 1
ATOM 6011 O O . GLU B 1 273 ? -24.859 23.469 14.203 1 90.88 273 GLU B O 1
ATOM 6016 N N . ASN B 1 274 ? -26.688 22.391 13.398 1 91.19 274 ASN B N 1
ATOM 6017 C CA . ASN B 1 274 ? -26.969 21.734 14.672 1 91.19 274 ASN B CA 1
ATOM 6018 C C . ASN B 1 274 ? -26.5 20.281 14.664 1 91.19 274 ASN B C 1
ATOM 6020 O O . ASN B 1 274 ? -27.25 19.375 15.055 1 91.19 274 ASN B O 1
ATOM 6024 N N . LEU B 1 275 ? -25.266 20.094 14.227 1 93.62 275 LEU B N 1
ATOM 6025 C CA . LEU B 1 275 ? -24.688 18.766 14.102 1 93.62 275 LEU B CA 1
ATOM 6026 C C . LEU B 1 275 ? -24.625 18.078 15.461 1 93.62 275 LEU B C 1
ATOM 6028 O O . LEU B 1 275 ? -24.781 16.859 15.555 1 93.62 275 LEU B O 1
ATOM 6032 N N . ILE B 1 276 ? -24.438 18.828 16.531 1 91.69 276 ILE B N 1
ATOM 6033 C CA . ILE B 1 276 ? -24.219 18.312 17.891 1 91.69 276 ILE B CA 1
ATOM 6034 C C . ILE B 1 276 ? -25.453 17.516 18.328 1 91.69 276 ILE B C 1
ATOM 6036 O O . ILE B 1 276 ? -25.344 16.562 19.094 1 91.69 276 ILE B O 1
ATOM 6040 N N . LEU B 1 277 ? -26.609 17.797 17.797 1 89.88 277 LEU B N 1
ATOM 6041 C CA . LEU B 1 277 ? -27.875 17.172 18.203 1 89.88 277 LEU B CA 1
ATOM 6042 C C . LEU B 1 277 ? -28.141 15.906 17.391 1 89.88 277 LEU B C 1
ATOM 6044 O O . LEU B 1 277 ? -28.828 14.992 17.859 1 89.88 277 LEU B O 1
ATOM 6048 N N . THR B 1 278 ? -27.578 15.789 16.234 1 91.31 278 THR B N 1
ATOM 6049 C CA . THR B 1 278 ? -27.969 14.719 15.328 1 91.31 278 THR B CA 1
ATOM 6050 C C . THR B 1 278 ? -26.844 13.695 15.188 1 91.31 278 THR B C 1
ATOM 6052 O O . THR B 1 278 ? -27.078 12.555 14.781 1 91.31 278 THR B O 1
ATOM 6055 N N . LEU B 1 279 ? -25.656 13.992 15.547 1 93.56 279 LEU B N 1
ATOM 6056 C CA . LEU B 1 279 ? -24.453 13.211 15.234 1 93.56 279 LEU B CA 1
ATOM 6057 C C . LEU B 1 279 ? -24.516 11.836 15.891 1 93.56 279 LEU B C 1
ATOM 6059 O O . LEU B 1 279 ? -24.312 10.82 15.227 1 93.56 279 LEU B O 1
ATOM 6063 N N . GLU B 1 280 ? -24.828 11.805 17.172 1 90.12 280 GLU B N 1
ATOM 6064 C CA . GLU B 1 280 ? -24.828 10.539 17.906 1 90.12 280 GLU B CA 1
ATOM 6065 C C . GLU B 1 280 ? -25.906 9.594 17.406 1 90.12 280 GLU B C 1
ATOM 6067 O O . GLU B 1 280 ? -25.719 8.375 17.422 1 90.12 280 GLU B O 1
ATOM 6072 N N . GLY B 1 281 ? -26.984 10.156 16.922 1 86.12 281 GLY B N 1
ATOM 6073 C CA . GLY B 1 281 ? -28.016 9.344 16.297 1 86.12 281 GLY B CA 1
ATOM 6074 C C . GLY B 1 281 ? -27.609 8.773 14.961 1 86.12 281 GLY B C 1
ATOM 6075 O O . GLY B 1 281 ? -27.906 7.613 14.656 1 86.12 281 GLY B O 1
ATOM 6076 N N . THR B 1 282 ? -26.906 9.562 14.211 1 89.25 282 THR B N 1
ATOM 6077 C CA . THR B 1 282 ? -26.469 9.156 12.883 1 89.25 282 THR B CA 1
ATOM 6078 C C . THR B 1 282 ? -25.422 8.047 12.984 1 89.25 282 THR B C 1
ATOM 6080 O O . THR B 1 282 ? -25.484 7.07 12.234 1 89.25 282 THR B O 1
ATOM 6083 N N . LEU B 1 283 ? -24.516 8.18 13.969 1 90.44 283 LEU B N 1
ATOM 6084 C CA . LEU B 1 283 ? -23.406 7.23 14.094 1 90.44 283 LEU B CA 1
ATOM 6085 C C . LEU B 1 283 ? -23.766 6.117 15.07 1 90.44 283 LEU B C 1
ATOM 6087 O O . LEU B 1 283 ? -23 5.156 15.227 1 90.44 283 LEU B O 1
ATOM 6091 N N . LYS B 1 284 ? -24.984 6.215 15.773 1 84.56 284 LYS B N 1
ATOM 6092 C CA . LYS B 1 284 ? -25.422 5.238 16.766 1 84.56 284 LYS B CA 1
ATOM 6093 C C . LYS B 1 284 ? -24.391 5.062 17.875 1 84.56 284 LYS B C 1
ATOM 6095 O O . LYS B 1 284 ? -24.031 3.938 18.219 1 84.56 284 LYS B O 1
ATOM 6100 N N . THR B 1 285 ? -23.812 6.09 18.359 1 81.06 285 THR B N 1
ATOM 6101 C CA . THR B 1 285 ? -22.75 6.051 19.359 1 81.06 285 THR B CA 1
ATOM 6102 C C . THR B 1 285 ? -23.297 6.445 20.734 1 81.06 285 THR B C 1
ATOM 6104 O O . THR B 1 285 ? -22.547 6.531 21.703 1 81.06 285 THR B O 1
ATOM 6107 N N . ASP B 1 286 ? -24.547 6.578 20.688 1 73.25 286 ASP B N 1
ATOM 6108 C CA . ASP B 1 286 ? -25.141 6.902 21.984 1 73.25 286 ASP B CA 1
ATOM 6109 C C . ASP B 1 286 ? -24.906 5.773 22.984 1 73.25 286 ASP B C 1
ATOM 6111 O O . ASP B 1 286 ? -24.906 4.598 22.609 1 73.25 286 ASP B O 1
ATOM 6115 N N . ALA B 1 287 ? -24.359 6.086 24.203 1 60.97 287 ALA B N 1
ATOM 6116 C CA . ALA B 1 287 ? -23.953 5.184 25.281 1 60.97 287 ALA B CA 1
ATOM 6117 C C . ALA B 1 287 ? -24.906 3.996 25.391 1 60.97 287 ALA B C 1
ATOM 6119 O O . ALA B 1 287 ? -24.469 2.871 25.641 1 60.97 287 ALA B O 1
ATOM 6120 N N . MET B 1 288 ? -26.141 4.242 25.219 1 51.53 288 MET B N 1
ATOM 6121 C CA . MET B 1 288 ? -27.141 3.201 25.406 1 51.53 288 MET B CA 1
ATOM 6122 C C . MET B 1 288 ? -27.047 2.152 24.297 1 51.53 288 MET B C 1
ATOM 6124 O O . MET B 1 288 ? -27.484 1.016 24.484 1 51.53 288 MET B O 1
ATOM 6128 N N . MET B 1 289 ? -26.344 2.443 23.312 1 55.47 289 MET B N 1
ATOM 6129 C CA . MET B 1 289 ? -26.375 1.581 22.125 1 55.47 289 MET B CA 1
ATOM 6130 C C . MET B 1 289 ? -25.078 0.795 21.984 1 55.47 289 MET B C 1
ATOM 6132 O O . MET B 1 289 ? -24.969 -0.084 21.141 1 55.47 289 MET B O 1
ATOM 6136 N N . VAL B 1 290 ? -24.109 1.216 22.828 1 59.62 290 VAL B N 1
ATOM 6137 C CA . VAL B 1 290 ? -22.828 0.544 22.672 1 59.62 290 VAL B CA 1
ATOM 6138 C C . VAL B 1 290 ? -22.656 -0.503 23.781 1 59.62 290 VAL B C 1
ATOM 6140 O O . VAL B 1 290 ? -22.562 -0.164 24.953 1 59.62 290 VAL B O 1
ATOM 6143 N N . ASP B 1 291 ? -23.281 -1.696 23.547 1 58.06 291 ASP B N 1
ATOM 6144 C CA . ASP B 1 291 ? -23.031 -2.809 24.469 1 58.06 291 ASP B CA 1
ATOM 6145 C C . ASP B 1 291 ? -21.672 -3.432 24.219 1 58.06 291 ASP B C 1
ATOM 6147 O O . ASP B 1 291 ? -21.406 -3.98 23.141 1 58.06 291 ASP B O 1
ATOM 6151 N N . VAL B 1 292 ? -20.688 -3.074 25.109 1 58.16 292 VAL B N 1
ATOM 6152 C CA . VAL B 1 292 ? -19.312 -3.551 25.016 1 58.16 292 VAL B CA 1
ATOM 6153 C C . VAL B 1 292 ? -19.266 -5.055 25.266 1 58.16 292 VAL B C 1
ATOM 6155 O O . VAL B 1 292 ? -18.234 -5.691 25.078 1 58.16 292 VAL B O 1
ATOM 6158 N N . GLU B 1 293 ? -20.344 -5.699 25.688 1 57.69 293 GLU B N 1
ATOM 6159 C CA . GLU B 1 293 ? -20.188 -7.012 26.312 1 57.69 293 GLU B CA 1
ATOM 6160 C C . GLU B 1 293 ? -19.781 -8.062 25.281 1 57.69 293 GLU B C 1
ATOM 6162 O O . GLU B 1 293 ? -19.062 -9.016 25.594 1 57.69 293 GLU B O 1
ATOM 6167 N N . SER B 1 294 ? -20.281 -7.883 24.047 1 67.62 294 SER B N 1
ATOM 6168 C CA . SER B 1 294 ? -19.859 -9.055 23.281 1 67.62 294 SER B CA 1
ATOM 6169 C C . SER B 1 294 ? -19.109 -8.641 22.016 1 67.62 294 SER B C 1
ATOM 6171 O O . SER B 1 294 ? -19.719 -8.102 21.078 1 67.62 294 SER B O 1
ATOM 6173 N N . LEU B 1 295 ? -17.703 -8.695 22.094 1 81.69 295 LEU B N 1
ATOM 6174 C CA . LEU B 1 295 ? -16.797 -8.359 21 1 81.69 295 LEU B CA 1
ATOM 6175 C C . LEU B 1 295 ? -16.719 -9.508 20 1 81.69 295 LEU B C 1
ATOM 6177 O O . LEU B 1 295 ? -16.016 -9.406 18.984 1 81.69 295 LEU B O 1
ATOM 6181 N N . GLU B 1 296 ? -17.547 -10.547 20.266 1 83.06 296 GLU B N 1
ATOM 6182 C CA . GLU B 1 296 ? -17.453 -11.734 19.422 1 83.06 296 GLU B CA 1
ATOM 6183 C C . GLU B 1 296 ? -17.984 -11.453 18.016 1 83.06 296 GLU B C 1
ATOM 6185 O O . GLU B 1 296 ? -17.531 -12.055 17.047 1 83.06 296 GLU B O 1
ATOM 6190 N N . SER B 1 297 ? -18.812 -10.516 17.953 1 85 297 SER B N 1
ATOM 6191 C CA . SER B 1 297 ? -19.422 -10.219 16.656 1 85 297 SER B CA 1
ATOM 6192 C C . SER B 1 297 ? -18.672 -9.102 15.945 1 85 297 SER B C 1
ATOM 6194 O O . SER B 1 297 ? -19.031 -8.727 14.828 1 85 297 SER B O 1
ATOM 6196 N N . HIS B 1 298 ? -17.609 -8.617 16.641 1 91.38 298 HIS B N 1
ATOM 6197 C CA . HIS B 1 298 ? -16.812 -7.562 16 1 91.38 298 HIS B CA 1
ATOM 6198 C C . HIS B 1 298 ? -16.109 -8.078 14.758 1 91.38 298 HIS B C 1
ATOM 6200 O O . HIS B 1 298 ? -15.453 -9.117 14.789 1 91.38 298 HIS B O 1
ATOM 6206 N N . PRO B 1 299 ? -16.219 -7.332 13.672 1 92.62 299 PRO B N 1
ATOM 6207 C CA . PRO B 1 299 ? -15.648 -7.801 12.406 1 92.62 299 PRO B CA 1
ATOM 6208 C C . PRO B 1 299 ? -14.156 -8.117 12.508 1 92.62 299 PRO B C 1
ATOM 6210 O O . PRO B 1 299 ? -13.68 -9.078 11.891 1 92.62 299 PRO B O 1
ATOM 6213 N N . LYS B 1 300 ? -13.383 -7.395 13.234 1 93.94 300 LYS B N 1
ATOM 6214 C CA . LYS B 1 300 ? -11.953 -7.648 13.383 1 93.94 300 LYS B CA 1
ATOM 6215 C C . LYS B 1 300 ? -11.695 -8.977 14.094 1 93.94 300 LYS B C 1
ATOM 6217 O O . LYS B 1 300 ? -10.828 -9.75 13.688 1 93.94 300 LYS B O 1
ATOM 6222 N N . ILE B 1 301 ? -12.469 -9.234 15.141 1 94.31 301 ILE B N 1
ATOM 6223 C CA . ILE B 1 301 ? -12.328 -10.484 15.891 1 94.31 301 ILE B CA 1
ATOM 6224 C C . ILE B 1 301 ? -12.805 -11.656 15.031 1 94.31 301 ILE B C 1
ATOM 6226 O O . ILE B 1 301 ? -12.164 -12.703 14.992 1 94.31 301 ILE B O 1
ATOM 6230 N N . GLN B 1 302 ? -13.914 -11.422 14.328 1 93.75 302 GLN B N 1
ATOM 6231 C CA . GLN B 1 302 ? -14.414 -12.445 13.422 1 93.75 302 GLN B CA 1
ATOM 6232 C C . GLN B 1 302 ? -13.383 -12.781 12.344 1 93.75 302 GLN B C 1
ATOM 6234 O O . GLN B 1 302 ? -13.195 -13.945 12 1 93.75 302 GLN B O 1
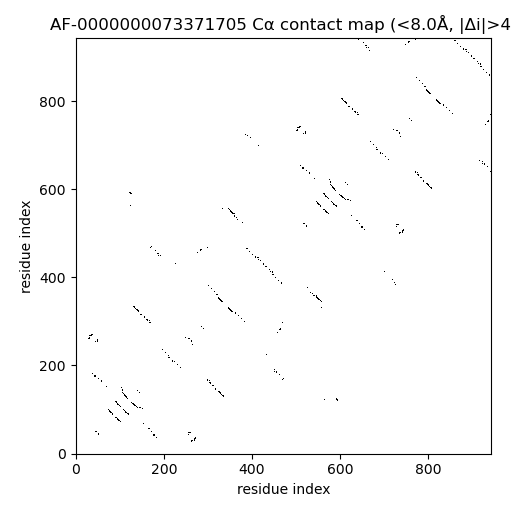ATOM 6239 N N . ALA B 1 303 ? -12.719 -11.766 11.797 1 95.88 303 ALA B N 1
ATOM 6240 C CA . ALA B 1 303 ? -11.68 -11.984 10.789 1 95.88 303 ALA B CA 1
ATOM 6241 C C . ALA B 1 303 ? -10.531 -12.812 11.352 1 95.88 303 ALA B C 1
ATOM 6243 O O . ALA B 1 303 ? -10.086 -13.773 10.719 1 95.88 303 ALA B O 1
ATOM 6244 N N . LEU B 1 304 ? -10.133 -12.508 12.555 1 96.75 304 LEU B N 1
ATOM 6245 C CA . LEU B 1 304 ? -9.008 -13.203 13.172 1 96.75 304 LEU B CA 1
ATOM 6246 C C . LEU B 1 304 ? -9.383 -14.641 13.516 1 96.75 304 LEU B C 1
ATOM 6248 O O . LEU B 1 304 ? -8.594 -15.562 13.297 1 96.75 304 LEU B O 1
ATOM 6252 N N . GLU B 1 305 ? -10.578 -14.828 14.023 1 96.25 305 GLU B N 1
ATOM 6253 C CA . GLU B 1 305 ? -11.047 -16.172 14.344 1 96.25 305 GLU B CA 1
ATOM 6254 C C . GLU B 1 305 ? -11.188 -17.031 13.094 1 96.25 305 GLU B C 1
ATOM 6256 O O . GLU B 1 305 ? -10.852 -18.219 13.102 1 96.25 305 GLU B O 1
ATOM 6261 N N . THR B 1 306 ? -11.703 -16.422 12.055 1 97.12 306 THR B N 1
ATOM 6262 C CA . THR B 1 306 ? -11.82 -17.141 10.797 1 97.12 306 THR B CA 1
ATOM 6263 C C . THR B 1 306 ? -10.438 -17.516 10.258 1 97.12 306 THR B C 1
ATOM 6265 O O . THR B 1 306 ? -10.242 -18.609 9.742 1 97.12 306 THR B O 1
ATOM 6268 N N . LYS B 1 307 ? -9.461 -16.625 10.398 1 97.25 307 LYS B N 1
ATOM 6269 C CA . LYS B 1 307 ? -8.094 -16.922 10 1 97.25 307 LYS B CA 1
ATOM 6270 C C . LYS B 1 307 ? -7.523 -18.078 10.82 1 97.25 307 LYS B C 1
ATOM 6272 O O . LYS B 1 307 ? -6.777 -18.906 10.297 1 97.25 307 LYS B O 1
ATOM 6277 N N . MET B 1 308 ? -7.895 -18.109 12.055 1 97.56 308 MET B N 1
ATOM 6278 C CA . MET B 1 308 ? -7.473 -19.219 12.914 1 97.56 308 MET B CA 1
ATOM 6279 C C . MET B 1 308 ? -8.031 -20.547 12.406 1 97.56 308 MET B C 1
ATOM 6281 O O . MET B 1 308 ? -7.312 -21.547 12.344 1 97.56 308 MET B O 1
ATOM 6285 N N . ASP B 1 309 ? -9.258 -20.5 11.969 1 97.69 309 ASP B N 1
ATOM 6286 C CA . ASP B 1 309 ? -9.891 -21.688 11.406 1 97.69 309 ASP B CA 1
ATOM 6287 C C . ASP B 1 309 ? -9.18 -22.125 10.125 1 97.69 309 ASP B C 1
ATOM 6289 O O . ASP B 1 309 ? -9.039 -23.328 9.867 1 97.69 309 ASP B O 1
ATOM 6293 N N . MET B 1 310 ? -8.781 -21.188 9.375 1 97.69 310 MET B N 1
ATOM 6294 C CA . MET B 1 310 ? -8.055 -21.5 8.148 1 97.69 310 MET B CA 1
ATOM 6295 C C . MET B 1 310 ? -6.707 -22.141 8.461 1 97.69 310 MET B C 1
ATOM 6297 O O . MET B 1 310 ? -6.312 -23.109 7.809 1 97.69 310 MET B O 1
ATOM 6301 N N . LEU B 1 311 ? -6.039 -21.625 9.461 1 97.75 311 LEU B N 1
ATOM 6302 C CA . LEU B 1 311 ? -4.758 -22.188 9.867 1 97.75 311 LEU B CA 1
ATOM 6303 C C . LEU B 1 311 ? -4.938 -23.609 10.406 1 97.75 311 LEU B C 1
ATOM 6305 O O . LEU B 1 311 ? -4.062 -24.453 10.227 1 97.75 311 LEU B O 1
ATOM 6309 N N . GLU B 1 312 ? -6.09 -23.844 11.031 1 98.19 312 GLU B N 1
ATOM 6310 C CA . GLU B 1 312 ? -6.379 -25.188 11.531 1 98.19 312 GLU B CA 1
ATOM 6311 C C . GLU B 1 312 ? -6.504 -26.188 10.391 1 98.19 312 GLU B C 1
ATOM 6313 O O . GLU B 1 312 ? -6.098 -27.344 10.523 1 98.19 312 GLU B O 1
ATOM 6318 N N . ILE B 1 313 ? -7.039 -25.75 9.305 1 97.44 313 ILE B N 1
ATOM 6319 C CA . ILE B 1 313 ? -7.102 -26.594 8.117 1 97.44 313 ILE B CA 1
ATOM 6320 C C . ILE B 1 313 ? -5.688 -26.906 7.629 1 97.44 313 ILE B C 1
ATOM 6322 O O . ILE B 1 313 ? -5.371 -28.047 7.309 1 97.44 313 ILE B O 1
ATOM 6326 N N . GLY B 1 314 ? -4.832 -25.875 7.602 1 97.38 314 GLY B N 1
ATOM 6327 C CA . GLY B 1 314 ? -3.439 -26.062 7.234 1 97.38 314 GLY B CA 1
ATOM 6328 C C . GLY B 1 314 ? -2.707 -27.016 8.156 1 97.38 314 GLY B C 1
ATOM 6329 O O . GLY B 1 314 ? -1.924 -27.859 7.703 1 97.38 314 GLY B O 1
ATOM 6330 N N . ARG B 1 315 ? -3.002 -26.922 9.414 1 98.12 315 ARG B N 1
ATOM 6331 C CA . ARG B 1 315 ? -2.395 -27.812 10.398 1 98.12 315 ARG B CA 1
ATOM 6332 C C . ARG B 1 315 ? -2.797 -29.266 10.148 1 98.12 315 ARG B C 1
ATOM 6334 O O . ARG B 1 315 ? -1.956 -30.156 10.195 1 98.12 315 ARG B O 1
ATOM 6341 N N . LYS B 1 316 ? -4.043 -29.469 9.812 1 97.75 316 LYS B N 1
ATOM 6342 C CA . LYS B 1 316 ? -4.527 -30.828 9.523 1 97.75 316 LYS B CA 1
ATOM 6343 C C . LYS B 1 316 ? -3.865 -31.391 8.266 1 97.75 316 LYS B C 1
ATOM 6345 O O . LYS B 1 316 ? -3.537 -32.562 8.211 1 97.75 316 LYS B O 1
ATOM 6350 N N . LEU B 1 317 ? -3.662 -30.531 7.293 1 97.12 317 LEU B N 1
ATOM 6351 C CA . LEU B 1 317 ? -2.988 -30.938 6.066 1 97.12 317 LEU B CA 1
ATOM 6352 C C . LEU B 1 317 ? -1.543 -31.344 6.348 1 97.12 317 LEU B C 1
ATOM 6354 O O . LEU B 1 317 ? -1.062 -32.344 5.836 1 97.12 317 LEU B O 1
ATOM 6358 N N . LYS B 1 318 ? -0.867 -30.547 7.152 1 97.44 318 LYS B N 1
ATOM 6359 C CA . LYS B 1 318 ? 0.512 -30.859 7.516 1 97.44 318 LYS B CA 1
ATOM 6360 C C . LYS B 1 318 ? 0.585 -32.125 8.352 1 97.44 318 LYS B C 1
ATOM 6362 O O . LYS B 1 318 ? 1.519 -32.938 8.203 1 97.44 318 LYS B O 1
ATOM 6367 N N . ALA B 1 319 ? -0.379 -32.375 9.219 1 97.62 319 ALA B N 1
ATOM 6368 C CA . ALA B 1 319 ? -0.445 -33.594 10 1 97.62 319 ALA B CA 1
ATOM 6369 C C . ALA B 1 319 ? -0.629 -34.812 9.094 1 97.62 319 ALA B C 1
ATOM 6371 O O . ALA B 1 319 ? -0.033 -35.875 9.328 1 97.62 319 ALA B O 1
ATOM 6372 N N . ASN B 1 320 ? -1.418 -34.594 8.102 1 96.56 320 ASN B N 1
ATOM 6373 C CA . ASN B 1 320 ? -1.662 -35.656 7.156 1 96.56 320 ASN B CA 1
ATOM 6374 C C . ASN B 1 320 ? -0.395 -36.031 6.391 1 96.56 320 ASN B C 1
ATOM 6376 O O . ASN B 1 320 ? -0.244 -37.156 5.941 1 96.56 320 ASN B O 1
ATOM 6380 N N . SER B 1 321 ? 0.513 -35.125 6.266 1 96.25 321 SER B N 1
ATOM 6381 C CA . SER B 1 321 ? 1.747 -35.344 5.523 1 96.25 321 SER B CA 1
ATOM 6382 C C . SER B 1 321 ? 2.672 -36.312 6.281 1 96.25 321 SER B C 1
ATOM 6384 O O . SER B 1 321 ? 3.635 -36.844 5.711 1 96.25 321 SER B O 1
ATOM 6386 N N . LEU B 1 322 ? 2.355 -36.625 7.57 1 96.62 322 LEU B N 1
ATOM 6387 C CA . LEU B 1 322 ? 3.135 -37.562 8.375 1 96.62 322 LEU B CA 1
ATOM 6388 C C . LEU B 1 322 ? 2.85 -39 7.953 1 96.62 322 LEU B C 1
ATOM 6390 O O . LEU B 1 322 ? 3.641 -39.906 8.234 1 96.62 322 LEU B O 1
ATOM 6394 N N . LEU B 1 323 ? 1.743 -39.156 7.281 1 96.56 323 LEU B N 1
ATOM 6395 C CA . LEU B 1 323 ? 1.351 -40.5 6.867 1 96.56 323 LEU B CA 1
ATOM 6396 C C . LEU B 1 323 ? 2.092 -40.906 5.602 1 96.56 323 LEU B C 1
ATOM 6398 O O . LEU B 1 323 ? 2.475 -40.062 4.793 1 96.56 323 LEU B O 1
ATOM 6402 N N . PRO B 1 324 ? 2.324 -42.219 5.43 1 96.31 324 PRO B N 1
ATOM 6403 C CA . PRO B 1 324 ? 2.951 -42.688 4.188 1 96.31 324 PRO B CA 1
ATOM 6404 C C . PRO B 1 324 ? 2.059 -42.469 2.967 1 96.31 324 PRO B C 1
ATOM 6406 O O . PRO B 1 324 ? 0.83 -42.5 3.082 1 96.31 324 PRO B O 1
ATOM 6409 N N . LYS B 1 325 ? 2.672 -42.125 1.885 1 96.5 325 LYS B N 1
ATOM 6410 C CA . LYS B 1 325 ? 1.944 -42.125 0.62 1 96.5 325 LYS B CA 1
ATOM 6411 C C . LYS B 1 325 ? 1.697 -43.562 0.122 1 96.5 325 LYS B C 1
ATOM 6413 O O . LYS B 1 325 ? 2.633 -44.25 -0.273 1 96.5 325 LYS B O 1
ATOM 6418 N N . LEU B 1 326 ? 0.463 -44.031 0.26 1 96.94 326 LEU B N 1
ATOM 6419 C CA . LEU B 1 326 ? 0.048 -45.344 -0.169 1 96.94 326 LEU B CA 1
ATOM 6420 C C . LEU B 1 326 ? -1.138 -45.281 -1.125 1 96.94 326 LEU B C 1
ATOM 6422 O O . LEU B 1 326 ? -2.277 -45.094 -0.692 1 96.94 326 LEU B O 1
ATOM 6426 N N . ASN B 1 327 ? -0.834 -45.406 -2.406 1 96.25 327 ASN B N 1
ATOM 6427 C CA . ASN B 1 327 ? -1.879 -45.375 -3.424 1 96.25 327 ASN B CA 1
ATOM 6428 C C . ASN B 1 327 ? -2.156 -46.75 -3.99 1 96.25 327 ASN B C 1
ATOM 6430 O O . ASN B 1 327 ? -1.23 -47.469 -4.395 1 96.25 327 ASN B O 1
ATOM 6434 N N . VAL B 1 328 ? -3.459 -47.125 -3.979 1 96.94 328 VAL B N 1
ATOM 6435 C CA . VAL B 1 328 ? -3.871 -48.438 -4.5 1 96.94 328 VAL B CA 1
ATOM 6436 C C . VAL B 1 328 ? -4.895 -48.219 -5.617 1 96.94 328 VAL B C 1
ATOM 6438 O O . VAL B 1 328 ? -5.844 -47.469 -5.473 1 96.94 328 VAL B O 1
ATOM 6441 N N . GLY B 1 329 ? -4.594 -48.906 -6.715 1 96.12 329 GLY B N 1
ATOM 6442 C CA . GLY B 1 329 ? -5.5 -48.812 -7.852 1 96.12 329 GLY B CA 1
ATOM 6443 C C . GLY B 1 329 ? -5.918 -50.156 -8.414 1 96.12 329 GLY B C 1
ATOM 6444 O O . GLY B 1 329 ? -5.117 -51.094 -8.461 1 96.12 329 GLY B O 1
ATOM 6445 N N . TYR B 1 330 ? -7.203 -50.219 -8.695 1 95.06 330 TYR B N 1
ATOM 6446 C CA . TYR B 1 330 ? -7.773 -51.406 -9.352 1 95.06 330 TYR B CA 1
ATOM 6447 C C . TYR B 1 330 ? -8.578 -51 -10.578 1 95.06 330 TYR B C 1
ATOM 6449 O O . TYR B 1 330 ? -9.461 -50.125 -10.5 1 95.06 330 TYR B O 1
ATOM 6457 N N . ASN B 1 331 ? -8.203 -51.594 -11.68 1 93.69 331 ASN B N 1
ATOM 6458 C CA . ASN B 1 331 ? -8.922 -51.344 -12.93 1 93.69 331 ASN B CA 1
ATOM 6459 C C . ASN B 1 331 ? -9.438 -52.656 -13.547 1 93.69 331 ASN B C 1
ATOM 6461 O O . ASN B 1 331 ? -8.648 -53.531 -13.891 1 93.69 331 ASN B O 1
ATOM 6465 N N . TYR B 1 332 ? -10.734 -52.688 -13.742 1 92.94 332 TYR B N 1
ATOM 6466 C CA . TYR B 1 332 ? -11.328 -53.75 -14.531 1 92.94 332 TYR B CA 1
ATOM 6467 C C . TYR B 1 332 ? -11.148 -53.5 -16.016 1 92.94 332 TYR B C 1
ATOM 6469 O O . TYR B 1 332 ? -11.352 -52.406 -16.5 1 92.94 332 TYR B O 1
ATOM 6477 N N . ILE B 1 333 ? -10.656 -54.469 -16.75 1 92.69 333 ILE B N 1
ATOM 6478 C CA . ILE B 1 333 ? -10.43 -54.281 -18.172 1 92.69 333 ILE B CA 1
ATOM 6479 C C . ILE B 1 333 ? -11.242 -55.281 -18.969 1 92.69 333 ILE B C 1
ATOM 6481 O O . ILE B 1 333 ? -11.492 -56.406 -18.5 1 92.69 333 ILE B O 1
ATOM 6485 N N . SER B 1 334 ? -11.68 -54.875 -20.156 1 90.5 334 SER B N 1
ATOM 6486 C CA . SER B 1 334 ? -12.445 -55.75 -21.031 1 90.5 334 SER B CA 1
ATOM 6487 C C . SER B 1 334 ? -12.492 -55.188 -22.453 1 90.5 334 SER B C 1
ATOM 6489 O O . SER B 1 334 ? -12.18 -54.031 -22.688 1 90.5 334 SER B O 1
ATOM 6491 N N . GLU B 1 335 ? -12.727 -56.125 -23.344 1 89.56 335 GLU B N 1
ATOM 6492 C CA . GLU B 1 335 ? -13.039 -55.625 -24.688 1 89.56 335 GLU B CA 1
ATOM 6493 C C . GLU B 1 335 ? -14.367 -54.875 -24.688 1 89.56 335 GLU B C 1
ATOM 6495 O O . GLU B 1 335 ? -15.273 -55.188 -23.906 1 89.56 335 GLU B O 1
ATOM 6500 N N . PRO B 1 336 ? -14.492 -54 -25.641 1 85 336 PRO B N 1
ATOM 6501 C CA . PRO B 1 336 ? -15.703 -53.156 -25.641 1 85 336 PRO B CA 1
ATOM 6502 C C . PRO B 1 336 ? -16.984 -54 -25.781 1 85 336 PRO B C 1
ATOM 6504 O O . PRO B 1 336 ? -17.984 -53.688 -25.156 1 85 336 PRO B O 1
ATOM 6507 N N . ALA B 1 337 ? -16.938 -55.062 -26.531 1 78.88 337 ALA B N 1
ATOM 6508 C CA . ALA B 1 337 ? -18.125 -55.875 -26.828 1 78.88 337 ALA B CA 1
ATOM 6509 C C . ALA B 1 337 ? -18.531 -56.719 -25.609 1 78.88 337 ALA B C 1
ATOM 6511 O O . ALA B 1 337 ? -19.688 -57.094 -25.469 1 78.88 337 ALA B O 1
ATOM 6512 N N . TYR B 1 338 ? -17.625 -57 -24.797 1 75.75 338 TYR B N 1
ATOM 6513 C CA . TYR B 1 338 ? -17.891 -57.938 -23.688 1 75.75 338 TYR B CA 1
ATOM 6514 C C . TYR B 1 338 ? -17.875 -57.188 -22.359 1 75.75 338 TYR B C 1
ATOM 6516 O O . TYR B 1 338 ? -17.609 -57.781 -21.312 1 75.75 338 TYR B O 1
ATOM 6524 N N . PHE B 1 339 ? -18.141 -56 -22.406 1 71.56 339 PHE B N 1
ATOM 6525 C CA . PHE B 1 339 ? -17.984 -55.188 -21.203 1 71.56 339 PHE B CA 1
ATOM 6526 C C . PHE B 1 339 ? -19.031 -55.562 -20.172 1 71.56 339 PHE B C 1
ATOM 6528 O O . PHE B 1 339 ? -18.781 -55.469 -18.969 1 71.56 339 PHE B O 1
ATOM 6535 N N . ASP B 1 340 ? -20.141 -56.188 -20.656 1 69.81 340 ASP B N 1
ATOM 6536 C CA . ASP B 1 340 ? -21.234 -56.562 -19.766 1 69.81 340 ASP B CA 1
ATOM 6537 C C . ASP B 1 340 ? -20.984 -57.938 -19.156 1 69.81 340 ASP B C 1
ATOM 6539 O O . ASP B 1 340 ? -21.672 -58.344 -18.219 1 69.81 340 ASP B O 1
ATOM 6543 N N . SER B 1 341 ? -20.109 -58.656 -19.781 1 74.44 341 SER B N 1
ATOM 6544 C CA . SER B 1 341 ? -19.781 -59.969 -19.219 1 74.44 341 SER B CA 1
ATOM 6545 C C . SER B 1 341 ? -18.641 -59.875 -18.219 1 74.44 341 SER B C 1
ATOM 6547 O O . SER B 1 341 ? -17.469 -60.094 -18.578 1 74.44 341 SER B O 1
ATOM 6549 N N . PHE B 1 342 ? -18.953 -59.375 -17.109 1 74.69 342 PHE B N 1
ATOM 6550 C CA . PHE B 1 342 ? -17.969 -59.094 -16.062 1 74.69 342 PHE B CA 1
ATOM 6551 C C . PHE B 1 342 ? -17.141 -60.344 -15.758 1 74.69 342 PHE B C 1
ATOM 6553 O O . PHE B 1 342 ? -17.703 -61.406 -15.469 1 74.69 342 PHE B O 1
ATOM 6560 N N . ASN B 1 343 ? -15.922 -60.312 -16.109 1 77.75 343 ASN B N 1
ATOM 6561 C CA . ASN B 1 343 ? -14.953 -61.344 -15.703 1 77.75 343 ASN B CA 1
ATOM 6562 C C . ASN B 1 343 ? -13.922 -60.781 -14.734 1 77.75 343 ASN B C 1
ATOM 6564 O O . ASN B 1 343 ? -13.023 -60.031 -15.133 1 77.75 343 ASN B O 1
ATOM 6568 N N . ALA B 1 344 ? -13.906 -61.156 -13.539 1 79.44 344 ALA B N 1
ATOM 6569 C CA . ALA B 1 344 ? -13.094 -60.625 -12.453 1 79.44 344 ALA B CA 1
ATOM 6570 C C . ALA B 1 344 ? -11.617 -60.938 -12.656 1 79.44 344 ALA B C 1
ATOM 6572 O O . ALA B 1 344 ? -10.75 -60.281 -12.062 1 79.44 344 ALA B O 1
ATOM 6573 N N . ASP B 1 345 ? -11.281 -61.812 -13.586 1 84.56 345 ASP B N 1
ATOM 6574 C CA . ASP B 1 345 ? -9.906 -62.25 -13.75 1 84.56 345 ASP B CA 1
ATOM 6575 C C . ASP B 1 345 ? -9.133 -61.312 -14.688 1 84.56 345 ASP B C 1
ATOM 6577 O O . ASP B 1 345 ? -7.906 -61.406 -14.781 1 84.56 345 ASP B O 1
ATOM 6581 N N . ASP B 1 346 ? -9.812 -60.375 -15.266 1 90.19 346 ASP B N 1
ATOM 6582 C CA . ASP B 1 346 ? -9.164 -59.406 -16.141 1 90.19 346 ASP B CA 1
ATOM 6583 C C . ASP B 1 346 ? -9.008 -58.031 -15.469 1 90.19 346 ASP B C 1
ATOM 6585 O O . ASP B 1 346 ? -9.977 -57.312 -15.328 1 90.19 346 ASP B O 1
ATOM 6589 N N . TYR B 1 347 ? -7.785 -57.812 -14.977 1 91.62 347 TYR B N 1
ATOM 6590 C CA . TYR B 1 347 ? -7.633 -56.594 -14.203 1 91.62 347 TYR B CA 1
ATOM 6591 C C . TYR B 1 347 ? -6.211 -56.062 -14.305 1 91.62 347 TYR B C 1
ATOM 6593 O O . TYR B 1 347 ? -5.301 -56.781 -14.75 1 91.62 347 TYR B O 1
ATOM 6601 N N . LYS B 1 348 ? -6.098 -54.781 -14.102 1 93.62 348 LYS B N 1
ATOM 6602 C CA . LYS B 1 348 ? -4.828 -54.125 -13.797 1 93.62 348 LYS B CA 1
ATOM 6603 C C . LYS B 1 348 ? -4.797 -53.656 -12.344 1 93.62 348 LYS B C 1
ATOM 6605 O O . LYS B 1 348 ? -5.742 -53.031 -11.875 1 93.62 348 LYS B O 1
ATOM 6610 N N . PHE B 1 349 ? -3.768 -54.031 -11.617 1 94.31 349 PHE B N 1
ATOM 6611 C CA . PHE B 1 349 ? -3.611 -53.688 -10.203 1 94.31 349 PHE B CA 1
ATOM 6612 C C . PHE B 1 349 ? -2.289 -52.969 -9.969 1 94.31 349 PHE B C 1
ATOM 6614 O O . PHE B 1 349 ? -1.267 -53.344 -10.555 1 94.31 349 PHE B O 1
ATOM 6621 N N . ASN B 1 350 ? -2.346 -51.875 -9.25 1 95.12 350 ASN B N 1
ATOM 6622 C CA . ASN B 1 350 ? -1.119 -51.125 -8.953 1 95.12 350 ASN B CA 1
ATOM 6623 C C . ASN B 1 350 ? -1.081 -50.656 -7.504 1 95.12 350 ASN B C 1
ATOM 6625 O O . ASN B 1 350 ? -2.117 -50.312 -6.93 1 95.12 350 ASN B O 1
ATOM 6629 N N . VAL B 1 351 ? 0.121 -50.625 -6.941 1 96.12 351 VAL B N 1
ATOM 6630 C CA . VAL B 1 351 ? 0.38 -50.094 -5.602 1 96.12 351 VAL B CA 1
ATOM 6631 C C . VAL B 1 351 ? 1.621 -49.219 -5.617 1 96.12 351 VAL B C 1
ATOM 6633 O O . VAL B 1 351 ? 2.65 -49.594 -6.184 1 96.12 351 VAL B O 1
ATOM 6636 N N . ASP B 1 352 ? 1.476 -48.031 -5.102 1 96 352 ASP B N 1
ATOM 6637 C CA . ASP B 1 352 ? 2.598 -47.125 -4.949 1 96 352 ASP B CA 1
ATOM 6638 C C . ASP B 1 352 ? 2.781 -46.719 -3.49 1 96 352 ASP B C 1
ATOM 6640 O O . ASP B 1 352 ? 1.854 -46.188 -2.865 1 96 352 ASP B O 1
ATOM 6644 N N . PHE B 1 353 ? 4.039 -47 -2.979 1 96 353 PHE B N 1
ATOM 6645 C CA . PHE B 1 353 ? 4.324 -46.719 -1.58 1 96 353 PHE B CA 1
ATOM 6646 C C . PHE B 1 353 ? 5.578 -45.844 -1.452 1 96 353 PHE B C 1
ATOM 6648 O O . PHE B 1 353 ? 6.574 -46.094 -2.139 1 96 353 PHE B O 1
ATOM 6655 N N . SER B 1 354 ? 5.516 -44.812 -0.708 1 96.5 354 SER B N 1
ATOM 6656 C CA . SER B 1 354 ? 6.688 -43.969 -0.446 1 96.5 354 SER B CA 1
ATOM 6657 C C . SER B 1 354 ? 6.598 -43.312 0.924 1 96.5 354 SER B C 1
ATOM 6659 O O . SER B 1 354 ? 5.523 -42.875 1.345 1 96.5 354 SER B O 1
ATOM 6661 N N . ILE B 1 355 ? 7.719 -43.281 1.732 1 94.75 355 ILE B N 1
ATOM 6662 C CA . ILE B 1 355 ? 7.754 -42.625 3.031 1 94.75 355 ILE B CA 1
ATOM 6663 C C . ILE B 1 355 ? 9.195 -42.25 3.377 1 94.75 355 ILE B C 1
ATOM 6665 O O . ILE B 1 355 ? 10.109 -43.062 3.236 1 94.75 355 ILE B O 1
ATOM 6669 N N . PRO B 1 356 ? 9.391 -41.156 3.699 1 95.06 356 PRO B N 1
ATOM 6670 C CA . PRO B 1 356 ? 10.711 -40.844 4.258 1 95.06 356 PRO B CA 1
ATOM 6671 C C . PRO B 1 356 ? 10.906 -41.438 5.648 1 95.06 356 PRO B C 1
ATOM 6673 O O . PRO B 1 356 ? 9.953 -41.531 6.426 1 95.06 356 PRO B O 1
ATOM 6676 N N . ILE B 1 357 ? 12.031 -41.781 6.125 1 94.44 357 ILE B N 1
ATOM 6677 C CA . ILE B 1 357 ? 12.266 -42.562 7.328 1 94.44 357 ILE B CA 1
ATOM 6678 C C . ILE B 1 357 ? 12.219 -41.656 8.555 1 94.44 357 ILE B C 1
ATOM 6680 O O . ILE B 1 357 ? 11.57 -42 9.555 1 94.44 357 ILE B O 1
ATOM 6684 N N . PHE B 1 358 ? 12.742 -40.469 8.578 1 95.25 358 PHE B N 1
ATOM 6685 C CA . PHE B 1 358 ? 12.828 -39.688 9.797 1 95.25 358 PHE B CA 1
ATOM 6686 C C . PHE B 1 358 ? 11.734 -38.625 9.82 1 95.25 358 PHE B C 1
ATOM 6688 O O . PHE B 1 358 ? 11.445 -38.031 10.867 1 95.25 358 PHE B O 1
ATOM 6695 N N . LEU B 1 359 ? 11.086 -38.375 8.789 1 96.94 359 LEU B N 1
ATOM 6696 C CA . LEU B 1 359 ? 9.945 -37.469 8.664 1 96.94 359 LEU B CA 1
ATOM 6697 C C . LEU B 1 359 ? 10.289 -36.094 9.227 1 96.94 359 LEU B C 1
ATOM 6699 O O . LEU B 1 359 ? 9.445 -35.438 9.844 1 96.94 359 LEU B O 1
ATOM 6703 N N . ARG B 1 360 ? 11.508 -35.594 9.094 1 96.81 360 ARG B N 1
ATOM 6704 C CA . ARG B 1 360 ? 11.93 -34.344 9.672 1 96.81 360 ARG B CA 1
ATOM 6705 C C . ARG B 1 360 ? 11.25 -33.156 8.969 1 96.81 360 ARG B C 1
ATOM 6707 O O . ARG B 1 360 ? 10.812 -32.219 9.625 1 96.81 360 ARG B O 1
ATOM 6714 N N . LYS B 1 361 ? 11.164 -33.219 7.609 1 97.19 361 LYS B N 1
ATOM 6715 C CA . LYS B 1 361 ? 10.477 -32.156 6.859 1 97.19 361 LYS B CA 1
ATOM 6716 C C . LYS B 1 361 ? 9.023 -32.031 7.305 1 97.19 361 LYS B C 1
ATOM 6718 O O . LYS B 1 361 ? 8.539 -30.922 7.555 1 97.19 361 LYS B O 1
ATOM 6723 N N . GLU B 1 362 ? 8.312 -33.188 7.422 1 97.19 362 GLU B N 1
ATOM 6724 C CA . GLU B 1 362 ? 6.898 -33.188 7.773 1 97.19 362 GLU B CA 1
ATOM 6725 C C . GLU B 1 362 ? 6.68 -32.75 9.219 1 97.19 362 GLU B C 1
ATOM 6727 O O . GLU B 1 362 ? 5.766 -31.984 9.508 1 97.19 362 GLU B O 1
ATOM 6732 N N . ARG B 1 363 ? 7.52 -33.281 10.07 1 97.62 363 ARG B N 1
ATOM 6733 C CA . ARG B 1 363 ? 7.418 -32.906 11.477 1 97.62 363 ARG B CA 1
ATOM 6734 C C . ARG B 1 363 ? 7.699 -31.422 11.672 1 97.62 363 ARG B C 1
ATOM 6736 O O . ARG B 1 363 ? 7.008 -30.75 12.438 1 97.62 363 ARG B O 1
ATOM 6743 N N . GLY B 1 364 ? 8.766 -30.938 11.031 1 97.88 364 GLY B N 1
ATOM 6744 C CA . GLY B 1 364 ? 9.055 -29.516 11.086 1 97.88 364 GLY B CA 1
ATOM 6745 C C . GLY B 1 364 ? 7.918 -28.656 10.578 1 97.88 364 GLY B C 1
ATOM 6746 O O . GLY B 1 364 ? 7.566 -27.656 11.203 1 97.88 364 GLY B O 1
ATOM 6747 N N . SER B 1 365 ? 7.371 -29 9.469 1 98.06 365 SER B N 1
ATOM 6748 C CA . SER B 1 365 ? 6.273 -28.234 8.883 1 98.06 365 SER B CA 1
ATOM 6749 C C . SER B 1 365 ? 5.051 -28.234 9.797 1 98.06 365 SER B C 1
ATOM 6751 O O . SER B 1 365 ? 4.348 -27.219 9.891 1 98.06 365 SER B O 1
ATOM 6753 N N . LEU B 1 366 ? 4.699 -29.359 10.414 1 98.19 366 LEU B N 1
ATOM 6754 C CA . LEU B 1 366 ? 3.584 -29.438 11.352 1 98.19 366 LEU B CA 1
ATOM 6755 C C . LEU B 1 366 ? 3.826 -28.547 12.562 1 98.19 366 LEU B C 1
ATOM 6757 O O . LEU B 1 366 ? 2.914 -27.859 13.023 1 98.19 366 LEU B O 1
ATOM 6761 N N . LYS B 1 367 ? 5.031 -28.578 13.055 1 98 367 LYS B N 1
ATOM 6762 C CA . LYS B 1 367 ? 5.371 -27.719 14.188 1 98 367 LYS B CA 1
ATOM 6763 C C . LYS B 1 367 ? 5.211 -26.25 13.828 1 98 367 LYS B C 1
ATOM 6765 O O . LYS B 1 367 ? 4.699 -25.453 14.633 1 98 367 LYS B O 1
ATOM 6770 N N . ILE B 1 368 ? 5.715 -25.844 12.672 1 97.75 368 ILE B N 1
ATOM 6771 C CA . ILE B 1 368 ? 5.574 -24.469 12.203 1 97.75 368 ILE B CA 1
ATOM 6772 C C . ILE B 1 368 ? 4.098 -24.078 12.164 1 97.75 368 ILE B C 1
ATOM 6774 O O . ILE B 1 368 ? 3.725 -22.984 12.586 1 97.75 368 ILE B O 1
ATOM 6778 N N . ALA B 1 369 ? 3.258 -24.984 11.617 1 98.19 369 ALA B N 1
ATOM 6779 C CA . ALA B 1 369 ? 1.824 -24.719 11.531 1 98.19 369 ALA B CA 1
ATOM 6780 C C . ALA B 1 369 ? 1.224 -24.516 12.922 1 98.19 369 ALA B C 1
ATOM 6782 O O . ALA B 1 369 ? 0.402 -23.625 13.125 1 98.19 369 ALA B O 1
ATOM 6783 N N . LYS B 1 370 ? 1.613 -25.328 13.852 1 98.12 370 LYS B N 1
ATOM 6784 C CA . LYS B 1 370 ? 1.125 -25.203 15.219 1 98.12 370 LYS B CA 1
ATOM 6785 C C . LYS B 1 370 ? 1.559 -23.875 15.836 1 98.12 370 LYS B C 1
ATOM 6787 O O . LYS B 1 370 ? 0.779 -23.234 16.547 1 98.12 370 LYS B O 1
ATOM 6792 N N . LEU B 1 371 ? 2.758 -23.516 15.625 1 97.81 371 LEU B N 1
ATOM 6793 C CA . LEU B 1 371 ? 3.285 -22.266 16.156 1 97.81 371 LEU B CA 1
ATOM 6794 C C . LEU B 1 371 ? 2.553 -21.062 15.562 1 97.81 371 LEU B C 1
ATOM 6796 O O . LEU B 1 371 ? 2.326 -20.062 16.25 1 97.81 371 LEU B O 1
ATOM 6800 N N . LYS B 1 372 ? 2.195 -21.094 14.328 1 97.44 372 LYS B N 1
ATOM 6801 C CA . LYS B 1 372 ? 1.423 -20.016 13.703 1 97.44 372 LYS B CA 1
ATOM 6802 C C . LYS B 1 372 ? 0.073 -19.844 14.398 1 97.44 372 LYS B C 1
ATOM 6804 O O . LYS B 1 372 ? -0.393 -18.719 14.578 1 97.44 372 LYS B O 1
ATOM 6809 N N . ILE B 1 373 ? -0.565 -20.984 14.703 1 98.12 373 ILE B N 1
ATOM 6810 C CA . ILE B 1 373 ? -1.848 -20.953 15.398 1 98.12 373 ILE B CA 1
ATOM 6811 C C . ILE B 1 373 ? -1.668 -20.328 16.781 1 98.12 373 ILE B C 1
ATOM 6813 O O . ILE B 1 373 ? -2.459 -19.484 17.203 1 98.12 373 ILE B O 1
ATOM 6817 N N . GLN B 1 374 ? -0.651 -20.688 17.422 1 97.5 374 GLN B N 1
ATOM 6818 C CA . GLN B 1 374 ? -0.369 -20.125 18.75 1 97.5 374 GLN B CA 1
ATOM 6819 C C . GLN B 1 374 ? -0.107 -18.625 18.656 1 97.5 374 GLN B C 1
ATOM 6821 O O . GLN B 1 374 ? -0.585 -17.859 19.5 1 97.5 374 GLN B O 1
ATOM 6826 N N . ASP B 1 375 ? 0.677 -18.234 17.703 1 96.69 375 ASP B N 1
ATOM 6827 C CA . ASP B 1 375 ? 0.958 -16.812 17.469 1 96.69 375 ASP B CA 1
ATOM 6828 C C . ASP B 1 375 ? -0.334 -16.031 17.281 1 96.69 375 ASP B C 1
ATOM 6830 O O . ASP B 1 375 ? -0.503 -14.961 17.875 1 96.69 375 ASP B O 1
ATOM 6834 N N . LEU B 1 376 ? -1.262 -16.547 16.516 1 97.38 376 LEU B N 1
ATOM 6835 C CA . LEU B 1 376 ? -2.514 -15.859 16.219 1 97.38 376 LEU B CA 1
ATOM 6836 C C . LEU B 1 376 ? -3.408 -15.812 17.453 1 97.38 376 LEU B C 1
ATOM 6838 O O . LEU B 1 376 ? -4.141 -14.844 17.656 1 97.38 376 LEU B O 1
ATOM 6842 N N . LYS B 1 377 ? -3.312 -16.859 18.25 1 97.19 377 LYS B N 1
ATOM 6843 C CA . LYS B 1 377 ? -4.074 -16.859 19.484 1 97.19 377 LYS B CA 1
ATOM 6844 C C . LYS B 1 377 ? -3.639 -15.719 20.391 1 97.19 377 LYS B C 1
ATOM 6846 O O . LYS B 1 377 ? -4.477 -15.031 20.984 1 97.19 377 LYS B O 1
ATOM 6851 N N . PHE B 1 378 ? -2.371 -15.477 20.516 1 96.5 378 PHE B N 1
ATOM 6852 C CA . PHE B 1 378 ? -1.857 -14.344 21.281 1 96.5 378 PHE B CA 1
ATOM 6853 C C . PHE B 1 378 ? -2.355 -13.031 20.703 1 96.5 378 PHE B C 1
ATOM 6855 O O . PHE B 1 378 ? -2.746 -12.125 21.438 1 96.5 378 PHE B O 1
ATOM 6862 N N . ASP B 1 379 ? -2.344 -12.969 19.438 1 96 379 ASP B N 1
ATOM 6863 C CA . ASP B 1 379 ? -2.803 -11.758 18.766 1 96 379 ASP B CA 1
ATOM 6864 C C . ASP B 1 379 ? -4.277 -11.484 19.062 1 96 379 ASP B C 1
ATOM 6866 O O . ASP B 1 379 ? -4.668 -10.344 19.297 1 96 379 ASP B O 1
ATOM 6870 N N . ILE B 1 380 ? -5.078 -12.555 18.969 1 96.25 380 ILE B N 1
ATOM 6871 C CA . ILE B 1 380 ? -6.512 -12.422 19.219 1 96.25 380 ILE B CA 1
ATOM 6872 C C . ILE B 1 380 ? -6.742 -11.922 20.641 1 96.25 380 ILE B C 1
ATOM 6874 O O . ILE B 1 380 ? -7.535 -11 20.859 1 96.25 380 ILE B O 1
ATOM 6878 N N . GLU B 1 381 ? -6.039 -12.406 21.562 1 95.19 381 GLU B N 1
ATOM 6879 C CA . GLU B 1 381 ? -6.176 -11.992 22.953 1 95.19 381 GLU B CA 1
ATOM 6880 C C . GLU B 1 381 ? -5.773 -10.531 23.125 1 95.19 381 GLU B C 1
ATOM 6882 O O . GLU B 1 381 ? -6.473 -9.766 23.797 1 95.19 381 GLU B O 1
ATOM 6887 N N . GLN B 1 382 ? -4.691 -10.195 22.562 1 95.31 382 GLN B N 1
ATOM 6888 C CA . GLN B 1 382 ? -4.23 -8.812 22.641 1 95.31 382 GLN B CA 1
ATOM 6889 C C . GLN B 1 382 ? -5.23 -7.863 21.984 1 95.31 382 GLN B C 1
ATOM 6891 O O . GLN B 1 382 ? -5.512 -6.785 22.5 1 95.31 382 GLN B O 1
ATOM 6896 N N . GLN B 1 383 ? -5.758 -8.242 20.844 1 94.69 383 GLN B N 1
ATOM 6897 C CA . GLN B 1 383 ? -6.695 -7.395 20.109 1 94.69 383 GLN B CA 1
ATOM 6898 C C . GLN B 1 383 ? -8 -7.227 20.875 1 94.69 383 GLN B C 1
ATOM 6900 O O . GLN B 1 383 ? -8.594 -6.145 20.875 1 94.69 383 GLN B O 1
ATOM 6905 N N . ARG B 1 384 ? -8.453 -8.281 21.531 1 92.62 384 ARG B N 1
ATOM 6906 C CA . ARG B 1 384 ? -9.648 -8.195 22.344 1 92.62 384 ARG B CA 1
ATOM 6907 C C . ARG B 1 384 ? -9.484 -7.172 23.469 1 92.62 384 ARG B C 1
ATOM 6909 O O . ARG B 1 384 ? -10.359 -6.332 23.672 1 92.62 384 ARG B O 1
ATOM 6916 N N . LEU B 1 385 ? -8.359 -7.23 24.094 1 92.62 385 LEU B N 1
ATOM 6917 C CA . LEU B 1 385 ? -8.078 -6.297 25.172 1 92.62 385 LEU B CA 1
ATOM 6918 C C . LEU B 1 385 ? -7.969 -4.871 24.656 1 92.62 385 LEU B C 1
ATOM 6920 O O . LEU B 1 385 ? -8.539 -3.943 25.234 1 92.62 385 LEU B O 1
ATOM 6924 N N . GLU B 1 386 ? -7.215 -4.73 23.594 1 94 386 GLU B N 1
ATOM 6925 C CA . GLU B 1 386 ? -7.016 -3.404 23.016 1 94 386 GLU B CA 1
ATOM 6926 C C . GLU B 1 386 ? -8.344 -2.791 22.578 1 94 386 GLU B C 1
ATOM 6928 O O . GLU B 1 386 ? -8.578 -1.599 22.781 1 94 386 GLU B O 1
ATOM 6933 N N . LEU B 1 387 ? -9.227 -3.613 21.984 1 92.69 387 LEU B N 1
ATOM 6934 C CA . LEU B 1 387 ? -10.531 -3.125 21.531 1 92.69 387 LEU B CA 1
ATOM 6935 C C . LEU B 1 387 ? -11.383 -2.689 22.719 1 92.69 387 LEU B C 1
ATOM 6937 O O . LEU B 1 387 ? -12.008 -1.624 22.688 1 92.69 387 LEU B O 1
ATOM 6941 N N . LYS B 1 388 ? -11.352 -3.428 23.75 1 90.62 388 LYS B N 1
ATOM 6942 C CA . LYS B 1 388 ? -12.102 -3.098 24.953 1 90.62 388 LYS B CA 1
ATOM 6943 C C . LYS B 1 388 ? -11.633 -1.776 25.547 1 90.62 388 LYS B C 1
ATOM 6945 O O . LYS B 1 388 ? -12.445 -0.906 25.875 1 90.62 388 LYS B O 1
ATOM 6950 N N . ASN B 1 389 ? -10.32 -1.587 25.672 1 91.25 389 ASN B N 1
ATOM 6951 C CA . ASN B 1 389 ? -9.758 -0.369 26.25 1 91.25 389 ASN B CA 1
ATOM 6952 C C . ASN B 1 389 ? -9.984 0.834 25.344 1 91.25 389 ASN B C 1
ATOM 6954 O O . ASN B 1 389 ? -10.242 1.939 25.812 1 91.25 389 ASN B O 1
ATOM 6958 N N . LYS B 1 390 ? -9.883 0.612 24.031 1 91.94 390 LYS B N 1
ATOM 6959 C CA . LYS B 1 390 ? -10.109 1.703 23.094 1 91.94 390 LYS B CA 1
ATOM 6960 C C . LYS B 1 390 ? -11.555 2.201 23.172 1 91.94 390 LYS B C 1
ATOM 6962 O O . LYS B 1 390 ? -11.805 3.404 23.094 1 91.94 390 LYS B O 1
ATOM 6967 N N . ILE B 1 391 ? -12.492 1.252 23.266 1 90.5 391 ILE B N 1
ATOM 6968 C CA . ILE B 1 391 ? -13.898 1.623 23.375 1 90.5 391 ILE B CA 1
ATOM 6969 C C . ILE B 1 391 ? -14.117 2.43 24.656 1 90.5 391 ILE B C 1
ATOM 6971 O O . ILE B 1 391 ? -14.711 3.51 24.625 1 90.5 391 ILE B O 1
ATOM 6975 N N . LYS B 1 392 ? -13.531 1.995 25.781 1 90.38 392 LYS B N 1
ATOM 6976 C CA . LYS B 1 392 ? -13.672 2.689 27.047 1 90.38 392 LYS B CA 1
ATOM 6977 C C . LYS B 1 392 ? -13 4.062 27.016 1 90.38 392 LYS B C 1
ATOM 6979 O O . LYS B 1 392 ? -13.555 5.043 27.516 1 90.38 392 LYS B O 1
ATOM 6984 N N . ALA B 1 393 ? -11.828 4.094 26.391 1 92.75 393 ALA B N 1
ATOM 6985 C CA . ALA B 1 393 ? -11.102 5.359 26.281 1 92.75 393 ALA B CA 1
ATOM 6986 C C . ALA B 1 393 ? -11.898 6.375 25.469 1 92.75 393 ALA B C 1
ATOM 6988 O O . ALA B 1 393 ? -12 7.543 25.844 1 92.75 393 ALA B O 1
ATOM 6989 N N . GLN B 1 394 ? -12.516 5.914 24.375 1 92.5 394 GLN B N 1
ATOM 6990 C CA . GLN B 1 394 ? -13.273 6.809 23.516 1 92.5 394 GLN B CA 1
ATOM 6991 C C . GLN B 1 394 ? -14.555 7.273 24.203 1 92.5 394 GLN B C 1
ATOM 6993 O O . GLN B 1 394 ? -14.961 8.43 24.047 1 92.5 394 GLN B O 1
ATOM 6998 N N . GLN B 1 395 ? -15.195 6.395 24.953 1 91.25 395 GLN B N 1
ATOM 6999 C CA . GLN B 1 395 ? -16.375 6.773 25.703 1 91.25 395 GLN B CA 1
ATOM 7000 C C . GLN B 1 395 ? -16.031 7.801 26.781 1 91.25 395 GLN B C 1
ATOM 7002 O O . GLN B 1 395 ? -16.781 8.766 26.984 1 91.25 395 GLN B O 1
ATOM 7007 N N . THR B 1 396 ? -14.867 7.586 27.422 1 92.81 396 THR B N 1
ATOM 7008 C CA . THR B 1 396 ? -14.398 8.523 28.438 1 92.81 396 THR B CA 1
ATOM 7009 C C . THR B 1 396 ? -14.094 9.883 27.828 1 92.81 396 THR B C 1
ATOM 7011 O O . THR B 1 396 ? -14.438 10.922 28.391 1 92.81 396 THR B O 1
ATOM 7014 N N . GLU B 1 397 ? -13.5 9.812 26.641 1 94.94 397 GLU B N 1
ATOM 7015 C CA . GLU B 1 397 ? -13.195 11.062 25.938 1 94.94 397 GLU B CA 1
ATOM 7016 C C . GLU B 1 397 ? -14.469 11.812 25.578 1 94.94 397 GLU B C 1
ATOM 7018 O O . GLU B 1 397 ? -14.562 13.023 25.797 1 94.94 397 GLU B O 1
ATOM 7023 N N . ILE B 1 398 ? -15.484 11.133 25.078 1 94.62 398 ILE B N 1
ATOM 7024 C CA . ILE B 1 398 ? -16.734 11.742 24.656 1 94.62 398 ILE B CA 1
ATOM 7025 C C . ILE B 1 398 ? -17.438 12.367 25.875 1 94.62 398 ILE B C 1
ATOM 7027 O O . ILE B 1 398 ? -17.906 13.508 25.797 1 94.62 398 ILE B O 1
ATOM 7031 N N . ALA B 1 399 ? -17.391 11.719 27.016 1 93.5 399 ALA B N 1
ATOM 7032 C CA . ALA B 1 399 ? -18 12.234 28.234 1 93.5 399 ALA B CA 1
ATOM 7033 C C . ALA B 1 399 ? -17.281 13.477 28.734 1 93.5 399 ALA B C 1
ATOM 7035 O O . ALA B 1 399 ? -17.906 14.453 29.141 1 93.5 399 ALA B O 1
ATOM 7036 N N . SER B 1 400 ? -15.969 13.406 28.656 1 96 400 SER B N 1
ATOM 7037 C CA . SER B 1 400 ? -15.172 14.547 29.094 1 96 400 SER B CA 1
ATOM 7038 C C . SER B 1 400 ? -15.406 15.758 28.188 1 96 400 SER B C 1
ATOM 7040 O O . SER B 1 400 ? -15.539 16.875 28.688 1 96 400 SER B O 1
ATOM 7042 N N . LEU B 1 401 ? -15.523 15.523 26.906 1 96.88 401 LEU B N 1
ATOM 7043 C CA . LEU B 1 401 ? -15.711 16.609 25.953 1 96.88 401 LEU B CA 1
ATOM 7044 C C . LEU B 1 401 ? -17.078 17.25 26.125 1 96.88 401 LEU B C 1
ATOM 7046 O O . LEU B 1 401 ? -17.234 18.469 25.922 1 96.88 401 LEU B O 1
ATOM 7050 N N . LYS B 1 402 ? -18.078 16.5 26.531 1 95.12 402 LYS B N 1
ATOM 7051 C CA . LYS B 1 402 ? -19.391 17.062 26.828 1 95.12 402 LYS B CA 1
ATOM 7052 C C . LYS B 1 402 ? -19.312 18.016 28.031 1 95.12 402 LYS B C 1
ATOM 7054 O O . LYS B 1 402 ? -19.891 19.109 28 1 95.12 402 LYS B O 1
ATOM 7059 N N . ARG B 1 403 ? -18.5 17.672 29.016 1 96.5 403 ARG B N 1
ATOM 7060 C CA . ARG B 1 403 ? -18.312 18.531 30.188 1 96.5 403 ARG B CA 1
ATOM 7061 C C . ARG B 1 403 ? -17.5 19.781 29.812 1 96.5 403 ARG B C 1
ATOM 7063 O O . ARG B 1 403 ? -17.844 20.891 30.25 1 96.5 403 ARG B O 1
ATOM 7070 N N . GLN B 1 404 ? -16.469 19.531 28.969 1 97.25 404 GLN B N 1
ATOM 7071 C CA . GLN B 1 404 ? -15.664 20.672 28.531 1 97.25 404 GLN B CA 1
ATOM 7072 C C . GLN B 1 404 ? -16.5 21.672 27.734 1 97.25 404 GLN B C 1
ATOM 7074 O O . GLN B 1 404 ? -16.328 22.875 27.859 1 97.25 404 GLN B O 1
ATOM 7079 N N . LYS B 1 405 ? -17.391 21.125 26.938 1 96.81 405 LYS B N 1
ATOM 7080 C CA . LYS B 1 405 ? -18.25 21.969 26.125 1 96.81 405 LYS B CA 1
ATOM 7081 C C . LYS B 1 405 ? -19.125 22.859 27 1 96.81 405 LYS B C 1
ATOM 7083 O O . LYS B 1 405 ? -19.297 24.047 26.703 1 96.81 405 LYS B O 1
ATOM 7088 N N . ARG B 1 406 ? -19.594 22.359 28.094 1 96.12 406 ARG B N 1
ATOM 7089 C CA . ARG B 1 406 ? -20.406 23.156 29.016 1 96.12 406 ARG B CA 1
ATOM 7090 C C . ARG B 1 406 ? -19.578 24.266 29.656 1 96.12 406 ARG B C 1
ATOM 7092 O O . ARG B 1 406 ? -20.047 25.406 29.75 1 96.12 406 ARG B O 1
ATOM 7099 N N . VAL B 1 407 ? -18.375 23.891 30.016 1 97 407 VAL B N 1
ATOM 7100 C CA . VAL B 1 407 ? -17.5 24.859 30.656 1 97 407 VAL B CA 1
ATOM 7101 C C . VAL B 1 407 ? -17.125 25.969 29.672 1 97 407 VAL B C 1
ATOM 7103 O O . VAL B 1 407 ? -17.234 27.156 29.984 1 97 407 VAL B O 1
ATOM 7106 N N . ILE B 1 408 ? -16.75 25.578 28.453 1 97.62 408 ILE B N 1
ATOM 7107 C CA . ILE B 1 408 ? -16.281 26.562 27.484 1 97.62 408 ILE B CA 1
ATOM 7108 C C . ILE B 1 408 ? -17.453 27.422 27.031 1 97.62 408 ILE B C 1
ATOM 7110 O O . ILE B 1 408 ? -17.281 28.609 26.766 1 97.62 408 ILE B O 1
ATOM 7114 N N . ASP B 1 409 ? -18.672 26.859 26.969 1 96.81 409 ASP B N 1
ATOM 7115 C CA . ASP B 1 409 ? -19.844 27.656 26.656 1 96.81 409 ASP B CA 1
ATOM 7116 C C . ASP B 1 409 ? -20.047 28.781 27.688 1 96.81 409 ASP B C 1
ATOM 7118 O O . ASP B 1 409 ? -20.344 29.922 27.328 1 96.81 409 ASP B O 1
ATOM 7122 N N . ASN B 1 410 ? -19.797 28.453 28.906 1 96.81 410 ASN B N 1
ATOM 7123 C CA . ASN B 1 410 ? -19.906 29.438 29.969 1 96.81 410 ASN B CA 1
ATOM 7124 C C . ASN B 1 410 ? -18.781 30.453 29.922 1 96.81 410 ASN B C 1
ATOM 7126 O O . ASN B 1 410 ? -19 31.641 30.188 1 96.81 410 ASN B O 1
ATOM 7130 N N . LEU B 1 411 ? -17.641 29.969 29.547 1 96.12 411 LEU B N 1
ATOM 7131 C CA . LEU B 1 411 ? -16.516 30.875 29.422 1 96.12 411 LEU B CA 1
ATOM 7132 C C . LEU B 1 411 ? -16.766 31.906 28.328 1 96.12 411 LEU B C 1
ATOM 7134 O O . LEU B 1 411 ? -16.453 33.094 28.5 1 96.12 411 LEU B O 1
ATOM 7138 N N . VAL B 1 412 ? -17.312 31.484 27.25 1 97.06 412 VAL B N 1
ATOM 7139 C CA . VAL B 1 412 ? -17.625 32.375 26.141 1 97.06 412 VAL B CA 1
ATOM 7140 C C . VAL B 1 412 ? -18.656 33.438 26.609 1 97.06 412 VAL B C 1
ATOM 7142 O O . VAL B 1 412 ? -18.531 34.625 26.281 1 97.06 412 VAL B O 1
ATOM 7145 N N . LYS B 1 413 ? -19.609 33.031 27.406 1 96.81 413 LYS B N 1
ATOM 7146 C CA . LYS B 1 413 ? -20.609 33.938 27.953 1 96.81 413 LYS B CA 1
ATOM 7147 C C . LYS B 1 413 ? -19.969 35 28.859 1 96.81 413 LYS B C 1
ATOM 7149 O O . LYS B 1 413 ? -20.297 36.188 28.781 1 96.81 413 LYS B O 1
ATOM 7154 N N . ASP B 1 414 ? -19.031 34.531 29.672 1 95.81 414 ASP B N 1
ATOM 7155 C CA . ASP B 1 414 ? -18.344 35.438 30.594 1 95.81 414 ASP B CA 1
ATOM 7156 C C . ASP B 1 414 ? -17.5 36.469 29.828 1 95.81 414 ASP B C 1
ATOM 7158 O O . ASP B 1 414 ? -17.531 37.656 30.141 1 95.81 414 ASP B O 1
ATOM 7162 N N . TYR B 1 415 ? -16.75 36 28.844 1 96.38 415 TYR B N 1
ATOM 7163 C CA . TYR B 1 415 ? -15.906 36.906 28.062 1 96.38 415 TYR B CA 1
ATOM 7164 C C . TYR B 1 415 ? -16.75 37.875 27.266 1 96.38 415 TYR B C 1
ATOM 7166 O O . TYR B 1 415 ? -16.359 39.031 27.062 1 96.38 415 TYR B O 1
ATOM 7174 N N . THR B 1 416 ? -17.938 37.406 26.828 1 96 416 THR B N 1
ATOM 7175 C CA . THR B 1 416 ? -18.859 38.312 26.125 1 96 416 THR B CA 1
ATOM 7176 C C . THR B 1 416 ? -19.344 39.406 27.047 1 96 416 THR B C 1
ATOM 7178 O O . THR B 1 416 ? -19.391 40.562 26.672 1 96 416 THR B O 1
ATOM 7181 N N . THR B 1 417 ? -19.656 39.031 28.297 1 96.19 417 THR B N 1
ATOM 7182 C CA . THR B 1 417 ? -20.109 40 29.297 1 96.19 417 THR B CA 1
ATOM 7183 C C . THR B 1 417 ? -19 41.031 29.609 1 96.19 417 THR B C 1
ATOM 7185 O O . THR B 1 417 ? -19.266 42.219 29.703 1 96.19 417 THR B O 1
ATOM 7188 N N . MET B 1 418 ? -17.75 40.5 29.672 1 95.19 418 MET B N 1
ATOM 7189 C CA . MET B 1 418 ? -16.625 41.375 29.953 1 95.19 418 MET B CA 1
ATOM 7190 C C . MET B 1 418 ? -16.406 42.375 28.828 1 95.19 418 MET B C 1
ATOM 7192 O O . MET B 1 418 ? -16.141 43.562 29.078 1 95.19 418 MET B O 1
ATOM 7196 N N . LEU B 1 419 ? -16.5 41.906 27.594 1 94.62 419 LEU B N 1
ATOM 7197 C CA . LEU B 1 419 ? -16.312 42.781 26.438 1 94.62 419 LEU B CA 1
ATOM 7198 C C . LEU B 1 419 ? -17.422 43.844 26.391 1 94.62 419 LEU B C 1
ATOM 7200 O O . LEU B 1 419 ? -17.141 45.031 26.156 1 94.62 419 LEU B O 1
ATOM 7204 N N . ASN B 1 420 ? -18.688 43.5 26.672 1 94.12 420 ASN B N 1
ATOM 7205 C CA . ASN B 1 420 ? -19.812 44.406 26.656 1 94.12 420 ASN B CA 1
ATOM 7206 C C . ASN B 1 420 ? -19.656 45.5 27.719 1 94.12 420 ASN B C 1
ATOM 7208 O O . ASN B 1 420 ? -19.938 46.656 27.469 1 94.12 420 ASN B O 1
ATOM 7212 N N . SER B 1 421 ? -19.172 45.094 28.875 1 93.44 421 SER B N 1
ATOM 7213 C CA . SER B 1 421 ? -18.953 46.031 29.969 1 93.44 421 SER B CA 1
ATOM 7214 C C . SER B 1 421 ? -17.844 47.031 29.625 1 93.44 421 SER B C 1
ATOM 7216 O O . SER B 1 421 ? -17.938 48.219 29.922 1 93.44 421 SER B O 1
ATOM 7218 N N . GLU B 1 422 ? -16.781 46.469 28.953 1 92.38 422 GLU B N 1
ATOM 7219 C CA . GLU B 1 422 ? -15.656 47.312 28.594 1 92.38 422 GLU B CA 1
ATOM 7220 C C . GLU B 1 422 ? -16.062 48.344 27.516 1 92.38 422 GLU B C 1
ATOM 7222 O O . GLU B 1 422 ? -15.602 49.469 27.516 1 92.38 422 GLU B O 1
ATOM 7227 N N . GLU B 1 423 ? -16.891 47.906 26.641 1 90.12 423 GLU B N 1
ATOM 7228 C CA . GLU B 1 423 ? -17.375 48.812 25.594 1 90.12 423 GLU B CA 1
ATOM 7229 C C . GLU B 1 423 ? -18.219 49.938 26.172 1 90.12 423 GLU B C 1
ATOM 7231 O O . GLU B 1 423 ? -18.156 51.062 25.719 1 90.12 423 GLU B O 1
ATOM 7236 N N . LYS B 1 424 ? -18.969 49.625 27.188 1 91.44 424 LYS B N 1
ATOM 7237 C CA . LYS B 1 424 ? -19.766 50.625 27.875 1 91.44 424 LYS B CA 1
ATOM 7238 C C . LYS B 1 424 ? -18.875 51.656 28.594 1 91.44 424 LYS B C 1
ATOM 7240 O O . LYS B 1 424 ? -19.094 52.875 28.484 1 91.44 424 LYS B O 1
ATOM 7245 N N . LEU B 1 425 ? -17.859 51.188 29.234 1 91.44 425 LEU B N 1
ATOM 7246 C CA . LEU B 1 425 ? -16.906 52.062 29.922 1 91.44 425 LEU B CA 1
ATOM 7247 C C . LEU B 1 425 ? -16.188 52.969 28.922 1 91.44 425 LEU B C 1
ATOM 7249 O O . LEU B 1 425 ? -15.93 54.156 29.219 1 91.44 425 LEU B O 1
ATOM 7253 N N . PHE B 1 426 ? -15.781 52.438 27.828 1 86 426 PHE B N 1
ATOM 7254 C CA . PHE B 1 426 ? -15.086 53.188 26.781 1 86 426 PHE B CA 1
ATOM 7255 C C . PHE B 1 426 ? -15.961 54.312 26.25 1 86 426 PHE B C 1
ATOM 7257 O O . PHE B 1 426 ? -15.469 55.406 25.969 1 86 426 PHE B O 1
ATOM 7264 N N . SER B 1 427 ? -17.266 54.062 26.172 1 84.69 427 SER B N 1
ATOM 7265 C CA . SER B 1 427 ? -18.188 55.062 25.688 1 84.69 427 SER B CA 1
ATOM 7266 C C . SER B 1 427 ? -18.266 56.25 26.656 1 84.69 427 SER B C 1
ATOM 7268 O O . SER B 1 427 ? -18.562 57.375 26.25 1 84.69 427 SER B O 1
ATOM 7270 N N . PHE B 1 428 ? -17.844 56.031 27.969 1 84.94 428 PHE B N 1
ATOM 7271 C CA . PHE B 1 428 ? -17.828 57.062 28.984 1 84.94 428 PHE B CA 1
ATOM 7272 C C . PHE B 1 428 ? -16.453 57.688 29.094 1 84.94 428 PHE B C 1
ATOM 7274 O O . PHE B 1 428 ? -16.25 58.594 29.906 1 84.94 428 PHE B O 1
ATOM 7281 N N . GLY B 1 429 ? -15.547 57.188 28.312 1 81.94 429 GLY B N 1
ATOM 7282 C CA . GLY B 1 429 ? -14.195 57.719 28.359 1 81.94 429 GLY B CA 1
ATOM 7283 C C . GLY B 1 429 ? -13.359 57.125 29.5 1 81.94 429 GLY B C 1
ATOM 7284 O O . GLY B 1 429 ? -12.305 57.688 29.828 1 81.94 429 GLY B O 1
ATOM 7285 N N . GLU B 1 430 ? -13.867 56 30.047 1 84.06 430 GLU B N 1
ATOM 7286 C CA . GLU B 1 430 ? -13.211 55.438 31.219 1 84.06 430 GLU B CA 1
ATOM 7287 C C . GLU B 1 430 ? -12.438 54.156 30.859 1 84.06 430 GLU B C 1
ATOM 7289 O O . GLU B 1 430 ? -12.102 53.375 31.719 1 84.06 430 GLU B O 1
ATOM 7294 N N . SER B 1 431 ? -12.258 53.906 29.516 1 86.12 431 SER B N 1
ATOM 7295 C CA . SER B 1 431 ? -11.5 52.75 29.047 1 86.12 431 SER B CA 1
ATOM 7296 C C . SER B 1 431 ? -10.594 53.125 27.891 1 86.12 431 SER B C 1
ATOM 7298 O O . SER B 1 431 ? -10.523 54.281 27.5 1 86.12 431 SER B O 1
ATOM 7300 N N . SER B 1 432 ? -9.773 52.094 27.516 1 83 432 SER B N 1
ATOM 7301 C CA . SER B 1 432 ? -8.836 52.344 26.422 1 83 432 SER B CA 1
ATOM 7302 C C . SER B 1 432 ? -9.016 51.312 25.312 1 83 432 SER B C 1
ATOM 7304 O O . SER B 1 432 ? -9.578 50.25 25.531 1 83 432 SER B O 1
ATOM 7306 N N . ILE B 1 433 ? -8.555 51.656 24.25 1 82.31 433 ILE B N 1
ATOM 7307 C CA . ILE B 1 433 ? -8.617 50.781 23.094 1 82.31 433 ILE B CA 1
ATOM 7308 C C . ILE B 1 433 ? -7.812 49.5 23.344 1 82.31 433 ILE B C 1
ATOM 7310 O O . ILE B 1 433 ? -8.164 48.406 22.875 1 82.31 433 ILE B O 1
ATOM 7314 N N . PHE B 1 434 ? -6.867 49.656 24.094 1 80.88 434 PHE B N 1
ATOM 7315 C CA . PHE B 1 434 ? -6.027 48.531 24.453 1 80.88 434 PHE B CA 1
ATOM 7316 C C . PHE B 1 434 ? -6.824 47.469 25.219 1 80.88 434 PHE B C 1
ATOM 7318 O O . PHE B 1 434 ? -6.738 46.281 24.938 1 80.88 434 PHE B O 1
ATOM 7325 N N . LEU B 1 435 ? -7.586 47.938 26.188 1 85.75 435 LEU B N 1
ATOM 7326 C CA . LEU B 1 435 ? -8.352 47.031 27.016 1 85.75 435 LEU B CA 1
ATOM 7327 C C . LEU B 1 435 ? -9.461 46.375 26.203 1 85.75 435 LEU B C 1
ATOM 7329 O O . LEU B 1 435 ? -9.719 45.156 26.359 1 85.75 435 LEU B O 1
ATOM 7333 N N . ILE B 1 436 ? -10.094 47.062 25.359 1 88.44 436 ILE B N 1
ATOM 7334 C CA . ILE B 1 436 ? -11.133 46.531 24.484 1 88.44 436 ILE B CA 1
ATOM 7335 C C . ILE B 1 436 ? -10.539 45.438 23.594 1 88.44 436 ILE B C 1
ATOM 7337 O O . ILE B 1 436 ? -11.117 44.344 23.469 1 88.44 436 ILE B O 1
ATOM 7341 N N . ASN B 1 437 ? -9.367 45.75 23 1 86.19 437 ASN B N 1
ATOM 7342 C CA . ASN B 1 437 ? -8.711 44.75 22.141 1 86.19 437 ASN B CA 1
ATOM 7343 C C . ASN B 1 437 ? -8.328 43.5 22.906 1 86.19 437 ASN B C 1
ATOM 7345 O O . ASN B 1 437 ? -8.445 42.406 22.391 1 86.19 437 ASN B O 1
ATOM 7349 N N . SER B 1 438 ? -7.883 43.719 24.047 1 88 438 SER B N 1
ATOM 7350 C CA . SER B 1 438 ? -7.496 42.594 24.875 1 88 438 SER B CA 1
ATOM 7351 C C . SER B 1 438 ? -8.695 41.719 25.203 1 88 438 SER B C 1
ATOM 7353 O O . SER B 1 438 ? -8.617 40.5 25.094 1 88 438 SER B O 1
ATOM 7355 N N . ARG B 1 439 ? -9.812 42.375 25.578 1 91.94 439 ARG B N 1
ATOM 7356 C CA . ARG B 1 439 ? -11.023 41.625 25.891 1 91.94 439 ARG B CA 1
ATOM 7357 C C . ARG B 1 439 ? -11.555 40.906 24.656 1 91.94 439 ARG B C 1
ATOM 7359 O O . ARG B 1 439 ? -11.984 39.75 24.734 1 91.94 439 ARG B O 1
ATOM 7366 N N . GLU B 1 440 ? -11.508 41.562 23.578 1 93 440 GLU B N 1
ATOM 7367 C CA . GLU B 1 440 ? -11.984 40.969 22.328 1 93 440 GLU B CA 1
ATOM 7368 C C . GLU B 1 440 ? -11.125 39.781 21.906 1 93 440 GLU B C 1
ATOM 7370 O O . GLU B 1 440 ? -11.641 38.781 21.438 1 93 440 GLU B O 1
ATOM 7375 N N . ASN B 1 441 ? -9.844 39.969 22.062 1 92.12 441 ASN B N 1
ATOM 7376 C CA . ASN B 1 441 ? -8.938 38.844 21.75 1 92.12 441 ASN B CA 1
ATOM 7377 C C . ASN B 1 441 ? -9.211 37.625 22.625 1 92.12 441 ASN B C 1
ATOM 7379 O O . ASN B 1 441 ? -9.164 36.5 22.141 1 92.12 441 ASN B O 1
ATOM 7383 N N . ASN B 1 442 ? -9.484 37.906 23.859 1 91.94 442 ASN B N 1
ATOM 7384 C CA . ASN B 1 442 ? -9.812 36.812 24.75 1 91.94 442 ASN B CA 1
ATOM 7385 C C . ASN B 1 442 ? -11.102 36.125 24.344 1 91.94 442 ASN B C 1
ATOM 7387 O O . ASN B 1 442 ? -11.195 34.875 24.391 1 91.94 442 ASN B O 1
ATOM 7391 N N . LEU B 1 443 ? -12.109 36.875 23.969 1 95.06 443 LEU B N 1
ATOM 7392 C CA . LEU B 1 443 ? -13.375 36.312 23.516 1 95.06 443 LEU B CA 1
ATOM 7393 C C . LEU B 1 443 ? -13.18 35.5 22.25 1 95.06 443 LEU B C 1
ATOM 7395 O O . LEU B 1 443 ? -13.695 34.375 22.156 1 95.06 443 LEU B O 1
ATOM 7399 N N . VAL B 1 444 ? -12.43 36.031 21.297 1 95.25 444 VAL B N 1
ATOM 7400 C CA . VAL B 1 444 ? -12.156 35.312 20.047 1 95.25 444 VAL B CA 1
ATOM 7401 C C . VAL B 1 444 ? -11.438 34 20.344 1 95.25 444 VAL B C 1
ATOM 7403 O O . VAL B 1 444 ? -11.781 32.938 19.797 1 95.25 444 VAL B O 1
ATOM 7406 N N . SER B 1 445 ? -10.453 34.062 21.219 1 95.12 445 SER B N 1
ATOM 7407 C CA . SER B 1 445 ? -9.719 32.875 21.609 1 95.12 445 SER B CA 1
ATOM 7408 C C . SER B 1 445 ? -10.641 31.828 22.234 1 95.12 445 SER B C 1
ATOM 7410 O O . SER B 1 445 ? -10.531 30.641 21.953 1 95.12 445 SER B O 1
ATOM 7412 N N . ALA B 1 446 ? -11.5 32.281 23.047 1 95.56 446 ALA B N 1
ATOM 7413 C CA . ALA B 1 446 ? -12.453 31.359 23.688 1 95.56 446 ALA B CA 1
ATOM 7414 C C . ALA B 1 446 ? -13.398 30.75 22.672 1 95.56 446 ALA B C 1
ATOM 7416 O O . ALA B 1 446 ? -13.695 29.547 22.734 1 95.56 446 ALA B O 1
ATOM 7417 N N . LYS B 1 447 ? -13.859 31.531 21.766 1 97.12 447 LYS B N 1
ATOM 7418 C CA . LYS B 1 447 ? -14.758 31.047 20.719 1 97.12 447 LYS B CA 1
ATOM 7419 C C . LYS B 1 447 ? -14.055 30.031 19.828 1 97.12 447 LYS B C 1
ATOM 7421 O O . LYS B 1 447 ? -14.664 29.031 19.406 1 97.12 447 LYS B O 1
ATOM 7426 N N . LEU B 1 448 ? -12.828 30.281 19.5 1 97.31 448 LEU B N 1
ATOM 7427 C CA . LEU B 1 448 ? -12.039 29.328 18.719 1 97.31 448 LEU B CA 1
ATOM 7428 C C . LEU B 1 448 ? -11.883 28.016 19.484 1 97.31 448 LEU B C 1
ATOM 7430 O O . LEU B 1 448 ? -11.977 26.938 18.906 1 97.31 448 LEU B O 1
ATOM 7434 N N . SER B 1 449 ? -11.641 28.141 20.766 1 96.44 449 SER B N 1
ATOM 7435 C CA . SER B 1 449 ? -11.539 26.953 21.609 1 96.44 449 SER B CA 1
ATOM 7436 C C . SER B 1 449 ? -12.859 26.188 21.641 1 96.44 449 SER B C 1
ATOM 7438 O O . SER B 1 449 ? -12.867 24.953 21.625 1 96.44 449 SER B O 1
ATOM 7440 N N . GLN B 1 450 ? -13.945 26.938 21.688 1 96.69 450 GLN B N 1
ATOM 7441 C CA . GLN B 1 450 ? -15.273 26.328 21.641 1 96.69 450 GLN B CA 1
ATOM 7442 C C . GLN B 1 450 ? -15.469 25.531 20.359 1 96.69 450 GLN B C 1
ATOM 7444 O O . GLN B 1 450 ? -15.906 24.375 20.391 1 96.69 450 GLN B O 1
ATOM 7449 N N . ILE B 1 451 ? -15.102 26.094 19.219 1 97.19 451 ILE B N 1
ATOM 7450 C CA . ILE B 1 451 ? -15.18 25.422 17.922 1 97.19 451 ILE B CA 1
ATOM 7451 C C . ILE B 1 451 ? -14.289 24.172 17.922 1 97.19 451 ILE B C 1
ATOM 7453 O O . ILE B 1 451 ? -14.688 23.125 17.438 1 97.19 451 ILE B O 1
ATOM 7457 N N . GLY B 1 452 ? -13.125 24.266 18.531 1 97.5 452 GLY B N 1
ATOM 7458 C CA . GLY B 1 452 ? -12.188 23.156 18.625 1 97.5 452 GLY B CA 1
ATOM 7459 C C . GLY B 1 452 ? -12.711 22 19.438 1 97.5 452 GLY B C 1
ATOM 7460 O O . GLY B 1 452 ? -12.609 20.844 19.016 1 97.5 452 GLY B O 1
ATOM 7461 N N . ILE B 1 453 ? -13.258 22.312 20.562 1 96.88 453 ILE B N 1
ATOM 7462 C CA . ILE B 1 453 ? -13.789 21.297 21.453 1 96.88 453 ILE B CA 1
ATOM 7463 C C . ILE B 1 453 ? -14.969 20.594 20.781 1 96.88 453 ILE B C 1
ATOM 7465 O O . ILE B 1 453 ? -15.094 19.359 20.859 1 96.88 453 ILE B O 1
ATOM 7469 N N . GLU B 1 454 ? -15.82 21.359 20.156 1 96.69 454 GLU B N 1
ATOM 7470 C CA . GLU B 1 454 ? -16.938 20.781 19.422 1 96.69 454 GLU B CA 1
ATOM 7471 C C . GLU B 1 454 ? -16.438 19.828 18.344 1 96.69 454 GLU B C 1
ATOM 7473 O O . GLU B 1 454 ? -16.969 18.719 18.188 1 96.69 454 GLU B O 1
ATOM 7478 N N . ASN B 1 455 ? -15.508 20.266 17.578 1 97.44 455 ASN B N 1
ATOM 7479 C CA . ASN B 1 455 ? -14.953 19.422 16.516 1 97.44 455 ASN B CA 1
ATOM 7480 C C . ASN B 1 455 ? -14.344 18.141 17.094 1 97.44 455 ASN B C 1
ATOM 7482 O O . ASN B 1 455 ? -14.492 17.062 16.5 1 97.44 455 ASN B O 1
ATOM 7486 N N . GLN B 1 456 ? -13.633 18.281 18.234 1 97.06 456 GLN B N 1
ATOM 7487 C CA . GLN B 1 456 ? -13.07 17.109 18.891 1 97.06 456 GLN B CA 1
ATOM 7488 C C . GLN B 1 456 ? -14.164 16.141 19.312 1 97.06 456 GLN B C 1
ATOM 7490 O O . GLN B 1 456 ? -13.984 14.922 19.219 1 97.06 456 GLN B O 1
ATOM 7495 N N . PHE B 1 457 ? -15.25 16.703 19.797 1 96.69 457 PHE B N 1
ATOM 7496 C CA . PHE B 1 457 ? -16.406 15.883 20.156 1 96.69 457 PHE B CA 1
ATOM 7497 C C . PHE B 1 457 ? -16.906 15.094 18.953 1 96.69 457 PHE B C 1
ATOM 7499 O O . PHE B 1 457 ? -17.172 13.891 19.062 1 96.69 457 PHE B O 1
ATOM 7506 N N . TYR B 1 458 ? -17.016 15.703 17.797 1 97.31 458 TYR B N 1
ATOM 7507 C CA . TYR B 1 458 ? -17.469 15.047 16.578 1 97.31 458 TYR B CA 1
ATOM 7508 C C . TYR B 1 458 ? -16.484 13.961 16.156 1 97.31 458 TYR B C 1
ATOM 7510 O O . TYR B 1 458 ? -16.891 12.828 15.867 1 97.31 458 TYR B O 1
ATOM 7518 N N . ILE B 1 459 ? -15.172 14.266 16.125 1 97.38 459 ILE B N 1
ATOM 7519 C CA . ILE B 1 459 ? -14.141 13.328 15.703 1 97.38 459 ILE B CA 1
ATOM 7520 C C . ILE B 1 459 ? -14.125 12.125 16.641 1 97.38 459 ILE B C 1
ATOM 7522 O O . ILE B 1 459 ? -13.984 10.984 16.188 1 97.38 459 ILE B O 1
ATOM 7526 N N . SER B 1 460 ? -14.289 12.383 17.906 1 95.69 460 SER B N 1
ATOM 7527 C CA . SER B 1 460 ? -14.281 11.305 18.891 1 95.69 460 SER B CA 1
ATOM 7528 C C . SER B 1 460 ? -15.445 10.352 18.688 1 95.69 460 SER B C 1
ATOM 7530 O O . SER B 1 460 ? -15.297 9.133 18.828 1 95.69 460 SER B O 1
ATOM 7532 N N . ASN B 1 461 ? -16.578 10.891 18.391 1 94.44 461 ASN B N 1
ATOM 7533 C CA . ASN B 1 461 ? -17.734 10.039 18.078 1 94.44 461 ASN B CA 1
ATOM 7534 C C . ASN B 1 461 ? -17.484 9.203 16.828 1 94.44 461 ASN B C 1
ATOM 7536 O O . ASN B 1 461 ? -17.828 8.023 16.781 1 94.44 461 ASN B O 1
ATOM 7540 N N . ALA B 1 462 ? -16.938 9.82 15.789 1 95.19 462 ALA B N 1
ATOM 7541 C CA . ALA B 1 462 ? -16.609 9.086 14.57 1 95.19 462 ALA B CA 1
ATOM 7542 C C . ALA B 1 462 ? -15.594 7.98 14.852 1 95.19 462 ALA B C 1
ATOM 7544 O O . ALA B 1 462 ? -15.672 6.895 14.273 1 95.19 462 ALA B O 1
ATOM 7545 N N . GLU B 1 463 ? -14.609 8.273 15.734 1 94.94 463 GLU B N 1
ATOM 7546 C CA . GLU B 1 463 ? -13.617 7.27 16.109 1 94.94 463 GLU B CA 1
ATOM 7547 C C . GLU B 1 463 ? -14.273 6.082 16.812 1 94.94 463 GLU B C 1
ATOM 7549 O O . GLU B 1 463 ? -13.906 4.93 16.562 1 94.94 463 GLU B O 1
ATOM 7554 N N . LEU B 1 464 ? -15.195 6.387 17.703 1 92.69 464 LEU B N 1
ATOM 7555 C CA . LEU B 1 464 ? -15.93 5.316 18.359 1 92.69 464 LEU B CA 1
ATOM 7556 C C . LEU B 1 464 ? -16.688 4.469 17.344 1 92.69 464 LEU B C 1
ATOM 7558 O O . LEU B 1 464 ? -16.688 3.238 17.438 1 92.69 464 LEU B O 1
ATOM 7562 N N . TYR B 1 465 ? -17.344 5.133 16.422 1 91.31 465 TYR B N 1
ATOM 7563 C CA . TYR B 1 465 ? -18.031 4.457 15.344 1 91.31 465 TYR B CA 1
ATOM 7564 C C . TYR B 1 465 ? -17.094 3.521 14.586 1 91.31 465 TYR B C 1
ATOM 7566 O O . TYR B 1 465 ? -17.453 2.379 14.297 1 91.31 465 TYR B O 1
ATOM 7574 N N . LYS B 1 466 ? -15.922 3.984 14.289 1 93.12 466 LYS B N 1
ATOM 7575 C CA . LYS B 1 466 ? -14.914 3.191 13.594 1 93.12 466 LYS B CA 1
ATOM 7576 C C . LYS B 1 466 ? -14.484 1.988 14.43 1 93.12 466 LYS B C 1
ATOM 7578 O O . LYS B 1 466 ? -14.383 0.873 13.914 1 93.12 466 LYS B O 1
ATOM 7583 N N . ILE B 1 467 ? -14.297 2.221 15.695 1 92 467 ILE B N 1
ATOM 7584 C CA . ILE B 1 467 ? -13.82 1.177 16.594 1 92 467 ILE B CA 1
ATOM 7585 C C . ILE B 1 467 ? -14.891 0.095 16.734 1 92 467 ILE B C 1
ATOM 7587 O O . ILE B 1 467 ? -14.578 -1.097 16.781 1 92 467 ILE B O 1
ATOM 7591 N N . LEU B 1 468 ? -16.125 0.481 16.828 1 87.75 468 LEU B N 1
ATOM 7592 C CA . LEU B 1 468 ? -17.219 -0.468 16.984 1 87.75 468 LEU B CA 1
ATOM 7593 C C . LEU B 1 468 ? -17.422 -1.278 15.711 1 87.75 468 LEU B C 1
ATOM 7595 O O . LEU B 1 468 ? -17.875 -2.424 15.766 1 87.75 468 LEU B O 1
ATOM 7599 N N . ALA B 1 469 ? -17.062 -0.664 14.539 1 81.75 469 ALA B N 1
ATOM 7600 C CA . ALA B 1 469 ? -17.094 -1.294 13.219 1 81.75 469 ALA B CA 1
ATOM 7601 C C . ALA B 1 469 ? -18.453 -1.951 12.961 1 81.75 469 ALA B C 1
ATOM 7603 O O . ALA B 1 469 ? -18.516 -3.078 12.469 1 81.75 469 ALA B O 1
ATOM 7604 N N . ASN B 1 470 ? -19.594 -1.544 13.461 1 69.06 470 ASN B N 1
ATOM 7605 C CA . ASN B 1 470 ? -20.922 -2.09 13.164 1 69.06 470 ASN B CA 1
ATOM 7606 C C . ASN B 1 470 ? -21.609 -1.318 12.039 1 69.06 470 ASN B C 1
ATOM 7608 O O . ASN B 1 470 ? -22.453 -0.461 12.289 1 69.06 470 ASN B O 1
ATOM 7612 N N . PRO B 1 471 ? -21.047 -1.544 10.742 1 56.94 471 PRO B N 1
ATOM 7613 C CA . PRO B 1 471 ? -21.703 -0.735 9.703 1 56.94 471 PRO B CA 1
ATOM 7614 C C . PRO B 1 471 ? -23.141 -1.159 9.438 1 56.94 471 PRO B C 1
ATOM 7616 O O . PRO B 1 471 ? -23.469 -2.346 9.539 1 56.94 471 PRO B O 1
ATOM 7619 N N . ASP B 1 472 ? -24.188 -0.623 10 1 52.97 472 ASP B N 1
ATOM 7620 C CA . ASP B 1 472 ? -25.5 -1.018 9.516 1 52.97 472 ASP B CA 1
ATOM 7621 C C . ASP B 1 472 ? -25.516 -1.123 7.992 1 52.97 472 ASP B C 1
ATOM 7623 O O . ASP B 1 472 ? -24.75 -0.449 7.309 1 52.97 472 ASP B O 1
#

Solvent-accessible surface area (backbone atoms only — not comparable to full-atom values): 47429 Å² total; per-residue (Å²): 132,68,82,66,59,63,59,46,55,54,46,49,52,48,49,51,52,55,60,63,62,52,78,72,70,74,67,46,52,68,47,87,46,68,58,53,40,65,68,57,52,53,49,35,29,68,74,30,22,64,68,41,53,51,23,55,45,40,41,52,51,24,51,51,49,28,53,57,26,51,52,61,48,51,66,46,79,47,78,48,77,49,75,42,75,55,94,92,36,51,35,25,34,40,36,41,34,38,40,37,37,46,53,78,57,34,33,32,38,37,36,35,41,35,36,44,45,62,74,66,53,61,48,62,58,66,47,53,96,81,17,33,30,35,47,30,44,34,38,25,76,34,32,28,21,90,47,36,71,52,59,47,40,34,54,42,22,56,44,39,36,56,31,20,51,25,48,23,51,53,47,34,35,53,50,53,36,54,44,48,50,28,50,46,47,28,42,46,24,45,54,50,24,53,51,31,50,53,52,32,50,52,35,48,53,48,35,54,50,48,50,53,35,33,77,73,68,78,41,63,73,67,53,48,54,54,35,47,51,51,34,52,53,30,48,52,47,29,53,52,24,47,49,49,27,52,52,26,45,54,58,34,26,76,43,35,22,54,90,79,36,56,25,38,74,33,90,72,41,36,62,52,84,67,46,87,77,45,47,44,68,72,58,53,59,41,71,92,62,60,70,81,81,65,60,70,75,26,33,70,50,41,30,52,52,40,50,47,53,44,45,51,51,53,31,50,47,30,54,34,57,67,42,44,40,32,38,41,33,42,26,42,42,35,42,67,88,45,57,85,61,77,52,88,70,17,31,37,39,37,39,40,37,39,42,55,76,72,45,34,32,35,51,14,48,28,48,40,38,50,49,51,48,53,48,50,51,42,50,51,54,51,48,53,51,44,50,52,36,49,52,53,38,36,53,51,45,45,56,47,38,55,54,43,49,55,50,42,53,49,47,39,52,50,34,48,51,52,35,55,53,42,53,53,36,38,75,71,68,74,49,53,70,67,57,47,51,53,35,47,50,52,32,52,52,41,48,50,48,44,49,49,50,52,42,49,41,53,49,40,49,43,49,44,39,45,72,57,47,71,78,123,131,70,84,67,61,66,61,50,56,54,49,50,52,49,52,54,54,57,62,64,62,54,79,72,68,78,62,52,52,65,48,80,48,66,57,52,42,65,68,57,52,51,50,35,30,67,73,31,21,53,70,42,55,48,22,56,46,38,44,55,42,23,51,20,49,27,36,23,27,53,27,63,48,44,37,34,41,38,39,40,36,42,35,34,29,52,91,88,36,52,34,26,36,40,38,42,34,36,40,38,37,45,54,76,56,34,33,32,40,38,36,37,41,36,38,43,48,63,75,27,46,50,76,90,57,68,44,53,95,83,18,36,30,35,46,30,44,34,37,23,78,34,33,29,22,89,49,36,74,52,58,48,40,34,54,41,21,56,45,38,38,58,29,22,51,26,50,24,50,54,48,34,36,53,53,51,36,54,46,47,49,29,51,47,48,27,42,44,25,45,53,48,24,53,50,30,48,53,50,33,52,53,36,49,52,48,36,55,50,50,50,53,34,34,77,70,66,78,41,63,74,65,55,49,56,54,38,47,48,52,35,51,54,30,48,46,46,27,51,51,24,46,45,50,25,54,40,25,46,39,56,33,28,69,44,36,23,57,89,80,36,56,26,42,73,35,91,72,41,36,61,53,85,67,45,86,78,46,46,44,68,73,58,55,59,41,72,90,63,59,71,79,82,65,59,71,77,25,32,70,49,41,31,51,53,40,49,47,53,43,46,51,50,51,30,52,47,32,54,36,56,70,40,44,39,34,38,43,35,45,29,44,44,34,42,69,90,46,58,83,61,79,52,89,86,38,64,50,77,50,78,47,78,51,70,72,90,78,45,58,71,36,51,49,50,27,49,53,39,49,49,53,48,51,54,48,51,53,49,50,54,49,47,55,51,52,51,53,50,50,53,51,51,36,53,50,49,44,55,49,39,56,53,48,49,54,51,42,53,50,48,38,52,50,33,49,51,52,35,54,52,42,54,54,34,37,75,72,66,75,49,51,69,65,58,47,51,51,36,46,50,50,30,50,52,40,48,52,48,42,50,48,48,52,42,49,40,53,50,40,49,44,50,43,38,45,70,58,47,70,79,124

Organism: Flavobacterium johnsoniae (strain ATCC 17061 / DSM 2064 / JCM 8514 / BCRC 14874 / CCUG 350202 / NBRC 14942 / NCIMB 11054 / UW101) (NCBI:txid376686)

pLDDT: mean 89.44, std 13.99, range [24.61, 98.38]